Protein AF-A0A9J8AFV3-F1 (afdb_monomer_lite)

Secondary structure (DSSP, 8-state):
-GGGSTT--S-GGGGTTT--SEEEEEEEEE--EEEEEE----TTS-HHHHHHHHHHHHHHHTTPPTTS-------HHHHHHHHT-EEEEEESS--SS---BHHHHHHHHHHTTGGG-TT-TT-EEEEEEEEEGGGT-TTS-----PPPHHHHHHHHHHHHHHHHHHHHHHHHHTSHHHHH-HHHHHHHHHHHHHHHHHHHHHHHHHHHHHHHHHTTSS-THHHHHHHHHHHHSTT-HHHHHHHHHHHHHHHHHHHHHHHHHHHTT-EE-S-HHHHHT-TT-SEEEEEEE-STTSPPHHHHHHHHHH-TT-SS---S--------SS--HHHHHHHHHHHHHHHHHHH-TTSTTEEEEEEE---TTS-SEEEEEEETT-S--EE--PPPPPPPPEEEEEETTEEEEEPPPPPTT-SEEEEEEEETT-SSPEEEEE-TT-SEEEE--PPTTEEEEEEEEEEEGGGEEEEPPPEEEEEPPHHHHHHHHHHHHHHHHHHHHHHHHTTSHHHHH-HHHHHHHHHHHHHHHHHHHHHHHHHHHHHHHHHTTSS-THHHHHHHHHHHHSTTSHHHHHHHHHHHHHHHHHHHHHHHHHHHTTPEE-S-THHHHT-TT-SEEEEEEE-STTS--HHHHHHHHHH-TTTTTS----PPPPPP--S--HHHHHHHHHHHHHHHHHHHHHTT-TTEEEEEEE---TTSSSEEEEEEETT-SS-EE--PPPPPPPPEEEEEETTEEEEEPPPPPTT-SEEEEEEEETT-SSPEEEEE-TT-SEEEE-SPPTT-EEEEEEEEEEGGGEEEEPPPEEEEPPPHHHHHHHHHHHHHHHHHHHHHHHHHTSHHHHT-HHHHHHHHHHHHHHHHHHHHHHHHHHHHHHHHHTTSS-THHHHHHHHHHHTSTT-HHHHHHHHHHHHHHHHHHHHHHHHHHHTTPPP-S-THHHHT-TT-S-------GGGGSPPHHHHHHHHHH-TTTTTS----PPPPPPPPS--HHHHHHHHHHHHHH-

pLDDT: mean 81.46, std 10.83, range [32.44, 96.56]

Organism: NCBI:txid630221

Structure (mmCIF, N/CA/C/O backbone):
data_AF-A0A9J8AFV3-F1
#
_entry.id   AF-A0A9J8AFV3-F1
#
loop_
_atom_site.group_PDB
_atom_site.id
_atom_site.type_symbol
_atom_site.label_atom_id
_atom_site.label_alt_id
_atom_site.label_comp_id
_atom_site.label_asym_id
_atom_site.label_entity_id
_atom_site.label_seq_id
_atom_site.pdbx_PDB_ins_code
_atom_site.Cartn_x
_atom_site.Cartn_y
_atom_site.Cartn_z
_atom_site.occupancy
_atom_site.B_iso_or_equiv
_atom_site.auth_seq_id
_atom_site.auth_comp_id
_atom_site.auth_asym_id
_atom_site.auth_atom_id
_atom_site.pdbx_PDB_model_num
ATOM 1 N N . MET A 1 1 ? 79.800 -14.439 -64.424 1.00 54.62 1 MET A N 1
ATOM 2 C CA . MET A 1 1 ? 79.431 -13.032 -64.695 1.00 54.62 1 MET A CA 1
ATOM 3 C C . MET A 1 1 ? 80.547 -12.331 -65.475 1.00 54.62 1 MET A C 1
ATOM 5 O O . MET A 1 1 ? 81.175 -11.424 -64.953 1.00 54.62 1 MET A O 1
ATOM 9 N N . ASN A 1 2 ? 80.818 -12.724 -66.727 1.00 61.97 2 ASN A N 1
ATOM 10 C CA . ASN A 1 2 ? 81.869 -12.061 -67.524 1.00 61.97 2 ASN A CA 1
ATOM 11 C C . ASN A 1 2 ? 81.441 -10.663 -68.014 1.00 61.97 2 ASN A C 1
ATOM 13 O O . ASN A 1 2 ? 82.284 -9.826 -68.314 1.00 61.97 2 ASN A O 1
ATOM 17 N N . HIS A 1 3 ? 80.131 -10.391 -68.034 1.00 65.19 3 HIS A N 1
ATOM 18 C CA . HIS A 1 3 ? 79.547 -9.104 -68.424 1.00 65.19 3 HIS A CA 1
ATOM 19 C C . HIS A 1 3 ? 79.766 -7.972 -67.403 1.00 65.19 3 HIS A C 1
ATOM 21 O O . HIS A 1 3 ? 79.628 -6.815 -67.768 1.00 65.19 3 HIS A O 1
ATOM 27 N N . LEU A 1 4 ? 80.124 -8.285 -66.148 1.00 64.69 4 LEU A N 1
ATOM 28 C CA . LEU A 1 4 ? 80.425 -7.287 -65.105 1.00 64.69 4 LEU A CA 1
ATOM 29 C C . LEU A 1 4 ? 81.938 -7.060 -64.914 1.00 64.69 4 LEU A C 1
ATOM 31 O O . LEU A 1 4 ? 82.348 -6.398 -63.966 1.00 64.69 4 LEU A O 1
ATOM 35 N N . ALA A 1 5 ? 82.781 -7.645 -65.773 1.00 68.19 5 ALA A N 1
ATOM 36 C CA . ALA A 1 5 ? 84.227 -7.451 -65.717 1.00 68.19 5 ALA A CA 1
ATOM 37 C C . ALA A 1 5 ? 84.620 -6.033 -66.171 1.00 68.19 5 ALA A C 1
ATOM 39 O O . ALA A 1 5 ? 83.987 -5.462 -67.064 1.00 68.19 5 ALA A O 1
ATOM 40 N N . SER A 1 6 ? 85.695 -5.493 -65.584 1.00 61.59 6 SER A N 1
ATOM 41 C CA . SER A 1 6 ? 86.260 -4.193 -65.967 1.00 61.59 6 SER A CA 1
ATOM 42 C C . SER A 1 6 ? 86.587 -4.182 -67.468 1.00 61.59 6 SER A C 1
ATOM 44 O O . SER A 1 6 ? 87.357 -5.020 -67.936 1.00 61.59 6 SER A O 1
ATOM 46 N N . GLY A 1 7 ? 85.934 -3.287 -68.221 1.00 67.44 7 GLY A N 1
ATOM 47 C CA . GLY A 1 7 ? 86.008 -3.187 -69.688 1.00 67.44 7 GLY A CA 1
ATOM 48 C C . GLY A 1 7 ? 84.742 -3.600 -70.457 1.00 67.44 7 GLY A C 1
ATOM 49 O O . GLY A 1 7 ? 84.606 -3.217 -71.614 1.00 67.44 7 GLY A O 1
ATOM 50 N N . ASN A 1 8 ? 83.794 -4.312 -69.831 1.00 71.44 8 ASN A N 1
ATOM 51 C CA . ASN A 1 8 ? 82.527 -4.741 -70.461 1.00 71.44 8 ASN A CA 1
ATOM 52 C C . ASN A 1 8 ? 81.303 -3.899 -70.041 1.00 71.44 8 ASN A C 1
ATOM 54 O O . ASN A 1 8 ? 80.184 -4.175 -70.474 1.00 71.44 8 ASN A O 1
ATOM 58 N N . ILE A 1 9 ? 81.502 -2.886 -69.192 1.00 75.38 9 ILE A N 1
ATOM 59 C CA . ILE A 1 9 ? 80.448 -1.994 -68.693 1.00 75.38 9 ILE A CA 1
ATOM 60 C C . ILE A 1 9 ? 80.326 -0.799 -69.644 1.00 75.38 9 ILE A C 1
ATOM 62 O O . ILE A 1 9 ? 81.254 -0.003 -69.750 1.00 75.38 9 ILE A O 1
ATOM 66 N N . ALA A 1 10 ? 79.188 -0.681 -70.332 1.00 75.38 10 ALA A N 1
ATOM 67 C CA . ALA A 1 10 ? 78.962 0.350 -71.351 1.00 75.38 10 ALA A CA 1
ATOM 68 C C . ALA A 1 10 ? 78.670 1.755 -70.784 1.00 75.38 10 ALA A C 1
ATOM 70 O O . ALA A 1 10 ? 78.931 2.738 -71.467 1.00 75.38 10 ALA A O 1
ATOM 71 N N . HIS A 1 11 ? 78.151 1.841 -69.553 1.00 76.81 11 HIS A N 1
ATOM 72 C CA . HIS A 1 11 ? 77.714 3.086 -68.907 1.00 76.81 11 HIS A CA 1
ATOM 73 C C . HIS A 1 11 ? 78.492 3.329 -67.613 1.00 76.81 11 HIS A C 1
ATOM 75 O O . HIS A 1 11 ? 77.988 3.094 -66.513 1.00 76.81 11 HIS A O 1
ATOM 81 N N . TYR A 1 12 ? 79.753 3.734 -67.741 1.00 78.50 12 TYR A N 1
ATOM 82 C CA . TYR A 1 12 ? 80.623 3.958 -66.583 1.00 78.50 12 TYR A CA 1
ATOM 83 C C . TYR A 1 12 ? 80.216 5.211 -65.793 1.00 78.50 12 TYR A C 1
ATOM 85 O O . TYR A 1 12 ? 80.362 5.249 -64.576 1.00 78.50 12 TYR A O 1
ATOM 93 N N . GLU A 1 13 ? 79.612 6.192 -66.468 1.00 78.94 13 GLU A N 1
ATOM 94 C CA . GLU A 1 13 ? 79.105 7.445 -65.899 1.00 78.94 13 GLU A CA 1
ATOM 95 C C . GLU A 1 13 ? 78.087 7.255 -64.758 1.00 78.94 13 GLU A C 1
ATOM 97 O O . GLU A 1 13 ? 77.888 8.153 -63.940 1.00 78.94 13 GLU A O 1
ATOM 102 N N . VAL A 1 14 ? 77.454 6.081 -64.660 1.00 79.38 14 VAL A N 1
ATOM 103 C CA . VAL A 1 14 ? 76.523 5.743 -63.570 1.00 79.38 14 VAL A CA 1
ATOM 104 C C . VAL A 1 14 ? 77.238 5.677 -62.217 1.00 79.38 14 VAL A C 1
ATOM 106 O O . VAL A 1 14 ? 76.623 5.988 -61.198 1.00 79.38 14 VAL A O 1
ATOM 109 N N . PHE A 1 15 ? 78.528 5.320 -62.196 1.00 80.75 15 PHE A N 1
ATOM 110 C CA . PHE A 1 15 ? 79.319 5.242 -60.967 1.00 80.75 15 PHE A CA 1
ATOM 111 C C . PHE A 1 15 ? 79.665 6.610 -60.373 1.00 80.75 15 PHE A C 1
ATOM 113 O O . PHE A 1 15 ? 79.931 6.666 -59.178 1.00 80.75 15 PHE A O 1
ATOM 120 N N . ASP A 1 16 ? 79.643 7.676 -61.178 1.00 77.94 16 ASP A N 1
ATOM 121 C CA . ASP A 1 16 ? 80.083 9.015 -60.764 1.00 77.94 16 ASP A CA 1
ATOM 122 C C . ASP A 1 16 ? 78.912 9.987 -60.509 1.00 77.94 16 ASP A C 1
ATOM 124 O O . ASP A 1 16 ? 79.096 11.023 -59.876 1.00 77.94 16 ASP A O 1
ATOM 128 N N . ASN A 1 17 ? 77.700 9.665 -60.982 1.00 77.81 17 ASN A N 1
ATOM 129 C CA . ASN A 1 17 ? 76.539 10.568 -60.950 1.00 77.81 17 ASN A CA 1
ATOM 130 C C . ASN A 1 17 ? 75.508 10.255 -59.841 1.00 77.81 17 ASN A C 1
ATOM 132 O O . ASN A 1 17 ? 74.413 10.814 -59.865 1.00 77.81 17 ASN A O 1
ATOM 136 N N . ASP A 1 18 ? 75.800 9.325 -58.924 1.00 74.31 18 ASP A N 1
ATOM 137 C CA . ASP A 1 18 ? 74.911 8.874 -57.831 1.00 74.31 18 ASP A CA 1
ATOM 138 C C . ASP A 1 18 ? 73.480 8.473 -58.260 1.00 74.31 18 ASP A C 1
ATOM 140 O O . ASP A 1 18 ? 72.534 8.467 -57.472 1.00 74.31 18 ASP A O 1
ATOM 144 N N . THR A 1 19 ? 73.305 8.105 -59.531 1.00 79.69 19 THR A N 1
ATOM 145 C CA . THR A 1 19 ? 71.979 7.851 -60.128 1.00 79.69 19 THR A CA 1
ATOM 146 C C . THR A 1 19 ? 71.374 6.497 -59.750 1.00 79.69 19 THR A C 1
ATOM 148 O O . THR A 1 19 ? 70.162 6.316 -59.863 1.00 79.69 19 THR A O 1
ATOM 151 N N . ALA A 1 20 ? 72.189 5.540 -59.299 1.00 83.56 20 ALA A N 1
ATOM 152 C CA . ALA A 1 20 ? 71.750 4.209 -58.892 1.00 83.56 20 ALA A CA 1
ATOM 153 C C . ALA A 1 20 ? 72.698 3.603 -57.848 1.00 83.56 20 ALA A C 1
ATOM 155 O O . ALA A 1 20 ? 73.893 3.879 -57.852 1.00 83.56 20 ALA A O 1
ATOM 156 N N . THR A 1 21 ? 72.172 2.722 -56.989 1.00 86.62 21 THR A N 1
ATOM 157 C CA . THR A 1 21 ? 72.968 1.984 -55.986 1.00 86.62 21 THR A CA 1
ATOM 158 C C . THR A 1 21 ? 73.200 0.514 -56.346 1.00 86.62 21 THR A C 1
ATOM 160 O O . THR A 1 21 ? 74.115 -0.125 -55.828 1.00 86.62 21 THR A O 1
ATOM 163 N N . HIS A 1 22 ? 72.375 -0.049 -57.233 1.00 89.31 22 HIS A N 1
ATOM 164 C CA . HIS A 1 22 ? 72.410 -1.458 -57.624 1.00 89.31 22 HIS A CA 1
ATOM 165 C C . HIS A 1 22 ? 72.159 -1.626 -59.127 1.00 89.31 22 HIS A C 1
ATOM 167 O O . HIS A 1 22 ? 71.476 -0.809 -59.742 1.00 89.31 22 HIS A O 1
ATOM 173 N N . VAL A 1 23 ? 72.648 -2.730 -59.698 1.00 87.19 23 VAL A N 1
ATOM 174 C CA . VAL A 1 23 ? 72.337 -3.181 -61.065 1.00 87.19 23 VAL A CA 1
ATOM 175 C C . VAL A 1 23 ? 71.552 -4.489 -61.039 1.00 87.19 23 VAL A C 1
ATOM 177 O O . VAL A 1 23 ? 71.810 -5.372 -60.219 1.00 87.19 23 VAL A O 1
ATOM 180 N N . VAL A 1 24 ? 70.590 -4.637 -61.950 1.00 91.69 24 VAL A N 1
ATOM 181 C CA . VAL A 1 24 ? 69.841 -5.887 -62.122 1.00 91.69 24 VAL A CA 1
ATOM 182 C C . VAL A 1 24 ? 70.754 -6.944 -62.749 1.00 91.69 24 VAL A C 1
ATOM 184 O O . VAL A 1 24 ? 71.333 -6.724 -63.808 1.00 91.69 24 VAL A O 1
ATOM 187 N N . THR A 1 25 ? 70.870 -8.106 -62.108 1.00 89.44 25 THR A N 1
ATOM 188 C CA . THR A 1 25 ? 71.717 -9.223 -62.578 1.00 89.44 25 THR A CA 1
ATOM 189 C C . THR A 1 25 ? 70.928 -10.446 -63.018 1.00 89.44 25 THR A C 1
ATOM 191 O O . THR A 1 25 ? 71.411 -11.230 -63.832 1.00 89.44 25 THR A O 1
ATOM 194 N N . ALA A 1 26 ? 69.710 -10.602 -62.508 1.00 92.19 26 ALA A N 1
ATOM 195 C CA . ALA A 1 26 ? 68.771 -11.615 -62.953 1.00 92.19 26 ALA A CA 1
ATOM 196 C C . ALA A 1 26 ? 67.341 -11.107 -62.773 1.00 92.19 26 ALA A C 1
ATOM 198 O O . ALA A 1 26 ? 67.058 -10.317 -61.867 1.00 92.19 26 ALA A O 1
ATOM 199 N N . VAL A 1 27 ? 66.440 -11.597 -63.619 1.00 94.31 27 VAL A N 1
ATOM 200 C CA . VAL A 1 27 ? 65.006 -11.316 -63.558 1.00 94.31 27 VAL A CA 1
ATOM 201 C C . VAL A 1 27 ? 64.259 -12.633 -63.710 1.00 94.31 27 VAL A C 1
ATOM 203 O O . VAL A 1 27 ? 64.516 -13.394 -64.640 1.00 94.31 27 VAL A O 1
ATOM 206 N N . LEU A 1 28 ? 63.339 -12.906 -62.792 1.00 94.25 28 LEU A N 1
ATOM 207 C CA . LEU A 1 28 ? 62.366 -13.983 -62.906 1.00 94.25 28 LEU A CA 1
ATOM 208 C C . LEU A 1 28 ? 61.104 -13.397 -63.522 1.00 94.25 28 LEU A C 1
ATOM 210 O O . LEU A 1 28 ? 60.458 -12.545 -62.910 1.00 94.25 28 LEU A O 1
ATOM 214 N N . TYR A 1 29 ? 60.764 -13.881 -64.711 1.00 92.56 29 TYR A N 1
ATOM 215 C CA . TYR A 1 29 ? 59.526 -13.535 -65.392 1.00 92.56 29 TYR A CA 1
ATOM 216 C C . TYR A 1 29 ? 58.400 -14.492 -64.991 1.00 92.56 29 TYR A C 1
ATOM 218 O O . TYR A 1 29 ? 58.615 -15.696 -64.831 1.00 92.56 29 TYR A O 1
ATOM 226 N N . GLY A 1 30 ? 57.201 -13.949 -64.837 1.00 91.38 30 GLY A N 1
ATOM 227 C CA . GLY A 1 30 ? 55.967 -14.669 -64.546 1.00 91.38 30 GLY A CA 1
ATOM 228 C C . GLY A 1 30 ? 54.779 -13.710 -64.560 1.00 91.38 30 GLY A C 1
ATOM 229 O O . GLY A 1 30 ? 54.872 -12.624 -65.110 1.00 91.38 30 GLY A O 1
ATOM 230 N N . ALA A 1 31 ? 53.661 -14.093 -63.960 1.00 91.50 31 ALA A N 1
ATOM 231 C CA . ALA A 1 31 ? 52.535 -13.191 -63.751 1.00 91.50 31 ALA A CA 1
ATOM 232 C C . ALA A 1 31 ? 51.814 -13.583 -62.466 1.00 91.50 31 ALA A C 1
ATOM 234 O O . ALA A 1 31 ? 51.649 -14.776 -62.189 1.00 91.50 31 ALA A O 1
ATOM 235 N N . ASN A 1 32 ? 51.379 -12.589 -61.704 1.00 91.12 32 ASN A N 1
ATOM 236 C CA . ASN A 1 32 ? 50.550 -12.777 -60.530 1.00 91.12 32 ASN A CA 1
ATOM 237 C C . ASN A 1 32 ? 49.119 -12.318 -60.818 1.00 91.12 32 ASN A C 1
ATOM 239 O O . ASN A 1 32 ? 48.867 -11.392 -61.587 1.00 91.12 32 ASN A O 1
ATOM 243 N N . ALA A 1 33 ? 48.168 -12.981 -60.171 1.00 90.88 33 ALA A N 1
ATOM 244 C CA . ALA A 1 33 ? 46.771 -12.587 -60.143 1.00 90.88 33 ALA A CA 1
ATOM 245 C C . ALA A 1 33 ? 46.286 -12.628 -58.695 1.00 90.88 33 ALA A C 1
ATOM 247 O O . ALA A 1 33 ? 46.504 -13.609 -57.983 1.00 90.88 33 ALA A O 1
ATOM 248 N N . CYS A 1 34 ? 45.622 -11.564 -58.274 1.00 92.69 34 CYS A N 1
ATOM 249 C CA . CYS A 1 34 ? 44.989 -11.409 -56.981 1.00 92.69 34 CYS A CA 1
ATOM 250 C C . CYS A 1 34 ? 43.500 -11.148 -57.208 1.00 92.69 34 CYS A C 1
ATOM 252 O O . CYS A 1 34 ? 43.112 -10.191 -57.880 1.00 92.69 34 CYS A O 1
ATOM 254 N N . PHE A 1 35 ? 42.673 -12.023 -56.647 1.00 90.06 35 PHE A N 1
ATOM 255 C CA . PHE A 1 35 ? 41.223 -11.897 -56.654 1.00 90.06 35 PHE A CA 1
ATOM 256 C C . PHE A 1 35 ? 40.802 -11.494 -55.245 1.00 90.06 35 PHE A C 1
ATOM 258 O O . PHE A 1 35 ? 40.891 -12.298 -54.313 1.00 90.06 35 PHE A O 1
ATOM 265 N N . VAL A 1 36 ? 40.408 -10.236 -55.082 1.00 91.25 36 VAL A N 1
ATOM 266 C CA . VAL A 1 36 ? 39.916 -9.694 -53.815 1.00 91.25 36 VAL A CA 1
ATOM 267 C C . VAL A 1 36 ? 38.411 -9.863 -53.801 1.00 91.25 36 VAL A C 1
ATOM 269 O O . VAL A 1 36 ? 37.728 -9.347 -54.679 1.00 91.25 36 VAL A O 1
ATOM 272 N N . PHE A 1 37 ? 37.901 -10.614 -52.832 1.00 88.31 37 PHE A N 1
ATOM 273 C CA . PHE A 1 37 ? 36.470 -10.839 -52.702 1.00 88.31 37 PHE A CA 1
ATOM 274 C C . PHE A 1 37 ? 35.923 -10.073 -51.509 1.00 88.31 37 PHE A C 1
ATOM 276 O O . PHE A 1 37 ? 36.309 -10.340 -50.370 1.00 88.31 37 PHE A O 1
ATOM 283 N N . ASP A 1 38 ? 34.989 -9.170 -51.783 1.00 86.88 38 ASP A N 1
ATOM 284 C CA . ASP A 1 38 ? 34.364 -8.313 -50.785 1.00 86.88 38 ASP A CA 1
ATOM 285 C C . ASP A 1 38 ? 32.901 -8.706 -50.586 1.00 86.88 38 ASP A C 1
ATOM 287 O O . ASP A 1 38 ? 32.140 -8.887 -51.544 1.00 86.88 38 ASP A O 1
ATOM 291 N N . ARG A 1 39 ? 32.493 -8.812 -49.319 1.00 85.56 39 ARG A N 1
ATOM 292 C CA . ARG A 1 39 ? 31.117 -9.094 -48.900 1.00 85.56 39 ARG A CA 1
ATOM 293 C C . ARG A 1 39 ? 30.645 -7.984 -47.969 1.00 85.56 39 ARG A C 1
ATOM 295 O O . ARG A 1 39 ? 31.029 -7.948 -46.802 1.00 85.56 39 ARG A O 1
ATOM 302 N N . GLU A 1 40 ? 29.784 -7.105 -48.476 1.00 81.75 40 GLU A N 1
ATOM 303 C CA . GLU A 1 40 ? 29.090 -6.121 -47.636 1.00 81.75 40 GLU A CA 1
ATOM 304 C C . GLU A 1 40 ? 28.146 -6.852 -46.680 1.00 81.75 40 GLU A C 1
ATOM 306 O O . GLU A 1 40 ? 27.414 -7.719 -47.134 1.00 81.75 40 GLU A O 1
ATOM 311 N N . VAL A 1 41 ? 28.142 -6.532 -45.384 1.00 81.00 41 VAL A N 1
ATOM 312 C CA . VAL A 1 41 ? 27.269 -7.181 -44.387 1.00 81.00 41 VAL A CA 1
ATOM 313 C C . VAL A 1 41 ? 26.125 -6.239 -44.038 1.00 81.00 41 VAL A C 1
ATOM 315 O O . VAL A 1 41 ? 26.361 -5.120 -43.578 1.00 81.00 41 VAL A O 1
ATOM 318 N N . ALA A 1 42 ? 24.885 -6.679 -44.251 1.00 74.19 42 ALA A N 1
ATOM 319 C CA . ALA A 1 42 ? 23.717 -5.892 -43.876 1.00 74.19 42 ALA A CA 1
ATOM 320 C C . ALA A 1 42 ? 23.509 -5.901 -42.352 1.00 74.19 42 ALA A C 1
ATOM 322 O O . ALA A 1 42 ? 23.954 -6.803 -41.646 1.00 74.19 42 ALA A O 1
ATOM 323 N N . SER A 1 43 ? 22.820 -4.890 -41.816 1.00 68.38 43 SER A N 1
ATOM 324 C CA . SER A 1 43 ? 22.674 -4.726 -40.359 1.00 68.38 43 SER A CA 1
ATOM 325 C C . SER A 1 43 ? 21.839 -5.809 -39.659 1.00 68.38 43 SER A C 1
ATOM 327 O O . SER A 1 43 ? 21.861 -5.893 -38.434 1.00 68.38 43 SER A O 1
ATOM 329 N N . ASP A 1 44 ? 21.069 -6.586 -40.414 1.00 71.00 44 ASP A N 1
ATOM 330 C CA . ASP A 1 44 ? 20.257 -7.722 -39.967 1.00 71.00 44 ASP A CA 1
ATOM 331 C C . ASP A 1 44 ? 20.977 -9.075 -40.111 1.00 71.00 44 ASP A C 1
ATOM 333 O O . ASP A 1 44 ? 20.476 -10.093 -39.631 1.00 71.00 44 ASP A O 1
ATOM 337 N N . GLU A 1 45 ? 22.160 -9.092 -40.729 1.00 78.75 45 GLU A N 1
ATOM 338 C CA . GLU A 1 45 ? 22.995 -10.281 -40.879 1.00 78.75 45 GLU A CA 1
ATOM 339 C C . GLU A 1 45 ? 23.996 -10.391 -39.711 1.00 78.75 45 GLU A C 1
ATOM 341 O O . GLU A 1 45 ? 24.633 -9.417 -39.305 1.00 78.75 45 GLU A O 1
ATOM 346 N N . ASP A 1 46 ? 24.167 -11.596 -39.157 1.00 80.19 46 ASP A N 1
ATOM 347 C CA . ASP A 1 46 ? 25.182 -11.843 -38.129 1.00 80.19 46 ASP A CA 1
ATOM 348 C C . ASP A 1 46 ? 26.575 -11.954 -38.763 1.00 80.19 46 ASP A C 1
ATOM 350 O O . ASP A 1 46 ? 26.847 -12.856 -39.559 1.00 80.19 46 ASP A O 1
ATOM 354 N N . ARG A 1 47 ? 27.480 -11.051 -38.372 1.00 80.88 47 ARG A N 1
ATOM 355 C CA . ARG A 1 47 ? 28.837 -10.970 -38.931 1.00 80.88 47 ARG A CA 1
ATOM 356 C C . ARG A 1 47 ? 29.618 -12.276 -38.781 1.00 80.88 47 ARG A C 1
ATOM 358 O O . ARG A 1 47 ? 30.295 -12.664 -39.725 1.00 80.88 47 ARG A O 1
ATOM 365 N N . ASN A 1 48 ? 29.520 -12.955 -37.636 1.00 83.38 48 ASN A N 1
ATOM 366 C CA . ASN A 1 48 ? 30.262 -14.199 -37.395 1.00 83.38 48 ASN A CA 1
ATOM 367 C C . ASN A 1 48 ? 29.752 -15.332 -38.293 1.00 83.38 48 ASN A C 1
ATOM 369 O O . ASN A 1 48 ? 30.534 -16.140 -38.793 1.00 83.38 48 ASN A O 1
ATOM 373 N N . THR A 1 49 ? 28.439 -15.373 -38.517 1.00 84.31 49 THR A N 1
ATOM 374 C CA . THR A 1 49 ? 27.799 -16.312 -39.437 1.00 84.31 49 THR A CA 1
ATOM 375 C C . THR A 1 49 ? 28.254 -16.050 -40.868 1.00 84.31 49 THR A C 1
ATOM 377 O O . THR A 1 49 ? 28.721 -16.979 -41.525 1.00 84.31 49 THR A O 1
ATOM 380 N N . VAL A 1 50 ? 28.216 -14.794 -41.328 1.00 83.06 50 VAL A N 1
ATOM 381 C CA . VAL A 1 50 ? 28.690 -14.424 -42.672 1.00 83.06 50 VAL A CA 1
ATOM 382 C C . VAL A 1 50 ? 30.180 -14.734 -42.838 1.00 83.06 50 VAL A C 1
ATOM 384 O O . VAL A 1 50 ? 30.569 -15.323 -43.842 1.00 83.06 50 VAL A O 1
ATOM 387 N N . GLU A 1 51 ? 31.018 -14.415 -41.850 1.00 84.00 51 GLU A N 1
ATOM 388 C CA . GLU A 1 51 ? 32.449 -14.743 -41.863 1.00 84.00 51 GLU A CA 1
ATOM 389 C C . GLU A 1 51 ? 32.683 -16.259 -41.951 1.00 84.00 51 GLU A C 1
ATOM 391 O O . GLU A 1 51 ? 33.503 -16.717 -42.749 1.00 84.00 51 GLU A O 1
ATOM 396 N N . GLY A 1 52 ? 31.935 -17.051 -41.178 1.00 84.56 52 GLY A N 1
ATOM 397 C CA . GLY A 1 52 ? 31.990 -18.511 -41.225 1.00 84.56 52 GLY A CA 1
ATOM 398 C C . GLY A 1 52 ? 31.574 -19.079 -42.584 1.00 84.56 52 GLY A C 1
ATOM 399 O O . GLY A 1 52 ? 32.225 -19.995 -43.091 1.00 84.56 52 GLY A O 1
ATOM 400 N N . GLU A 1 53 ? 30.531 -18.522 -43.200 1.00 82.69 53 GLU A N 1
ATOM 401 C CA . GLU A 1 53 ? 30.057 -18.912 -44.533 1.00 82.69 53 GLU A CA 1
ATOM 402 C C . GLU A 1 53 ? 31.069 -18.564 -45.629 1.00 82.69 53 GLU A C 1
ATOM 404 O O . GLU A 1 53 ? 31.393 -19.420 -46.457 1.00 82.69 53 GLU A O 1
ATOM 409 N N . VAL A 1 54 ? 31.615 -17.344 -45.595 1.00 82.94 54 VAL A N 1
ATOM 410 C CA . VAL A 1 54 ? 32.683 -16.882 -46.491 1.00 82.94 54 VAL A CA 1
ATOM 411 C C . VAL A 1 54 ? 33.892 -17.808 -46.355 1.00 82.94 54 VAL A C 1
ATOM 413 O O . VAL A 1 54 ? 34.348 -18.383 -47.343 1.00 82.94 54 VAL A O 1
ATOM 416 N N . LYS A 1 55 ? 34.368 -18.048 -45.129 1.00 85.00 55 LYS A N 1
ATOM 417 C CA . LYS A 1 55 ? 35.510 -18.930 -44.855 1.00 85.00 55 LYS A CA 1
ATOM 418 C C . LYS A 1 55 ? 35.279 -20.351 -45.364 1.00 85.00 55 LYS A C 1
ATOM 420 O O . LYS A 1 55 ? 36.164 -20.909 -46.003 1.00 85.00 55 LYS A O 1
ATOM 425 N N . ALA A 1 56 ? 34.093 -20.915 -45.145 1.00 81.19 56 ALA A N 1
ATOM 426 C CA . ALA A 1 56 ? 33.750 -22.250 -45.629 1.00 81.19 56 ALA A CA 1
ATOM 427 C C . ALA A 1 56 ? 33.704 -22.334 -47.166 1.00 81.19 56 ALA A C 1
ATOM 429 O O . ALA A 1 56 ? 34.033 -23.381 -47.726 1.00 81.19 56 ALA A O 1
ATOM 430 N N . ALA A 1 57 ? 33.305 -21.258 -47.852 1.00 78.75 57 ALA A N 1
ATOM 431 C CA . ALA A 1 57 ? 33.373 -21.173 -49.309 1.00 78.75 57 ALA A CA 1
ATOM 432 C C . ALA A 1 57 ? 34.831 -21.085 -49.801 1.00 78.75 57 ALA A C 1
ATOM 434 O O . ALA A 1 57 ? 35.214 -21.828 -50.705 1.00 78.75 57 ALA A O 1
ATOM 435 N N . PHE A 1 58 ? 35.671 -20.264 -49.162 1.00 80.56 58 PHE A N 1
ATOM 436 C CA . PHE A 1 58 ? 37.095 -20.142 -49.502 1.00 80.56 58 PHE A CA 1
ATOM 437 C C . PHE A 1 58 ? 37.920 -21.385 -49.168 1.00 80.56 58 PHE A C 1
ATOM 439 O O . PHE A 1 58 ? 38.842 -21.720 -49.907 1.00 80.56 58 PHE A O 1
ATOM 446 N N . ASP A 1 59 ? 37.592 -22.116 -48.104 1.00 82.31 59 ASP A N 1
ATOM 447 C CA . ASP A 1 59 ? 38.269 -23.372 -47.773 1.00 82.31 59 ASP A CA 1
ATOM 448 C C . ASP A 1 59 ? 38.089 -24.428 -48.875 1.00 82.31 59 ASP A C 1
ATOM 450 O O . ASP A 1 59 ? 38.982 -25.244 -49.078 1.00 82.31 59 ASP A O 1
ATOM 454 N N . LYS A 1 60 ? 36.998 -24.371 -49.653 1.00 76.56 60 LYS A N 1
ATOM 455 C CA . LYS A 1 60 ? 36.807 -25.226 -50.838 1.00 76.56 60 LYS A CA 1
ATOM 456 C C . LYS A 1 60 ? 37.635 -24.792 -52.047 1.00 76.56 60 LYS A C 1
ATOM 458 O O . LYS A 1 60 ? 37.885 -25.610 -52.926 1.00 76.56 60 LYS A O 1
ATOM 463 N N . LEU A 1 61 ? 38.063 -23.530 -52.089 1.00 74.44 61 LEU A N 1
ATOM 464 C CA . LEU A 1 61 ? 38.993 -23.028 -53.102 1.00 74.44 61 LEU A CA 1
ATOM 465 C C . LEU A 1 61 ? 40.446 -23.403 -52.795 1.00 74.44 61 LEU A C 1
ATOM 467 O O . LEU A 1 61 ? 41.278 -23.457 -53.703 1.00 74.44 61 LEU A O 1
ATOM 471 N N . LYS A 1 62 ? 40.769 -23.686 -51.527 1.00 71.00 62 LYS A N 1
ATOM 472 C CA . LYS A 1 62 ? 42.113 -24.114 -51.132 1.00 71.00 62 LYS A CA 1
ATOM 473 C C . LYS A 1 62 ? 42.431 -25.473 -51.759 1.00 71.00 62 LYS A C 1
ATOM 475 O O . LYS A 1 62 ? 41.765 -26.465 -51.491 1.00 71.00 62 LYS A O 1
ATOM 480 N N . GLY A 1 63 ? 43.490 -25.514 -52.567 1.00 66.00 63 GLY A N 1
ATOM 481 C CA . GLY A 1 63 ? 43.968 -26.735 -53.225 1.00 66.00 63 GLY A CA 1
ATOM 482 C C . GLY A 1 63 ? 43.509 -26.914 -54.675 1.00 66.00 63 GLY A C 1
ATOM 483 O O . GLY A 1 63 ? 43.920 -27.883 -55.311 1.00 66.00 63 GLY A O 1
ATOM 484 N N . ILE A 1 64 ? 42.722 -25.984 -55.229 1.00 73.69 64 ILE A N 1
ATOM 485 C CA . ILE A 1 64 ? 42.401 -25.983 -56.662 1.00 73.69 64 ILE A CA 1
ATOM 486 C C . ILE A 1 64 ? 43.644 -25.581 -57.456 1.00 73.69 64 ILE A C 1
ATOM 488 O O . ILE A 1 64 ? 44.266 -24.551 -57.195 1.00 73.69 64 ILE A O 1
ATOM 492 N N . SER A 1 65 ? 44.011 -26.408 -58.435 1.00 68.19 65 SER A N 1
ATOM 493 C CA . SER A 1 65 ? 45.138 -26.128 -59.327 1.00 68.19 65 SER A CA 1
ATOM 494 C C . SER A 1 65 ? 44.730 -25.164 -60.440 1.00 68.19 65 SER A C 1
ATOM 496 O O . SER A 1 65 ? 43.663 -25.303 -61.038 1.00 68.19 65 SER A O 1
ATOM 498 N N . VAL A 1 66 ? 45.602 -24.199 -60.738 1.00 63.56 66 VAL A N 1
ATOM 499 C CA . VAL A 1 66 ? 45.419 -23.254 -61.848 1.00 63.56 66 VAL A CA 1
ATOM 500 C C . VAL A 1 66 ? 45.321 -24.038 -63.166 1.00 63.56 66 VAL A C 1
ATOM 502 O O . VAL A 1 66 ? 46.150 -24.909 -63.426 1.00 63.56 66 VAL A O 1
ATOM 505 N N . GLY A 1 67 ? 44.310 -23.751 -63.992 1.00 60.84 67 GLY A N 1
ATOM 506 C CA . GLY A 1 67 ? 44.070 -24.459 -65.258 1.00 60.84 67 GLY A CA 1
ATOM 507 C C . GLY A 1 67 ? 43.184 -25.708 -65.168 1.00 60.84 67 GLY A C 1
ATOM 508 O O . GLY A 1 67 ? 42.854 -26.284 -66.204 1.00 60.84 67 GLY A O 1
ATOM 509 N N . ALA A 1 68 ? 42.781 -26.133 -63.964 1.00 66.62 68 ALA A N 1
ATOM 510 C CA . ALA A 1 68 ? 41.825 -27.226 -63.793 1.00 66.62 68 ALA A CA 1
ATOM 511 C C . ALA A 1 68 ? 40.390 -26.766 -64.101 1.00 66.62 68 ALA A C 1
ATOM 513 O O . ALA A 1 68 ? 40.025 -25.621 -63.839 1.00 66.62 68 ALA A O 1
ATOM 514 N N . GLN A 1 69 ? 39.554 -27.673 -64.617 1.00 65.62 69 GLN A N 1
ATOM 515 C CA . GLN A 1 69 ? 38.114 -27.435 -64.699 1.00 65.62 69 GLN A CA 1
ATOM 516 C C . GLN A 1 69 ? 37.546 -27.397 -63.274 1.00 65.62 69 GLN A C 1
ATOM 518 O O . GLN A 1 69 ? 37.624 -28.384 -62.543 1.00 65.62 69 GLN A O 1
ATOM 523 N N . ILE A 1 70 ? 37.026 -26.238 -62.868 1.00 68.25 70 ILE A N 1
ATOM 524 C CA . ILE A 1 70 ? 36.585 -25.991 -61.494 1.00 68.25 70 ILE A CA 1
ATOM 525 C C . ILE A 1 70 ? 35.110 -26.368 -61.364 1.00 68.25 70 ILE A C 1
ATOM 527 O O . ILE A 1 70 ? 34.240 -25.602 -61.773 1.00 68.25 70 ILE A O 1
ATOM 531 N N . ASP A 1 71 ? 34.836 -27.537 -60.787 1.00 67.88 71 ASP A N 1
ATOM 532 C CA . ASP A 1 71 ? 33.496 -27.923 -60.337 1.00 67.88 71 ASP A CA 1
ATOM 533 C C . ASP A 1 71 ? 33.454 -27.921 -58.803 1.00 67.88 71 ASP A C 1
ATOM 535 O O . ASP A 1 71 ? 34.003 -28.799 -58.134 1.00 67.88 71 ASP A O 1
ATOM 539 N N . LEU A 1 72 ? 32.865 -26.869 -58.234 1.00 70.81 72 LEU A N 1
ATOM 540 C CA . LEU A 1 72 ? 32.741 -26.691 -56.791 1.00 70.81 72 LEU A CA 1
ATOM 541 C C . LEU A 1 72 ? 31.371 -27.172 -56.324 1.00 70.81 72 LEU A C 1
ATOM 543 O O . LEU A 1 72 ? 30.360 -26.502 -56.534 1.00 70.81 72 LEU A O 1
ATOM 547 N N . SER A 1 73 ? 31.334 -28.278 -55.583 1.00 71.12 73 SER A N 1
ATOM 548 C CA . SER A 1 73 ? 30.110 -28.737 -54.923 1.00 71.12 73 SER A CA 1
ATOM 549 C C . SER A 1 73 ? 29.779 -27.842 -53.714 1.00 71.12 73 SER A C 1
ATOM 551 O O . SER A 1 73 ? 30.153 -28.153 -52.575 1.00 71.12 73 SER A O 1
ATOM 553 N N . LEU A 1 74 ? 29.129 -26.697 -53.937 1.00 77.31 74 LEU A N 1
ATOM 554 C CA . LEU A 1 74 ? 28.640 -25.782 -52.894 1.00 77.31 74 LEU A CA 1
ATOM 555 C C . LEU A 1 74 ? 27.245 -26.208 -52.410 1.00 77.31 74 LEU A C 1
ATOM 557 O O . LEU A 1 74 ? 26.399 -26.584 -53.215 1.00 77.31 74 LEU A O 1
ATOM 561 N N . ASN A 1 75 ? 26.991 -26.141 -51.100 1.00 79.50 75 ASN A N 1
ATOM 562 C CA . ASN A 1 75 ? 25.627 -26.294 -50.574 1.00 79.50 75 ASN A CA 1
ATOM 563 C C . ASN A 1 75 ? 24.829 -24.981 -50.721 1.00 79.50 75 ASN A C 1
ATOM 565 O O . ASN A 1 75 ? 25.411 -23.935 -51.008 1.00 79.50 75 ASN A O 1
ATOM 569 N N . ASP A 1 76 ? 23.515 -25.010 -50.484 1.00 79.69 76 ASP A N 1
ATOM 570 C CA . ASP A 1 76 ? 22.636 -23.847 -50.712 1.00 79.69 76 ASP A CA 1
ATOM 571 C C . ASP A 1 76 ? 23.044 -22.594 -49.918 1.00 79.69 76 ASP A C 1
ATOM 573 O O . ASP A 1 76 ? 22.985 -21.476 -50.435 1.00 79.69 76 ASP A O 1
ATOM 577 N N . LYS A 1 77 ? 23.522 -22.769 -48.678 1.00 73.62 77 LYS A N 1
ATOM 578 C CA . LYS A 1 77 ? 24.006 -21.658 -47.842 1.00 73.62 77 LYS A CA 1
ATOM 579 C C . LYS A 1 77 ? 25.291 -21.050 -48.403 1.00 73.62 77 LYS A C 1
ATOM 581 O O . LYS A 1 77 ? 25.388 -19.838 -48.545 1.00 73.62 77 LYS A O 1
ATOM 586 N N . GLN A 1 78 ? 26.246 -21.889 -48.803 1.00 75.00 78 GLN A N 1
ATOM 587 C CA . GLN A 1 78 ? 27.501 -21.457 -49.426 1.00 75.00 78 GLN A CA 1
ATOM 588 C C . GLN A 1 78 ? 27.261 -20.780 -50.777 1.00 75.00 78 GLN A C 1
ATOM 590 O O . GLN A 1 78 ? 27.902 -19.780 -51.076 1.00 75.00 78 GLN A O 1
ATOM 595 N N . LYS A 1 79 ? 26.311 -21.288 -51.569 1.00 79.06 79 LYS A N 1
ATOM 596 C CA . LYS A 1 79 ? 25.916 -20.695 -52.850 1.00 79.06 79 LYS A CA 1
ATOM 597 C C . LYS A 1 79 ? 25.317 -19.301 -52.659 1.00 79.06 79 LYS A C 1
ATOM 599 O O . LYS A 1 79 ? 25.706 -18.365 -53.347 1.00 79.06 79 LYS A O 1
ATOM 604 N N . THR A 1 80 ? 24.434 -19.149 -51.675 1.00 79.25 80 THR A N 1
ATOM 605 C CA . THR A 1 80 ? 23.862 -17.843 -51.310 1.00 79.25 80 THR A CA 1
ATOM 606 C C . THR A 1 80 ? 24.940 -16.877 -50.806 1.00 79.25 80 THR A C 1
ATOM 608 O O . THR A 1 80 ? 24.894 -15.686 -51.109 1.00 79.25 80 THR A O 1
ATOM 611 N N . ALA A 1 81 ? 25.934 -17.380 -50.066 1.00 77.69 81 ALA A N 1
ATOM 612 C CA . ALA A 1 81 ? 27.039 -16.571 -49.565 1.00 77.69 81 ALA A CA 1
ATOM 613 C C . ALA A 1 81 ? 27.929 -16.026 -50.695 1.00 77.69 81 ALA A C 1
ATOM 615 O O . ALA A 1 81 ? 28.214 -14.830 -50.693 1.00 77.69 81 ALA A O 1
ATOM 616 N N . VAL A 1 82 ? 28.327 -16.860 -51.669 1.00 82.12 82 VAL A N 1
ATOM 617 C CA . VAL A 1 82 ? 29.189 -16.431 -52.792 1.00 82.12 82 VAL A CA 1
ATOM 618 C C . VAL A 1 82 ? 28.474 -15.525 -53.794 1.00 82.12 82 VAL A C 1
ATOM 620 O O . VAL A 1 82 ? 29.097 -14.619 -54.332 1.00 82.12 82 VAL A O 1
ATOM 623 N N . GLN A 1 83 ? 27.159 -15.683 -53.981 1.00 84.75 83 GLN A N 1
ATOM 624 C CA . GLN A 1 83 ? 26.358 -14.808 -54.853 1.00 84.75 83 GLN A CA 1
ATOM 625 C C . GLN A 1 83 ? 26.300 -13.351 -54.375 1.00 84.75 83 GLN A C 1
ATOM 627 O O . GLN A 1 83 ? 26.077 -12.446 -55.173 1.00 84.75 83 GLN A O 1
ATOM 632 N N . LYS A 1 84 ? 26.475 -13.122 -53.070 1.00 85.06 84 LYS A N 1
ATOM 633 C CA . LYS A 1 84 ? 26.526 -11.783 -52.467 1.00 85.06 84 LYS A CA 1
ATOM 634 C C . LYS A 1 84 ? 27.952 -11.220 -52.393 1.00 85.06 84 LYS A C 1
ATOM 636 O O . LYS A 1 84 ? 28.146 -10.153 -51.815 1.00 85.06 84 LYS A O 1
ATOM 641 N N . MET A 1 85 ? 28.948 -11.942 -52.910 1.00 87.75 85 MET A N 1
ATOM 642 C CA . MET A 1 85 ? 30.321 -11.455 -52.992 1.00 87.75 85 MET A CA 1
ATOM 643 C C . MET A 1 85 ? 30.525 -10.677 -54.285 1.00 87.75 85 MET A C 1
ATOM 645 O O . MET A 1 85 ? 30.070 -11.077 -55.355 1.00 87.75 85 MET A O 1
ATOM 649 N N . SER A 1 86 ? 31.281 -9.599 -54.176 1.00 89.56 86 SER A N 1
ATOM 650 C CA . SER A 1 86 ? 31.882 -8.922 -55.318 1.00 89.56 86 SER A CA 1
ATOM 651 C C . SER A 1 86 ? 33.340 -9.348 -55.455 1.00 89.56 86 SER A C 1
ATOM 653 O O . SER A 1 86 ? 33.963 -9.756 -54.475 1.00 89.56 86 SER A O 1
ATOM 655 N N . CYS A 1 87 ? 33.876 -9.292 -56.671 1.00 90.69 87 CYS A N 1
ATOM 656 C CA . CYS A 1 87 ? 35.280 -9.561 -56.957 1.00 90.69 87 CYS A CA 1
ATOM 657 C C . CYS A 1 87 ? 35.944 -8.305 -57.526 1.00 90.69 87 CYS A C 1
ATOM 659 O O . CYS A 1 87 ? 35.438 -7.707 -58.471 1.00 90.69 87 CYS A O 1
ATOM 661 N N . THR A 1 88 ? 37.115 -7.960 -56.997 1.00 93.94 88 THR A N 1
ATOM 662 C CA . THR A 1 88 ? 38.031 -6.973 -57.566 1.00 93.94 88 THR A CA 1
ATOM 663 C C . THR A 1 88 ? 39.316 -7.681 -57.981 1.00 93.94 88 THR A C 1
ATOM 665 O O . THR A 1 88 ? 39.973 -8.340 -57.175 1.00 93.94 88 THR A O 1
ATOM 668 N N . PHE A 1 89 ? 39.672 -7.570 -59.259 1.00 93.19 89 PHE A N 1
ATOM 669 C CA . PHE A 1 89 ? 40.857 -8.215 -59.820 1.00 93.19 89 PHE A CA 1
ATOM 670 C C . PHE A 1 89 ? 42.043 -7.259 -59.901 1.00 93.19 89 PHE A C 1
ATOM 672 O O . PHE A 1 89 ? 41.938 -6.179 -60.484 1.00 93.19 89 PHE A O 1
ATOM 679 N N . TYR A 1 90 ? 43.185 -7.715 -59.394 1.00 93.31 90 TYR A N 1
ATOM 680 C CA . TYR A 1 90 ? 44.490 -7.092 -59.580 1.00 93.31 90 TYR A CA 1
ATOM 681 C C . TYR A 1 90 ? 45.442 -8.139 -60.148 1.00 93.31 90 TYR A C 1
ATOM 683 O O . TYR A 1 90 ? 45.728 -9.129 -59.480 1.00 93.31 90 TYR A O 1
ATOM 691 N N . GLY A 1 91 ? 45.955 -7.958 -61.358 1.00 90.94 91 GLY A N 1
ATOM 692 C CA . GLY A 1 91 ? 46.889 -8.930 -61.913 1.00 90.94 91 GLY A CA 1
ATOM 693 C C . GLY A 1 91 ? 47.617 -8.438 -63.146 1.00 90.94 91 GLY A C 1
ATOM 694 O O . GLY A 1 91 ? 47.183 -7.496 -63.804 1.00 90.94 91 GLY A O 1
ATOM 695 N N . ASP A 1 92 ? 48.702 -9.132 -63.470 1.00 92.00 92 ASP A N 1
ATOM 696 C CA . ASP A 1 92 ? 49.605 -8.815 -64.583 1.00 92.00 92 ASP A CA 1
ATOM 697 C C . ASP A 1 92 ? 49.082 -9.326 -65.943 1.00 92.00 92 ASP A C 1
ATOM 699 O O . ASP A 1 92 ? 49.834 -9.461 -66.905 1.00 92.00 92 ASP A O 1
ATOM 703 N N . PHE A 1 93 ? 47.792 -9.661 -66.024 1.00 90.31 93 PHE A N 1
ATOM 704 C CA . PHE A 1 93 ? 47.164 -10.281 -67.188 1.00 90.31 93 PHE A CA 1
ATOM 705 C C . PHE A 1 93 ? 46.285 -9.279 -67.929 1.00 90.31 93 PHE A C 1
ATOM 707 O O . PHE A 1 93 ? 45.467 -8.582 -67.325 1.00 90.31 93 PHE A O 1
ATOM 714 N N . GLN A 1 94 ? 46.384 -9.263 -69.257 1.00 85.75 94 GLN A N 1
ATOM 715 C CA . GLN A 1 94 ? 45.489 -8.470 -70.090 1.00 85.75 94 GLN A CA 1
ATOM 716 C C . GLN A 1 94 ? 44.154 -9.203 -70.273 1.00 85.75 94 GLN A C 1
ATOM 718 O O . GLN A 1 94 ? 44.035 -10.124 -71.080 1.00 85.75 94 GLN A O 1
ATOM 723 N N . LEU A 1 95 ? 43.141 -8.789 -69.512 1.00 89.12 95 LEU A N 1
ATOM 724 C CA . LEU A 1 95 ? 41.788 -9.335 -69.603 1.00 89.12 95 LEU A CA 1
ATOM 725 C C . LEU A 1 95 ? 40.901 -8.476 -70.522 1.00 89.12 95 LEU A C 1
ATOM 727 O O . LEU A 1 95 ? 40.994 -7.249 -70.473 1.00 89.12 95 LEU A O 1
ATOM 731 N N . PRO A 1 96 ? 39.984 -9.076 -71.310 1.00 86.38 96 PRO A N 1
ATOM 732 C CA . PRO A 1 96 ? 38.961 -8.321 -72.043 1.00 86.38 96 PRO A CA 1
ATOM 733 C C . PRO A 1 96 ? 38.020 -7.536 -71.116 1.00 86.38 96 PRO A C 1
ATOM 735 O O . PRO A 1 96 ? 37.563 -6.449 -71.457 1.00 86.38 96 PRO A O 1
ATOM 738 N N . SER A 1 97 ? 37.733 -8.098 -69.940 1.00 88.88 97 SER A N 1
ATOM 739 C CA . SER A 1 97 ? 36.947 -7.483 -68.871 1.00 88.88 97 SER A CA 1
ATOM 740 C C . SER A 1 97 ? 37.353 -8.081 -67.527 1.00 88.88 97 SER A C 1
ATOM 742 O O . SER A 1 97 ? 37.538 -9.296 -67.429 1.00 88.88 97 SER A O 1
ATOM 744 N N . ASN A 1 98 ? 37.445 -7.251 -66.489 1.00 91.81 98 ASN A N 1
ATOM 745 C CA . ASN A 1 98 ? 37.765 -7.723 -65.143 1.00 91.81 98 ASN A CA 1
ATOM 746 C C . ASN A 1 98 ? 36.588 -8.514 -64.538 1.00 91.81 98 ASN A C 1
ATOM 748 O O . ASN A 1 98 ? 35.435 -8.129 -64.749 1.00 91.81 98 ASN A O 1
ATOM 752 N N . PRO A 1 99 ? 36.849 -9.598 -63.782 1.00 92.50 99 PRO A N 1
ATOM 753 C CA . PRO A 1 99 ? 35.802 -10.339 -63.087 1.00 92.50 99 PRO A CA 1
ATOM 754 C C . PRO A 1 99 ? 35.197 -9.483 -61.969 1.00 92.50 99 PRO A C 1
ATOM 756 O O . PRO A 1 99 ? 35.937 -8.824 -61.240 1.00 92.50 99 PRO A O 1
ATOM 759 N N . THR A 1 100 ? 33.868 -9.521 -61.827 1.00 91.62 100 THR A N 1
ATOM 760 C CA . THR A 1 100 ? 33.136 -8.746 -60.799 1.00 91.62 100 THR A CA 1
ATOM 761 C C . THR A 1 100 ? 32.350 -9.617 -59.819 1.00 91.62 100 THR A C 1
ATOM 763 O O . THR A 1 100 ? 31.917 -9.131 -58.776 1.00 91.62 100 THR A O 1
ATOM 766 N N . SER A 1 101 ? 32.222 -10.914 -60.110 1.00 90.00 101 SER A N 1
ATOM 767 C CA . SER A 1 101 ? 31.540 -11.915 -59.283 1.00 90.00 101 SER A CA 1
ATOM 768 C C . SER A 1 101 ? 32.444 -13.108 -58.957 1.00 90.00 101 SER A C 1
ATOM 770 O O . SER A 1 101 ? 33.519 -13.281 -59.543 1.00 90.00 101 SER A O 1
ATOM 772 N N . PHE A 1 102 ? 31.997 -13.956 -58.028 1.00 87.06 102 PHE A N 1
ATOM 773 C CA . PHE A 1 102 ? 32.691 -15.192 -57.665 1.00 87.06 102 PHE A CA 1
ATOM 774 C C . PHE A 1 102 ? 32.843 -16.143 -58.859 1.00 87.06 102 PHE A C 1
ATOM 776 O O . PHE A 1 102 ? 33.923 -16.677 -59.108 1.00 87.06 102 PHE A O 1
ATOM 783 N N . GLU A 1 103 ? 31.791 -16.309 -59.654 1.00 86.06 103 GLU A N 1
ATOM 784 C CA . GLU A 1 103 ? 31.790 -17.174 -60.830 1.00 86.06 103 GLU A CA 1
ATOM 785 C C . GLU A 1 103 ? 32.691 -16.635 -61.950 1.00 86.06 103 GLU A C 1
ATOM 787 O O . GLU A 1 103 ? 33.392 -17.412 -62.603 1.00 86.06 103 GLU A O 1
ATOM 792 N N . ASP A 1 104 ? 32.723 -15.315 -62.169 1.00 89.69 104 ASP A N 1
ATOM 793 C CA . ASP A 1 104 ? 33.656 -14.697 -63.121 1.00 89.69 104 ASP A CA 1
ATOM 794 C C . ASP A 1 104 ? 35.105 -14.973 -62.727 1.00 89.69 104 ASP A C 1
ATOM 796 O O . ASP A 1 104 ? 35.922 -15.337 -63.573 1.00 89.69 104 ASP A O 1
ATOM 800 N N . ALA A 1 105 ? 35.413 -14.828 -61.437 1.00 89.69 105 ALA A N 1
ATOM 801 C CA . ALA A 1 105 ? 36.754 -15.022 -60.915 1.00 89.69 105 ALA A CA 1
ATOM 802 C C . ALA A 1 105 ? 37.252 -16.453 -61.139 1.00 89.69 105 ALA A C 1
ATOM 804 O O . ALA A 1 105 ? 38.388 -16.636 -61.568 1.00 89.69 105 ALA A O 1
ATOM 805 N N . LEU A 1 106 ? 36.403 -17.466 -60.932 1.00 86.88 106 LEU A N 1
ATOM 806 C CA . LEU A 1 106 ? 36.763 -18.867 -61.185 1.00 86.88 106 LEU A CA 1
ATOM 807 C C . LEU A 1 106 ? 37.010 -19.160 -62.665 1.00 86.88 106 LEU A C 1
ATOM 809 O O . LEU A 1 106 ? 37.927 -19.914 -62.994 1.00 86.88 106 LEU A O 1
ATOM 813 N N . ARG A 1 107 ? 36.232 -18.545 -63.562 1.00 85.88 107 ARG A N 1
ATOM 814 C CA . ARG A 1 107 ? 36.455 -18.662 -65.011 1.00 85.88 107 ARG A CA 1
ATOM 815 C C . ARG A 1 107 ? 37.796 -18.058 -65.407 1.00 85.88 107 ARG A C 1
ATOM 817 O O . ARG A 1 107 ? 38.599 -18.729 -66.048 1.00 85.88 107 ARG A O 1
ATOM 824 N N . VAL A 1 108 ? 38.068 -16.832 -64.957 1.00 89.38 108 VAL A N 1
ATOM 825 C CA . VAL A 1 108 ? 39.352 -16.165 -65.207 1.00 89.38 108 VAL A CA 1
ATOM 826 C C . VAL A 1 108 ? 40.501 -16.978 -64.612 1.00 89.38 108 VAL A C 1
ATOM 828 O O . VAL A 1 108 ? 41.488 -17.208 -65.303 1.00 89.38 108 VAL A O 1
ATOM 831 N N . PHE A 1 109 ? 40.361 -17.483 -63.382 1.00 88.19 109 PHE A N 1
ATOM 832 C CA . PHE A 1 109 ? 41.365 -18.315 -62.711 1.00 88.19 109 PHE A CA 1
ATOM 833 C C . PHE A 1 109 ? 41.717 -19.580 -63.509 1.00 88.19 109 PHE A C 1
ATOM 835 O O . PHE A 1 109 ? 42.893 -19.935 -63.613 1.00 88.19 109 PHE A O 1
ATOM 842 N N . ALA A 1 110 ? 40.723 -20.247 -64.102 1.00 85.00 110 ALA A N 1
ATOM 843 C CA . ALA A 1 110 ? 40.943 -21.416 -64.952 1.00 85.00 110 ALA A CA 1
ATOM 844 C C . ALA A 1 110 ? 41.697 -21.072 -66.252 1.00 85.00 110 ALA A C 1
ATOM 846 O O . ALA A 1 110 ? 42.465 -21.893 -66.754 1.00 85.00 110 ALA A O 1
ATOM 847 N N . ASP A 1 111 ? 41.525 -19.861 -66.781 1.00 87.56 111 ASP A N 1
ATOM 848 C CA . ASP A 1 111 ? 42.148 -19.440 -68.037 1.00 87.56 111 ASP A CA 1
ATOM 849 C C . ASP A 1 111 ? 43.517 -18.759 -67.871 1.00 87.56 111 ASP A C 1
ATOM 851 O O . ASP A 1 111 ? 44.258 -18.685 -68.852 1.00 87.56 111 ASP A O 1
ATOM 855 N N . LEU A 1 112 ? 43.916 -18.353 -66.656 1.00 88.75 112 LEU A N 1
ATOM 856 C CA . LEU A 1 112 ? 45.201 -17.675 -66.391 1.00 88.75 112 LEU A CA 1
ATOM 857 C C . LEU A 1 112 ? 46.422 -18.301 -67.096 1.00 88.75 112 LEU A C 1
ATOM 859 O O . LEU A 1 112 ? 47.194 -17.546 -67.687 1.00 88.75 112 LEU A O 1
ATOM 863 N N . PRO A 1 113 ? 46.630 -19.638 -67.119 1.00 84.69 113 PRO A N 1
ATOM 864 C CA . PRO A 1 113 ? 47.803 -20.217 -67.775 1.00 84.69 113 PRO A CA 1
ATOM 865 C C . PRO A 1 113 ? 47.825 -19.978 -69.286 1.00 84.69 113 PRO A C 1
ATOM 867 O O . PRO A 1 113 ? 48.898 -19.841 -69.867 1.00 84.69 113 PRO A O 1
ATOM 870 N N . LYS A 1 114 ? 46.648 -19.921 -69.921 1.00 84.81 114 LYS A N 1
ATOM 871 C CA . LYS A 1 114 ? 46.503 -19.683 -71.364 1.00 84.81 114 LYS A CA 1
ATOM 872 C C . LYS A 1 114 ? 46.777 -18.221 -71.713 1.00 84.81 114 LYS A C 1
ATOM 874 O O . LYS A 1 114 ? 47.227 -17.926 -72.814 1.00 84.81 114 LYS A O 1
ATOM 879 N N . LEU A 1 115 ? 46.533 -17.314 -70.767 1.00 88.25 115 LEU A N 1
ATOM 880 C CA . LEU A 1 115 ? 46.691 -15.870 -70.943 1.00 88.25 115 LEU A CA 1
ATOM 881 C C . LEU A 1 115 ? 48.153 -15.397 -70.912 1.00 88.25 115 LEU A C 1
ATOM 883 O O . LEU A 1 115 ? 48.405 -14.219 -71.136 1.00 88.25 115 LEU A O 1
ATOM 887 N N . LEU A 1 116 ? 49.118 -16.291 -70.667 1.00 86.88 116 LEU A N 1
ATOM 888 C CA . LEU A 1 116 ? 50.550 -15.973 -70.740 1.00 86.88 116 LEU A CA 1
ATOM 889 C C . LEU A 1 116 ? 51.116 -15.997 -72.170 1.00 86.88 116 LEU A C 1
ATOM 891 O O . LEU A 1 116 ? 52.240 -15.540 -72.374 1.00 86.88 116 LEU A O 1
ATOM 895 N N . GLY A 1 117 ? 50.359 -16.512 -73.142 1.00 84.50 117 GLY A N 1
ATOM 896 C CA . GLY A 1 117 ? 50.854 -16.789 -74.492 1.00 84.50 117 GLY A CA 1
ATOM 897 C C . GLY A 1 117 ? 51.531 -18.161 -74.604 1.00 84.50 117 GLY A C 1
ATOM 898 O O . GLY A 1 117 ? 51.908 -18.771 -73.598 1.00 84.50 117 GLY A O 1
ATOM 899 N N . GLU A 1 118 ? 51.662 -18.678 -75.829 1.00 81.75 118 GLU A N 1
ATOM 900 C CA . GLU A 1 118 ? 52.136 -20.051 -76.091 1.00 81.75 118 GLU A CA 1
ATOM 901 C C . GLU A 1 118 ? 53.578 -20.278 -75.611 1.00 81.75 118 GLU A C 1
ATOM 903 O O . GLU A 1 118 ? 53.913 -21.364 -75.132 1.00 81.75 118 GLU A O 1
ATOM 908 N N . ASN A 1 119 ? 54.411 -19.236 -75.666 1.00 81.94 119 ASN A N 1
ATOM 909 C CA . ASN A 1 119 ? 55.799 -19.236 -75.206 1.00 81.94 119 ASN A CA 1
ATOM 910 C C . ASN A 1 119 ? 55.993 -18.420 -73.918 1.00 81.94 119 ASN A C 1
ATOM 912 O O . ASN A 1 119 ? 57.132 -18.145 -73.532 1.00 81.94 119 ASN A O 1
ATOM 916 N N . ARG A 1 120 ? 54.900 -18.063 -73.226 1.00 83.75 120 ARG A N 1
ATOM 917 C CA . ARG A 1 120 ? 54.889 -17.196 -72.032 1.00 83.75 120 ARG A CA 1
ATOM 918 C C . ARG A 1 120 ? 55.413 -15.782 -72.294 1.00 83.75 120 ARG A C 1
ATOM 920 O O . ARG A 1 120 ? 55.946 -15.134 -71.395 1.00 83.75 120 ARG A O 1
ATOM 927 N N . GLU A 1 121 ? 55.279 -15.308 -73.522 1.00 86.50 121 GLU A N 1
ATOM 928 C CA . GLU A 1 121 ? 55.770 -14.014 -73.989 1.00 86.50 121 GLU A CA 1
ATOM 929 C C . GLU A 1 121 ? 55.104 -12.810 -73.306 1.00 86.50 121 GLU A C 1
ATOM 931 O O . GLU A 1 121 ? 55.671 -11.721 -73.322 1.00 86.50 121 GLU A O 1
ATOM 936 N N . LEU A 1 122 ? 53.940 -13.000 -72.675 1.00 88.69 122 LEU A N 1
ATOM 937 C CA . LEU A 1 122 ? 53.227 -11.961 -71.922 1.00 88.69 122 LEU A CA 1
ATOM 938 C C . LEU A 1 122 ? 53.605 -11.928 -70.432 1.00 88.69 122 LEU A C 1
ATOM 940 O O . LEU A 1 122 ? 53.025 -11.163 -69.666 1.00 88.69 122 LEU A O 1
ATOM 944 N N . ALA A 1 123 ? 54.560 -12.755 -70.001 1.00 89.81 123 ALA A N 1
ATOM 945 C CA . ALA A 1 123 ? 55.057 -12.723 -68.633 1.00 89.81 123 ALA A CA 1
ATOM 946 C C . ALA A 1 123 ? 55.783 -11.400 -68.328 1.00 89.81 123 ALA A C 1
ATOM 948 O O . ALA A 1 123 ? 56.557 -10.885 -69.136 1.00 89.81 123 ALA A O 1
ATOM 949 N N . VAL A 1 124 ? 55.593 -10.889 -67.115 1.00 92.19 124 VAL A N 1
ATOM 950 C CA . VAL A 1 124 ? 56.218 -9.671 -66.591 1.00 92.19 124 VAL A CA 1
ATOM 951 C C . VAL A 1 124 ? 57.303 -10.000 -65.552 1.00 92.19 124 VAL A C 1
ATOM 953 O O . VAL A 1 124 ? 57.335 -11.105 -65.003 1.00 92.19 124 VAL A O 1
ATOM 956 N N . PRO A 1 125 ? 58.227 -9.075 -65.243 1.00 93.38 125 PRO A N 1
ATOM 957 C CA . PRO A 1 125 ? 59.176 -9.247 -64.142 1.00 93.38 125 PRO A CA 1
ATOM 958 C C . PRO A 1 125 ? 58.476 -9.390 -62.775 1.00 93.38 125 PRO A C 1
ATOM 960 O O . PRO A 1 125 ? 57.870 -8.439 -62.294 1.00 93.38 125 PRO A O 1
ATOM 963 N N . LEU A 1 126 ? 58.604 -10.547 -62.112 1.00 92.44 126 LEU A N 1
ATOM 964 C CA . LEU A 1 126 ? 58.066 -10.781 -60.759 1.00 92.44 126 LEU A CA 1
ATOM 965 C C . LEU A 1 126 ? 59.104 -10.579 -59.656 1.00 92.44 126 LEU A C 1
ATOM 967 O O . LEU A 1 126 ? 58.794 -10.106 -58.565 1.00 92.44 126 LEU A O 1
ATOM 971 N N . LYS A 1 127 ? 60.346 -10.994 -59.915 1.00 94.88 127 LYS A N 1
ATOM 972 C CA . LYS A 1 127 ? 61.441 -10.900 -58.949 1.00 94.88 127 LYS A CA 1
ATOM 973 C C . LYS A 1 127 ? 62.720 -10.495 -59.655 1.00 94.88 127 LYS A C 1
ATOM 975 O O . LYS A 1 127 ? 63.106 -11.112 -60.644 1.00 94.88 127 LYS A O 1
ATOM 980 N N . VAL A 1 128 ? 63.389 -9.483 -59.119 1.00 94.56 128 VAL A N 1
ATOM 981 C CA . VAL A 1 128 ? 64.672 -8.986 -59.622 1.00 94.56 128 VAL A CA 1
ATOM 982 C C . VAL A 1 128 ? 65.764 -9.244 -58.591 1.00 94.56 128 VAL A C 1
ATOM 984 O O . VAL A 1 128 ? 65.551 -9.069 -57.392 1.00 94.56 128 VAL A O 1
ATOM 987 N N . TRP A 1 129 ? 66.936 -9.677 -59.052 1.00 93.69 129 TRP A N 1
ATOM 988 C CA . TRP A 1 129 ? 68.131 -9.787 -58.219 1.00 93.69 129 TRP A CA 1
ATOM 989 C C . TRP A 1 129 ? 69.038 -8.606 -58.503 1.00 93.69 129 TRP A C 1
ATOM 991 O O . TRP A 1 129 ? 69.486 -8.397 -59.633 1.00 93.69 129 TRP A O 1
ATOM 1001 N N . LEU A 1 130 ? 69.298 -7.842 -57.453 1.00 91.94 130 LEU A N 1
ATOM 1002 C CA . LEU A 1 130 ? 70.090 -6.628 -57.492 1.00 91.94 130 LEU A CA 1
ATOM 1003 C C . LEU A 1 130 ? 71.497 -6.929 -56.977 1.00 91.94 130 LEU A C 1
ATOM 1005 O O . LEU A 1 130 ? 71.653 -7.524 -55.912 1.00 91.94 130 LEU A O 1
ATOM 1009 N N . TYR A 1 131 ? 72.515 -6.530 -57.735 1.00 87.81 131 TYR A N 1
ATOM 1010 C CA . TYR A 1 131 ? 73.908 -6.580 -57.305 1.00 87.81 131 TYR A CA 1
ATOM 1011 C C . TYR A 1 131 ? 74.387 -5.165 -56.958 1.00 87.81 131 TYR A C 1
ATOM 1013 O O . TYR A 1 131 ? 74.189 -4.261 -57.775 1.00 87.81 131 TYR A O 1
ATOM 1021 N N . PRO A 1 132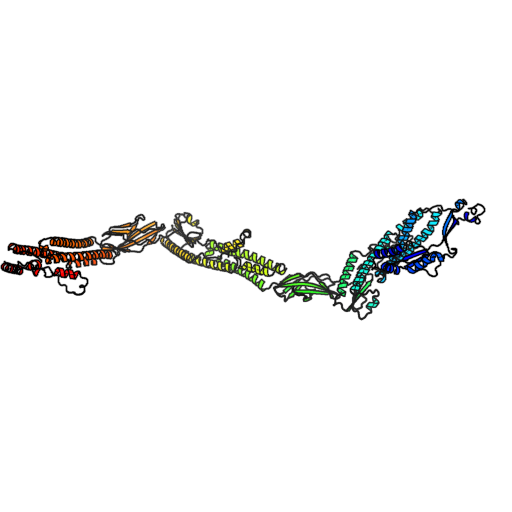 ? 74.985 -4.944 -55.774 1.00 88.81 132 PRO A N 1
ATOM 1022 C CA . PRO A 1 132 ? 75.422 -3.613 -55.365 1.00 88.81 132 PRO A CA 1
ATOM 1023 C C . PRO A 1 132 ? 76.541 -3.073 -56.263 1.00 88.81 132 PRO A C 1
ATOM 1025 O O . PRO A 1 132 ? 77.511 -3.780 -56.556 1.00 88.81 132 PRO A O 1
ATOM 1028 N N . LEU A 1 133 ? 76.422 -1.816 -56.695 1.00 87.69 133 LEU A N 1
ATOM 1029 C CA . LEU A 1 133 ? 77.410 -1.185 -57.576 1.00 87.69 133 LEU A CA 1
ATOM 1030 C C . LEU A 1 133 ? 78.730 -0.871 -56.852 1.00 87.69 133 LEU A C 1
ATOM 1032 O O . LEU A 1 133 ? 79.784 -0.921 -57.485 1.00 87.69 133 LEU A O 1
ATOM 1036 N N . ASP A 1 134 ? 78.706 -0.649 -55.531 1.00 86.56 134 ASP A N 1
ATOM 1037 C CA . ASP A 1 134 ? 79.903 -0.394 -54.704 1.00 86.56 134 ASP A CA 1
ATOM 1038 C C . ASP A 1 134 ? 80.895 -1.568 -54.704 1.00 86.56 134 ASP A C 1
ATOM 1040 O O . ASP A 1 134 ? 82.091 -1.391 -54.466 1.00 86.56 134 ASP A O 1
ATOM 1044 N N . LYS A 1 135 ? 80.408 -2.782 -54.995 1.00 85.94 135 LYS A N 1
ATOM 1045 C CA . LYS A 1 135 ? 81.235 -3.987 -55.157 1.00 85.94 135 LYS A CA 1
ATOM 1046 C C . LYS A 1 135 ? 81.932 -4.057 -56.512 1.00 85.94 135 LYS A C 1
ATOM 1048 O O . LYS A 1 135 ? 82.889 -4.817 -56.646 1.00 85.94 135 LYS A O 1
ATOM 1053 N N . LEU A 1 136 ? 81.457 -3.297 -57.500 1.00 82.81 136 LEU A N 1
ATOM 1054 C CA . LEU A 1 136 ? 82.061 -3.189 -58.830 1.00 82.81 136 LEU A CA 1
ATOM 1055 C C . LEU A 1 136 ? 83.023 -1.999 -58.909 1.00 82.81 136 LEU A C 1
ATOM 1057 O O . LEU A 1 136 ? 84.097 -2.127 -59.494 1.00 82.81 136 LEU A O 1
ATOM 1061 N N . HIS A 1 137 ? 82.662 -0.864 -58.304 1.00 82.12 137 HIS A N 1
ATOM 1062 C CA . HIS A 1 137 ? 83.490 0.338 -58.269 1.00 82.12 137 HIS A CA 1
ATOM 1063 C C . HIS A 1 137 ? 83.313 1.107 -56.954 1.00 82.12 137 HIS A C 1
ATOM 1065 O O . HIS A 1 137 ? 82.195 1.381 -56.532 1.00 82.12 137 HIS A O 1
ATOM 1071 N N . SER A 1 138 ? 84.417 1.513 -56.319 1.00 81.19 138 SER A N 1
ATOM 1072 C CA . SER A 1 138 ? 84.392 2.104 -54.970 1.00 81.19 138 SER A CA 1
ATOM 1073 C C . SER A 1 138 ? 83.746 3.491 -54.880 1.00 81.19 138 SER A C 1
ATOM 1075 O O . SER A 1 138 ? 83.406 3.911 -53.779 1.00 81.19 138 SER A O 1
ATOM 1077 N N . HIS A 1 139 ? 83.625 4.207 -56.004 1.00 80.50 139 HIS A N 1
ATOM 1078 C CA . HIS A 1 139 ? 83.011 5.542 -56.062 1.00 80.50 139 HIS A CA 1
ATOM 1079 C C . HIS A 1 139 ? 81.492 5.495 -56.271 1.00 80.50 139 HIS A C 1
ATOM 1081 O O . HIS A 1 139 ? 80.843 6.523 -56.150 1.00 80.50 139 HIS A O 1
ATOM 1087 N N . ALA A 1 140 ? 80.928 4.316 -56.555 1.00 83.94 140 ALA A N 1
ATOM 1088 C CA . ALA A 1 140 ? 79.501 4.170 -56.791 1.00 83.94 140 ALA A CA 1
ATOM 1089 C C . ALA A 1 140 ? 78.672 4.515 -55.544 1.00 83.94 140 ALA A C 1
ATOM 1091 O O . ALA A 1 140 ? 79.047 4.152 -54.421 1.00 83.94 140 ALA A O 1
ATOM 1092 N N . ALA A 1 141 ? 77.496 5.114 -55.751 1.00 81.81 141 ALA A N 1
ATOM 1093 C CA . ALA A 1 141 ? 76.515 5.290 -54.689 1.00 81.81 141 ALA A CA 1
ATOM 1094 C C . ALA A 1 141 ? 76.167 3.945 -54.035 1.00 81.81 141 ALA A C 1
ATOM 1096 O O . ALA A 1 141 ? 75.976 2.921 -54.696 1.00 81.81 141 ALA A O 1
ATOM 1097 N N . LYS A 1 142 ? 76.039 3.956 -52.708 1.00 81.38 142 LYS A N 1
ATOM 1098 C CA . LYS A 1 142 ? 75.717 2.773 -51.905 1.00 81.38 142 LYS A CA 1
ATOM 1099 C C . LYS A 1 142 ? 74.539 3.061 -50.984 1.00 81.38 142 LYS A C 1
ATOM 1101 O O . LYS A 1 142 ? 74.401 4.170 -50.472 1.00 81.38 142 LYS A O 1
ATOM 1106 N N . LEU A 1 143 ? 73.723 2.040 -50.734 1.00 80.94 143 LEU A N 1
ATOM 1107 C CA . LEU A 1 143 ? 72.728 2.079 -49.667 1.00 80.94 143 LEU A CA 1
ATOM 1108 C C . LEU A 1 143 ? 73.468 2.005 -48.327 1.00 80.94 143 LEU A C 1
ATOM 1110 O O . LEU A 1 143 ? 74.155 1.020 -48.063 1.00 80.94 143 LEU A O 1
ATOM 1114 N N . GLN A 1 144 ? 73.402 3.059 -47.517 1.00 78.12 144 GLN A N 1
ATOM 1115 C CA . GLN A 1 144 ? 74.250 3.177 -46.326 1.00 78.12 144 GLN A CA 1
ATOM 1116 C C . GLN A 1 144 ? 73.584 2.654 -45.061 1.00 78.12 144 GLN A C 1
ATOM 1118 O O . GLN A 1 144 ? 74.262 2.098 -44.196 1.00 78.12 144 GLN A O 1
ATOM 1123 N N . LYS A 1 145 ? 72.270 2.847 -44.943 1.00 82.50 145 LYS A N 1
ATOM 1124 C CA . LYS A 1 145 ? 71.509 2.489 -43.750 1.00 82.50 145 LYS A CA 1
ATOM 1125 C C . LYS A 1 145 ? 70.211 1.803 -44.122 1.00 82.50 145 LYS A C 1
ATOM 1127 O O . LYS A 1 145 ? 69.488 2.265 -45.003 1.00 82.50 145 LYS A O 1
ATOM 1132 N N . ASP A 1 146 ? 69.917 0.735 -43.397 1.00 84.19 146 ASP A N 1
ATOM 1133 C CA . ASP A 1 146 ? 68.589 0.145 -43.360 1.00 84.19 146 ASP A CA 1
ATOM 1134 C C . ASP A 1 146 ? 67.727 0.871 -42.330 1.00 84.19 146 ASP A C 1
ATOM 1136 O O . ASP A 1 146 ? 68.230 1.470 -41.378 1.00 84.19 146 ASP A O 1
ATOM 1140 N N . ILE A 1 147 ? 66.415 0.797 -42.522 1.00 89.38 147 ILE A N 1
ATOM 1141 C CA . ILE A 1 147 ? 65.444 1.284 -41.547 1.00 89.38 147 ILE A CA 1
ATOM 1142 C C . ILE A 1 147 ? 65.085 0.120 -40.643 1.00 89.38 147 ILE A C 1
ATOM 1144 O O . ILE A 1 147 ? 64.830 -0.996 -41.107 1.00 89.38 147 ILE A O 1
ATOM 1148 N N . SER A 1 148 ? 65.054 0.366 -39.340 1.00 91.81 148 SER A N 1
ATOM 1149 C CA . SER A 1 148 ? 64.689 -0.662 -38.386 1.00 91.81 148 SER A CA 1
ATOM 1150 C C . SER A 1 148 ? 63.262 -1.155 -38.631 1.00 91.81 148 SER A C 1
ATOM 1152 O O . SER A 1 148 ? 62.313 -0.394 -38.831 1.00 91.81 148 SER A O 1
ATOM 1154 N N . ILE A 1 149 ? 63.094 -2.474 -38.537 1.00 92.94 149 ILE A N 1
ATOM 1155 C CA . ILE A 1 149 ? 61.794 -3.145 -38.681 1.00 92.94 149 ILE A CA 1
ATOM 1156 C C . ILE A 1 149 ? 60.761 -2.573 -37.695 1.00 92.94 149 ILE A C 1
ATOM 1158 O O . ILE A 1 149 ? 59.573 -2.524 -38.002 1.00 92.94 149 ILE A O 1
ATOM 1162 N N . GLY A 1 150 ? 61.205 -2.125 -36.514 1.00 94.25 150 GLY A N 1
ATOM 1163 C CA . GLY A 1 150 ? 60.339 -1.481 -35.526 1.00 94.25 150 GLY A CA 1
ATOM 1164 C C . GLY A 1 150 ? 59.702 -0.191 -36.045 1.00 94.25 150 GLY A C 1
ATOM 1165 O O . GLY A 1 150 ? 58.498 -0.009 -35.886 1.00 94.25 150 GLY A O 1
ATOM 1166 N N . LEU A 1 151 ? 60.469 0.677 -36.711 1.00 93.19 151 LEU A N 1
ATOM 1167 C CA . LEU A 1 151 ? 59.927 1.914 -37.278 1.00 93.19 151 LEU A CA 1
ATOM 1168 C C . LEU A 1 151 ? 59.064 1.666 -38.510 1.00 93.19 151 LEU A C 1
ATOM 1170 O O . LEU A 1 151 ? 58.054 2.347 -38.663 1.00 93.19 151 LEU A O 1
ATOM 1174 N N . ILE A 1 152 ? 59.400 0.666 -39.332 1.00 93.94 152 ILE A N 1
ATOM 1175 C CA . ILE A 1 152 ? 58.545 0.238 -40.451 1.00 93.94 152 ILE A CA 1
ATOM 1176 C C . ILE A 1 152 ? 57.157 -0.141 -39.924 1.00 93.94 152 ILE A C 1
ATOM 1178 O O . ILE A 1 152 ? 56.163 0.424 -40.369 1.00 93.94 152 ILE A O 1
ATOM 1182 N N . LYS A 1 153 ? 57.093 -0.994 -38.894 1.00 94.62 153 LYS A N 1
ATOM 1183 C CA . LYS A 1 153 ? 55.826 -1.387 -38.255 1.00 94.62 153 LYS A CA 1
ATOM 1184 C C . LYS A 1 153 ? 55.062 -0.205 -37.657 1.00 94.62 153 LYS A C 1
ATOM 1186 O O . LYS A 1 153 ? 53.837 -0.169 -37.718 1.00 94.62 153 LYS A O 1
ATOM 1191 N N . ASN A 1 154 ? 55.764 0.765 -37.071 1.00 94.44 154 ASN A N 1
ATOM 1192 C CA . ASN A 1 154 ? 55.119 1.958 -36.520 1.00 94.44 154 ASN A CA 1
ATOM 1193 C C . ASN A 1 154 ? 54.503 2.827 -37.626 1.00 94.44 154 ASN A C 1
ATOM 1195 O O . ASN A 1 154 ? 53.382 3.300 -37.471 1.00 94.44 154 ASN A O 1
ATOM 1199 N N . VAL A 1 155 ? 55.200 3.005 -38.750 1.00 95.44 155 VAL A N 1
ATOM 1200 C CA . VAL A 1 155 ? 54.677 3.716 -39.926 1.00 95.44 155 VAL A CA 1
ATOM 1201 C C . VAL A 1 155 ? 53.476 2.983 -40.528 1.00 95.44 155 VAL A C 1
ATOM 1203 O O . VAL A 1 155 ? 52.464 3.622 -40.817 1.00 95.44 155 VAL A O 1
ATOM 1206 N N . GLU A 1 156 ? 53.555 1.658 -40.680 1.00 95.12 156 GLU A N 1
ATOM 1207 C CA . GLU A 1 156 ? 52.432 0.822 -41.129 1.00 95.12 156 GLU A CA 1
ATOM 1208 C C . GLU A 1 156 ? 51.209 1.024 -40.226 1.00 95.12 156 GLU A C 1
ATOM 1210 O O . GLU A 1 156 ? 50.131 1.345 -40.724 1.00 95.12 156 GLU A O 1
ATOM 1215 N N . SER A 1 157 ? 51.396 0.973 -38.904 1.00 94.81 157 SER A N 1
ATOM 1216 C CA . SER A 1 157 ? 50.338 1.212 -37.912 1.00 94.81 157 SER A CA 1
ATOM 1217 C C . SER A 1 157 ? 49.663 2.583 -38.072 1.00 94.81 157 SER A C 1
ATOM 1219 O O . SER A 1 157 ? 48.438 2.684 -37.988 1.00 94.81 157 SER A O 1
ATOM 1221 N N . VAL A 1 158 ? 50.416 3.651 -38.370 1.00 95.62 158 VAL A N 1
ATOM 1222 C CA . VAL A 1 158 ? 49.836 4.983 -38.649 1.00 95.62 158 VAL A CA 1
ATOM 1223 C C . VAL A 1 158 ? 48.893 4.930 -39.856 1.00 95.62 158 VAL A C 1
ATOM 1225 O O . VAL A 1 158 ? 47.755 5.406 -39.779 1.00 95.62 158 VAL A O 1
ATOM 1228 N N . PHE A 1 159 ? 49.332 4.329 -40.964 1.00 96.19 159 PHE A N 1
ATOM 1229 C CA . PHE A 1 159 ? 48.511 4.201 -42.169 1.00 96.19 159 PHE A CA 1
ATOM 1230 C C . PHE A 1 159 ? 47.304 3.285 -41.968 1.00 96.19 159 PHE A C 1
ATOM 1232 O O . PHE A 1 159 ? 46.216 3.607 -42.457 1.00 96.19 159 PHE A O 1
ATOM 1239 N N . GLU A 1 160 ? 47.467 2.176 -41.250 1.00 95.00 160 GLU A N 1
ATOM 1240 C CA . GLU A 1 160 ? 46.385 1.256 -40.896 1.00 95.00 160 GLU A CA 1
ATOM 1241 C C . GLU A 1 160 ? 45.320 1.954 -40.048 1.00 95.00 160 GLU A C 1
ATOM 1243 O O . GLU A 1 160 ? 44.132 1.865 -40.366 1.00 95.00 160 GLU A O 1
ATOM 1248 N N . ASN A 1 161 ? 45.725 2.718 -39.029 1.00 93.56 161 ASN A N 1
ATOM 1249 C CA . ASN A 1 161 ? 44.809 3.468 -38.168 1.00 93.56 161 ASN A CA 1
ATOM 1250 C C . ASN A 1 161 ? 43.994 4.490 -38.970 1.00 93.56 161 ASN A C 1
ATOM 1252 O O . ASN A 1 161 ? 42.765 4.498 -38.889 1.00 93.56 161 ASN A O 1
ATOM 1256 N N . LEU A 1 162 ? 44.649 5.318 -39.790 1.00 95.44 162 LEU A N 1
ATOM 1257 C CA . LEU A 1 162 ? 43.969 6.319 -40.622 1.00 95.44 162 LEU A CA 1
ATOM 1258 C C . LEU A 1 162 ? 43.005 5.665 -41.623 1.00 95.44 162 LEU A C 1
ATOM 1260 O O . LEU A 1 162 ? 41.852 6.080 -41.736 1.00 95.44 162 LEU A O 1
ATOM 1264 N N . SER A 1 163 ? 43.447 4.596 -42.290 1.00 94.50 163 SER A N 1
ATOM 1265 C CA . SER A 1 163 ? 42.630 3.868 -43.271 1.00 94.50 163 SER A CA 1
ATOM 1266 C C . SER A 1 163 ? 41.429 3.181 -42.617 1.00 94.50 163 SER A C 1
ATOM 1268 O O . SER A 1 163 ? 40.328 3.204 -43.164 1.00 94.50 163 SER A O 1
ATOM 1270 N N . THR A 1 164 ? 41.610 2.622 -41.418 1.00 94.25 164 THR A N 1
ATOM 1271 C CA . THR A 1 164 ? 40.528 2.004 -40.638 1.00 94.25 164 THR A CA 1
ATOM 1272 C C . THR A 1 164 ? 39.447 3.025 -40.297 1.00 94.25 164 THR A C 1
ATOM 1274 O O . THR A 1 164 ? 38.257 2.722 -40.377 1.00 94.25 164 THR A O 1
ATOM 1277 N N . ILE A 1 165 ? 39.836 4.250 -39.942 1.00 95.50 165 ILE A N 1
ATOM 1278 C CA . ILE A 1 165 ? 38.893 5.322 -39.611 1.00 95.50 165 ILE A CA 1
ATOM 1279 C C . ILE A 1 165 ? 38.159 5.816 -40.862 1.00 95.50 165 ILE A C 1
ATOM 1281 O O . ILE A 1 165 ? 36.940 5.972 -40.814 1.00 95.50 165 ILE A O 1
ATOM 1285 N N . GLU A 1 166 ? 38.847 5.991 -41.994 1.00 95.50 166 GLU A N 1
ATOM 1286 C CA . GLU A 1 166 ? 38.213 6.332 -43.280 1.00 95.50 166 GLU A CA 1
ATOM 1287 C C . GLU A 1 166 ? 37.177 5.282 -43.718 1.00 95.50 166 GLU A C 1
ATOM 1289 O O . GLU A 1 166 ? 36.079 5.633 -44.171 1.00 95.50 166 GLU A O 1
ATOM 1294 N N . MET A 1 167 ? 37.508 3.998 -43.554 1.00 92.31 167 MET A N 1
ATOM 1295 C CA . MET A 1 167 ? 36.612 2.875 -43.838 1.00 92.31 167 MET A CA 1
ATOM 1296 C C . MET A 1 167 ? 35.372 2.932 -42.941 1.00 92.31 167 MET A C 1
ATOM 1298 O O . MET A 1 167 ? 34.255 3.011 -43.445 1.00 92.31 167 MET A O 1
ATOM 1302 N N . LYS A 1 168 ? 35.555 3.018 -41.619 1.00 93.62 168 LYS A N 1
ATOM 1303 C CA . LYS A 1 168 ? 34.440 3.100 -40.663 1.00 93.62 168 LYS A CA 1
ATOM 1304 C C . LYS A 1 168 ? 33.561 4.337 -40.858 1.00 93.62 168 LYS A C 1
ATOM 1306 O O . LYS A 1 168 ? 32.346 4.266 -40.688 1.00 93.62 168 LYS A O 1
ATOM 1311 N N . CYS A 1 169 ? 34.145 5.474 -41.239 1.00 96.06 169 CYS A N 1
ATOM 1312 C CA . CYS A 1 169 ? 33.367 6.656 -41.607 1.00 96.06 169 CYS A CA 1
ATOM 1313 C C . CYS A 1 169 ? 32.515 6.390 -42.855 1.00 96.06 169 CYS A C 1
ATOM 1315 O O . CYS A 1 169 ? 31.369 6.824 -42.917 1.00 96.06 169 CYS A O 1
ATOM 1317 N N . SER A 1 170 ? 33.046 5.658 -43.836 1.00 93.31 170 SER A N 1
ATOM 1318 C CA . SER A 1 170 ? 32.293 5.273 -45.036 1.00 93.31 170 SER A CA 1
ATOM 1319 C C . SER A 1 170 ? 31.111 4.361 -44.701 1.00 93.31 170 SER A C 1
ATOM 1321 O O . SER A 1 170 ? 30.038 4.547 -45.272 1.00 93.31 170 SER A O 1
ATOM 1323 N N . ASP A 1 171 ? 31.273 3.453 -43.736 1.00 89.62 171 ASP A N 1
ATOM 1324 C CA . ASP A 1 171 ? 30.180 2.617 -43.229 1.00 89.62 171 ASP A CA 1
ATOM 1325 C C . ASP A 1 171 ? 29.113 3.459 -42.514 1.00 89.62 171 ASP A C 1
ATOM 1327 O O . ASP A 1 171 ? 27.923 3.331 -42.802 1.00 89.62 171 ASP A O 1
ATOM 1331 N N . LEU A 1 172 ? 29.519 4.381 -41.631 1.00 92.31 172 LEU A N 1
ATOM 1332 C CA . LEU A 1 172 ? 28.579 5.260 -40.925 1.00 92.31 172 LEU A CA 1
ATOM 1333 C C . LEU A 1 172 ? 27.818 6.212 -41.852 1.00 92.31 172 LEU A C 1
ATOM 1335 O O . LEU A 1 172 ? 26.664 6.531 -41.566 1.00 92.31 172 LEU A O 1
ATOM 1339 N N . LEU A 1 173 ? 28.420 6.666 -42.953 1.00 94.38 173 LEU A N 1
ATOM 1340 C CA . LEU A 1 173 ? 27.738 7.507 -43.946 1.00 94.38 173 LEU A CA 1
ATOM 1341 C C . LEU A 1 173 ? 26.584 6.772 -44.645 1.00 94.38 173 LEU A C 1
ATOM 1343 O O . LEU A 1 173 ? 25.641 7.419 -45.093 1.00 94.38 173 LEU A O 1
ATOM 1347 N N . LYS A 1 174 ? 26.631 5.435 -44.708 1.00 90.19 174 LYS A N 1
ATOM 1348 C CA . LYS A 1 174 ? 25.547 4.597 -45.241 1.00 90.19 174 LYS A CA 1
ATOM 1349 C C . LYS A 1 174 ? 24.457 4.285 -44.199 1.00 90.19 174 LYS A C 1
ATOM 1351 O O . LYS A 1 174 ? 23.419 3.736 -44.564 1.00 90.19 174 LYS A O 1
ATOM 1356 N N . ASP A 1 175 ? 24.666 4.592 -42.914 1.00 89.88 175 ASP A N 1
ATOM 1357 C CA . ASP A 1 175 ? 23.705 4.274 -41.848 1.00 89.88 175 ASP A CA 1
ATOM 1358 C C . ASP A 1 175 ? 22.524 5.260 -41.806 1.00 89.88 175 ASP A C 1
ATOM 1360 O O . ASP A 1 175 ? 22.622 6.423 -42.204 1.00 89.88 175 ASP A O 1
ATOM 1364 N N . THR A 1 176 ? 21.389 4.800 -41.274 1.00 90.31 176 THR A N 1
ATOM 1365 C CA . THR A 1 176 ? 20.118 5.541 -41.268 1.00 90.31 176 THR A CA 1
ATOM 1366 C C . THR A 1 176 ? 20.227 6.957 -40.683 1.00 90.31 176 THR A C 1
ATOM 1368 O O . THR A 1 176 ? 19.660 7.864 -41.287 1.00 90.31 176 THR A O 1
ATOM 1371 N N . PRO A 1 177 ? 20.935 7.208 -39.560 1.00 91.88 177 PRO A N 1
ATOM 1372 C CA . PRO A 1 177 ? 21.074 8.563 -39.021 1.00 91.88 177 PRO A CA 1
ATOM 1373 C C . PRO A 1 177 ? 21.779 9.542 -39.966 1.00 91.88 177 PRO A C 1
ATOM 1375 O O . PRO A 1 177 ? 21.361 10.691 -40.049 1.00 91.88 177 PRO A O 1
ATOM 1378 N N . SER A 1 178 ? 22.805 9.095 -40.697 1.00 92.69 178 SER A N 1
ATOM 1379 C CA . SER A 1 178 ? 23.519 9.930 -41.673 1.00 92.69 178 SER A CA 1
ATOM 1380 C C . SER A 1 178 ? 22.653 10.232 -42.894 1.00 92.69 178 SER A C 1
ATOM 1382 O O . SER A 1 178 ? 22.667 11.349 -43.393 1.00 92.69 178 SER A O 1
ATOM 1384 N N . LEU A 1 179 ? 21.848 9.263 -43.342 1.00 91.38 179 LEU A N 1
ATOM 1385 C CA . LEU A 1 179 ? 20.896 9.470 -44.438 1.00 91.38 179 LEU A CA 1
ATOM 1386 C C . LEU A 1 179 ? 19.730 10.392 -44.046 1.00 91.38 179 LEU A C 1
ATOM 1388 O O . LEU A 1 179 ? 19.150 11.043 -44.909 1.00 91.38 179 LEU A O 1
ATOM 1392 N N . ALA A 1 180 ? 19.365 10.409 -42.762 1.00 90.00 180 ALA A N 1
ATOM 1393 C CA . ALA A 1 180 ? 18.218 11.151 -42.248 1.00 90.00 180 ALA A CA 1
ATOM 1394 C C . ALA A 1 180 ? 18.544 12.588 -41.816 1.00 90.00 180 ALA A C 1
ATOM 1396 O O . ALA A 1 180 ? 17.635 13.413 -41.821 1.00 90.00 180 ALA A O 1
ATOM 1397 N N . PHE A 1 181 ? 19.785 12.870 -41.398 1.00 92.50 181 PHE A N 1
ATOM 1398 C CA . PHE A 1 181 ? 20.142 14.148 -40.776 1.00 92.50 181 PHE A CA 1
ATOM 1399 C C . PHE A 1 181 ? 21.468 14.710 -41.299 1.00 92.50 181 PHE A C 1
ATOM 1401 O O . PHE A 1 181 ? 22.543 14.162 -41.010 1.00 92.50 181 PHE A O 1
ATOM 1408 N N . ALA A 1 182 ? 21.410 15.854 -41.987 1.00 90.75 182 ALA A N 1
ATOM 1409 C CA . ALA A 1 182 ? 22.579 16.483 -42.610 1.00 90.75 182 ALA A CA 1
ATOM 1410 C C . ALA A 1 182 ? 23.705 16.784 -41.603 1.00 90.75 182 ALA A C 1
ATOM 1412 O O . ALA A 1 182 ? 24.851 16.390 -41.809 1.00 90.75 182 ALA A O 1
ATOM 1413 N N . GLY A 1 183 ? 23.376 17.366 -40.443 1.00 89.25 183 GLY A N 1
ATOM 1414 C CA . GLY A 1 183 ? 24.380 17.715 -39.429 1.00 89.25 183 GLY A CA 1
ATOM 1415 C C . GLY A 1 183 ? 25.144 16.511 -38.852 1.00 89.25 183 GLY A C 1
ATOM 1416 O O . GLY A 1 183 ? 26.301 16.643 -38.445 1.00 89.25 183 GLY A O 1
ATOM 1417 N N . PHE A 1 184 ? 24.532 15.319 -38.822 1.00 91.56 184 PHE A N 1
ATOM 1418 C CA . PHE A 1 184 ? 25.231 14.091 -38.424 1.00 91.56 184 PHE A CA 1
ATOM 1419 C C . PHE A 1 184 ? 26.134 13.586 -39.557 1.00 91.56 184 PHE A C 1
ATOM 1421 O O . PHE A 1 184 ? 27.304 13.285 -39.305 1.00 91.56 184 PHE A O 1
ATOM 1428 N N . CYS A 1 185 ? 25.624 13.569 -40.794 1.00 93.31 185 CYS A N 1
ATOM 1429 C CA . CYS A 1 185 ? 26.373 13.204 -41.999 1.00 93.31 185 CYS A CA 1
ATOM 1430 C C . CYS A 1 185 ? 27.648 14.046 -42.169 1.00 93.31 185 CYS A C 1
ATOM 1432 O O . CYS A 1 185 ? 28.745 13.496 -42.310 1.00 93.31 185 CYS A O 1
ATOM 1434 N N . ASP A 1 186 ? 27.532 15.370 -42.060 1.00 93.00 186 ASP A N 1
ATOM 1435 C CA . ASP A 1 186 ? 28.631 16.314 -42.280 1.00 93.00 186 ASP A CA 1
ATOM 1436 C C . ASP A 1 186 ? 29.809 16.072 -41.331 1.00 93.00 186 ASP A C 1
ATOM 1438 O O . ASP A 1 186 ? 30.973 16.143 -41.726 1.00 93.00 186 ASP A O 1
ATOM 1442 N N . LYS A 1 187 ? 29.538 15.725 -40.068 1.00 92.44 18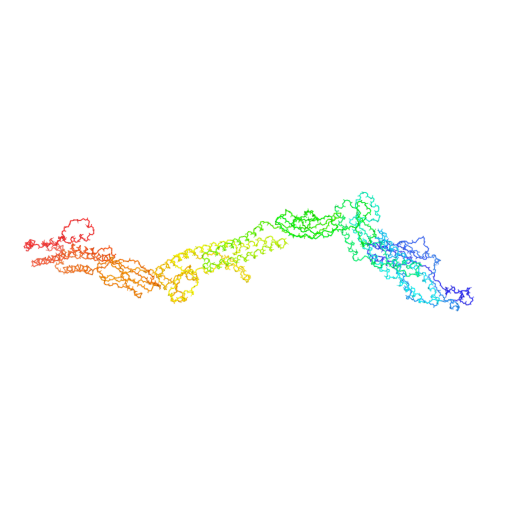7 LYS A N 1
ATOM 1443 C CA . LYS A 1 187 ? 30.591 15.408 -39.089 1.00 92.44 187 LYS A CA 1
ATOM 1444 C C . LYS A 1 187 ? 31.390 14.168 -39.482 1.00 92.44 187 LYS A C 1
ATOM 1446 O O . LYS A 1 187 ? 32.615 14.168 -39.352 1.00 92.44 187 LYS A O 1
ATOM 1451 N N . ILE A 1 188 ? 30.714 13.122 -39.954 1.00 95.69 188 ILE A N 1
ATOM 1452 C CA . ILE A 1 188 ? 31.373 11.890 -40.407 1.00 95.69 188 ILE A CA 1
ATOM 1453 C C . ILE A 1 188 ? 32.166 12.154 -41.693 1.00 95.69 188 ILE A C 1
ATOM 1455 O O . ILE A 1 188 ? 33.309 11.707 -41.820 1.00 95.69 188 ILE A O 1
ATOM 1459 N N . MET A 1 189 ? 31.603 12.939 -42.614 1.00 95.81 189 MET A N 1
ATOM 1460 C CA . MET A 1 189 ? 32.265 13.326 -43.859 1.00 95.81 189 MET A CA 1
ATOM 1461 C C . MET A 1 189 ? 33.539 14.141 -43.603 1.00 95.81 189 MET A C 1
ATOM 1463 O O . MET A 1 189 ? 34.584 13.828 -44.177 1.00 95.81 189 MET A O 1
ATOM 1467 N N . HIS A 1 190 ? 33.492 15.119 -42.694 1.00 94.44 190 HIS A N 1
ATOM 1468 C CA . HIS A 1 190 ? 34.665 15.905 -42.309 1.00 94.44 190 HIS A CA 1
ATOM 1469 C C . HIS A 1 190 ? 35.769 15.048 -41.677 1.00 94.44 190 HIS A C 1
ATOM 1471 O O . HIS A 1 190 ? 36.932 15.230 -42.027 1.00 94.44 190 HIS A O 1
ATOM 1477 N N . MET A 1 191 ? 35.441 14.092 -40.794 1.00 95.88 191 MET A N 1
ATOM 1478 C CA . MET A 1 191 ? 36.455 13.181 -40.237 1.00 95.88 191 MET A CA 1
ATOM 1479 C C . MET A 1 191 ? 37.153 12.388 -41.346 1.00 95.88 191 MET A C 1
ATOM 1481 O O . MET A 1 191 ? 38.382 12.366 -41.412 1.00 95.88 191 MET A O 1
ATOM 1485 N N . LYS A 1 192 ? 36.374 11.784 -42.254 1.00 96.56 192 LYS A N 1
ATOM 1486 C CA . LYS A 1 192 ? 36.901 11.014 -43.389 1.00 96.56 192 LYS A CA 1
ATOM 1487 C C . LYS A 1 192 ? 37.851 11.853 -44.249 1.00 96.56 192 LYS A C 1
ATOM 1489 O O . LYS A 1 192 ? 38.943 11.399 -44.575 1.00 96.56 192 LYS A O 1
ATOM 1494 N N . GLN A 1 193 ? 37.452 13.078 -44.594 1.00 95.62 193 GLN A N 1
ATOM 1495 C CA . GLN A 1 193 ? 38.273 13.995 -45.390 1.00 95.62 193 GLN A CA 1
ATOM 1496 C C . GLN A 1 193 ? 39.551 14.416 -44.657 1.00 95.62 193 GLN A C 1
ATOM 1498 O O . GLN A 1 193 ? 40.628 14.383 -45.248 1.00 95.62 193 GLN A O 1
ATOM 1503 N N . ASN A 1 194 ? 39.453 14.768 -43.373 1.00 94.94 194 ASN A N 1
ATOM 1504 C CA . ASN A 1 194 ? 40.606 15.165 -42.569 1.00 94.94 194 ASN A CA 1
ATOM 1505 C C . ASN A 1 194 ? 41.643 14.035 -42.483 1.00 94.94 194 ASN A C 1
ATOM 1507 O O . ASN A 1 194 ? 42.832 14.286 -42.678 1.00 94.94 194 ASN A O 1
ATOM 1511 N N . CYS A 1 195 ? 41.204 12.798 -42.218 1.00 95.38 195 CYS A N 1
ATOM 1512 C CA . CYS A 1 195 ? 42.081 11.625 -42.193 1.00 95.38 195 CYS A CA 1
ATOM 1513 C C . CYS A 1 195 ? 42.772 11.409 -43.544 1.00 95.38 195 CYS A C 1
ATOM 1515 O O . CYS A 1 195 ? 43.989 11.235 -43.569 1.00 95.38 195 CYS A O 1
ATOM 1517 N N . HIS A 1 196 ? 42.029 11.526 -44.647 1.00 94.62 196 HIS A N 1
ATOM 1518 C CA . HIS A 1 196 ? 42.570 11.364 -45.994 1.00 94.62 196 HIS A CA 1
ATOM 1519 C C . HIS A 1 196 ? 43.649 12.404 -46.323 1.00 94.62 196 HIS A C 1
ATOM 1521 O O . HIS A 1 196 ? 44.738 12.059 -46.783 1.00 94.62 196 HIS A O 1
ATOM 1527 N N . ILE A 1 197 ? 43.383 13.680 -46.027 1.00 94.62 197 ILE A N 1
ATOM 1528 C CA . ILE A 1 197 ? 44.338 14.774 -46.253 1.00 94.62 197 ILE A CA 1
ATOM 1529 C C . ILE A 1 197 ? 45.598 14.573 -45.403 1.00 94.62 197 ILE A C 1
ATOM 1531 O O . ILE A 1 197 ? 46.716 14.699 -45.907 1.00 94.62 197 ILE A O 1
ATOM 1535 N N . TYR A 1 198 ? 45.441 14.225 -44.123 1.00 95.69 198 TYR A N 1
ATOM 1536 C CA . TYR A 1 198 ? 46.583 13.969 -43.246 1.00 95.69 198 TYR A CA 1
ATOM 1537 C C . TYR A 1 198 ? 47.404 12.760 -43.711 1.00 95.69 198 TYR A C 1
ATOM 1539 O O . TYR A 1 198 ? 48.632 12.833 -43.731 1.00 95.69 198 TYR A O 1
ATOM 1547 N N . LYS A 1 199 ? 46.746 11.677 -44.143 1.00 95.25 199 LYS A N 1
ATOM 1548 C CA . LYS A 1 199 ? 47.389 10.474 -44.688 1.00 95.25 199 LYS A CA 1
ATOM 1549 C C . LYS A 1 199 ? 48.278 10.802 -45.889 1.00 95.25 199 LYS A C 1
ATOM 1551 O O . LYS A 1 199 ? 49.416 10.340 -45.937 1.00 95.25 199 LYS A O 1
ATOM 1556 N N . LEU A 1 200 ? 47.796 11.632 -46.818 1.00 94.31 200 LEU A N 1
ATOM 1557 C CA . LEU A 1 200 ? 48.588 12.106 -47.959 1.00 94.31 200 LEU A CA 1
ATOM 1558 C C . LEU A 1 200 ? 49.788 12.947 -47.505 1.00 94.31 200 LEU A C 1
ATOM 1560 O O . LEU A 1 200 ? 50.913 12.666 -47.910 1.00 94.31 200 LEU A O 1
ATOM 1564 N N . SER A 1 201 ? 49.582 13.907 -46.596 1.00 93.19 201 SER A N 1
ATOM 1565 C CA . SER A 1 201 ? 50.675 14.734 -46.059 1.00 93.19 201 SER A CA 1
ATOM 1566 C C . SER A 1 201 ? 51.742 13.904 -45.332 1.00 93.19 201 SER A C 1
ATOM 1568 O O . SER A 1 201 ? 52.940 14.159 -45.463 1.00 93.19 201 SER A O 1
ATOM 1570 N N . PHE A 1 202 ? 51.327 12.885 -44.577 1.00 94.75 202 PHE A N 1
ATOM 1571 C CA . PHE A 1 202 ? 52.236 11.963 -43.901 1.00 94.75 202 PHE A CA 1
ATOM 1572 C C . PHE A 1 202 ? 53.030 11.118 -44.911 1.00 94.75 202 PHE A C 1
ATOM 1574 O O . PHE A 1 202 ? 54.243 10.969 -44.766 1.00 94.75 202 PHE A O 1
ATOM 1581 N N . MET A 1 203 ? 52.375 10.638 -45.976 1.00 94.88 203 MET A N 1
ATOM 1582 C CA . MET A 1 203 ? 53.011 9.898 -47.071 1.00 94.88 203 MET A CA 1
ATOM 1583 C C . MET A 1 203 ? 54.042 10.739 -47.833 1.00 94.88 203 MET A C 1
ATOM 1585 O O . MET A 1 203 ? 55.125 10.239 -48.127 1.00 94.88 203 MET A O 1
ATOM 1589 N N . GLU A 1 204 ? 53.759 12.014 -48.105 1.00 94.00 204 GLU A N 1
ATOM 1590 C CA . GLU A 1 204 ? 54.709 12.937 -48.744 1.00 94.00 204 GLU A CA 1
ATOM 1591 C C . GLU A 1 204 ? 55.953 13.171 -47.878 1.00 94.00 204 GLU A C 1
ATOM 1593 O O . GLU A 1 204 ? 57.086 13.068 -48.362 1.00 94.00 204 GLU A O 1
ATOM 1598 N N . LYS A 1 205 ? 55.763 13.429 -46.574 1.00 93.94 205 LYS A N 1
ATOM 1599 C CA . LYS A 1 205 ? 56.874 13.584 -45.621 1.00 93.94 205 LYS A CA 1
ATOM 1600 C C . LYS A 1 205 ? 57.738 12.330 -45.588 1.00 93.94 205 LYS A C 1
ATOM 1602 O O . LYS A 1 205 ? 58.957 12.435 -45.723 1.00 93.94 205 LYS A O 1
ATOM 1607 N N . LEU A 1 206 ? 57.108 11.160 -45.486 1.00 94.81 206 LEU A N 1
ATOM 1608 C CA . LEU A 1 206 ? 57.789 9.871 -45.495 1.00 94.81 206 LEU A CA 1
ATOM 1609 C C . LEU A 1 206 ? 58.565 9.650 -46.803 1.00 94.81 206 LEU A C 1
ATOM 1611 O O . LEU A 1 206 ? 59.757 9.360 -46.759 1.00 94.81 206 LEU A O 1
ATOM 1615 N N . GLY A 1 207 ? 57.933 9.868 -47.960 1.00 93.38 207 GLY A N 1
ATOM 1616 C CA . GLY A 1 207 ? 58.561 9.719 -49.277 1.00 93.38 207 GLY A CA 1
ATOM 1617 C C . GLY A 1 207 ? 59.783 10.619 -49.478 1.00 93.38 207 GLY A C 1
ATOM 1618 O O . GLY A 1 207 ? 60.729 10.223 -50.153 1.00 93.38 207 GLY A O 1
ATOM 1619 N N . SER A 1 208 ? 59.812 11.795 -48.843 1.00 92.50 208 SER A N 1
ATOM 1620 C CA . SER A 1 208 ? 60.977 12.691 -48.856 1.00 92.50 208 SER A CA 1
ATOM 1621 C C . SER A 1 208 ? 62.081 12.303 -47.861 1.00 92.50 208 SER A C 1
ATOM 1623 O O . SER A 1 208 ? 63.249 12.645 -48.069 1.00 92.50 208 SER A O 1
ATOM 1625 N N . LEU A 1 209 ? 61.721 11.616 -46.773 1.00 93.31 209 LEU A N 1
ATOM 1626 C CA . LEU A 1 209 ? 62.610 11.296 -45.658 1.00 93.31 209 LEU A CA 1
ATOM 1627 C C . LEU A 1 209 ? 63.323 9.951 -45.849 1.00 93.31 209 LEU A C 1
ATOM 1629 O O . LEU A 1 209 ? 64.526 9.866 -45.605 1.00 93.31 209 LEU A O 1
ATOM 1633 N N . LEU A 1 210 ? 62.616 8.921 -46.331 1.00 91.88 210 LEU A N 1
ATOM 1634 C CA . LEU A 1 210 ? 63.175 7.574 -46.516 1.00 91.88 210 LEU A CA 1
ATOM 1635 C C . LEU A 1 210 ? 64.435 7.567 -47.405 1.00 91.88 210 LEU A C 1
ATOM 1637 O O . LEU A 1 210 ? 65.438 6.991 -46.977 1.00 91.88 210 LEU A O 1
ATOM 1641 N N . PRO A 1 211 ? 64.469 8.240 -48.579 1.00 88.38 211 PRO A N 1
ATOM 1642 C CA . PRO A 1 211 ? 65.672 8.263 -49.412 1.00 88.38 211 PRO A CA 1
ATOM 1643 C C . PRO A 1 211 ? 66.865 8.932 -48.715 1.00 88.38 211 PRO A C 1
ATOM 1645 O O . PRO A 1 211 ? 67.997 8.478 -48.864 1.00 88.38 211 PRO A O 1
ATOM 1648 N N . LYS A 1 212 ? 66.620 9.977 -47.911 1.00 89.69 212 LYS A N 1
ATOM 1649 C CA . LYS A 1 212 ? 67.669 10.692 -47.166 1.00 89.69 212 LYS A CA 1
ATOM 1650 C C . LYS A 1 212 ? 68.277 9.836 -46.058 1.00 89.69 212 LYS A C 1
ATOM 1652 O O . LYS A 1 212 ? 69.487 9.888 -45.863 1.00 89.69 212 LYS A O 1
ATOM 1657 N N . ILE A 1 213 ? 67.462 9.037 -45.365 1.00 89.25 213 ILE A N 1
ATOM 1658 C CA . ILE A 1 213 ? 67.945 8.094 -44.344 1.00 89.25 213 ILE A CA 1
ATOM 1659 C C . ILE A 1 213 ? 68.793 7.002 -44.998 1.00 89.25 213 ILE A C 1
ATOM 1661 O O . ILE A 1 213 ? 69.913 6.734 -44.566 1.00 89.25 213 ILE A O 1
ATOM 1665 N N . HIS A 1 214 ? 68.289 6.417 -46.084 1.00 86.38 214 HIS A N 1
ATOM 1666 C CA . HIS A 1 214 ? 68.993 5.385 -46.841 1.00 86.38 214 HIS A CA 1
ATOM 1667 C C . HIS A 1 214 ? 70.338 5.862 -47.420 1.00 86.38 214 HIS A C 1
ATOM 1669 O O . HIS A 1 214 ? 71.283 5.072 -47.505 1.00 86.38 214 HIS A O 1
ATOM 1675 N N . GLY A 1 215 ? 70.436 7.148 -47.777 1.00 84.81 215 GLY A N 1
ATOM 1676 C CA . GLY A 1 215 ? 71.658 7.810 -48.243 1.00 84.81 215 GLY A CA 1
ATOM 1677 C C . GLY A 1 215 ? 72.573 8.378 -47.147 1.00 84.81 215 GLY A C 1
ATOM 1678 O O . GLY A 1 215 ? 73.553 9.029 -47.489 1.00 84.81 215 GLY A O 1
ATOM 1679 N N . ASP A 1 216 ? 72.271 8.163 -45.859 1.00 83.69 216 ASP A N 1
ATOM 1680 C CA . ASP A 1 216 ? 72.988 8.730 -44.695 1.00 83.69 216 ASP A CA 1
ATOM 1681 C C . ASP A 1 216 ? 73.031 10.274 -44.631 1.00 83.69 216 ASP A C 1
ATOM 1683 O O . ASP A 1 216 ? 73.870 10.864 -43.953 1.00 83.69 216 ASP A O 1
ATOM 1687 N N . ILE A 1 217 ? 72.103 10.947 -45.319 1.00 87.31 217 ILE A N 1
ATOM 1688 C CA . ILE A 1 217 ? 71.916 12.405 -45.237 1.00 87.31 217 ILE A CA 1
ATOM 1689 C C . ILE A 1 217 ? 71.197 12.762 -43.931 1.00 87.31 217 ILE A C 1
ATOM 1691 O O . ILE A 1 217 ? 71.535 13.745 -43.278 1.00 87.31 217 ILE A O 1
ATOM 1695 N N . GLU A 1 218 ? 70.213 11.946 -43.548 1.00 89.00 218 GLU A N 1
ATOM 1696 C CA . GLU A 1 218 ? 69.439 12.088 -42.315 1.00 89.00 218 GLU A CA 1
ATOM 1697 C C . GLU A 1 218 ? 69.604 10.854 -41.430 1.00 89.00 218 GLU A C 1
ATOM 1699 O O . GLU A 1 218 ? 69.780 9.728 -41.904 1.00 89.00 218 GLU A O 1
ATOM 1704 N N . LYS A 1 219 ? 69.520 11.047 -40.114 1.00 89.94 219 LYS A N 1
ATOM 1705 C CA . LYS A 1 219 ? 69.509 9.925 -39.171 1.00 89.94 219 LYS A CA 1
ATOM 1706 C C . LYS A 1 219 ? 68.103 9.358 -39.045 1.00 89.94 219 LYS A C 1
ATOM 1708 O O . LYS A 1 219 ? 67.110 10.066 -39.155 1.00 89.94 219 LYS A O 1
ATOM 1713 N N . GLU A 1 220 ? 68.031 8.082 -38.685 1.00 89.75 220 GLU A N 1
ATOM 1714 C CA . GLU A 1 220 ? 66.772 7.397 -38.382 1.00 89.75 220 GLU A CA 1
ATOM 1715 C C . GLU A 1 220 ? 65.966 8.089 -37.256 1.00 89.75 220 GLU A C 1
ATOM 1717 O O . GLU A 1 220 ? 64.745 7.975 -37.200 1.00 89.75 220 GLU A O 1
ATOM 1722 N N . THR A 1 221 ? 66.619 8.905 -36.416 1.00 91.56 221 THR A N 1
ATOM 1723 C CA . THR A 1 221 ? 65.960 9.771 -35.424 1.00 91.56 221 THR A CA 1
ATOM 1724 C C . THR A 1 221 ? 64.955 10.745 -36.038 1.00 91.56 221 THR A C 1
ATOM 1726 O O . THR A 1 221 ? 63.940 11.006 -35.409 1.00 91.56 221 THR A O 1
ATOM 1729 N N . ALA A 1 222 ? 65.160 11.213 -37.272 1.00 92.94 222 ALA A N 1
ATOM 1730 C CA . ALA A 1 222 ? 64.195 12.074 -37.960 1.00 92.94 222 ALA A CA 1
ATOM 1731 C C . ALA A 1 222 ? 62.867 11.343 -38.254 1.00 92.94 222 ALA A C 1
ATOM 1733 O O . ALA A 1 222 ? 61.797 11.949 -38.236 1.00 92.94 222 ALA A O 1
ATOM 1734 N N . LEU A 1 223 ? 62.909 10.022 -38.482 1.00 94.56 223 LEU A N 1
ATOM 1735 C CA . LEU A 1 223 ? 61.698 9.206 -38.623 1.00 94.56 223 LEU A CA 1
ATOM 1736 C C . LEU A 1 223 ? 61.016 8.982 -37.265 1.00 94.56 223 LEU A C 1
ATOM 1738 O O . LEU A 1 223 ? 59.789 8.979 -37.191 1.00 94.56 223 LEU A O 1
ATOM 1742 N N . ILE A 1 224 ? 61.799 8.844 -36.189 1.00 94.94 224 ILE A N 1
ATOM 1743 C CA . ILE A 1 224 ? 61.279 8.790 -34.812 1.00 94.94 224 ILE A CA 1
ATOM 1744 C C . ILE A 1 224 ? 60.563 10.099 -34.461 1.00 94.94 224 ILE A C 1
ATOM 1746 O O . ILE A 1 224 ? 59.466 10.056 -33.915 1.00 94.94 224 ILE A O 1
ATOM 1750 N N . GLU A 1 225 ? 61.144 11.248 -34.80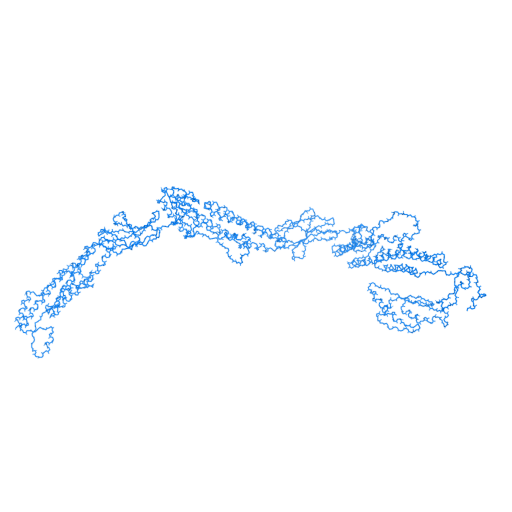7 1.00 95.31 225 GLU A N 1
ATOM 1751 C CA . GLU A 1 225 ? 60.537 12.569 -34.611 1.00 95.31 225 GLU A CA 1
ATOM 1752 C C . GLU A 1 225 ? 59.230 12.716 -35.400 1.00 95.31 225 GLU A C 1
ATOM 1754 O O . GLU A 1 225 ? 58.227 13.127 -34.827 1.00 95.31 225 GLU A O 1
ATOM 1759 N N . LEU A 1 226 ? 59.181 12.285 -36.667 1.00 94.81 226 LEU A N 1
ATOM 1760 C CA . LEU A 1 226 ? 57.943 12.298 -37.461 1.00 94.81 226 LEU A CA 1
ATOM 1761 C C . LEU A 1 226 ? 56.826 11.441 -36.833 1.00 94.81 226 LEU A C 1
ATOM 1763 O O . LEU A 1 226 ? 55.655 11.826 -36.857 1.00 94.81 226 LEU A O 1
ATOM 1767 N N . LEU A 1 227 ? 57.173 10.278 -36.276 1.00 95.31 227 LEU A N 1
ATOM 1768 C CA . LEU A 1 227 ? 56.230 9.413 -35.558 1.00 95.31 227 LEU A CA 1
ATOM 1769 C C . LEU A 1 227 ? 55.810 10.017 -34.210 1.00 95.31 227 LEU A C 1
ATOM 1771 O O . LEU A 1 227 ? 54.650 9.906 -33.823 1.00 95.31 227 LEU A O 1
ATOM 1775 N N . HIS A 1 228 ? 56.721 10.687 -33.509 1.00 94.56 228 HIS A N 1
ATOM 1776 C CA . HIS A 1 228 ? 56.404 11.424 -32.289 1.00 94.56 228 HIS A CA 1
ATOM 1777 C C . HIS A 1 228 ? 55.447 12.594 -32.575 1.00 94.56 228 HIS A C 1
ATOM 1779 O O . HIS A 1 228 ? 54.441 12.751 -31.887 1.00 94.56 228 HIS A O 1
ATOM 1785 N N . ASP A 1 229 ? 55.691 13.359 -33.640 1.00 92.69 229 ASP A N 1
ATOM 1786 C CA . ASP A 1 229 ? 54.797 14.425 -34.100 1.00 92.69 229 ASP A CA 1
ATOM 1787 C C . ASP A 1 229 ? 53.398 13.891 -34.433 1.00 92.69 229 ASP A C 1
ATOM 1789 O O . ASP A 1 229 ? 52.401 14.568 -34.181 1.00 92.69 229 ASP A O 1
ATOM 1793 N N . HIS A 1 230 ? 53.298 12.671 -34.975 1.00 94.44 230 HIS A N 1
ATOM 1794 C CA . HIS A 1 230 ? 52.012 12.003 -35.172 1.00 94.44 230 HIS A CA 1
ATOM 1795 C C . HIS A 1 230 ? 51.290 11.731 -33.844 1.00 94.44 230 HIS A C 1
ATOM 1797 O O . HIS A 1 230 ? 50.096 12.017 -33.733 1.00 94.44 230 HIS A O 1
ATOM 1803 N N . GLU A 1 231 ? 51.992 11.225 -32.831 1.00 93.00 231 GLU A N 1
ATOM 1804 C CA . GLU A 1 231 ? 51.404 10.929 -31.517 1.00 93.00 231 GLU A CA 1
ATOM 1805 C C . GLU A 1 231 ? 50.951 12.185 -30.751 1.00 93.00 231 GLU A C 1
ATOM 1807 O O . GLU A 1 231 ? 50.004 12.114 -29.960 1.00 93.00 231 GLU A O 1
ATOM 1812 N N . GLU A 1 232 ? 51.561 13.341 -31.018 1.00 90.25 232 GLU A N 1
ATOM 1813 C CA . GLU A 1 232 ? 51.194 14.626 -30.405 1.00 90.25 232 GLU A CA 1
ATOM 1814 C C . GLU A 1 232 ? 50.112 15.397 -31.186 1.00 90.25 232 GLU A C 1
ATOM 1816 O O . GLU A 1 232 ? 49.485 16.322 -30.659 1.00 90.25 232 GLU A O 1
ATOM 1821 N N . CYS A 1 233 ? 49.842 15.024 -32.439 1.00 91.38 233 CYS A N 1
ATOM 1822 C CA . CYS A 1 233 ? 48.870 15.718 -33.283 1.00 91.38 233 CYS A CA 1
ATOM 1823 C C . CYS A 1 233 ? 47.424 15.193 -33.094 1.00 91.38 233 CYS A C 1
ATOM 1825 O O . CYS A 1 233 ? 47.199 14.108 -32.548 1.00 91.38 233 CYS A O 1
ATOM 1827 N N . PRO A 1 234 ? 46.392 15.911 -33.591 1.00 93.00 234 PRO A N 1
ATOM 1828 C CA . PRO A 1 234 ? 44.989 15.503 -33.445 1.00 93.00 234 PRO A CA 1
ATOM 1829 C C . PRO A 1 234 ? 44.581 14.315 -34.346 1.00 93.00 234 PRO A C 1
ATOM 1831 O O . PRO A 1 234 ? 43.391 14.024 -34.482 1.00 93.00 234 PRO A O 1
ATOM 1834 N N . PHE A 1 235 ? 45.552 13.640 -34.970 1.00 95.50 235 PHE A N 1
ATOM 1835 C CA . PHE A 1 235 ? 45.368 12.440 -35.790 1.00 95.50 235 PHE A CA 1
ATOM 1836 C C . PHE A 1 235 ? 45.929 11.169 -35.142 1.00 95.50 235 PHE A C 1
ATOM 1838 O O . PHE A 1 235 ? 45.892 10.113 -35.771 1.00 95.50 235 PHE A O 1
ATOM 1845 N N . ARG A 1 236 ? 46.414 11.233 -33.896 1.00 93.44 236 ARG A N 1
ATOM 1846 C CA . ARG A 1 236 ? 46.894 10.046 -33.175 1.00 93.44 236 ARG A CA 1
ATOM 1847 C C . ARG A 1 236 ? 45.807 8.975 -33.052 1.00 93.44 236 ARG A C 1
ATOM 1849 O O . ARG A 1 236 ? 44.641 9.281 -32.766 1.00 93.44 236 ARG A O 1
ATOM 1856 N N . GLY A 1 237 ? 46.199 7.708 -33.186 1.00 90.44 237 GLY A N 1
ATOM 1857 C CA . GLY A 1 237 ? 45.263 6.580 -33.293 1.00 90.44 237 GLY A CA 1
ATOM 1858 C C . GLY A 1 237 ? 44.230 6.506 -32.161 1.00 90.44 237 GLY A C 1
ATOM 1859 O O . GLY A 1 237 ? 43.038 6.347 -32.422 1.00 90.44 237 GLY A O 1
ATOM 1860 N N . ARG A 1 238 ? 44.652 6.721 -30.903 1.00 91.25 238 ARG A N 1
ATOM 1861 C CA . ARG A 1 238 ? 43.758 6.644 -29.727 1.00 91.25 238 ARG A CA 1
ATOM 1862 C C . ARG A 1 238 ? 42.593 7.638 -29.770 1.00 91.25 238 ARG A C 1
ATOM 1864 O O . ARG A 1 238 ? 41.489 7.298 -29.344 1.00 91.25 238 ARG A O 1
ATOM 1871 N N . ASP A 1 239 ? 42.824 8.863 -30.241 1.00 91.50 239 ASP A N 1
ATOM 1872 C CA . ASP A 1 239 ? 41.775 9.891 -30.276 1.00 91.50 239 ASP A CA 1
ATOM 1873 C C . ASP A 1 239 ? 40.794 9.637 -31.420 1.00 91.50 239 ASP A C 1
ATOM 1875 O O . ASP A 1 239 ? 39.583 9.774 -31.222 1.00 91.50 239 ASP A O 1
ATOM 1879 N N . LEU A 1 240 ? 41.303 9.203 -32.578 1.00 94.19 240 LEU A N 1
ATOM 1880 C CA . LEU A 1 240 ? 40.474 8.801 -33.711 1.00 94.19 240 LEU A CA 1
ATOM 1881 C C . LEU A 1 240 ? 39.582 7.610 -33.348 1.00 94.19 240 LEU A C 1
ATOM 1883 O O . LEU A 1 240 ? 38.371 7.666 -33.556 1.00 94.19 240 LEU A O 1
ATOM 1887 N N . GLU A 1 241 ? 40.148 6.562 -32.744 1.00 92.88 241 GLU A N 1
ATOM 1888 C CA . GLU A 1 241 ? 39.393 5.380 -32.318 1.00 92.88 241 GLU A CA 1
ATOM 1889 C C . GLU A 1 241 ? 38.312 5.750 -31.295 1.00 92.88 241 GLU A C 1
ATOM 1891 O O . GLU A 1 241 ? 37.153 5.343 -31.420 1.00 92.88 241 GLU A O 1
ATOM 1896 N N . LYS A 1 242 ? 38.663 6.571 -30.298 1.00 92.25 242 LYS A N 1
ATOM 1897 C CA . LYS A 1 242 ? 37.719 7.035 -29.276 1.00 92.25 242 LYS A CA 1
ATOM 1898 C C . LYS A 1 242 ? 36.574 7.842 -29.884 1.00 92.25 242 LYS A C 1
ATOM 1900 O O . LYS A 1 242 ? 35.422 7.634 -29.497 1.00 92.25 242 LYS A O 1
ATOM 1905 N N . TRP A 1 243 ? 36.874 8.758 -30.804 1.00 93.56 243 TRP A N 1
ATOM 1906 C CA . TRP A 1 243 ? 35.860 9.552 -31.495 1.00 93.56 243 TRP A CA 1
ATOM 1907 C C . TRP A 1 243 ? 34.945 8.666 -32.339 1.00 93.56 243 TRP A C 1
ATOM 1909 O O . TRP A 1 243 ? 33.723 8.740 -32.203 1.00 93.56 243 TRP A O 1
ATOM 1919 N N . MET A 1 244 ? 35.534 7.762 -33.124 1.00 94.38 244 MET A N 1
ATOM 1920 C CA . MET A 1 244 ? 34.820 6.831 -33.994 1.00 94.38 244 MET A CA 1
ATOM 1921 C C . MET A 1 244 ? 33.861 5.945 -33.196 1.00 94.38 244 MET A C 1
ATOM 1923 O O . MET A 1 244 ? 32.672 5.887 -33.500 1.00 94.38 244 MET A O 1
ATOM 1927 N N . LYS A 1 245 ? 34.338 5.346 -32.099 1.00 92.31 245 LYS A N 1
ATOM 1928 C CA . LYS A 1 245 ? 33.513 4.547 -31.182 1.00 92.31 245 LYS A CA 1
ATOM 1929 C C . LYS A 1 245 ? 32.367 5.360 -30.579 1.00 92.31 245 LYS A C 1
ATOM 1931 O O . LYS A 1 245 ? 31.259 4.851 -30.423 1.00 92.31 245 LYS A O 1
ATOM 1936 N N . GLY A 1 246 ? 32.619 6.622 -30.230 1.00 90.81 246 GLY A N 1
ATOM 1937 C CA . GLY A 1 246 ? 31.581 7.538 -29.755 1.00 90.81 246 GLY A CA 1
ATOM 1938 C C . GLY A 1 246 ? 30.491 7.762 -30.804 1.00 90.81 246 GLY A C 1
ATOM 1939 O O . GLY A 1 246 ? 29.305 7.682 -30.482 1.00 90.81 246 GLY A O 1
ATOM 1940 N N . LYS A 1 247 ? 30.880 7.965 -32.065 1.00 91.81 247 LYS A N 1
ATOM 1941 C CA . LYS A 1 247 ? 29.950 8.176 -33.181 1.00 91.81 247 LYS A CA 1
ATOM 1942 C C . LYS A 1 247 ? 29.169 6.927 -33.568 1.00 91.81 247 LYS A C 1
ATOM 1944 O O . LYS A 1 247 ? 27.965 7.030 -33.783 1.00 91.81 247 LYS A O 1
ATOM 1949 N N . GLU A 1 248 ? 29.794 5.751 -33.559 1.00 91.94 248 GLU A N 1
ATOM 1950 C CA . GLU A 1 248 ? 29.098 4.466 -33.734 1.00 91.94 248 GLU A CA 1
ATOM 1951 C C . GLU A 1 248 ? 28.002 4.291 -32.666 1.00 91.94 248 GLU A C 1
ATOM 1953 O O . GLU A 1 248 ? 26.862 3.943 -32.977 1.00 91.94 248 GLU A O 1
ATOM 1958 N N . GLN A 1 249 ? 28.308 4.606 -31.403 1.00 90.62 249 GLN A N 1
ATOM 1959 C CA . GLN A 1 249 ? 27.335 4.537 -30.309 1.00 90.62 249 GLN A CA 1
ATOM 1960 C C . GLN A 1 249 ? 26.202 5.561 -30.445 1.00 90.62 249 GLN A C 1
ATOM 1962 O O . GLN A 1 249 ? 25.046 5.226 -30.173 1.00 90.62 249 GLN A O 1
ATOM 1967 N N . GLU A 1 250 ? 26.508 6.799 -30.840 1.00 91.50 250 GLU A N 1
ATOM 1968 C CA . GLU A 1 250 ? 25.490 7.810 -31.147 1.00 91.50 250 GLU A CA 1
ATOM 1969 C C . GLU A 1 250 ? 24.563 7.316 -32.264 1.00 91.50 250 GLU A C 1
ATOM 1971 O O . GLU A 1 250 ? 23.344 7.355 -32.084 1.00 91.50 250 GLU A O 1
ATOM 1976 N N . SER A 1 251 ? 25.121 6.769 -33.351 1.00 92.44 251 SER A N 1
ATOM 1977 C CA . SER A 1 251 ? 24.357 6.242 -34.489 1.00 92.44 251 SER A CA 1
ATOM 1978 C C . SER A 1 251 ? 23.356 5.172 -34.051 1.00 92.44 251 SER A C 1
ATOM 1980 O O . SER A 1 251 ? 22.162 5.277 -34.331 1.00 92.44 251 SER A O 1
ATOM 1982 N N . VAL A 1 252 ? 23.796 4.193 -33.251 1.00 91.06 252 VAL A N 1
ATOM 1983 C CA . VAL A 1 252 ? 22.924 3.129 -32.718 1.00 91.06 252 VAL A CA 1
ATOM 1984 C C . VAL A 1 252 ? 21.763 3.697 -31.892 1.00 91.06 252 VAL A C 1
ATOM 1986 O O . VAL A 1 252 ? 20.622 3.235 -32.014 1.00 91.06 252 VAL A O 1
ATOM 1989 N N . ILE A 1 253 ? 22.022 4.708 -31.055 1.00 91.50 253 ILE A N 1
ATOM 1990 C CA . ILE A 1 253 ? 20.988 5.348 -30.227 1.00 91.50 253 ILE A CA 1
ATOM 1991 C C . ILE A 1 253 ? 19.981 6.089 -31.108 1.00 91.50 253 ILE A C 1
ATOM 1993 O O . ILE A 1 253 ? 18.775 5.905 -30.929 1.00 91.50 253 ILE A O 1
ATOM 1997 N N . ILE A 1 254 ? 20.458 6.892 -32.061 1.00 92.38 254 ILE A N 1
ATOM 1998 C CA . ILE A 1 254 ? 19.606 7.671 -32.970 1.00 92.38 254 ILE A CA 1
ATOM 1999 C C . ILE A 1 254 ? 18.750 6.725 -33.803 1.00 92.38 254 ILE A C 1
ATOM 2001 O O . ILE A 1 254 ? 17.534 6.881 -33.831 1.00 92.38 254 ILE A O 1
ATOM 2005 N N . LYS A 1 255 ? 19.352 5.690 -34.394 1.00 91.25 255 LYS A N 1
ATOM 2006 C CA . LYS A 1 255 ? 18.658 4.654 -35.169 1.00 91.25 255 LYS A CA 1
ATOM 2007 C C . LYS A 1 255 ? 17.556 3.977 -34.357 1.00 91.25 255 LYS A C 1
ATOM 2009 O O . LYS A 1 255 ? 16.442 3.793 -34.844 1.00 91.25 255 LYS A O 1
ATOM 2014 N N . THR A 1 256 ? 17.834 3.659 -33.093 1.00 91.50 256 THR A N 1
ATOM 2015 C CA . THR A 1 256 ? 16.845 3.062 -32.184 1.00 91.50 256 THR A CA 1
ATOM 2016 C C . THR A 1 256 ? 15.678 4.010 -31.905 1.00 91.50 256 THR A C 1
ATOM 2018 O O . THR A 1 256 ? 14.524 3.582 -31.951 1.00 91.50 256 THR A O 1
ATOM 2021 N N . LEU A 1 257 ? 15.959 5.285 -31.620 1.00 92.62 257 LEU A N 1
ATOM 2022 C CA . LEU A 1 257 ? 14.930 6.296 -31.365 1.00 92.62 257 LEU A CA 1
ATOM 2023 C C . LEU A 1 257 ? 14.098 6.580 -32.616 1.00 92.62 257 LEU A C 1
ATOM 2025 O O . LEU A 1 257 ? 12.876 6.634 -32.527 1.00 92.62 257 LEU A O 1
ATOM 2029 N N . LEU A 1 258 ? 14.744 6.702 -33.775 1.00 92.44 258 LEU A N 1
ATOM 2030 C CA . LEU A 1 258 ? 14.096 6.958 -35.056 1.00 92.44 258 LEU A CA 1
ATOM 2031 C C . LEU A 1 258 ? 13.122 5.837 -35.418 1.00 92.44 258 LEU A C 1
ATOM 2033 O O . LEU A 1 258 ? 11.975 6.113 -35.765 1.00 92.44 258 LEU A O 1
ATOM 2037 N N . ARG A 1 259 ? 13.534 4.574 -35.238 1.00 91.81 259 ARG A N 1
ATOM 2038 C CA . ARG A 1 259 ? 12.644 3.416 -35.390 1.00 91.81 259 ARG A CA 1
ATOM 2039 C C . ARG A 1 259 ? 11.429 3.522 -34.467 1.00 91.81 259 ARG A C 1
ATOM 2041 O O . ARG A 1 259 ? 10.307 3.391 -34.918 1.00 91.81 259 ARG A O 1
ATOM 2048 N N . GLN A 1 260 ? 11.625 3.839 -33.186 1.00 92.75 260 GLN A N 1
ATOM 2049 C CA . GLN A 1 260 ? 10.500 3.962 -32.249 1.00 92.75 260 GLN A CA 1
ATOM 2050 C C . GLN A 1 260 ? 9.549 5.116 -32.589 1.00 92.75 260 GLN A C 1
ATOM 2052 O O . GLN A 1 260 ? 8.341 4.977 -32.429 1.00 92.75 260 GLN A O 1
ATOM 2057 N N . LEU A 1 261 ? 10.079 6.257 -33.031 1.00 92.31 261 LEU A N 1
ATOM 2058 C CA . LEU A 1 261 ? 9.278 7.417 -33.425 1.00 92.31 261 LEU A CA 1
ATOM 2059 C C . LEU A 1 261 ? 8.450 7.120 -34.682 1.00 92.31 261 LEU A C 1
ATOM 2061 O O . LEU A 1 261 ? 7.261 7.433 -34.719 1.00 92.31 261 LEU A O 1
ATOM 2065 N N . THR A 1 262 ? 9.059 6.462 -35.668 1.00 90.00 262 THR A N 1
ATOM 2066 C CA . THR A 1 262 ? 8.382 6.034 -36.901 1.00 90.00 262 THR A CA 1
ATOM 2067 C C . THR A 1 262 ? 7.350 4.935 -36.638 1.00 90.00 262 THR A C 1
ATOM 2069 O O . THR A 1 262 ? 6.229 5.046 -37.127 1.00 90.00 262 THR A O 1
ATOM 2072 N N . ASP A 1 263 ? 7.640 3.967 -35.760 1.00 89.44 263 ASP A N 1
ATOM 2073 C CA . ASP A 1 263 ? 6.678 2.947 -35.299 1.00 89.44 263 ASP A CA 1
ATOM 2074 C C . ASP A 1 263 ? 5.436 3.567 -34.628 1.00 89.44 263 ASP A C 1
ATOM 2076 O O . ASP A 1 263 ? 4.352 2.980 -34.640 1.00 89.44 263 ASP A O 1
ATOM 2080 N N . PHE A 1 264 ? 5.567 4.751 -34.013 1.00 85.56 264 PHE A N 1
ATOM 2081 C CA . PHE A 1 264 ? 4.428 5.480 -33.444 1.00 85.56 264 PHE A CA 1
ATOM 2082 C C . PHE A 1 264 ? 3.632 6.286 -34.478 1.00 85.56 264 PHE A C 1
ATOM 2084 O O . PHE A 1 264 ? 2.548 6.758 -34.139 1.00 85.56 264 PHE A O 1
ATOM 2091 N N . GLY A 1 265 ? 4.128 6.412 -35.712 1.00 86.12 265 GLY A N 1
ATOM 2092 C CA . GLY A 1 265 ? 3.480 7.127 -36.812 1.00 86.12 265 GLY A CA 1
ATOM 2093 C C . GLY A 1 265 ? 4.068 8.504 -37.127 1.00 86.12 265 GLY A C 1
ATOM 2094 O O . GLY A 1 265 ? 3.440 9.255 -37.868 1.00 86.12 265 GLY A O 1
ATOM 2095 N N . ALA A 1 266 ? 5.235 8.864 -36.577 1.00 90.00 266 ALA A N 1
ATOM 2096 C CA . ALA A 1 266 ? 5.911 10.108 -36.946 1.00 90.00 266 ALA A CA 1
ATOM 2097 C C . ALA A 1 266 ? 6.697 9.961 -38.256 1.00 90.00 266 ALA A C 1
ATOM 2099 O O . ALA A 1 266 ? 7.288 8.914 -38.523 1.00 90.00 266 ALA A O 1
ATOM 2100 N N . THR A 1 267 ? 6.760 11.028 -39.049 1.00 89.88 267 THR A N 1
ATOM 2101 C CA . THR A 1 267 ? 7.521 11.062 -40.309 1.00 89.88 267 THR A CA 1
ATOM 2102 C C . THR A 1 267 ? 8.818 11.850 -40.154 1.00 89.88 267 THR A C 1
ATOM 2104 O O . THR A 1 267 ? 8.823 12.909 -39.532 1.00 89.88 267 THR A O 1
ATOM 2107 N N . VAL A 1 268 ? 9.914 11.367 -40.737 1.00 89.75 268 VAL A N 1
ATOM 2108 C CA . VAL A 1 268 ? 11.191 12.101 -40.761 1.00 89.75 268 VAL A CA 1
ATOM 2109 C C . VAL A 1 268 ? 11.133 13.165 -41.856 1.00 89.75 268 VAL A C 1
ATOM 2111 O O . VAL A 1 268 ? 10.875 12.825 -43.007 1.00 89.75 268 VAL A O 1
ATOM 2114 N N . GLU A 1 269 ? 11.338 14.434 -41.508 1.00 85.81 269 GLU A N 1
ATOM 2115 C CA . GLU A 1 269 ? 11.352 15.551 -42.462 1.00 85.81 269 GLU A CA 1
ATOM 2116 C C . GLU A 1 269 ? 12.230 16.682 -41.909 1.00 85.81 269 GLU A C 1
ATOM 2118 O O . GLU A 1 269 ? 11.926 17.252 -40.860 1.00 85.81 269 GLU A O 1
ATOM 2123 N N . GLU A 1 270 ? 13.327 16.995 -42.604 1.00 79.94 270 GLU A N 1
ATOM 2124 C CA . GLU A 1 270 ? 14.206 18.121 -42.248 1.00 79.94 270 GLU A CA 1
ATOM 2125 C C . GLU A 1 270 ? 13.725 19.443 -42.867 1.00 79.94 270 GLU A C 1
ATOM 2127 O O . GLU A 1 270 ? 14.043 20.515 -42.350 1.00 79.94 270 GLU A O 1
ATOM 2132 N N . ASN A 1 271 ? 12.913 19.402 -43.931 1.00 80.44 271 ASN A N 1
ATOM 2133 C CA . ASN A 1 271 ? 12.364 20.601 -44.554 1.00 80.44 271 ASN A CA 1
ATOM 2134 C C . ASN A 1 271 ? 11.041 21.016 -43.888 1.00 80.44 271 ASN A C 1
ATOM 2136 O O . ASN A 1 271 ? 9.948 20.656 -44.331 1.00 80.44 271 ASN A O 1
ATOM 2140 N N . LEU A 1 272 ? 11.154 21.799 -42.813 1.00 75.69 272 LEU A N 1
ATOM 2141 C CA . LEU A 1 272 ? 10.008 22.317 -42.058 1.00 75.69 272 LEU A CA 1
ATOM 2142 C C . LEU A 1 272 ? 9.083 23.212 -42.899 1.00 75.69 272 LEU A C 1
ATOM 2144 O O . LEU A 1 272 ? 7.866 23.139 -42.724 1.00 75.69 272 LEU A O 1
ATOM 2148 N N . ASP A 1 273 ? 9.620 23.995 -43.840 1.00 75.62 273 ASP A N 1
ATOM 2149 C CA . ASP A 1 273 ? 8.827 24.911 -44.678 1.00 75.62 273 ASP A CA 1
ATOM 2150 C C . ASP A 1 273 ? 7.815 24.149 -45.543 1.00 75.62 273 ASP A C 1
ATOM 2152 O O . ASP A 1 273 ? 6.668 24.566 -45.697 1.00 75.62 273 ASP A O 1
ATOM 2156 N N . LYS A 1 274 ? 8.198 22.966 -46.036 1.00 76.25 274 LYS A N 1
ATOM 2157 C CA . LYS A 1 274 ? 7.310 22.069 -46.789 1.00 76.25 274 LYS A CA 1
ATOM 2158 C C . LYS A 1 274 ? 6.106 21.592 -45.967 1.00 76.25 274 LYS A C 1
ATOM 2160 O O . LYS A 1 274 ? 5.066 21.297 -46.548 1.00 76.25 274 LYS A O 1
ATOM 2165 N N . ILE A 1 275 ? 6.238 21.485 -44.642 1.00 74.88 275 ILE A N 1
ATOM 2166 C CA . ILE A 1 275 ? 5.153 21.041 -43.754 1.00 74.88 275 ILE A CA 1
ATOM 2167 C C . ILE A 1 275 ? 4.299 22.217 -43.285 1.00 74.88 275 ILE A C 1
ATOM 2169 O O . ILE A 1 275 ? 3.084 22.078 -43.225 1.00 74.88 275 ILE A O 1
ATOM 2173 N N . LEU A 1 276 ? 4.911 23.352 -42.946 1.00 72.62 276 LEU A N 1
ATOM 2174 C CA . LEU A 1 276 ? 4.198 24.504 -42.381 1.00 72.62 276 LEU A CA 1
ATOM 2175 C C . LEU A 1 276 ? 3.282 25.213 -43.398 1.00 72.62 276 LEU A C 1
ATOM 2177 O O . LEU A 1 276 ? 2.362 25.913 -42.992 1.00 72.62 276 LEU A O 1
ATOM 2181 N N . ILE A 1 277 ? 3.498 25.016 -44.705 1.00 72.50 277 ILE A N 1
ATOM 2182 C CA . ILE A 1 277 ? 2.642 25.549 -45.787 1.00 72.50 277 ILE A CA 1
ATOM 2183 C C . ILE A 1 277 ? 1.357 24.710 -45.991 1.00 72.50 277 ILE A C 1
ATOM 2185 O O . ILE A 1 277 ? 0.427 25.146 -46.670 1.00 72.50 277 ILE A O 1
ATOM 2189 N N . ASP A 1 278 ? 1.282 23.509 -45.413 1.00 72.81 278 ASP A N 1
ATOM 2190 C CA . ASP A 1 278 ? 0.141 22.597 -45.542 1.00 72.81 278 ASP A CA 1
ATOM 2191 C C . ASP A 1 278 ? -1.076 23.107 -44.744 1.00 72.81 278 ASP A C 1
ATOM 2193 O O . ASP A 1 278 ? -1.123 23.007 -43.519 1.00 72.81 278 ASP A O 1
ATOM 2197 N N . LEU A 1 279 ? -2.076 23.655 -45.447 1.00 62.94 279 LEU A N 1
ATOM 2198 C CA . LEU A 1 279 ? -3.274 24.267 -44.851 1.00 62.94 279 LEU A CA 1
ATOM 2199 C C . LEU A 1 279 ? -4.172 23.271 -44.091 1.00 62.94 279 LEU A C 1
ATOM 2201 O O . LEU A 1 279 ? -5.051 23.702 -43.347 1.00 62.94 279 LEU A O 1
ATOM 2205 N N . GLU A 1 280 ? -3.975 21.960 -44.263 1.00 68.94 280 GLU A N 1
ATOM 2206 C CA . GLU A 1 280 ? -4.715 20.920 -43.532 1.00 68.94 280 GLU A CA 1
ATOM 2207 C C . GLU A 1 280 ? -4.105 20.607 -42.149 1.00 68.94 280 GLU A C 1
ATOM 2209 O O . GLU A 1 280 ? -4.656 19.804 -41.389 1.00 68.94 280 GLU A O 1
ATOM 2214 N N . VAL A 1 281 ? -2.976 21.236 -41.796 1.00 71.56 281 VAL A N 1
ATOM 2215 C CA . VAL A 1 281 ? -2.224 20.983 -40.560 1.00 71.56 281 VAL A CA 1
ATOM 2216 C C . VAL A 1 281 ? -2.298 22.190 -39.624 1.00 71.56 281 VAL A C 1
ATOM 2218 O O . VAL A 1 281 ? -1.620 23.193 -39.820 1.00 71.56 281 VAL A O 1
ATOM 2221 N N . GLU A 1 282 ? -3.087 22.079 -38.553 1.00 75.56 282 GLU A N 1
ATOM 2222 C CA . GLU A 1 282 ? -3.231 23.154 -37.557 1.00 75.56 282 GLU A CA 1
ATOM 2223 C C . GLU A 1 282 ? -2.033 23.213 -36.600 1.00 75.56 282 GLU A C 1
ATOM 2225 O O . GLU A 1 282 ? -1.524 24.290 -36.296 1.00 75.56 282 GLU A O 1
ATOM 2230 N N . ASN A 1 283 ? -1.544 22.052 -36.150 1.00 82.56 283 ASN A N 1
ATOM 2231 C CA . ASN A 1 283 ? -0.419 21.957 -35.220 1.00 82.56 283 ASN A CA 1
ATOM 2232 C C . ASN A 1 283 ? 0.656 20.994 -35.739 1.00 82.56 283 ASN A C 1
ATOM 2234 O O . ASN A 1 283 ? 0.350 19.872 -36.148 1.00 82.56 283 ASN A O 1
ATOM 2238 N N . VAL A 1 284 ? 1.933 21.374 -35.662 1.00 86.94 284 VAL A N 1
ATOM 2239 C CA . VAL A 1 284 ? 3.060 20.464 -35.937 1.00 86.94 284 VAL A CA 1
ATOM 2240 C C . VAL A 1 284 ? 3.808 20.188 -34.644 1.00 86.94 284 VAL A C 1
ATOM 2242 O O . VAL A 1 284 ? 4.254 21.107 -33.957 1.00 86.94 284 VAL A O 1
ATOM 2245 N N . ILE A 1 285 ? 3.966 18.908 -34.316 1.00 89.31 285 ILE A N 1
ATOM 2246 C CA . ILE A 1 285 ? 4.690 18.447 -33.131 1.00 89.31 285 ILE A CA 1
ATOM 2247 C C . ILE A 1 285 ? 5.928 17.695 -33.611 1.00 89.31 285 ILE A C 1
ATOM 2249 O O . ILE A 1 285 ? 5.837 16.583 -34.135 1.00 89.31 285 ILE A O 1
ATOM 2253 N N . SER A 1 286 ? 7.096 18.299 -33.425 1.00 90.81 286 SER A N 1
ATOM 2254 C CA . SER A 1 286 ? 8.377 17.743 -33.856 1.00 90.81 286 SER A CA 1
ATOM 2255 C C . SER A 1 286 ? 9.153 17.163 -32.683 1.00 90.81 286 SER A C 1
ATOM 2257 O O . SER A 1 286 ? 9.420 17.862 -31.706 1.00 90.81 286 SER A O 1
ATOM 2259 N N . TYR A 1 287 ? 9.572 15.902 -32.785 1.00 93.44 287 TYR A N 1
ATOM 2260 C CA . TYR A 1 287 ? 10.683 15.396 -31.986 1.00 93.44 287 TYR A CA 1
ATOM 2261 C C . TYR A 1 287 ? 11.981 15.836 -32.662 1.00 93.44 287 TYR A C 1
ATOM 2263 O O . TYR A 1 287 ? 12.411 15.244 -33.652 1.00 93.44 287 TYR A O 1
ATOM 2271 N N . THR A 1 288 ? 12.603 16.885 -32.138 1.00 92.06 288 THR A N 1
ATOM 2272 C CA . THR A 1 288 ? 13.770 17.502 -32.767 1.00 92.06 288 THR A CA 1
ATOM 2273 C C . THR A 1 288 ? 15.049 17.088 -32.056 1.00 92.06 288 THR A C 1
ATOM 2275 O O . THR A 1 288 ? 15.182 17.300 -30.849 1.00 92.06 288 THR A O 1
ATOM 2278 N N . PHE A 1 289 ? 16.011 16.530 -32.791 1.00 92.25 289 PHE A N 1
ATOM 2279 C CA . PHE A 1 289 ? 17.376 16.322 -32.307 1.00 92.25 289 PHE A CA 1
ATOM 2280 C C . PHE A 1 289 ? 18.139 17.646 -32.316 1.00 92.25 289 PHE A C 1
ATOM 2282 O O . PHE A 1 289 ? 18.232 18.316 -33.341 1.00 92.25 289 PHE A O 1
ATOM 2289 N N . THR A 1 290 ? 18.700 18.028 -31.172 1.00 90.00 290 THR A N 1
ATOM 2290 C CA . THR A 1 290 ? 19.179 19.406 -30.951 1.00 90.00 290 THR A CA 1
ATOM 2291 C C . THR A 1 290 ? 20.692 19.576 -30.974 1.00 90.00 290 THR A C 1
ATOM 2293 O O . THR A 1 290 ? 21.190 20.696 -30.872 1.00 90.00 290 THR A O 1
ATOM 2296 N N . SER A 1 291 ? 21.429 18.468 -31.084 1.00 85.81 291 SER A N 1
ATOM 2297 C CA . SER A 1 291 ? 22.884 18.430 -30.881 1.00 85.81 291 SER A CA 1
ATOM 2298 C C . SER A 1 291 ? 23.687 18.015 -32.118 1.00 85.81 291 SER A C 1
ATOM 2300 O O . SER A 1 291 ? 24.916 17.958 -32.056 1.00 85.81 291 SER A O 1
ATOM 2302 N N . PHE A 1 292 ? 23.039 17.717 -33.248 1.00 85.69 292 PHE A N 1
ATOM 2303 C CA . PHE A 1 292 ? 23.753 17.289 -34.458 1.00 85.69 292 PHE A CA 1
ATOM 2304 C C . PHE A 1 292 ? 24.619 18.392 -35.057 1.00 85.69 292 PHE A C 1
ATOM 2306 O O . PHE A 1 292 ? 25.716 18.090 -35.503 1.00 85.69 292 PHE A O 1
ATOM 2313 N N . GLU A 1 293 ? 24.218 19.654 -34.946 1.00 81.44 293 GLU A N 1
ATOM 2314 C CA . GLU A 1 293 ? 24.947 20.804 -35.503 1.00 81.44 293 GLU A CA 1
ATOM 2315 C C . GLU A 1 293 ? 26.002 21.383 -34.542 1.00 81.44 293 GLU A C 1
ATOM 2317 O O . GLU A 1 293 ? 26.765 22.270 -34.907 1.00 81.44 293 GLU A O 1
ATOM 2322 N N . TRP A 1 294 ? 26.100 20.865 -33.309 1.00 82.75 294 TRP A N 1
ATOM 2323 C CA . TRP A 1 294 ? 27.057 21.387 -32.327 1.00 82.75 294 TRP A CA 1
ATOM 2324 C C . TRP A 1 294 ? 28.509 21.221 -32.798 1.00 82.75 294 TRP A C 1
ATOM 2326 O O . TRP A 1 294 ? 28.833 20.155 -33.332 1.00 82.75 294 TRP A O 1
ATOM 2336 N N . PRO A 1 295 ? 29.403 22.197 -32.557 1.00 79.88 295 PRO A N 1
ATOM 2337 C CA . PRO A 1 295 ? 30.813 22.070 -32.909 1.00 79.88 295 PRO A CA 1
ATOM 2338 C C . PRO A 1 295 ? 31.445 20.800 -32.324 1.00 79.88 295 PRO A C 1
ATOM 2340 O O . PRO A 1 295 ? 31.234 20.463 -31.161 1.00 79.88 295 PRO A O 1
ATOM 2343 N N . ASP A 1 296 ? 32.236 20.084 -33.125 1.00 87.56 296 ASP A N 1
ATOM 2344 C CA . ASP A 1 296 ? 32.992 18.926 -32.645 1.00 87.56 296 ASP A CA 1
ATOM 2345 C C . ASP A 1 296 ? 34.426 19.340 -32.294 1.00 87.56 296 ASP A C 1
ATOM 2347 O O . ASP A 1 296 ? 35.151 19.925 -33.106 1.00 87.56 296 ASP A O 1
ATOM 2351 N N . VAL A 1 297 ? 34.827 19.035 -31.059 1.00 85.94 297 VAL A N 1
ATOM 2352 C CA . VAL A 1 297 ? 36.123 19.414 -30.488 1.00 85.94 297 VAL A CA 1
ATOM 2353 C C . VAL A 1 297 ? 37.291 18.823 -31.278 1.00 85.94 297 VAL A C 1
ATOM 2355 O O . VAL A 1 297 ? 38.276 19.524 -31.519 1.00 85.94 297 VAL A O 1
ATOM 2358 N N . LEU A 1 298 ? 37.211 17.550 -31.679 1.00 90.56 298 LEU A N 1
ATOM 2359 C CA . LEU A 1 298 ? 38.310 16.890 -32.385 1.00 90.56 298 LEU A CA 1
ATOM 2360 C C . LEU A 1 298 ? 38.392 17.383 -33.830 1.00 90.56 298 LEU A C 1
ATOM 2362 O O . LEU A 1 298 ? 39.479 17.743 -34.280 1.00 90.56 298 LEU A O 1
ATOM 2366 N N . LEU A 1 299 ? 37.251 17.491 -34.519 1.00 91.56 299 LEU A N 1
ATOM 2367 C CA . LEU A 1 299 ? 37.211 18.010 -35.892 1.00 91.56 299 LEU A CA 1
ATOM 2368 C C . LEU A 1 299 ? 37.746 19.444 -35.974 1.00 91.56 299 LEU A C 1
ATOM 2370 O O . LEU A 1 299 ? 38.477 19.778 -36.905 1.00 91.56 299 LEU A O 1
ATOM 2374 N N . SER A 1 300 ? 37.437 20.278 -34.978 1.00 89.31 300 SER A N 1
ATOM 2375 C CA . SER A 1 300 ? 37.942 21.655 -34.907 1.00 89.31 300 SER A CA 1
ATOM 2376 C C . SER A 1 300 ? 39.468 21.694 -34.761 1.00 89.31 300 SER A C 1
ATOM 2378 O O . SER A 1 300 ? 40.134 22.446 -35.473 1.00 89.31 300 SER A O 1
ATOM 2380 N N . LYS A 1 301 ? 40.044 20.838 -33.900 1.00 90.62 301 LYS A N 1
ATOM 2381 C CA . LYS A 1 301 ? 41.506 20.711 -33.744 1.00 90.62 301 LYS A CA 1
ATOM 2382 C C . LYS A 1 301 ? 42.184 20.203 -35.017 1.00 90.62 301 LYS A C 1
ATOM 2384 O O . LYS A 1 301 ? 43.225 20.727 -35.398 1.00 90.62 301 LYS A O 1
ATOM 2389 N N . GLN A 1 302 ? 41.594 19.213 -35.685 1.00 93.25 302 GLN A N 1
ATOM 2390 C CA . GLN A 1 302 ? 42.104 18.676 -36.950 1.00 93.25 302 GLN A CA 1
ATOM 2391 C C . GLN A 1 302 ? 42.086 19.724 -38.060 1.00 93.25 302 GLN A C 1
ATOM 2393 O O . GLN A 1 302 ? 43.088 19.903 -38.748 1.00 93.25 302 GLN A O 1
ATOM 2398 N N . LYS A 1 303 ? 40.984 20.469 -38.197 1.00 89.69 303 LYS A N 1
ATOM 2399 C CA . LYS A 1 303 ? 40.869 21.553 -39.176 1.00 89.69 303 LYS A CA 1
ATOM 2400 C C . LYS A 1 303 ? 41.924 22.636 -38.944 1.00 89.69 303 LYS A C 1
ATOM 2402 O O . LYS A 1 303 ? 42.556 23.079 -39.901 1.00 89.69 303 LYS A O 1
ATOM 2407 N N . ALA A 1 304 ? 42.146 23.032 -37.689 1.00 89.06 304 ALA A N 1
ATOM 2408 C CA . ALA A 1 304 ? 43.195 23.987 -37.336 1.00 89.06 304 ALA A CA 1
ATOM 2409 C C . ALA A 1 304 ? 44.597 23.448 -37.675 1.00 89.06 304 ALA A C 1
ATOM 2411 O O . ALA A 1 304 ? 45.404 24.172 -38.246 1.00 89.06 304 ALA A O 1
ATOM 2412 N N . PHE A 1 305 ? 44.865 22.167 -37.401 1.00 90.06 305 PHE A N 1
ATOM 2413 C CA . PHE A 1 305 ? 46.150 21.526 -37.700 1.00 90.06 305 PHE A CA 1
ATOM 2414 C C . PHE A 1 305 ? 46.438 21.399 -39.205 1.00 90.06 305 PHE A C 1
ATOM 2416 O O . PHE A 1 305 ? 47.575 21.576 -39.630 1.00 90.06 305 PHE A O 1
ATOM 2423 N N . LEU A 1 306 ? 45.420 21.103 -40.017 1.00 87.56 306 LEU A N 1
ATOM 2424 C CA . LEU A 1 306 ? 45.553 20.984 -41.474 1.00 87.56 306 LEU A CA 1
ATOM 2425 C C . LEU A 1 306 ? 45.636 22.343 -42.195 1.00 87.56 306 LEU A C 1
ATOM 2427 O O . LEU A 1 306 ? 45.949 22.386 -43.383 1.00 87.56 306 LEU A O 1
ATOM 2431 N N . SER A 1 307 ? 45.352 23.452 -41.506 1.00 82.38 307 SER A N 1
ATOM 2432 C CA . SER A 1 307 ? 45.343 24.789 -42.104 1.00 82.38 307 SER A CA 1
ATOM 2433 C C . SER A 1 307 ? 46.771 25.361 -42.225 1.00 82.38 307 SER A C 1
ATOM 2435 O O . SER A 1 307 ? 47.475 25.450 -41.220 1.00 82.38 307 SER A O 1
ATOM 2437 N N . PRO A 1 308 ? 47.218 25.829 -43.409 1.00 61.25 308 PRO A N 1
ATOM 2438 C CA . PRO A 1 308 ? 48.602 26.279 -43.628 1.00 61.25 308 PRO A CA 1
ATOM 2439 C C . PRO A 1 308 ? 49.061 27.538 -42.859 1.00 61.25 308 PRO A C 1
ATOM 2441 O O . PRO A 1 308 ? 50.239 27.882 -42.940 1.00 61.25 308 PRO A O 1
ATOM 2444 N N . SER A 1 309 ? 48.179 28.262 -42.150 1.00 53.56 309 SER A N 1
ATOM 2445 C CA . SER A 1 309 ? 48.444 29.645 -41.696 1.00 53.56 309 SER A CA 1
ATOM 2446 C C . SER A 1 309 ? 48.661 29.858 -40.189 1.00 53.56 309 SER A C 1
ATOM 2448 O O . SER A 1 309 ? 48.610 31.002 -39.741 1.00 53.56 309 SER A O 1
ATOM 2450 N N . THR A 1 310 ? 48.917 28.826 -39.381 1.00 47.84 310 THR A N 1
ATOM 2451 C CA . THR A 1 310 ? 49.067 29.001 -37.917 1.00 47.84 310 THR A CA 1
ATOM 2452 C C . THR A 1 310 ? 50.417 28.517 -37.393 1.00 47.84 310 THR A C 1
ATOM 2454 O O . THR A 1 310 ? 50.508 27.803 -36.401 1.00 47.84 310 THR A O 1
ATOM 2457 N N . LYS A 1 311 ? 51.511 28.943 -38.033 1.00 45.69 311 LYS A N 1
ATOM 2458 C CA . LYS A 1 311 ? 52.806 29.035 -37.344 1.00 45.69 311 LYS A CA 1
ATOM 2459 C C . LYS A 1 311 ? 52.946 30.450 -36.790 1.00 45.69 311 LYS A C 1
ATOM 2461 O O . LYS A 1 311 ? 53.354 31.354 -37.506 1.00 45.69 311 LYS A O 1
ATOM 2466 N N . GLY A 1 312 ? 52.585 30.614 -35.519 1.00 41.81 312 GLY A N 1
ATOM 2467 C CA . GLY A 1 312 ? 52.794 31.850 -34.767 1.00 41.81 312 GLY A CA 1
ATOM 2468 C C . GLY A 1 312 ? 51.551 32.728 -34.655 1.00 41.81 312 GLY A C 1
ATOM 2469 O O . GLY A 1 312 ? 51.448 33.739 -35.329 1.00 41.81 312 GLY A O 1
ATOM 2470 N N . ASN A 1 313 ? 50.621 32.340 -33.787 1.00 32.44 313 ASN A N 1
ATOM 2471 C CA . ASN A 1 313 ? 49.916 33.265 -32.901 1.00 32.44 313 ASN A CA 1
ATOM 2472 C C . ASN A 1 313 ? 49.227 32.433 -31.819 1.00 32.44 313 ASN A C 1
ATOM 2474 O O . ASN A 1 313 ? 48.363 31.610 -32.113 1.00 32.44 313 ASN A O 1
ATOM 2478 N N . ASN A 1 314 ? 49.630 32.649 -30.566 1.00 47.00 314 ASN A N 1
ATOM 2479 C CA . ASN A 1 314 ? 48.830 32.275 -29.409 1.00 47.00 314 ASN A CA 1
ATOM 2480 C C . ASN A 1 314 ? 47.561 33.134 -29.460 1.00 47.00 314 ASN A C 1
ATOM 2482 O O . ASN A 1 314 ? 47.557 34.253 -28.958 1.00 47.00 314 ASN A O 1
ATOM 2486 N N . SER A 1 315 ? 46.515 32.666 -30.137 1.00 35.41 315 SER A N 1
ATOM 2487 C CA . SER A 1 315 ? 45.199 33.286 -30.043 1.00 35.41 315 SER A CA 1
ATOM 2488 C C . SER A 1 315 ? 44.467 32.667 -28.860 1.00 35.41 315 SER A C 1
ATOM 2490 O O . SER A 1 315 ? 44.108 31.490 -28.888 1.00 35.41 315 SER A O 1
ATOM 2492 N N . GLU A 1 316 ? 44.245 33.489 -27.842 1.00 38.69 316 GLU A N 1
ATOM 2493 C CA . GLU A 1 316 ? 43.446 33.241 -26.638 1.00 38.69 316 GLU A CA 1
ATOM 2494 C C . GLU A 1 316 ? 41.945 32.976 -26.908 1.00 38.69 316 GLU A C 1
ATOM 2496 O O . GLU A 1 316 ? 41.169 32.877 -25.966 1.00 38.69 316 GLU A O 1
ATOM 2501 N N . ASP A 1 317 ? 41.525 32.754 -28.158 1.00 37.22 317 ASP A N 1
ATOM 2502 C CA . ASP A 1 317 ? 40.161 32.343 -28.525 1.00 37.22 317 ASP A CA 1
ATOM 2503 C C . ASP A 1 317 ? 40.028 30.813 -28.613 1.00 37.22 317 ASP A C 1
ATOM 2505 O O . ASP A 1 317 ? 39.528 30.244 -29.586 1.00 37.22 317 ASP A O 1
ATOM 2509 N N . ALA A 1 318 ? 40.494 30.108 -27.583 1.00 36.69 318 ALA A N 1
ATOM 2510 C CA . ALA A 1 318 ? 40.121 28.714 -27.381 1.00 36.69 318 ALA A CA 1
ATOM 2511 C C . ALA A 1 318 ? 38.620 28.670 -27.023 1.00 36.69 318 ALA A C 1
ATOM 2513 O O . ALA A 1 318 ? 38.260 29.148 -25.944 1.00 36.69 318 ALA A O 1
ATOM 2514 N N . PRO A 1 319 ? 37.724 28.116 -27.868 1.00 39.72 319 PRO A N 1
ATOM 2515 C CA . PRO A 1 319 ? 36.321 27.983 -27.495 1.00 39.72 319 PRO A CA 1
ATOM 2516 C C . PRO A 1 319 ? 36.238 27.152 -26.212 1.00 39.72 319 PRO A C 1
ATOM 2518 O O . PRO A 1 319 ? 36.866 26.098 -26.132 1.00 39.72 319 PRO A O 1
ATOM 2521 N N . ASP A 1 320 ? 35.503 27.646 -25.209 1.00 37.19 320 ASP A N 1
ATOM 2522 C CA . ASP A 1 320 ? 35.342 27.027 -23.887 1.00 37.19 320 ASP A CA 1
ATOM 2523 C C . ASP A 1 320 ? 35.070 25.513 -24.034 1.00 37.19 320 ASP A C 1
ATOM 2525 O O . ASP A 1 320 ? 33.974 25.077 -24.391 1.00 37.19 320 ASP A O 1
ATOM 2529 N N . PHE A 1 321 ? 36.109 24.693 -23.820 1.00 44.44 321 PHE A N 1
ATOM 2530 C CA . PHE A 1 321 ? 36.180 23.262 -24.167 1.00 44.44 321 PHE A CA 1
ATOM 2531 C C . PHE A 1 321 ? 35.321 22.362 -23.251 1.00 44.44 321 PHE A C 1
ATOM 2533 O O . PHE A 1 321 ? 35.598 21.174 -23.073 1.00 44.44 321 PHE A O 1
ATOM 2540 N N . LYS A 1 322 ? 34.254 22.895 -22.649 1.00 43.66 322 LYS A N 1
ATOM 2541 C CA . LYS A 1 322 ? 33.355 22.163 -21.743 1.00 43.66 322 LYS A CA 1
ATOM 2542 C C . LYS A 1 322 ? 32.267 21.346 -22.451 1.00 43.66 322 LYS A C 1
ATOM 2544 O O . LYS A 1 322 ? 31.444 20.732 -21.769 1.00 43.66 322 LYS A O 1
ATOM 2549 N N . GLN A 1 323 ? 32.248 21.273 -23.784 1.00 49.72 323 GLN A N 1
ATOM 2550 C CA . GLN A 1 323 ? 31.356 20.351 -24.496 1.00 49.72 323 GLN A CA 1
ATOM 2551 C C . GLN A 1 323 ? 31.888 18.914 -24.418 1.00 49.72 323 GLN A C 1
ATOM 2553 O O . GLN A 1 323 ? 32.840 18.523 -25.090 1.00 49.72 323 GLN A O 1
ATOM 2558 N N . LYS A 1 324 ? 31.252 18.117 -23.552 1.00 52.88 324 LYS A N 1
ATOM 2559 C CA . LYS A 1 324 ? 31.470 16.670 -23.449 1.00 52.88 324 LYS A CA 1
ATOM 2560 C C . LYS A 1 324 ? 31.104 16.017 -24.785 1.00 52.88 324 LYS A C 1
ATOM 2562 O O . LYS A 1 324 ? 29.983 16.172 -25.258 1.00 52.88 324 LYS A O 1
ATOM 2567 N N . THR A 1 325 ? 32.044 15.283 -25.371 1.00 56.97 325 THR A N 1
ATOM 2568 C CA . THR A 1 325 ? 31.809 14.469 -26.566 1.00 56.97 325 THR A CA 1
ATOM 2569 C C . THR A 1 325 ? 30.848 13.321 -26.229 1.00 56.97 325 THR A C 1
ATOM 2571 O O . THR A 1 325 ? 31.016 12.655 -25.204 1.00 56.97 325 THR A O 1
ATOM 2574 N N . GLY A 1 326 ? 29.835 13.079 -27.066 1.00 68.19 326 GLY A N 1
ATOM 2575 C CA . GLY A 1 326 ? 28.878 11.988 -26.856 1.00 68.19 326 GLY A CA 1
ATOM 2576 C C . GLY A 1 326 ? 27.552 12.376 -26.196 1.00 68.19 326 GLY A C 1
ATOM 2577 O O . GLY A 1 326 ? 27.442 13.351 -25.450 1.00 68.19 326 GLY A O 1
ATOM 2578 N N . PHE A 1 327 ? 26.536 11.527 -26.374 1.00 81.81 327 PHE A N 1
ATOM 2579 C CA . PHE A 1 327 ? 25.337 11.563 -25.534 1.00 81.81 327 PHE A CA 1
ATOM 2580 C C . PHE A 1 327 ? 25.658 11.068 -24.120 1.00 81.81 327 PHE A C 1
ATOM 2582 O O . PHE A 1 327 ? 25.811 9.868 -23.880 1.00 81.81 327 PHE A O 1
ATOM 2589 N N . THR A 1 328 ? 25.734 11.989 -23.160 1.00 83.75 328 THR A N 1
ATOM 2590 C CA . THR A 1 328 ? 25.887 11.662 -21.734 1.00 83.75 328 THR A CA 1
ATOM 2591 C C . THR A 1 328 ? 24.644 10.952 -21.180 1.00 83.75 328 THR A C 1
ATOM 2593 O O . THR A 1 328 ? 23.588 10.921 -21.814 1.00 83.75 328 THR A O 1
ATOM 2596 N N . SER A 1 329 ? 24.743 10.382 -19.973 1.00 83.81 329 SER A N 1
ATOM 2597 C CA . SER A 1 329 ? 23.600 9.734 -19.305 1.00 83.81 329 SER A CA 1
ATOM 2598 C C . SER A 1 329 ? 22.393 10.674 -19.167 1.00 83.81 329 SER A C 1
ATOM 2600 O O . SER A 1 329 ? 21.268 10.284 -19.480 1.00 83.81 329 SER A O 1
ATOM 2602 N N . ASP A 1 330 ? 22.633 11.934 -18.789 1.00 84.88 330 ASP A N 1
ATOM 2603 C CA . ASP A 1 330 ? 21.580 12.944 -18.635 1.00 84.88 330 ASP A CA 1
ATOM 2604 C C . ASP A 1 330 ? 20.913 13.277 -19.970 1.00 84.88 330 ASP A C 1
ATOM 2606 O O . ASP A 1 330 ? 19.686 13.343 -20.050 1.00 84.88 330 ASP A O 1
ATOM 2610 N N . ILE A 1 331 ? 21.703 13.383 -21.044 1.00 87.62 331 ILE A N 1
ATOM 2611 C CA . ILE A 1 331 ? 21.194 13.593 -22.404 1.00 87.62 331 ILE A CA 1
ATOM 2612 C C . ILE A 1 331 ? 20.323 12.407 -22.833 1.00 87.62 331 ILE A C 1
ATOM 2614 O O . ILE A 1 331 ? 19.191 12.601 -23.272 1.00 87.62 331 ILE A O 1
ATOM 2618 N N . LYS A 1 332 ? 20.784 11.166 -22.628 1.00 88.94 332 LYS A N 1
ATOM 2619 C CA . LYS A 1 332 ? 19.989 9.960 -22.924 1.00 88.94 332 LYS A CA 1
ATOM 2620 C C . LYS A 1 332 ? 18.694 9.917 -22.103 1.00 88.94 332 LYS A C 1
ATOM 2622 O O . LYS A 1 332 ? 17.650 9.521 -22.624 1.00 88.94 332 LYS A O 1
ATOM 2627 N N . LYS A 1 333 ? 18.733 10.329 -20.829 1.00 88.06 333 LYS A N 1
ATOM 2628 C CA . LYS A 1 333 ? 17.553 10.414 -19.952 1.00 88.06 333 LYS A CA 1
ATOM 2629 C C . LYS A 1 333 ? 16.558 11.457 -20.465 1.00 88.06 333 LYS A C 1
ATOM 2631 O O . LYS A 1 333 ? 15.367 11.150 -20.515 1.00 88.06 333 LYS A O 1
ATOM 2636 N N . ASN A 1 334 ? 17.037 12.624 -20.896 1.00 89.19 334 ASN A N 1
ATOM 2637 C CA . ASN A 1 334 ? 16.220 13.661 -21.526 1.00 89.19 334 ASN A CA 1
ATOM 2638 C C . ASN A 1 334 ? 15.561 13.144 -22.816 1.00 89.19 334 ASN A C 1
ATOM 2640 O O . ASN A 1 334 ? 14.339 13.168 -22.936 1.00 89.19 334 ASN A O 1
ATOM 2644 N N . MET A 1 335 ? 16.341 12.551 -23.725 1.00 91.88 335 MET A N 1
ATOM 2645 C CA . MET A 1 335 ? 15.833 11.957 -24.971 1.00 91.88 335 MET A CA 1
ATOM 2646 C C . MET A 1 335 ? 14.754 10.904 -24.721 1.00 91.88 335 MET A C 1
ATOM 2648 O O . MET A 1 335 ? 13.706 10.916 -25.370 1.00 91.88 335 MET A O 1
ATOM 2652 N N . LYS A 1 336 ? 14.961 10.036 -23.726 1.00 91.94 336 LYS A N 1
ATOM 2653 C CA . LYS A 1 336 ? 13.976 9.033 -23.304 1.00 91.94 336 LYS A CA 1
ATOM 2654 C C . LYS A 1 336 ? 12.729 9.662 -22.675 1.00 91.94 336 LYS A C 1
ATOM 2656 O O . LYS A 1 336 ? 11.634 9.140 -22.874 1.00 91.94 336 LYS A O 1
ATOM 2661 N N . SER A 1 337 ? 12.878 10.742 -21.907 1.00 90.31 337 SER A N 1
ATOM 2662 C CA . SER A 1 337 ? 11.758 11.491 -21.322 1.00 90.31 337 SER A CA 1
ATOM 2663 C C . SER A 1 337 ? 10.891 12.108 -22.416 1.00 90.31 337 SER A C 1
ATOM 2665 O O . SER A 1 337 ? 9.695 11.822 -22.485 1.00 90.31 337 SER A O 1
ATOM 2667 N N . ASN A 1 338 ? 11.511 12.835 -23.346 1.00 91.69 338 ASN A N 1
ATOM 2668 C CA . ASN A 1 338 ? 10.831 13.422 -24.496 1.00 91.69 338 ASN A CA 1
ATOM 2669 C C . ASN A 1 338 ? 10.183 12.349 -25.370 1.00 91.69 338 ASN A C 1
ATOM 2671 O O . ASN A 1 338 ? 9.052 12.518 -25.801 1.00 91.69 338 ASN A O 1
ATOM 2675 N N . LEU A 1 339 ? 10.819 11.190 -25.561 1.00 92.12 339 LEU A N 1
ATOM 2676 C CA . LEU A 1 339 ? 10.217 10.105 -26.336 1.00 92.12 339 LEU A CA 1
ATOM 2677 C C . LEU A 1 339 ? 8.933 9.578 -25.678 1.00 92.12 339 LEU A C 1
ATOM 2679 O O . LEU A 1 339 ? 7.955 9.290 -26.366 1.00 92.12 339 LEU A O 1
ATOM 2683 N N . LYS A 1 340 ? 8.905 9.466 -24.342 1.00 91.38 340 LYS A N 1
ATOM 2684 C CA . LYS A 1 340 ? 7.696 9.069 -23.599 1.00 91.38 340 LYS A CA 1
ATOM 2685 C C . LYS A 1 340 ? 6.585 10.110 -23.730 1.00 91.38 340 LYS A C 1
ATOM 2687 O O . LYS A 1 340 ? 5.438 9.726 -23.948 1.00 91.38 340 LYS A O 1
ATOM 2692 N N . ILE A 1 341 ? 6.927 11.392 -23.603 1.00 89.94 341 ILE A N 1
ATOM 2693 C CA . ILE A 1 341 ? 5.980 12.506 -23.750 1.00 89.94 341 ILE A CA 1
ATOM 2694 C C . ILE A 1 341 ? 5.412 12.509 -25.174 1.00 89.94 341 ILE A C 1
ATOM 2696 O O . ILE A 1 341 ? 4.198 12.457 -25.350 1.00 89.94 341 ILE A O 1
ATOM 2700 N N . PHE A 1 342 ? 6.278 12.449 -26.184 1.00 90.75 342 PHE A N 1
ATOM 2701 C CA . PHE A 1 342 ? 5.908 12.408 -27.597 1.00 90.75 342 PHE A CA 1
ATOM 2702 C C . PHE A 1 342 ? 5.015 11.204 -27.925 1.00 90.75 342 PHE A C 1
ATOM 2704 O O . PHE A 1 342 ? 3.970 11.355 -28.552 1.00 90.75 342 PHE A O 1
ATOM 2711 N N . LYS A 1 343 ? 5.345 10.013 -27.404 1.00 90.00 343 LYS A N 1
ATOM 2712 C CA . LYS A 1 343 ? 4.505 8.808 -27.521 1.00 90.00 343 LYS A CA 1
ATOM 2713 C C . LYS A 1 343 ? 3.112 8.994 -26.908 1.00 90.00 343 LYS A C 1
ATOM 2715 O O . LYS A 1 343 ? 2.146 8.412 -27.398 1.00 90.00 343 LYS A O 1
ATOM 2720 N N . LYS A 1 344 ? 2.992 9.737 -25.806 1.00 87.19 344 LYS A N 1
ATOM 2721 C CA . LYS A 1 344 ? 1.689 10.027 -25.194 1.00 87.19 344 LYS A CA 1
ATOM 2722 C C . LYS A 1 344 ? 0.901 11.034 -26.037 1.00 87.19 344 LYS A C 1
ATOM 2724 O O . LYS A 1 344 ? -0.289 10.817 -26.237 1.00 87.19 344 LYS A O 1
ATOM 2729 N N . LEU A 1 345 ? 1.566 12.054 -26.583 1.00 87.62 345 LEU A N 1
ATOM 2730 C CA . LEU A 1 345 ? 0.956 13.044 -27.477 1.00 87.62 345 LEU A CA 1
ATOM 2731 C C . LEU A 1 345 ? 0.401 12.395 -28.754 1.00 87.62 345 LEU A C 1
ATOM 2733 O O . LEU A 1 345 ? -0.774 12.576 -29.054 1.00 87.62 345 LEU A O 1
ATOM 2737 N N . ILE A 1 346 ? 1.189 11.568 -29.447 1.00 87.25 346 ILE A N 1
ATOM 2738 C CA . ILE A 1 346 ? 0.775 10.926 -30.711 1.00 87.25 346 ILE A CA 1
ATOM 2739 C C . ILE A 1 346 ? -0.366 9.915 -30.538 1.00 87.25 346 ILE A C 1
ATOM 2741 O O . ILE A 1 346 ? -1.185 9.725 -31.432 1.00 87.25 346 ILE A O 1
ATOM 2745 N N . LYS A 1 347 ? -0.468 9.281 -29.363 1.00 84.31 347 LYS A N 1
ATOM 2746 C CA . LYS A 1 347 ? -1.571 8.364 -29.032 1.00 84.31 347 LYS A CA 1
ATOM 2747 C C . LYS A 1 347 ? -2.840 9.078 -28.572 1.00 84.31 347 LYS A C 1
ATOM 2749 O O . LYS A 1 347 ? -3.891 8.437 -28.491 1.00 84.31 347 LYS A O 1
ATOM 2754 N N . SER A 1 348 ? -2.750 10.357 -28.214 1.00 78.44 348 SER A N 1
ATOM 2755 C CA . SER A 1 348 ? -3.884 11.102 -27.689 1.00 78.44 348 SER A CA 1
ATOM 2756 C C . SER A 1 348 ? -4.925 11.334 -28.782 1.00 78.44 348 SER A C 1
ATOM 2758 O O . SER A 1 348 ? -4.637 11.916 -29.825 1.00 78.44 348 SER A O 1
ATOM 2760 N N . LYS A 1 349 ? -6.170 10.903 -28.544 1.00 66.69 349 LYS A N 1
ATOM 2761 C CA . LYS A 1 349 ? -7.280 11.124 -29.488 1.00 66.69 349 LYS A CA 1
ATOM 2762 C C . LYS A 1 349 ? -7.754 12.583 -29.519 1.00 66.69 349 LYS A C 1
ATOM 2764 O O . LYS A 1 349 ? -8.469 12.944 -30.447 1.00 66.69 349 LYS A O 1
ATOM 2769 N N . THR A 1 350 ? -7.364 13.392 -28.532 1.00 63.84 350 THR A N 1
ATOM 2770 C CA . THR A 1 350 ? -7.773 14.797 -28.373 1.00 63.84 350 THR A CA 1
ATOM 2771 C C . THR A 1 350 ? -6.859 15.795 -29.092 1.00 63.84 350 THR A C 1
ATOM 2773 O O . THR A 1 350 ? -7.231 16.954 -29.204 1.00 63.84 350 THR A O 1
ATOM 2776 N N . CYS A 1 351 ? -5.699 15.369 -29.612 1.00 62.12 351 CYS A N 1
ATOM 2777 C CA . CYS A 1 351 ? -4.725 16.230 -30.308 1.00 62.12 351 CYS A CA 1
ATOM 2778 C C . CYS A 1 351 ? -4.996 16.403 -31.820 1.00 62.12 351 CYS A C 1
ATOM 2780 O O . CYS A 1 351 ? -4.053 16.575 -32.588 1.00 62.12 351 CYS A O 1
ATOM 2782 N N . LYS A 1 352 ? -6.239 16.275 -32.301 1.00 63.03 352 LYS A N 1
ATOM 2783 C CA . LYS A 1 352 ? -6.527 16.320 -33.748 1.00 63.03 352 LYS A CA 1
ATOM 2784 C C . LYS A 1 352 ? -6.999 17.719 -34.162 1.00 63.03 352 LYS A C 1
ATOM 2786 O O . LYS A 1 352 ? -7.960 18.170 -33.542 1.00 63.03 352 LYS A O 1
ATOM 2791 N N . PRO A 1 353 ? -6.378 18.361 -35.177 1.00 58.44 353 PRO A N 1
ATOM 2792 C CA . PRO A 1 353 ? -5.460 17.825 -36.195 1.00 58.44 353 PRO A CA 1
ATOM 2793 C C . PRO A 1 353 ? -3.990 18.274 -36.007 1.00 58.44 353 PRO A C 1
ATOM 2795 O O . PRO A 1 353 ? -3.600 19.365 -36.418 1.00 58.44 353 PRO A O 1
ATOM 2798 N N . ALA A 1 354 ? -3.147 17.410 -35.423 1.00 74.81 354 ALA A N 1
ATOM 2799 C CA . ALA A 1 354 ? -1.702 17.634 -35.334 1.00 74.81 354 ALA A CA 1
ATOM 2800 C C . ALA A 1 354 ? -0.893 16.637 -36.184 1.00 74.81 354 ALA A C 1
ATOM 2802 O O . ALA A 1 354 ? -1.163 15.432 -36.166 1.00 74.81 354 ALA A O 1
ATOM 2803 N N . LYS A 1 355 ? 0.135 17.126 -36.887 1.00 86.12 355 LYS A N 1
ATOM 2804 C CA . LYS A 1 355 ? 1.108 16.315 -37.637 1.00 86.12 355 LYS A CA 1
ATOM 2805 C C . LYS A 1 355 ? 2.352 16.077 -36.784 1.00 86.12 355 LYS A C 1
ATOM 2807 O O . LYS A 1 355 ? 2.906 17.010 -36.207 1.00 86.12 355 LYS A O 1
ATOM 2812 N N . PHE A 1 356 ? 2.791 14.823 -36.705 1.00 89.38 356 PHE A N 1
ATOM 2813 C CA . PHE A 1 356 ? 3.926 14.410 -35.878 1.00 89.38 356 PHE A CA 1
ATOM 2814 C C . PHE A 1 356 ? 5.144 14.118 -36.744 1.00 89.38 356 PHE A C 1
ATOM 2816 O O . PHE A 1 356 ? 5.078 13.274 -37.639 1.00 89.38 356 PHE A O 1
ATOM 2823 N N . ILE A 1 357 ? 6.259 14.786 -36.459 1.00 91.56 357 ILE A N 1
ATOM 2824 C CA . ILE A 1 357 ? 7.477 14.671 -37.267 1.00 91.56 357 ILE A CA 1
ATOM 2825 C C . ILE A 1 357 ? 8.721 14.424 -36.416 1.00 91.56 357 ILE A C 1
ATOM 2827 O O . ILE A 1 357 ? 8.709 14.592 -35.194 1.00 91.56 357 ILE A O 1
ATOM 2831 N N . VAL A 1 358 ? 9.802 14.030 -37.082 1.00 93.19 358 VAL A N 1
ATOM 2832 C CA . VAL A 1 358 ? 11.149 13.941 -36.518 1.00 93.19 358 VAL A CA 1
ATOM 2833 C C . VAL A 1 358 ? 12.081 14.791 -37.372 1.00 93.19 358 VAL A C 1
ATOM 2835 O O . VAL A 1 358 ? 12.137 14.596 -38.584 1.00 93.19 358 VAL A O 1
ATOM 2838 N N . ALA A 1 359 ? 12.811 15.706 -36.743 1.00 91.69 359 ALA A N 1
ATOM 2839 C CA . ALA A 1 359 ? 13.699 16.650 -37.423 1.00 91.69 359 ALA A CA 1
ATOM 2840 C C . ALA A 1 359 ? 14.999 16.861 -36.632 1.00 91.69 359 ALA A C 1
ATOM 2842 O O . ALA A 1 359 ? 15.159 16.345 -35.519 1.00 91.69 359 ALA A O 1
ATOM 2843 N N . SER A 1 360 ? 15.923 17.652 -37.177 1.00 90.38 360 SER A N 1
ATOM 2844 C CA . SER A 1 360 ? 17.085 18.159 -36.450 1.00 90.38 360 SER A CA 1
ATOM 2845 C C . SER A 1 360 ? 17.164 19.688 -36.542 1.00 90.38 360 SER A C 1
ATOM 2847 O O . SER A 1 360 ? 16.744 20.271 -37.537 1.00 90.38 360 SER A O 1
ATOM 2849 N N . LYS A 1 361 ? 17.575 20.346 -35.450 1.00 86.44 361 LYS A N 1
ATOM 2850 C CA . LYS A 1 361 ? 17.775 21.807 -35.374 1.00 86.44 361 LYS A CA 1
ATOM 2851 C C . LYS A 1 361 ? 18.560 22.169 -34.122 1.00 86.44 361 LYS A C 1
ATOM 2853 O O . LYS A 1 361 ? 18.172 21.747 -33.031 1.00 86.44 361 LYS A O 1
ATOM 2858 N N . GLU A 1 362 ? 19.593 22.994 -34.231 1.00 83.62 362 GLU A N 1
ATOM 2859 C CA . GLU A 1 362 ? 20.357 23.455 -33.071 1.00 83.62 362 GLU A CA 1
ATOM 2860 C C . GLU A 1 362 ? 19.475 24.172 -32.030 1.00 83.62 362 GLU A C 1
ATOM 2862 O O . GLU A 1 362 ? 18.844 25.196 -32.298 1.00 83.62 362 GLU A O 1
ATOM 2867 N N . ILE A 1 363 ? 19.484 23.657 -30.793 1.00 82.62 363 ILE A N 1
ATOM 2868 C CA . ILE A 1 363 ? 18.921 24.335 -29.615 1.00 82.62 363 ILE A CA 1
ATOM 2869 C C . ILE A 1 363 ? 19.912 24.213 -28.457 1.00 82.62 363 ILE A C 1
ATOM 2871 O O . ILE A 1 363 ? 20.099 23.136 -27.888 1.00 82.62 363 ILE A O 1
ATOM 2875 N N . LYS A 1 364 ? 20.522 25.338 -28.066 1.00 75.12 364 LYS A N 1
ATOM 2876 C CA . LYS A 1 364 ? 21.590 25.373 -27.049 1.00 75.12 364 LYS A CA 1
ATOM 2877 C C . LYS A 1 364 ? 21.124 24.950 -25.650 1.00 75.12 364 LYS A C 1
ATOM 2879 O O . LYS A 1 364 ? 21.854 24.257 -24.949 1.00 75.12 364 LYS A O 1
ATOM 2884 N N . ASN A 1 365 ? 19.900 25.313 -25.262 1.00 76.75 365 ASN A N 1
ATOM 2885 C CA . ASN A 1 365 ? 19.403 25.128 -23.891 1.00 76.75 365 ASN A CA 1
ATOM 2886 C C . ASN A 1 365 ? 18.769 23.750 -23.619 1.00 76.75 365 ASN A C 1
ATOM 2888 O O . ASN A 1 365 ? 18.420 23.465 -22.479 1.00 76.75 365 ASN A O 1
ATOM 2892 N N . ASN A 1 366 ? 18.625 22.888 -24.634 1.00 76.44 366 ASN A N 1
ATOM 2893 C CA . ASN A 1 366 ? 17.974 21.577 -24.513 1.00 76.44 366 ASN A CA 1
ATOM 2894 C C . ASN A 1 366 ? 18.796 20.488 -25.227 1.00 76.44 366 ASN A C 1
ATOM 2896 O O . ASN A 1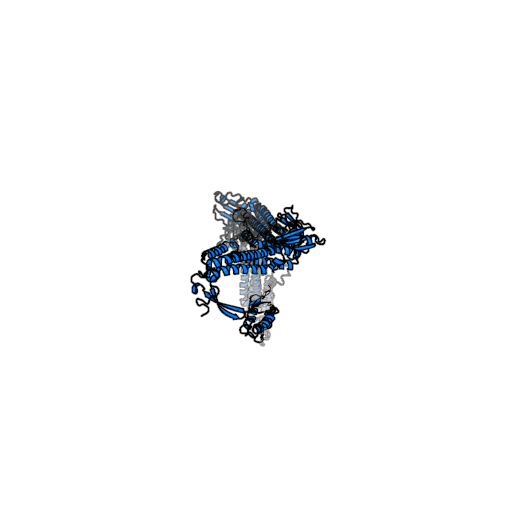 366 ? 18.425 20.091 -26.329 1.00 76.44 366 ASN A O 1
ATOM 2900 N N . PRO A 1 367 ? 19.912 19.999 -24.653 1.00 81.38 367 PRO A N 1
ATOM 2901 C CA . PRO A 1 367 ? 20.779 19.018 -25.311 1.00 81.38 367 PRO A CA 1
ATOM 2902 C C . PRO A 1 367 ? 20.101 17.666 -25.587 1.00 81.38 367 PRO A C 1
ATOM 2904 O O . PRO A 1 367 ? 19.326 17.145 -24.776 1.00 81.38 367 PRO A O 1
ATOM 2907 N N . GLY A 1 368 ? 20.461 17.052 -26.715 1.00 86.00 368 GLY A N 1
ATOM 2908 C CA . GLY A 1 368 ? 19.983 15.748 -27.177 1.00 86.00 368 GLY A CA 1
ATOM 2909 C C . GLY A 1 368 ? 18.705 15.822 -27.992 1.00 86.00 368 GLY A C 1
ATOM 2910 O O . GLY A 1 368 ? 18.710 15.497 -29.177 1.00 86.00 368 GLY A O 1
ATOM 2911 N N . SER A 1 369 ? 17.604 16.211 -27.349 1.00 91.56 369 SER A N 1
ATOM 2912 C CA . SER A 1 369 ? 16.311 16.351 -28.021 1.00 91.56 369 SER A CA 1
ATOM 2913 C C . SER A 1 369 ? 15.419 17.378 -27.338 1.00 91.56 369 SER A C 1
ATOM 2915 O O . SER A 1 369 ? 15.540 17.607 -26.131 1.00 91.56 369 SER A O 1
ATOM 2917 N N . CYS A 1 370 ? 14.459 17.898 -28.089 1.00 91.81 370 CYS A N 1
ATOM 2918 C CA . CYS A 1 370 ? 13.358 18.700 -27.587 1.00 91.81 370 CYS A CA 1
ATOM 2919 C C . CYS A 1 370 ? 12.083 18.370 -28.373 1.00 91.81 370 CYS A C 1
ATOM 2921 O O . CYS A 1 370 ? 12.159 18.016 -29.548 1.00 91.81 370 CYS A O 1
ATOM 2923 N N . ILE A 1 371 ? 10.920 18.481 -27.733 1.00 91.69 371 ILE A N 1
ATOM 2924 C CA . ILE A 1 371 ? 9.645 18.458 -28.451 1.00 91.69 371 ILE A CA 1
ATOM 2925 C C . ILE A 1 371 ? 9.321 19.901 -28.809 1.00 91.69 371 ILE A C 1
ATOM 2927 O O . ILE A 1 371 ? 9.131 20.726 -27.917 1.00 91.69 371 ILE A O 1
ATOM 2931 N N . ILE A 1 372 ? 9.280 20.203 -30.099 1.00 89.12 372 ILE A N 1
ATOM 2932 C CA . ILE A 1 372 ? 8.945 21.531 -30.600 1.00 89.12 372 ILE A CA 1
ATOM 2933 C C . ILE A 1 372 ? 7.496 21.524 -31.063 1.00 89.12 372 ILE A C 1
ATOM 2935 O O . ILE A 1 372 ? 7.085 20.631 -31.806 1.00 89.12 372 ILE A O 1
ATOM 2939 N N . LEU A 1 373 ? 6.745 22.522 -30.618 1.00 87.62 373 LEU A N 1
ATOM 2940 C CA . LEU A 1 373 ? 5.376 22.771 -31.028 1.00 87.62 373 LEU A CA 1
ATOM 2941 C C . LEU A 1 373 ? 5.323 24.018 -31.914 1.00 87.62 373 LEU A C 1
ATOM 2943 O O . LEU A 1 373 ? 5.811 25.082 -31.520 1.00 87.62 373 LEU A O 1
ATOM 2947 N N . TYR A 1 374 ? 4.706 23.858 -33.080 1.00 84.81 374 TYR A N 1
ATOM 2948 C CA . TYR A 1 374 ? 4.306 24.929 -33.985 1.00 84.81 374 TYR A CA 1
ATOM 2949 C C . TYR A 1 374 ? 2.778 25.003 -33.965 1.00 84.81 374 TYR A C 1
ATOM 2951 O O . TYR A 1 374 ? 2.117 24.071 -34.430 1.00 84.81 374 TYR A O 1
ATOM 2959 N N . GLU A 1 375 ? 2.232 26.067 -33.376 1.00 79.56 375 GLU A N 1
ATOM 2960 C CA . GLU A 1 375 ? 0.782 26.275 -33.252 1.00 79.56 375 GLU A CA 1
ATOM 2961 C C . GLU A 1 375 ? 0.268 27.122 -34.426 1.00 79.56 375 GLU A C 1
ATOM 2963 O O . GLU A 1 375 ? 0.916 28.092 -34.831 1.00 79.56 375 GLU A O 1
ATOM 2968 N N . ASN A 1 376 ? -0.904 26.770 -34.959 1.00 70.62 376 ASN A N 1
ATOM 2969 C CA . ASN A 1 376 ? -1.651 27.513 -35.984 1.00 70.62 376 ASN A CA 1
ATOM 2970 C C . ASN A 1 376 ? -0.852 27.850 -37.256 1.00 70.62 376 ASN A C 1
ATOM 2972 O O . ASN A 1 376 ? -0.965 28.954 -37.789 1.00 70.62 376 ASN A O 1
ATOM 2976 N N . GLY A 1 377 ? 0.005 26.934 -37.716 1.00 62.97 377 GLY A N 1
ATOM 2977 C CA . GLY A 1 377 ? 0.857 27.158 -38.894 1.00 62.97 377 GLY A CA 1
ATOM 2978 C C . GLY A 1 377 ? 1.889 28.286 -38.735 1.00 62.97 377 GLY A C 1
ATOM 2979 O O . GLY A 1 377 ? 2.491 28.715 -39.719 1.00 62.97 377 GLY A O 1
ATOM 2980 N N . SER A 1 378 ? 2.109 28.794 -37.515 1.00 65.56 378 SER A N 1
ATOM 2981 C CA . SER A 1 378 ? 3.114 29.828 -37.263 1.00 65.56 378 SER A CA 1
ATOM 2982 C C . SER A 1 378 ? 4.536 29.258 -37.320 1.00 65.56 378 SER A C 1
ATOM 2984 O O . SER A 1 378 ? 4.802 28.126 -36.913 1.00 65.56 378 SER A O 1
ATOM 2986 N N . GLY A 1 379 ? 5.486 30.069 -37.796 1.00 63.94 379 GLY A N 1
ATOM 2987 C CA . GLY A 1 379 ? 6.917 29.742 -37.749 1.00 63.94 379 GLY A CA 1
ATOM 2988 C C . GLY A 1 379 ? 7.539 29.875 -36.350 1.00 63.94 379 GLY A C 1
ATOM 2989 O O . GLY A 1 379 ? 8.714 29.542 -36.165 1.00 63.94 379 GLY A O 1
ATOM 2990 N N . GLU A 1 380 ? 6.782 30.364 -35.361 1.00 69.19 380 GLU A N 1
ATOM 2991 C CA . GLU A 1 380 ? 7.252 30.554 -33.989 1.00 69.19 380 GLU A CA 1
ATOM 2992 C C . GLU A 1 380 ? 7.260 29.223 -33.228 1.00 69.19 380 GLU A C 1
ATOM 2994 O O . GLU A 1 380 ? 6.266 28.746 -32.688 1.00 69.19 380 GLU A O 1
ATOM 2999 N N . ALA A 1 381 ? 8.440 28.610 -33.195 1.00 76.75 381 ALA A N 1
ATOM 3000 C CA . ALA A 1 381 ? 8.698 27.365 -32.491 1.00 76.75 381 ALA A CA 1
ATOM 3001 C C . ALA A 1 381 ? 8.753 27.576 -30.971 1.00 76.75 381 ALA A C 1
ATOM 3003 O O . ALA A 1 381 ? 9.602 28.323 -30.475 1.00 76.75 381 ALA A O 1
ATOM 3004 N N . THR A 1 382 ? 7.947 26.831 -30.213 1.00 84.56 382 THR A N 1
ATOM 3005 C CA . THR A 1 382 ? 8.059 26.773 -28.747 1.00 84.56 382 THR A CA 1
ATOM 3006 C C . THR A 1 382 ? 8.462 25.380 -28.274 1.00 84.56 382 THR A C 1
ATOM 3008 O O . THR A 1 382 ? 8.072 24.362 -28.844 1.00 84.56 382 THR A O 1
ATOM 3011 N N . CYS A 1 383 ? 9.281 25.316 -27.222 1.00 86.62 383 CYS A N 1
ATOM 3012 C CA . CYS A 1 383 ? 9.615 24.045 -26.581 1.00 86.62 383 CYS A CA 1
ATOM 3013 C C . CYS A 1 383 ? 8.415 23.583 -25.746 1.00 86.62 383 CYS A C 1
ATOM 3015 O O . CYS A 1 383 ? 8.038 24.247 -24.777 1.00 86.62 383 CYS A O 1
ATOM 3017 N N . PHE A 1 384 ? 7.828 22.441 -26.097 1.00 87.38 384 PHE A N 1
ATOM 3018 C CA . PHE A 1 384 ? 6.722 21.866 -25.344 1.00 87.38 384 PHE A CA 1
ATOM 3019 C C . PHE A 1 384 ? 7.187 21.497 -23.931 1.00 87.38 384 PHE A C 1
ATOM 3021 O O . PHE A 1 384 ? 8.087 20.674 -23.749 1.00 87.38 384 PHE A O 1
ATOM 3028 N N . THR A 1 385 ? 6.541 22.093 -22.931 1.00 85.81 385 THR A N 1
ATOM 3029 C CA . THR A 1 385 ? 6.790 21.810 -21.516 1.00 85.81 385 THR A CA 1
ATOM 3030 C C . THR A 1 385 ? 5.546 21.142 -20.934 1.00 85.81 385 THR A C 1
ATOM 3032 O O . THR A 1 385 ? 4.502 21.791 -20.871 1.00 85.81 385 THR A O 1
ATOM 3035 N N . PRO A 1 386 ? 5.604 19.861 -20.525 1.00 85.50 386 PRO A N 1
ATOM 3036 C CA . PRO A 1 386 ? 4.458 19.218 -19.894 1.00 85.50 386 PRO A CA 1
ATOM 3037 C C . PRO A 1 386 ? 4.181 19.830 -18.506 1.00 85.50 386 PRO A C 1
ATOM 3039 O O . PRO A 1 386 ? 5.122 20.274 -17.838 1.00 85.50 386 PRO A O 1
ATOM 3042 N N . PRO A 1 387 ? 2.927 19.787 -18.020 1.00 86.44 387 PRO A N 1
ATOM 3043 C CA . PRO A 1 387 ? 2.612 20.082 -16.627 1.00 86.44 387 PRO A CA 1
ATOM 3044 C C . PRO A 1 387 ? 3.457 19.242 -15.666 1.00 86.44 387 PRO A C 1
ATOM 3046 O O . PRO A 1 387 ? 3.785 18.083 -15.945 1.00 86.44 387 PRO A O 1
ATOM 3049 N N . LEU A 1 388 ? 3.780 19.810 -14.505 1.00 86.12 388 LEU A N 1
ATOM 3050 C CA . LEU A 1 388 ? 4.368 19.043 -13.413 1.00 86.12 388 LEU A CA 1
ATOM 3051 C C . LEU A 1 388 ? 3.292 18.177 -12.763 1.00 86.12 388 LEU A C 1
ATOM 3053 O O . LEU A 1 388 ? 2.111 18.523 -12.768 1.00 86.12 388 LEU A O 1
ATOM 3057 N N . LYS A 1 389 ? 3.717 17.050 -12.185 1.00 85.81 389 LYS A N 1
ATOM 3058 C CA . LYS A 1 389 ? 2.822 16.188 -11.413 1.00 85.81 389 LYS A CA 1
ATOM 3059 C C . LYS A 1 389 ? 2.206 17.010 -10.269 1.00 85.81 389 LYS A C 1
ATOM 3061 O O . LYS A 1 389 ? 2.976 17.508 -9.444 1.00 85.81 389 LYS A O 1
ATOM 3066 N N . PRO A 1 390 ? 0.870 17.167 -10.211 1.00 85.56 390 PRO A N 1
ATOM 3067 C CA . PRO A 1 390 ? 0.236 17.891 -9.119 1.00 85.56 390 PRO A CA 1
ATOM 3068 C C . PRO A 1 390 ? 0.415 17.128 -7.799 1.00 85.56 390 PRO A C 1
ATOM 3070 O O . PRO A 1 390 ? 0.529 15.898 -7.790 1.00 85.56 390 PRO A O 1
ATOM 3073 N N . ALA A 1 391 ? 0.445 17.861 -6.682 1.00 85.31 391 ALA A N 1
ATOM 3074 C CA . ALA A 1 391 ? 0.417 17.258 -5.351 1.00 85.31 391 ALA A CA 1
ATOM 3075 C C . ALA A 1 391 ? -0.880 16.458 -5.164 1.00 85.31 391 ALA A C 1
ATOM 3077 O O . ALA A 1 391 ? -1.895 16.770 -5.783 1.00 85.31 391 ALA A O 1
ATOM 3078 N N . CYS A 1 392 ? -0.852 15.421 -4.330 1.00 83.56 392 CYS A N 1
ATOM 3079 C CA . CYS A 1 392 ? -2.048 14.631 -4.053 1.00 83.56 392 CYS A CA 1
ATOM 3080 C C . CYS A 1 392 ? -3.105 15.476 -3.327 1.00 83.56 392 CYS A C 1
ATOM 3082 O O . CYS A 1 392 ? -2.736 16.386 -2.576 1.00 83.56 392 CYS A O 1
ATOM 3084 N N . PRO A 1 393 ? -4.404 15.179 -3.507 1.00 83.75 393 PRO A N 1
ATOM 3085 C CA . PRO A 1 393 ? -5.437 15.811 -2.707 1.00 83.75 393 PRO A CA 1
ATOM 3086 C C . PRO A 1 393 ? -5.195 15.551 -1.220 1.00 83.75 393 PRO A C 1
ATOM 3088 O O . PRO A 1 393 ? -4.888 14.431 -0.820 1.00 83.75 393 PRO A O 1
ATOM 3091 N N . VAL A 1 394 ? -5.301 16.600 -0.406 1.00 82.56 394 VAL A N 1
ATOM 3092 C CA . VAL A 1 394 ? -5.184 16.501 1.052 1.00 82.56 394 VAL A CA 1
ATOM 3093 C C . VAL A 1 394 ? -6.538 16.833 1.643 1.00 82.56 394 VAL A C 1
ATOM 3095 O O . VAL A 1 394 ? -7.061 17.920 1.405 1.00 82.56 394 VAL A O 1
ATOM 3098 N N . THR A 1 395 ? -7.100 15.902 2.401 1.00 80.62 395 THR A N 1
ATOM 3099 C CA . THR A 1 395 ? -8.394 16.093 3.048 1.00 80.62 395 THR A CA 1
ATOM 3100 C C . THR A 1 395 ? -8.281 17.090 4.189 1.00 80.62 395 THR A C 1
ATOM 3102 O O . THR A 1 395 ? -7.496 16.897 5.115 1.00 80.62 395 THR A O 1
ATOM 3105 N N . GLU A 1 396 ? -9.080 18.148 4.128 1.00 79.94 396 GLU A N 1
ATOM 3106 C CA . GLU A 1 396 ? -9.175 19.152 5.186 1.00 79.94 396 GLU A CA 1
ATOM 3107 C C . GLU A 1 396 ? -10.369 18.873 6.097 1.00 79.94 396 GLU A C 1
ATOM 3109 O O . GLU A 1 396 ? -10.246 18.905 7.321 1.00 79.94 396 GLU A O 1
ATOM 3114 N N . GLN A 1 397 ? -11.514 18.528 5.504 1.00 74.56 397 GLN A N 1
ATOM 3115 C CA . GLN A 1 397 ? -12.729 18.217 6.244 1.00 74.56 397 GLN A CA 1
ATOM 3116 C C . GLN A 1 397 ? -13.567 17.164 5.516 1.00 74.56 397 GLN A C 1
ATOM 3118 O O . GLN A 1 397 ? -13.699 17.194 4.295 1.00 74.56 397 GLN A O 1
ATOM 3123 N N . ILE A 1 398 ? -14.175 16.259 6.284 1.00 73.62 398 ILE A N 1
ATOM 3124 C CA . ILE A 1 398 ? -15.186 15.314 5.803 1.00 73.62 398 ILE A CA 1
ATOM 3125 C C . ILE A 1 398 ? -16.467 15.606 6.581 1.00 73.62 398 ILE A C 1
ATOM 3127 O O . ILE A 1 398 ? -16.477 15.547 7.810 1.00 73.62 398 ILE A O 1
ATOM 3131 N N . SER A 1 399 ? -17.531 15.948 5.866 1.00 65.56 399 SER A N 1
ATOM 3132 C CA . SER A 1 399 ? -18.898 16.012 6.379 1.00 65.56 399 SER A CA 1
ATOM 3133 C C . SER A 1 399 ? -19.701 14.872 5.743 1.00 65.56 399 SER A C 1
ATOM 3135 O O . SER A 1 399 ? -19.332 14.404 4.670 1.00 65.56 399 SER A O 1
ATOM 3137 N N . GLY A 1 400 ? -20.778 14.401 6.380 1.00 63.91 400 GLY A N 1
ATOM 3138 C CA . GLY A 1 400 ? -21.463 13.148 6.006 1.00 63.91 400 GLY A CA 1
ATOM 3139 C C . GLY A 1 400 ? -21.861 12.982 4.526 1.00 63.91 400 GLY A C 1
ATOM 3140 O O . GLY A 1 400 ? -22.068 11.856 4.092 1.00 63.91 400 GLY A O 1
ATOM 3141 N N . HIS A 1 401 ? -21.923 14.065 3.741 1.00 75.12 401 HIS A N 1
ATOM 3142 C CA . HIS A 1 401 ? -22.141 14.017 2.286 1.00 75.12 401 HIS A CA 1
ATOM 3143 C C . HIS A 1 401 ? -21.150 14.864 1.472 1.00 75.12 401 HIS A C 1
ATOM 3145 O O . HIS A 1 401 ? -21.343 15.040 0.268 1.00 75.12 401 HIS A O 1
ATOM 3151 N N . SER A 1 402 ? -20.110 15.429 2.093 1.00 79.81 402 SER A N 1
ATOM 3152 C CA . SER A 1 402 ? -19.160 16.295 1.393 1.00 79.81 402 SER A CA 1
ATOM 3153 C C . SER A 1 402 ? -17.726 16.138 1.879 1.00 79.81 402 SER A C 1
ATOM 3155 O O . SER A 1 402 ? -17.464 15.953 3.065 1.00 79.81 402 SER A O 1
ATOM 3157 N N . VAL A 1 403 ? -16.770 16.286 0.971 1.00 84.31 403 VAL A N 1
ATOM 3158 C CA . VAL A 1 403 ? -15.338 16.259 1.284 1.00 84.31 403 VAL A CA 1
ATOM 3159 C C . VAL A 1 403 ? -14.715 17.557 0.797 1.00 84.31 403 VAL A C 1
ATOM 3161 O O . VAL A 1 403 ? -14.879 17.936 -0.362 1.00 84.31 403 VAL A O 1
ATOM 3164 N N . VAL A 1 404 ? -14.006 18.241 1.689 1.00 84.94 404 VAL A N 1
ATOM 3165 C CA . VAL A 1 404 ? -13.229 19.444 1.386 1.00 84.94 404 VAL A CA 1
ATOM 3166 C C . VAL A 1 404 ? -11.769 19.035 1.253 1.00 84.94 404 VAL A C 1
ATOM 3168 O O . VAL A 1 404 ? -11.175 18.492 2.189 1.00 84.94 404 VAL A O 1
ATOM 3171 N N . LEU A 1 405 ? -11.198 19.275 0.078 1.00 86.25 405 LEU A N 1
ATOM 3172 C CA . LEU A 1 405 ? -9.817 18.952 -0.259 1.00 86.25 405 LEU A CA 1
ATOM 3173 C C . LEU A 1 405 ? -9.026 20.239 -0.463 1.00 86.25 405 LEU A C 1
ATOM 3175 O O . LEU A 1 405 ? -9.497 21.172 -1.111 1.00 86.25 405 LEU A O 1
ATOM 3179 N N . LYS A 1 406 ? -7.791 20.263 0.022 1.00 85.44 406 LYS A N 1
ATOM 3180 C CA . LYS A 1 406 ? -6.865 21.367 -0.210 1.00 85.44 406 LYS A CA 1
ATOM 3181 C C . LYS A 1 406 ? -6.339 21.340 -1.644 1.00 85.44 406 LYS A C 1
ATOM 3183 O O . LYS A 1 406 ? -5.982 20.279 -2.170 1.00 85.44 406 LYS A O 1
ATOM 3188 N N . VAL A 1 407 ? -6.253 22.511 -2.261 1.00 82.75 407 VAL A N 1
ATOM 3189 C CA . VAL A 1 407 ? -5.703 22.724 -3.602 1.00 82.75 407 VAL A CA 1
ATOM 3190 C C . VAL A 1 407 ? -4.311 23.333 -3.453 1.00 82.75 407 VAL A C 1
ATOM 3192 O O . VAL A 1 407 ? -4.104 24.280 -2.701 1.00 82.75 407 VAL A O 1
ATOM 3195 N N . SER A 1 408 ? -3.322 22.747 -4.129 1.00 77.94 408 SER A N 1
ATOM 3196 C CA . SER A 1 408 ? -1.947 23.262 -4.128 1.00 77.94 408 SER A CA 1
ATOM 3197 C C . SER A 1 408 ? -1.683 24.121 -5.370 1.00 77.94 408 SER A C 1
ATOM 3199 O O . SER A 1 408 ? -2.277 23.844 -6.415 1.00 77.94 408 SER A O 1
ATOM 3201 N N . PRO A 1 409 ? -0.762 25.104 -5.304 1.00 77.12 409 PRO A N 1
ATOM 3202 C CA . PRO A 1 409 ? -0.394 25.916 -6.461 1.00 77.12 409 PRO A CA 1
ATOM 3203 C C . PRO A 1 409 ? 0.118 25.049 -7.616 1.00 77.12 409 PRO A C 1
ATOM 3205 O O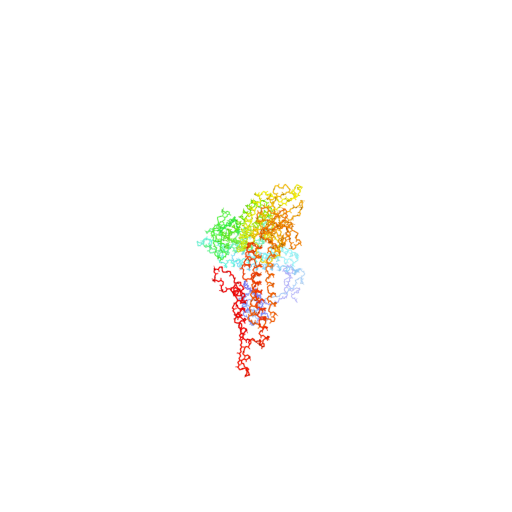 . PRO A 1 409 ? 0.952 24.160 -7.419 1.00 77.12 409 PRO A O 1
ATOM 3208 N N . THR A 1 410 ? -0.371 25.307 -8.826 1.00 80.56 410 THR A N 1
ATOM 3209 C CA . THR A 1 410 ? 0.045 24.607 -10.045 1.00 80.56 410 THR A CA 1
ATOM 3210 C C . THR A 1 410 ? 1.277 25.259 -10.673 1.00 80.56 410 THR A C 1
ATOM 3212 O O . THR A 1 410 ? 1.635 26.399 -10.375 1.00 80.56 410 THR A O 1
ATOM 3215 N N . CYS A 1 411 ? 1.972 24.525 -11.546 1.00 78.44 411 CYS A N 1
ATOM 3216 C CA . CYS A 1 411 ? 3.072 25.103 -12.314 1.00 78.44 411 CYS A CA 1
ATOM 3217 C C . CYS A 1 411 ? 2.546 25.918 -13.514 1.00 78.44 411 CYS A C 1
ATOM 3219 O O . CYS A 1 411 ? 1.459 25.615 -14.009 1.00 78.44 411 CYS A O 1
ATOM 3221 N N . PRO A 1 412 ? 3.339 26.860 -14.066 1.00 82.19 412 PRO A N 1
ATOM 3222 C CA . PRO A 1 412 ? 2.919 27.704 -15.193 1.00 82.19 412 PRO A CA 1
ATOM 3223 C C . PRO A 1 412 ? 2.491 26.948 -16.462 1.00 82.19 412 PRO A C 1
ATOM 3225 O O . PRO A 1 412 ? 1.788 27.502 -17.294 1.00 82.19 412 PRO A O 1
ATOM 3228 N N . ALA A 1 413 ? 2.914 25.689 -16.624 1.00 83.81 413 ALA A N 1
ATOM 3229 C CA . ALA A 1 413 ? 2.530 24.840 -17.755 1.00 83.81 413 ALA A CA 1
ATOM 3230 C C . ALA A 1 413 ? 1.135 24.191 -17.602 1.00 83.81 413 ALA A C 1
ATOM 3232 O O . ALA A 1 413 ? 0.694 23.478 -18.503 1.00 83.81 413 ALA A O 1
ATOM 3233 N N . THR A 1 414 ? 0.462 24.385 -16.462 1.00 85.38 414 THR A N 1
ATOM 3234 C CA . THR A 1 414 ? -0.881 23.853 -16.190 1.00 85.38 414 THR A CA 1
ATOM 3235 C C . THR A 1 414 ? -1.937 24.880 -16.587 1.00 85.38 414 THR A C 1
ATOM 3237 O O . THR A 1 414 ? -2.081 25.902 -15.923 1.00 85.38 414 THR A O 1
ATOM 3240 N N . GLU A 1 415 ? -2.702 24.589 -17.633 1.00 84.88 415 GLU A N 1
ATOM 3241 C CA . GLU A 1 415 ? -3.802 25.438 -18.106 1.00 84.88 415 GLU A CA 1
ATOM 3242 C C . GLU A 1 415 ? -5.070 25.233 -17.268 1.00 84.88 415 GLU A C 1
ATOM 3244 O O . GLU A 1 415 ? -5.771 26.188 -16.949 1.00 84.88 415 GLU A O 1
ATOM 3249 N N . GLU A 1 416 ? -5.340 23.995 -16.846 1.00 86.81 416 GLU A N 1
ATOM 3250 C CA . GLU A 1 416 ? -6.504 23.651 -16.028 1.00 86.81 416 GLU A CA 1
ATOM 3251 C C . GLU A 1 416 ? -6.135 22.580 -14.994 1.00 86.81 416 GLU A C 1
ATOM 3253 O O . GLU A 1 416 ? -5.391 21.643 -15.288 1.00 86.81 416 GLU A O 1
ATOM 3258 N N . LEU A 1 417 ? -6.670 22.692 -13.776 1.00 87.69 417 LEU A N 1
ATOM 3259 C CA . LEU A 1 417 ? -6.597 21.630 -12.775 1.00 87.69 417 LEU A CA 1
ATOM 3260 C C . LEU A 1 417 ? -7.980 20.992 -12.617 1.00 87.69 417 LEU A C 1
ATOM 3262 O O . LEU A 1 417 ? -8.966 21.692 -12.404 1.00 87.69 417 LEU A O 1
ATOM 3266 N N . ARG A 1 418 ? -8.062 19.664 -12.709 1.00 89.88 418 ARG A N 1
ATOM 3267 C CA . ARG A 1 418 ? -9.302 18.897 -12.524 1.00 89.88 418 ARG A CA 1
ATOM 3268 C C . ARG A 1 418 ? -9.163 17.950 -11.343 1.00 89.88 418 ARG A C 1
ATOM 3270 O O . ARG A 1 418 ? -8.144 17.282 -11.205 1.00 89.88 418 ARG A O 1
ATOM 3277 N N . LEU A 1 419 ? -10.191 17.857 -10.514 1.00 89.50 419 LEU A N 1
ATOM 3278 C CA . LEU A 1 419 ? -10.342 16.806 -9.519 1.00 89.50 419 LEU A CA 1
ATOM 3279 C C . LEU A 1 419 ? -11.107 15.653 -10.162 1.00 89.50 419 LEU A C 1
ATOM 3281 O O . LEU A 1 419 ? -12.239 15.828 -10.616 1.00 89.50 419 LEU A O 1
ATOM 3285 N N . LEU A 1 420 ? -10.478 14.486 -10.219 1.00 90.62 420 LEU A N 1
ATOM 3286 C CA . LEU A 1 420 ? -11.107 13.250 -10.652 1.00 90.62 420 LEU A CA 1
ATOM 3287 C C . LEU A 1 420 ? -11.462 12.414 -9.429 1.00 90.62 420 LEU A C 1
ATOM 3289 O O . LEU A 1 420 ? -10.618 12.201 -8.559 1.00 90.62 420 LEU A O 1
ATOM 3293 N N . TYR A 1 421 ? -12.691 11.914 -9.384 1.00 89.69 421 TYR A N 1
ATOM 3294 C CA . TYR A 1 421 ? -13.157 11.032 -8.321 1.00 89.69 421 TYR A CA 1
ATOM 3295 C C . TYR A 1 421 ? -14.057 9.930 -8.874 1.00 89.69 421 TYR A C 1
ATOM 3297 O O . TYR A 1 421 ? -14.708 10.100 -9.908 1.00 89.69 421 TYR A O 1
ATOM 3305 N N . LYS A 1 422 ? -14.085 8.788 -8.197 1.00 90.19 422 LYS A N 1
ATOM 3306 C CA . LYS A 1 422 ? -14.999 7.679 -8.491 1.00 90.19 422 LYS A CA 1
ATOM 3307 C C . LYS A 1 422 ? -15.182 6.800 -7.263 1.00 90.19 422 LYS A C 1
ATOM 3309 O O . LYS A 1 422 ? -14.351 6.829 -6.354 1.00 90.19 422 LYS A O 1
ATOM 3314 N N . ILE A 1 423 ? -16.235 5.993 -7.261 1.00 87.31 423 ILE A N 1
ATOM 3315 C CA . ILE A 1 423 ? -16.351 4.895 -6.298 1.00 87.31 423 ILE A CA 1
ATOM 3316 C C . ILE A 1 423 ? -15.314 3.832 -6.684 1.00 87.31 423 ILE A C 1
ATOM 3318 O O . ILE A 1 423 ? -15.081 3.597 -7.871 1.00 87.31 423 ILE A O 1
ATOM 3322 N N . LYS A 1 424 ? -14.658 3.196 -5.711 1.00 80.88 424 LYS A N 1
ATOM 3323 C CA . LYS A 1 424 ? -13.570 2.226 -5.960 1.00 80.88 424 LYS A CA 1
ATOM 3324 C C . LYS A 1 424 ? -13.933 1.120 -6.961 1.00 80.88 424 LYS A C 1
ATOM 3326 O O . LYS A 1 424 ? -13.103 0.706 -7.768 1.00 80.88 424 LYS A O 1
ATOM 3331 N N . GLU A 1 425 ? -15.185 0.679 -6.939 1.00 79.62 425 GLU A N 1
ATOM 3332 C CA . GLU A 1 425 ? -15.731 -0.376 -7.801 1.00 79.62 425 GLU A CA 1
ATOM 3333 C C . GLU A 1 425 ? -16.063 0.110 -9.226 1.00 79.62 425 GLU A C 1
ATOM 3335 O O . GLU A 1 425 ? -16.199 -0.697 -10.150 1.00 79.62 425 GLU A O 1
ATOM 3340 N N . GLU A 1 426 ? -16.159 1.427 -9.438 1.00 85.44 426 GLU A N 1
ATOM 3341 C CA . GLU A 1 426 ? -16.433 2.028 -10.742 1.00 85.44 426 GLU A CA 1
ATOM 3342 C C . GLU A 1 426 ? -15.171 2.071 -11.623 1.00 85.44 426 GLU A C 1
ATOM 3344 O O . GLU A 1 426 ? -14.029 2.200 -11.162 1.00 85.44 426 GLU A O 1
ATOM 3349 N N . LYS A 1 427 ? -15.372 1.981 -12.944 1.00 79.81 427 LYS A N 1
ATOM 3350 C CA . LYS A 1 427 ? -14.285 2.094 -13.934 1.00 79.81 427 LYS A CA 1
ATOM 3351 C C . LYS A 1 427 ? -14.056 3.527 -14.405 1.00 79.81 427 LYS A C 1
ATOM 3353 O O . LYS A 1 427 ? -12.906 3.904 -14.631 1.00 79.81 427 LYS A O 1
ATOM 3358 N N . ASP A 1 428 ? -15.127 4.299 -14.544 1.00 86.12 428 ASP A N 1
ATOM 3359 C CA . ASP A 1 428 ? -15.088 5.635 -15.129 1.00 86.12 428 ASP A CA 1
ATOM 3360 C C . ASP A 1 428 ? -14.893 6.707 -14.051 1.00 86.12 428 ASP A C 1
ATOM 3362 O O . ASP A 1 428 ? -15.486 6.652 -12.978 1.00 86.12 428 ASP A O 1
ATOM 3366 N N . TRP A 1 429 ? -14.039 7.690 -14.340 1.00 89.06 429 TRP A N 1
ATOM 3367 C CA . TRP A 1 429 ? -13.772 8.814 -13.443 1.00 89.06 429 TRP A CA 1
ATOM 3368 C C . TRP A 1 429 ? -14.758 9.951 -13.707 1.00 89.06 429 TRP A C 1
ATOM 3370 O O . TRP A 1 429 ? -14.903 10.392 -14.849 1.00 89.06 429 TRP A O 1
ATOM 3380 N N . LYS A 1 430 ? -15.373 10.486 -12.651 1.00 88.38 430 LYS A N 1
ATOM 3381 C CA . LYS A 1 430 ? -16.094 11.764 -12.697 1.00 88.38 430 LYS A CA 1
ATOM 3382 C C . LYS A 1 430 ? -15.085 12.901 -12.557 1.00 88.38 430 LYS A C 1
ATOM 3384 O O . LYS A 1 430 ? -14.088 12.752 -11.855 1.00 88.38 430 LYS A O 1
ATOM 3389 N N . SER A 1 431 ? -15.323 14.026 -13.231 1.00 87.88 431 SER A N 1
ATOM 3390 C CA . SER A 1 431 ? -14.406 15.172 -13.237 1.00 87.88 431 SER A CA 1
ATOM 3391 C C . SER A 1 431 ? -15.077 16.457 -12.778 1.00 87.88 431 SER A C 1
ATOM 3393 O O . SER A 1 431 ? -16.142 16.800 -13.287 1.00 87.88 431 SER A O 1
ATOM 3395 N N . GLN A 1 432 ? -14.407 17.206 -11.908 1.00 86.19 432 GLN A N 1
ATOM 3396 C CA . GLN A 1 432 ? -14.786 18.555 -11.493 1.00 86.19 432 GLN A CA 1
ATOM 3397 C C . GLN A 1 432 ? -13.617 19.511 -11.746 1.00 86.19 432 GLN A C 1
ATOM 3399 O O . GLN A 1 432 ? -12.495 19.251 -11.310 1.00 86.19 432 GLN A O 1
ATOM 3404 N N . SER A 1 433 ? -13.858 20.612 -12.458 1.00 84.19 433 SER A N 1
ATOM 3405 C CA . SER A 1 433 ? -12.838 21.646 -12.658 1.00 84.19 433 SER A CA 1
ATOM 3406 C C . SER A 1 433 ? -12.557 22.371 -11.341 1.00 84.19 433 SER A C 1
ATOM 3408 O O . SER A 1 433 ? -13.475 22.711 -10.593 1.00 84.19 433 SER A O 1
ATOM 3410 N N . VAL A 1 434 ? -11.277 22.598 -11.058 1.00 83.62 434 VAL A N 1
ATOM 3411 C CA . VAL A 1 434 ? -10.794 23.270 -9.852 1.00 83.62 434 VAL A CA 1
ATOM 3412 C C . VAL A 1 434 ? -10.327 24.665 -10.241 1.00 83.62 434 VAL A C 1
ATOM 3414 O O . VAL A 1 434 ? -9.404 24.830 -11.040 1.00 83.62 434 VAL A O 1
ATOM 3417 N N . LEU A 1 435 ? -10.967 25.682 -9.671 1.00 77.12 435 LEU A N 1
ATOM 3418 C CA . LEU A 1 435 ? -10.548 27.068 -9.842 1.00 77.12 435 LEU A CA 1
ATOM 3419 C C . LEU A 1 435 ? -9.231 27.287 -9.088 1.00 77.12 435 LEU A C 1
ATOM 3421 O O . LEU A 1 435 ? -9.201 27.231 -7.862 1.00 77.12 435 LEU A O 1
ATOM 3425 N N . GLN A 1 436 ? -8.150 27.569 -9.822 1.00 66.25 436 GLN A N 1
ATOM 3426 C CA . GLN A 1 436 ? -6.796 27.733 -9.266 1.00 66.25 436 GLN A CA 1
ATOM 3427 C C . GLN A 1 436 ? -6.661 28.909 -8.274 1.00 66.25 436 GLN A C 1
ATOM 3429 O O . GLN A 1 436 ? -5.647 29.014 -7.593 1.00 66.25 436 GLN A O 1
ATOM 3434 N N . SER A 1 437 ? -7.662 29.792 -8.185 1.00 66.19 437 SER A N 1
ATOM 3435 C CA . SER A 1 437 ? -7.717 30.905 -7.228 1.00 66.19 437 SER A CA 1
ATOM 3436 C C . SER A 1 437 ? -8.196 30.510 -5.827 1.00 66.19 437 SER A C 1
ATOM 3438 O O . SER A 1 437 ? -8.119 31.337 -4.922 1.00 66.19 437 SER A O 1
ATOM 3440 N N . HIS A 1 438 ? -8.743 29.305 -5.646 1.00 74.31 438 HIS A N 1
ATOM 3441 C CA . HIS A 1 438 ? -9.230 28.826 -4.353 1.00 74.31 438 HIS A CA 1
ATOM 3442 C C . HIS A 1 438 ? -8.213 27.899 -3.685 1.00 74.31 438 HIS A C 1
ATOM 3444 O O . HIS A 1 438 ? -7.632 27.033 -4.335 1.00 74.31 438 HIS A O 1
ATOM 3450 N N . ASP A 1 439 ? -8.070 28.032 -2.364 1.00 79.44 439 ASP A N 1
ATOM 3451 C CA . ASP A 1 439 ? -7.210 27.161 -1.552 1.00 79.44 439 ASP A CA 1
ATOM 3452 C C . ASP A 1 439 ? -7.826 25.769 -1.314 1.00 79.44 439 ASP A C 1
ATOM 3454 O O . ASP A 1 439 ? -7.129 24.838 -0.901 1.00 79.44 439 ASP A O 1
ATOM 3458 N N . THR A 1 440 ? -9.129 25.607 -1.574 1.00 83.50 440 THR A N 1
ATOM 3459 C CA . THR A 1 440 ? -9.885 24.373 -1.330 1.00 83.50 440 THR A CA 1
ATOM 3460 C C . THR A 1 440 ? -10.900 24.081 -2.436 1.00 83.50 440 THR A C 1
ATOM 3462 O O . THR A 1 440 ? -11.394 24.979 -3.120 1.00 83.50 440 THR A O 1
ATOM 3465 N N . VAL A 1 441 ? -11.234 22.802 -2.606 1.00 85.94 441 VAL A N 1
ATOM 3466 C CA . VAL A 1 441 ? -12.317 22.312 -3.464 1.00 85.94 441 VAL A CA 1
ATOM 3467 C C . VAL A 1 441 ? -13.249 21.438 -2.637 1.00 85.94 441 VAL A C 1
ATOM 3469 O O . VAL A 1 441 ? -12.804 20.583 -1.875 1.00 85.94 441 VAL A O 1
ATOM 3472 N N . THR A 1 442 ? -14.554 21.662 -2.778 1.00 85.62 442 THR A N 1
ATOM 3473 C CA . THR A 1 442 ? -15.579 20.870 -2.091 1.00 85.62 442 THR A CA 1
ATOM 3474 C C . THR A 1 442 ? -16.256 19.939 -3.087 1.00 85.62 442 THR A C 1
ATOM 3476 O O . THR A 1 442 ? -16.789 20.393 -4.102 1.00 85.62 442 THR A O 1
ATOM 3479 N N . LEU A 1 443 ? -16.233 18.645 -2.781 1.00 84.81 443 LEU A N 1
ATOM 3480 C CA . LEU A 1 443 ? -17.072 17.625 -3.400 1.00 84.81 443 LEU A CA 1
ATOM 3481 C C . LEU A 1 443 ? -18.332 17.459 -2.555 1.00 84.81 443 LEU A C 1
ATOM 3483 O O . LEU A 1 443 ? -18.216 17.208 -1.358 1.00 84.81 443 LEU A O 1
ATOM 3487 N N . THR A 1 444 ? -19.508 17.591 -3.160 1.00 82.69 444 THR A N 1
ATOM 3488 C CA . THR A 1 444 ? -20.812 17.343 -2.523 1.00 82.69 444 THR A CA 1
ATOM 3489 C C . THR A 1 444 ? -21.452 16.074 -3.077 1.00 82.69 444 THR A C 1
ATOM 3491 O O . THR A 1 444 ? -20.953 15.490 -4.039 1.00 82.69 444 THR A O 1
ATOM 3494 N N . ASP A 1 445 ? -22.559 15.652 -2.464 1.00 81.19 445 ASP A N 1
ATOM 3495 C CA . ASP A 1 445 ? -23.408 14.552 -2.941 1.00 81.19 445 ASP A CA 1
ATOM 3496 C C . ASP A 1 445 ? -22.698 13.188 -2.979 1.00 81.19 445 ASP A C 1
ATOM 3498 O O . ASP A 1 445 ? -22.988 12.332 -3.817 1.00 81.19 445 ASP A O 1
ATOM 3502 N N . LEU A 1 446 ? -21.763 12.972 -2.050 1.00 84.06 446 LEU A N 1
ATOM 3503 C CA . LEU A 1 446 ? -21.110 11.679 -1.870 1.00 84.06 446 LEU A CA 1
ATOM 3504 C C . LEU A 1 446 ? -22.036 10.726 -1.099 1.00 84.06 446 LEU A C 1
ATOM 3506 O O . LEU A 1 446 ? -22.570 11.071 -0.039 1.00 84.06 446 LEU A O 1
ATOM 3510 N N . SER A 1 447 ? -22.201 9.511 -1.624 1.00 80.38 447 SER A N 1
ATOM 3511 C CA . SER A 1 447 ? -22.884 8.418 -0.932 1.00 80.38 447 SER A CA 1
ATOM 3512 C C . SER A 1 447 ? -22.149 8.070 0.368 1.00 80.38 447 SER A C 1
ATOM 3514 O O . SER A 1 447 ? -20.931 7.857 0.318 1.00 80.38 447 SER A O 1
ATOM 3516 N N . PRO A 1 448 ? -22.859 7.997 1.507 1.00 74.00 448 PRO A N 1
ATOM 3517 C CA . PRO A 1 448 ? -22.283 7.530 2.760 1.00 74.00 448 PRO A CA 1
ATOM 3518 C C . PRO A 1 448 ? -21.892 6.047 2.673 1.00 74.00 448 PRO A C 1
ATOM 3520 O O . PRO A 1 448 ? -22.330 5.322 1.778 1.00 74.00 448 PRO A O 1
ATOM 3523 N N . ASP A 1 449 ? -21.026 5.622 3.586 1.00 73.12 449 ASP A N 1
ATOM 3524 C CA . ASP A 1 449 ? -20.476 4.269 3.730 1.00 73.12 449 ASP A CA 1
ATOM 3525 C C . ASP A 1 449 ? -19.807 3.708 2.465 1.00 73.12 449 ASP A C 1
ATOM 3527 O O . ASP A 1 449 ? -19.753 2.501 2.239 1.00 73.12 449 ASP A O 1
ATOM 3531 N N . THR A 1 450 ? -19.290 4.602 1.621 1.00 81.12 450 THR A N 1
ATOM 3532 C CA . THR A 1 450 ? -18.696 4.263 0.326 1.00 81.12 450 THR A CA 1
ATOM 3533 C C . THR A 1 450 ? -17.234 4.708 0.273 1.00 81.12 450 THR A C 1
ATOM 3535 O O . THR A 1 450 ? -16.901 5.825 0.683 1.00 81.12 450 THR A O 1
ATOM 3538 N N . GLU A 1 451 ? -16.358 3.844 -0.251 1.00 85.00 451 GLU A N 1
ATOM 3539 C CA . GLU A 1 451 ? -14.942 4.152 -0.487 1.00 85.00 451 GLU A CA 1
ATOM 3540 C C . GLU A 1 451 ? -14.756 4.830 -1.854 1.00 85.00 451 GLU A C 1
ATOM 3542 O O . GLU A 1 451 ? -15.136 4.296 -2.905 1.00 85.00 451 GLU A O 1
ATOM 3547 N N . TYR A 1 452 ? -14.130 6.005 -1.842 1.00 86.25 452 TYR A N 1
ATOM 3548 C CA . TYR A 1 452 ? -13.835 6.798 -3.029 1.00 86.25 452 TYR A CA 1
ATOM 3549 C C . TYR A 1 452 ? -12.344 6.800 -3.344 1.00 86.25 452 TYR A C 1
ATOM 3551 O O . TYR A 1 452 ? -11.502 6.959 -2.460 1.00 86.25 452 TYR A O 1
ATOM 3559 N N . GLU A 1 453 ? -12.034 6.711 -4.634 1.00 89.62 453 GLU A N 1
ATOM 3560 C CA . GLU A 1 453 ? -10.719 7.024 -5.182 1.00 89.62 453 GLU A CA 1
ATOM 3561 C C . GLU A 1 453 ? -10.737 8.455 -5.715 1.00 89.62 453 GLU A C 1
ATOM 3563 O O . GLU A 1 453 ? -11.612 8.812 -6.508 1.00 89.62 453 GLU A O 1
ATOM 3568 N N . MET A 1 454 ? -9.770 9.278 -5.306 1.00 89.69 454 MET A N 1
ATOM 3569 C CA . MET A 1 454 ? -9.662 10.673 -5.746 1.00 89.69 454 MET A CA 1
ATOM 3570 C C . MET A 1 454 ? -8.239 11.009 -6.189 1.00 89.69 454 MET A C 1
ATOM 3572 O O . MET A 1 454 ? -7.265 10.535 -5.606 1.00 89.69 454 MET A O 1
ATOM 3576 N N . LYS A 1 455 ? -8.099 11.848 -7.217 1.00 91.50 455 LYS A N 1
ATOM 3577 C CA . LYS A 1 455 ? -6.806 12.362 -7.694 1.00 91.50 455 LYS A CA 1
ATOM 3578 C C . LYS A 1 455 ? -6.963 13.709 -8.387 1.00 91.50 455 LYS A C 1
ATOM 3580 O O . LYS A 1 455 ? -8.007 14.000 -8.966 1.00 91.50 455 LYS A O 1
ATOM 3585 N N . TYR A 1 456 ? -5.904 14.507 -8.394 1.00 89.69 456 TYR A N 1
ATOM 3586 C CA . TYR A 1 456 ? -5.835 15.698 -9.231 1.00 89.69 456 TYR A CA 1
ATOM 3587 C C . TYR A 1 456 ? -5.225 15.376 -10.593 1.00 89.69 456 TYR A C 1
ATOM 3589 O O . TYR A 1 456 ? -4.279 14.599 -10.700 1.00 89.69 456 TYR A O 1
ATOM 3597 N N . THR A 1 457 ? -5.724 16.028 -11.633 1.00 89.31 457 THR A N 1
ATOM 3598 C CA . THR A 1 457 ? -5.196 15.971 -12.993 1.00 89.31 457 THR A CA 1
ATOM 3599 C C . THR A 1 457 ? -4.867 17.384 -13.450 1.00 89.31 457 THR A C 1
ATOM 3601 O O . THR A 1 457 ? -5.754 18.224 -13.599 1.00 89.31 457 THR A O 1
ATOM 3604 N N . ALA A 1 458 ? -3.584 17.643 -13.687 1.00 88.62 458 ALA A N 1
ATOM 3605 C CA . ALA A 1 458 ? -3.106 18.858 -14.329 1.00 88.62 458 ALA A CA 1
ATOM 3606 C C . ALA A 1 458 ? -3.209 18.689 -15.847 1.00 88.62 458 ALA A C 1
ATOM 3608 O O . ALA A 1 458 ? -2.633 17.757 -16.413 1.00 88.62 458 ALA A O 1
ATOM 3609 N N . VAL A 1 459 ? -3.953 19.571 -16.501 1.00 87.38 459 VAL A N 1
ATOM 3610 C CA . VAL A 1 459 ? -4.117 19.625 -17.954 1.00 87.38 459 VAL A CA 1
ATOM 3611 C C . VAL A 1 459 ? -3.260 20.774 -18.473 1.00 87.38 459 VAL A C 1
ATOM 3613 O O . VAL A 1 459 ? -3.403 21.905 -18.016 1.00 87.38 459 VAL A O 1
ATOM 3616 N N . GLY A 1 460 ? -2.336 20.484 -19.383 1.00 84.38 460 GLY A N 1
ATOM 3617 C CA . GLY A 1 460 ? -1.550 21.494 -20.095 1.00 84.38 460 GLY A CA 1
ATOM 3618 C C . GLY A 1 460 ? -1.895 21.550 -21.576 1.00 84.38 460 GLY A C 1
ATOM 3619 O O . GLY A 1 460 ? -2.808 20.853 -22.034 1.00 84.38 460 GLY A O 1
ATOM 3620 N N . LYS A 1 461 ? -1.080 22.308 -22.322 1.00 82.56 461 LYS A N 1
ATOM 3621 C CA . LYS A 1 461 ? -1.180 22.461 -23.779 1.00 82.56 461 LYS A CA 1
ATOM 3622 C C . LYS A 1 461 ? -1.423 21.132 -24.496 1.00 82.56 461 LYS A C 1
ATOM 3624 O O . LYS A 1 461 ? -0.893 20.086 -24.102 1.00 82.56 461 LYS A O 1
ATOM 3629 N N . LEU A 1 462 ? -2.192 21.184 -25.586 1.00 77.81 462 LEU A N 1
ATOM 3630 C CA . LEU A 1 462 ? -2.603 20.017 -26.382 1.00 77.81 462 LEU A CA 1
ATOM 3631 C C . LEU A 1 462 ? -3.376 18.960 -25.568 1.00 77.81 462 LEU A C 1
ATOM 3633 O O . LEU A 1 462 ? -3.318 17.769 -25.874 1.00 77.81 462 LEU A O 1
ATOM 3637 N N . ASN A 1 463 ? -4.085 19.367 -24.508 1.00 78.50 463 ASN A N 1
ATOM 3638 C CA . ASN A 1 463 ? -4.786 18.462 -23.590 1.00 78.50 463 ASN A CA 1
ATOM 3639 C C . ASN A 1 463 ? -3.867 17.388 -22.970 1.00 78.50 463 ASN A C 1
ATOM 3641 O O . ASN A 1 463 ? -4.312 16.276 -22.660 1.00 78.50 463 ASN A O 1
ATOM 3645 N N . TYR A 1 464 ? -2.573 17.684 -22.799 1.00 84.75 464 TYR A N 1
ATOM 3646 C CA . TYR A 1 464 ? -1.652 16.752 -22.161 1.00 84.75 464 TYR A CA 1
ATOM 3647 C C . TYR A 1 464 ? -1.918 16.716 -20.658 1.00 84.75 464 TYR A C 1
ATOM 3649 O O . TYR A 1 464 ? -1.720 17.702 -19.952 1.00 84.75 464 TYR A O 1
ATOM 3657 N N . THR A 1 465 ? -2.341 15.558 -20.158 1.00 87.25 465 THR A N 1
ATOM 3658 C CA . THR A 1 465 ? -2.694 15.391 -18.746 1.00 87.25 465 THR A CA 1
ATOM 3659 C C . THR A 1 465 ? -1.562 14.786 -17.922 1.00 87.25 465 THR A C 1
ATOM 3661 O O . THR A 1 465 ? -0.836 13.903 -18.391 1.00 87.25 465 THR A O 1
ATOM 3664 N N . VAL A 1 466 ? -1.422 15.203 -16.668 1.00 87.12 466 VAL A N 1
ATOM 3665 C CA . VAL A 1 466 ? -0.583 14.544 -15.660 1.00 87.12 466 VAL A CA 1
ATOM 3666 C C . VAL A 1 466 ? -1.392 14.369 -14.385 1.00 87.12 466 VAL A C 1
ATOM 3668 O O . VAL A 1 466 ? -1.911 15.336 -13.837 1.00 87.12 466 VAL A O 1
ATOM 3671 N N . ASP A 1 467 ? -1.475 13.129 -13.917 1.00 88.75 467 ASP A N 1
ATOM 3672 C CA . ASP A 1 467 ? -2.252 12.765 -12.735 1.00 88.75 467 ASP A CA 1
ATOM 3673 C C . ASP A 1 467 ? -1.369 12.752 -11.476 1.00 88.75 467 ASP A C 1
ATOM 3675 O O . ASP A 1 467 ? -0.203 12.337 -11.528 1.00 88.75 467 ASP A O 1
ATOM 3679 N N . SER A 1 468 ? -1.929 13.169 -10.338 1.00 89.81 468 SER A N 1
ATOM 3680 C CA . SER A 1 468 ? -1.376 12.905 -9.006 1.00 89.81 468 SER A CA 1
ATOM 3681 C C . SER A 1 468 ? -1.494 11.419 -8.658 1.00 89.81 468 SER A C 1
ATOM 3683 O O . SER A 1 468 ? -2.140 10.645 -9.371 1.00 89.81 468 SER A O 1
ATOM 3685 N N . ASP A 1 469 ? -0.906 11.014 -7.529 1.00 87.75 469 ASP A N 1
ATOM 3686 C CA . ASP A 1 469 ? -1.251 9.707 -6.966 1.00 87.75 469 ASP A CA 1
ATOM 3687 C C . ASP A 1 469 ? -2.713 9.708 -6.495 1.00 87.75 469 ASP A C 1
ATOM 3689 O O . ASP A 1 469 ? -3.294 10.766 -6.222 1.00 87.75 469 ASP A O 1
ATOM 3693 N N . VAL A 1 470 ? -3.304 8.513 -6.467 1.00 86.44 470 VAL A N 1
ATOM 3694 C CA . VAL A 1 470 ? -4.675 8.284 -6.006 1.00 86.44 470 VAL A CA 1
ATOM 3695 C C . VAL A 1 470 ? -4.680 8.246 -4.482 1.00 86.44 470 VAL A C 1
ATOM 3697 O O . VAL A 1 470 ? -3.831 7.589 -3.880 1.00 86.44 470 VAL A O 1
ATOM 3700 N N . ILE A 1 471 ? -5.637 8.937 -3.872 1.00 86.31 471 ILE A N 1
ATOM 3701 C CA . ILE A 1 471 ? -5.959 8.804 -2.451 1.00 86.31 471 ILE A CA 1
ATOM 3702 C C . ILE A 1 471 ? -7.259 8.018 -2.284 1.00 86.31 471 ILE A C 1
ATOM 3704 O O . ILE A 1 471 ? -8.133 8.065 -3.153 1.00 86.31 471 ILE A O 1
ATOM 3708 N N . HIS A 1 472 ? -7.374 7.327 -1.153 1.00 84.38 472 HIS A N 1
ATOM 3709 C CA . HIS A 1 472 ? -8.557 6.570 -0.757 1.00 84.38 472 HIS A CA 1
ATOM 3710 C C . HIS A 1 472 ? -9.202 7.244 0.446 1.00 84.38 472 HIS A C 1
ATOM 3712 O O . HIS A 1 472 ? -8.502 7.662 1.371 1.00 84.38 472 HIS A O 1
ATOM 3718 N N . LEU A 1 473 ? -10.524 7.368 0.422 1.00 81.62 473 LEU A N 1
ATOM 3719 C CA . LEU A 1 473 ? -11.271 7.991 1.503 1.00 81.62 473 LEU A CA 1
ATOM 3720 C C . LEU A 1 473 ? -12.649 7.355 1.640 1.00 81.62 473 LEU A C 1
ATOM 3722 O O . LEU A 1 473 ? -13.349 7.163 0.647 1.00 81.62 473 LEU A O 1
ATOM 3726 N N . THR A 1 474 ? -13.048 7.086 2.881 1.00 82.06 474 THR A N 1
ATOM 3727 C CA . THR A 1 474 ? -14.379 6.564 3.211 1.00 82.06 474 THR A CA 1
ATOM 3728 C C . THR A 1 474 ? -15.222 7.660 3.853 1.00 82.06 474 THR A C 1
ATOM 3730 O O . THR A 1 474 ? -14.799 8.295 4.824 1.00 82.06 474 THR A O 1
ATOM 3733 N N . VAL A 1 475 ? -16.420 7.889 3.314 1.00 78.94 475 VAL A N 1
ATOM 3734 C CA . VAL A 1 475 ? -17.423 8.782 3.915 1.00 78.94 475 VAL A CA 1
ATOM 3735 C C . VAL A 1 475 ? -18.250 7.962 4.904 1.00 78.94 475 VAL A C 1
ATOM 3737 O O . VAL A 1 475 ? -18.792 6.936 4.520 1.00 78.94 475 VAL A O 1
ATOM 3740 N N . ILE A 1 476 ? -18.338 8.384 6.166 1.00 76.94 476 ILE A N 1
ATOM 3741 C CA . ILE A 1 476 ? -19.092 7.669 7.213 1.00 76.94 476 ILE A CA 1
ATOM 3742 C C . ILE A 1 476 ? -20.527 8.209 7.258 1.00 76.94 476 ILE A C 1
ATOM 3744 O O . ILE A 1 476 ? -20.703 9.432 7.264 1.00 76.94 476 ILE A O 1
ATOM 3748 N N . ASP A 1 477 ? -21.537 7.333 7.315 1.00 76.75 477 ASP A N 1
ATOM 3749 C CA . ASP A 1 477 ? -22.941 7.737 7.478 1.00 76.75 477 ASP A CA 1
ATOM 3750 C C . ASP A 1 477 ? -23.126 8.618 8.722 1.00 76.75 477 ASP A C 1
ATOM 3752 O O . ASP A 1 477 ? -22.707 8.295 9.840 1.00 76.75 477 ASP A O 1
ATOM 3756 N N . LYS A 1 478 ? -23.823 9.738 8.523 1.00 75.12 478 LYS A N 1
ATOM 3757 C CA . LYS A 1 478 ? -24.235 10.645 9.588 1.00 75.12 478 LYS A CA 1
ATOM 3758 C C . LYS A 1 478 ? -25.012 9.916 10.687 1.00 75.12 478 LYS A C 1
ATOM 3760 O O . LYS A 1 478 ? -24.783 10.199 11.854 1.00 75.12 478 LYS A O 1
ATOM 3765 N N . LYS A 1 479 ? -25.850 8.930 10.352 1.00 77.12 479 LYS A N 1
ATOM 3766 C CA . LYS A 1 479 ? -26.590 8.131 11.345 1.00 77.12 479 LYS A CA 1
ATOM 3767 C C . LYS A 1 479 ? -25.671 7.400 12.319 1.00 77.12 479 LYS A C 1
ATOM 3769 O O . LYS A 1 479 ? -26.017 7.251 13.487 1.00 77.12 479 LYS A O 1
ATOM 3774 N N . LEU A 1 480 ? -24.517 6.929 11.846 1.00 76.88 480 LEU A N 1
ATOM 3775 C CA . LEU A 1 480 ? -23.554 6.212 12.676 1.00 76.88 480 LEU A CA 1
ATOM 3776 C C . LEU A 1 480 ? -22.793 7.179 13.593 1.00 76.88 480 LEU A C 1
ATOM 3778 O O . LEU A 1 480 ? -22.537 6.854 14.750 1.00 76.88 480 LEU A O 1
ATOM 3782 N N . ILE A 1 481 ? -22.500 8.390 13.108 1.00 79.19 481 ILE A N 1
ATOM 3783 C CA . ILE A 1 481 ? -21.946 9.476 13.929 1.00 79.19 481 ILE A CA 1
ATOM 3784 C C . ILE A 1 481 ? -22.962 9.899 15.000 1.00 79.19 481 ILE A C 1
ATOM 3786 O O . ILE A 1 481 ? -22.624 9.901 16.183 1.00 79.19 481 ILE A O 1
ATOM 3790 N N . ASP A 1 482 ? -24.219 10.134 14.621 1.00 77.38 482 ASP A N 1
ATOM 3791 C CA . ASP A 1 482 ? -25.304 10.484 15.545 1.00 77.38 482 ASP A CA 1
ATOM 3792 C C . ASP A 1 482 ? -25.496 9.385 16.619 1.00 77.38 482 ASP A C 1
ATOM 3794 O O . ASP A 1 482 ? -25.708 9.681 17.794 1.00 77.38 482 ASP A O 1
ATOM 3798 N N . ALA A 1 483 ? -25.347 8.102 16.258 1.00 80.06 483 ALA A N 1
ATOM 3799 C CA . ALA A 1 483 ? -25.384 6.992 17.214 1.00 80.06 483 ALA A CA 1
ATOM 3800 C C . ALA A 1 483 ? -24.220 7.036 18.225 1.00 80.06 483 ALA A C 1
ATOM 3802 O O . ALA A 1 483 ? -24.424 6.760 19.409 1.00 80.06 483 ALA A O 1
ATOM 3803 N N . THR A 1 484 ? -23.009 7.411 17.793 1.00 82.75 484 THR A N 1
ATOM 3804 C CA . THR A 1 484 ? -21.868 7.586 18.711 1.00 82.75 484 THR A CA 1
ATOM 3805 C C . THR A 1 484 ? -22.055 8.766 19.663 1.00 82.75 484 THR A C 1
ATOM 3807 O O . THR A 1 484 ? -21.698 8.662 20.838 1.00 82.75 484 THR A O 1
ATOM 3810 N N . GLU A 1 485 ? -22.647 9.866 19.192 1.00 83.69 485 GLU A N 1
ATOM 3811 C CA . GLU A 1 485 ? -22.976 11.024 20.027 1.00 83.69 485 GLU A CA 1
ATOM 3812 C C . GLU A 1 485 ? -24.070 10.674 21.040 1.00 83.69 485 GLU A C 1
ATOM 3814 O O . GLU A 1 485 ? -23.913 10.957 22.228 1.00 83.69 485 GLU A O 1
ATOM 3819 N N . SER A 1 486 ? -25.108 9.949 20.611 1.00 84.62 486 SER A N 1
ATOM 3820 C CA . SER A 1 486 ? -26.191 9.484 21.482 1.00 84.62 486 SER A CA 1
ATOM 3821 C C . SER A 1 486 ? -25.682 8.647 22.663 1.00 84.62 486 SER A C 1
ATOM 3823 O O . SER A 1 486 ? -26.094 8.884 23.798 1.00 84.62 486 SER A O 1
ATOM 3825 N N . VAL A 1 487 ? -24.729 7.731 22.449 1.00 85.56 487 VAL A N 1
ATOM 3826 C CA . VAL A 1 487 ? -24.113 6.944 23.539 1.00 85.56 487 VAL A CA 1
ATOM 3827 C C . VAL A 1 487 ? -23.365 7.834 24.543 1.00 85.56 487 VAL A C 1
ATOM 3829 O O . VAL A 1 487 ? -23.433 7.614 25.756 1.00 85.56 487 VAL A O 1
ATOM 3832 N N . LEU A 1 488 ? -22.658 8.865 24.071 1.00 87.19 488 LEU A N 1
ATOM 3833 C CA . LEU A 1 488 ? -21.949 9.802 24.950 1.00 87.19 488 LEU A CA 1
ATOM 3834 C C . LEU A 1 488 ? -22.916 10.700 25.737 1.00 87.19 488 LEU A C 1
ATOM 3836 O O . LEU A 1 488 ? -22.655 10.998 26.909 1.00 87.19 488 LEU A O 1
ATOM 3840 N N . GLU A 1 489 ? -24.030 11.107 25.127 1.00 86.38 489 GLU A N 1
ATOM 3841 C CA . GLU A 1 489 ? -25.109 11.842 25.796 1.00 86.38 489 GLU A CA 1
ATOM 3842 C C . GLU A 1 489 ? -25.791 11.000 26.879 1.00 86.38 489 GLU A C 1
ATOM 3844 O O . GLU A 1 489 ? -26.071 11.510 27.966 1.00 86.38 489 GLU A O 1
ATOM 3849 N N . GLU A 1 490 ? -26.004 9.705 26.637 1.00 86.25 490 GLU A N 1
ATOM 3850 C CA . GLU A 1 490 ? -26.563 8.787 27.633 1.00 86.25 490 GLU A CA 1
ATOM 3851 C C . GLU A 1 490 ? -25.682 8.702 28.883 1.00 86.25 490 GLU A C 1
ATOM 3853 O O . GLU A 1 490 ? -26.186 8.856 29.997 1.00 86.25 490 GLU A O 1
ATOM 3858 N N . LEU A 1 491 ? -24.364 8.554 28.725 1.00 87.38 491 LEU A N 1
ATOM 3859 C CA . LEU A 1 491 ? -23.422 8.568 29.852 1.00 87.38 491 LEU A CA 1
ATOM 3860 C C . LEU A 1 491 ? -23.430 9.917 30.597 1.00 87.38 491 LEU A C 1
ATOM 3862 O O . LEU A 1 491 ? -23.310 9.954 31.821 1.00 87.38 491 LEU A O 1
ATOM 3866 N N . ASN A 1 492 ? -23.627 11.030 29.883 1.00 87.12 492 ASN A N 1
ATOM 3867 C CA . ASN A 1 492 ? -23.751 12.365 30.479 1.00 87.12 492 ASN A CA 1
ATOM 3868 C C . ASN A 1 492 ? -25.045 12.534 31.300 1.00 87.12 492 ASN A C 1
ATOM 3870 O O . ASN A 1 492 ? -25.063 13.187 32.349 1.00 87.12 492 ASN A O 1
ATOM 3874 N N . LEU A 1 493 ? -26.141 11.922 30.848 1.00 88.19 493 LEU A N 1
ATOM 3875 C CA . LEU A 1 493 ? -27.402 11.897 31.585 1.00 88.19 493 LEU A CA 1
ATOM 3876 C C . LEU A 1 493 ? -27.261 11.133 32.910 1.00 88.19 493 LEU A C 1
ATOM 3878 O O . LEU A 1 493 ? -27.805 11.574 33.923 1.00 88.19 493 LEU A O 1
ATOM 3882 N N . ILE A 1 494 ? -26.525 10.017 32.917 1.00 87.56 494 ILE A N 1
ATOM 3883 C CA . ILE A 1 494 ? -26.237 9.228 34.128 1.00 87.56 494 ILE A CA 1
ATOM 3884 C C . ILE A 1 494 ? -25.440 10.055 35.141 1.00 87.56 494 ILE A C 1
ATOM 3886 O O . ILE A 1 494 ? -25.847 10.151 36.295 1.00 87.56 494 ILE A O 1
ATOM 3890 N N . GLU A 1 495 ? -24.385 10.740 34.699 1.00 86.94 495 GLU A N 1
ATOM 3891 C CA . GLU A 1 495 ? -23.578 11.649 35.528 1.00 86.94 495 GLU A CA 1
ATOM 3892 C C . GLU A 1 495 ? -24.439 12.741 36.196 1.00 86.94 495 GLU A C 1
ATOM 3894 O O . GLU A 1 495 ? -24.339 12.994 37.401 1.00 86.94 495 GLU A O 1
ATOM 3899 N N . THR A 1 496 ? -25.369 13.324 35.435 1.00 86.62 496 THR A N 1
ATOM 3900 C CA . THR A 1 496 ? -26.314 14.331 35.944 1.00 86.62 496 THR A CA 1
ATOM 3901 C C . THR A 1 496 ? -27.276 13.744 36.982 1.00 86.62 496 THR A C 1
ATOM 3903 O O . THR A 1 496 ? -27.632 14.417 37.950 1.00 86.62 496 THR A O 1
ATOM 3906 N N . LYS A 1 497 ? -27.721 12.494 36.804 1.00 88.00 497 LYS A N 1
ATOM 3907 C CA . LYS A 1 497 ? -28.600 11.804 37.761 1.00 88.00 497 LYS A CA 1
ATOM 3908 C C . LYS A 1 497 ? -27.869 11.426 39.046 1.00 88.00 497 LYS A C 1
ATOM 3910 O O . LYS A 1 497 ? -28.412 11.673 40.117 1.00 88.00 497 LYS A O 1
ATOM 3915 N N . CYS A 1 498 ? -26.639 10.920 38.958 1.00 87.69 498 CYS A N 1
ATOM 3916 C CA . CYS A 1 498 ? -25.790 10.675 40.125 1.00 87.69 498 CYS A CA 1
ATOM 3917 C C . CYS A 1 498 ? -25.550 11.971 40.912 1.00 87.69 498 CYS A C 1
ATOM 3919 O O . CYS A 1 498 ? -25.733 11.986 42.122 1.00 87.69 498 CYS A O 1
ATOM 3921 N N . SER A 1 499 ? -25.261 13.081 40.223 1.00 86.69 499 SER A N 1
ATOM 3922 C CA . SER A 1 499 ? -25.075 14.394 40.862 1.00 86.69 499 SER A CA 1
ATOM 3923 C C . SER A 1 499 ? -26.305 14.863 41.650 1.00 86.69 499 SER A C 1
ATOM 3925 O O . SER A 1 499 ? -26.155 15.527 42.672 1.00 86.69 499 SER A O 1
ATOM 3927 N N . LYS A 1 500 ? -27.518 14.530 41.183 1.00 87.62 500 LYS A N 1
ATOM 3928 C CA . LYS A 1 500 ? -28.768 14.816 41.903 1.00 87.62 500 LYS A CA 1
ATOM 3929 C C . LYS A 1 500 ? -28.943 13.903 43.114 1.00 87.62 500 LYS A C 1
ATOM 3931 O O . LYS A 1 500 ? -29.193 14.418 44.191 1.00 87.62 500 LYS A O 1
ATOM 3936 N N . LEU A 1 501 ? -28.739 12.593 42.953 1.00 86.31 501 LEU A N 1
ATOM 3937 C CA . LEU A 1 501 ? -28.851 11.618 44.048 1.00 86.31 501 LEU A CA 1
ATOM 3938 C C . LEU A 1 501 ? -27.867 11.886 45.196 1.00 86.31 501 LEU A C 1
ATOM 3940 O O . LEU A 1 501 ? -28.175 11.621 46.349 1.00 86.31 501 LEU A O 1
ATOM 3944 N N . MET A 1 502 ? -26.688 12.449 44.913 1.00 84.38 502 MET A N 1
ATOM 3945 C CA . MET A 1 502 ? -25.740 12.851 45.964 1.00 84.38 502 MET A CA 1
ATOM 3946 C C . MET A 1 502 ? -26.264 13.976 46.869 1.00 84.38 502 MET A C 1
ATOM 3948 O O . MET A 1 502 ? -25.698 14.197 47.936 1.00 84.38 502 MET A O 1
ATOM 3952 N N . GLN A 1 503 ? -27.300 14.705 46.446 1.00 83.88 503 GLN A N 1
ATOM 3953 C CA . GLN A 1 503 ? -27.922 15.775 47.229 1.00 83.88 503 GLN A CA 1
ATOM 3954 C C . GLN A 1 503 ? -29.066 15.266 48.117 1.00 83.88 503 GLN A C 1
ATOM 3956 O O . GLN A 1 503 ? -29.602 16.050 48.901 1.00 83.88 503 GLN A O 1
ATOM 3961 N N . ASP A 1 504 ? -29.436 13.985 48.013 1.00 82.38 504 ASP A N 1
ATOM 3962 C CA . ASP A 1 504 ? -30.465 13.382 48.857 1.00 82.38 504 ASP A CA 1
ATOM 3963 C C . ASP A 1 504 ? -30.025 13.359 50.322 1.00 82.38 504 ASP A C 1
ATOM 3965 O O . ASP A 1 504 ? -28.847 13.188 50.648 1.00 82.38 504 ASP A O 1
ATOM 3969 N N . ASN A 1 505 ? -30.991 13.493 51.228 1.00 78.94 505 ASN A N 1
ATOM 3970 C CA . ASN A 1 505 ? -30.727 13.610 52.656 1.00 78.94 505 ASN A CA 1
ATOM 3971 C C . ASN A 1 505 ? -30.004 12.367 53.212 1.00 78.94 505 ASN A C 1
ATOM 3973 O O . ASN A 1 505 ? -29.051 12.512 53.982 1.00 78.94 505 ASN A O 1
ATOM 3977 N N . SER A 1 506 ? -30.354 11.161 52.759 1.00 80.00 506 SER A N 1
ATOM 3978 C CA . SER A 1 506 ? -29.682 9.927 53.183 1.00 80.00 506 SER A CA 1
ATOM 3979 C C . SER A 1 506 ? -28.253 9.820 52.641 1.00 80.00 506 SER A C 1
ATOM 3981 O O . SER A 1 506 ? -27.364 9.358 53.358 1.00 80.00 506 SER A O 1
ATOM 3983 N N . ALA A 1 507 ? -28.004 10.300 51.418 1.00 77.75 507 ALA A N 1
ATOM 3984 C CA . ALA A 1 507 ? -26.677 10.338 50.810 1.00 77.75 507 ALA A CA 1
ATOM 3985 C C . ALA A 1 507 ? -25.770 11.368 51.496 1.00 77.75 507 ALA A C 1
ATOM 3987 O O . ALA A 1 507 ? -24.600 11.091 51.729 1.00 77.75 507 ALA A O 1
ATOM 3988 N N . VAL A 1 508 ? -26.302 12.529 51.885 1.00 81.81 508 VAL A N 1
ATOM 3989 C CA . VAL A 1 508 ? -25.559 13.531 52.670 1.00 81.81 508 VAL A CA 1
ATOM 3990 C C . VAL A 1 508 ? -25.264 13.020 54.083 1.00 81.81 508 VAL A C 1
ATOM 3992 O O . VAL A 1 508 ? -24.189 13.271 54.626 1.00 81.81 508 VAL A O 1
ATOM 3995 N N . THR A 1 509 ? -26.207 12.288 54.677 1.00 80.81 509 THR A N 1
ATOM 3996 C CA . THR A 1 509 ? -26.108 11.802 56.057 1.00 80.81 509 THR A CA 1
ATOM 3997 C C . THR A 1 509 ? -25.162 10.610 56.197 1.00 80.81 509 THR A C 1
ATOM 3999 O O . THR A 1 509 ? -24.410 10.541 57.168 1.00 80.81 509 THR A O 1
ATOM 4002 N N . PHE A 1 510 ? -25.175 9.665 55.253 1.00 85.44 510 PHE A N 1
ATOM 4003 C CA . PHE A 1 510 ? -24.410 8.420 55.343 1.00 85.44 510 PHE A CA 1
ATOM 4004 C C . PHE A 1 510 ? -23.331 8.342 54.257 1.00 85.44 510 PHE A C 1
ATOM 4006 O O . PHE A 1 510 ? -23.618 8.195 53.067 1.00 85.44 510 PHE A O 1
ATOM 4013 N N . SER A 1 511 ? -22.063 8.346 54.682 1.00 84.19 511 SER A N 1
ATOM 4014 C CA . SER A 1 511 ? -20.893 8.280 53.790 1.00 84.19 511 SER A CA 1
ATOM 4015 C C . SER A 1 511 ? -20.877 7.036 52.896 1.00 84.19 511 SER A C 1
ATOM 4017 O O . SER A 1 511 ? -20.350 7.091 51.789 1.00 84.19 511 SER A O 1
ATOM 4019 N N . ALA A 1 512 ? -21.491 5.940 53.341 1.00 84.25 512 ALA A N 1
ATOM 4020 C CA . ALA A 1 512 ? -21.629 4.696 52.593 1.00 84.25 512 ALA A CA 1
ATOM 4021 C C . ALA A 1 512 ? -22.402 4.867 51.273 1.00 84.25 512 ALA A C 1
ATOM 4023 O O . ALA A 1 512 ? -21.958 4.429 50.209 1.00 84.25 512 ALA A O 1
ATOM 4024 N N . ILE A 1 513 ? -23.561 5.536 51.332 1.00 85.06 513 ILE A N 1
ATOM 4025 C CA . ILE A 1 513 ? -24.405 5.813 50.161 1.00 85.06 513 ILE A CA 1
ATOM 4026 C C . ILE A 1 513 ? -23.702 6.840 49.270 1.00 85.06 513 ILE A C 1
ATOM 4028 O O . ILE A 1 513 ? -23.601 6.639 48.058 1.00 85.06 513 ILE A O 1
ATOM 4032 N N . HIS A 1 514 ? -23.151 7.896 49.878 1.00 86.75 514 HIS A N 1
ATOM 4033 C CA . HIS A 1 514 ? -22.384 8.917 49.169 1.00 86.75 514 HIS A CA 1
ATOM 4034 C C . HIS A 1 514 ? -21.227 8.318 48.362 1.00 86.75 514 HIS A C 1
ATOM 4036 O O . HIS A 1 514 ? -21.082 8.617 47.177 1.00 86.75 514 HIS A O 1
ATOM 4042 N N . GLY A 1 515 ? -20.423 7.450 48.986 1.00 87.31 515 GLY A N 1
ATOM 4043 C CA . GLY A 1 515 ? -19.272 6.796 48.365 1.00 87.31 515 GLY A CA 1
ATOM 4044 C C . GLY A 1 515 ? -19.668 5.993 47.130 1.00 87.31 515 GLY A C 1
ATOM 4045 O O . GLY A 1 515 ? -19.097 6.190 46.064 1.00 87.31 515 GLY A O 1
ATOM 4046 N N . LYS A 1 516 ? -20.735 5.191 47.216 1.00 89.50 516 LYS A N 1
ATOM 4047 C CA . LYS A 1 516 ? -21.233 4.397 46.078 1.00 89.50 516 LYS A CA 1
ATOM 4048 C C . LYS A 1 516 ? -21.705 5.254 44.902 1.00 89.50 516 LYS A C 1
ATOM 4050 O O . LYS A 1 516 ? -21.437 4.919 43.748 1.00 89.50 516 LYS A O 1
ATOM 4055 N N . ILE A 1 517 ? -22.415 6.354 45.165 1.00 89.81 517 ILE A N 1
ATOM 4056 C CA . ILE A 1 517 ? -22.867 7.272 44.104 1.00 89.81 517 ILE A CA 1
ATOM 4057 C C . ILE A 1 517 ? -21.677 8.006 43.484 1.00 89.81 517 ILE A C 1
ATOM 4059 O O . ILE A 1 517 ? -21.616 8.163 42.260 1.00 89.81 517 ILE A O 1
ATOM 4063 N N . GLN A 1 518 ? -20.706 8.397 44.305 1.00 90.25 518 GLN A N 1
ATOM 4064 C CA . GLN A 1 518 ? -19.468 9.014 43.849 1.00 90.25 518 GLN A CA 1
ATOM 4065 C C . GLN A 1 518 ? -18.635 8.058 42.982 1.00 90.25 518 GLN A C 1
ATOM 4067 O O . GLN A 1 518 ? -18.133 8.478 41.938 1.00 90.25 518 GLN A O 1
ATOM 4072 N N . ASP A 1 519 ? -18.532 6.784 43.359 1.00 90.12 519 ASP A N 1
ATOM 4073 C CA . ASP A 1 519 ? -17.820 5.760 42.591 1.00 90.12 519 ASP A CA 1
ATOM 4074 C C . ASP A 1 519 ? -18.506 5.486 41.248 1.00 90.12 519 ASP A C 1
ATOM 4076 O O . ASP A 1 519 ? -17.834 5.503 40.216 1.00 90.12 519 ASP A O 1
ATOM 4080 N N . MET A 1 520 ? -19.842 5.360 41.213 1.00 91.62 520 MET A N 1
ATOM 4081 C CA . MET A 1 520 ? -20.599 5.246 39.954 1.00 91.62 520 MET A CA 1
ATOM 4082 C C . MET A 1 520 ? -20.306 6.424 39.015 1.00 91.62 520 MET A C 1
ATOM 4084 O O . MET A 1 520 ? -20.022 6.241 37.827 1.00 91.62 520 MET A O 1
ATOM 4088 N N . MET A 1 521 ? -20.350 7.646 39.553 1.00 90.00 521 MET A N 1
ATOM 4089 C CA . MET A 1 521 ? -20.088 8.865 38.790 1.00 90.00 521 MET A CA 1
ATOM 4090 C C . MET A 1 521 ? -18.653 8.884 38.250 1.00 90.00 521 MET A C 1
ATOM 4092 O O . MET A 1 521 ? -18.442 9.119 37.058 1.00 90.00 521 MET A O 1
ATOM 4096 N N . ARG A 1 522 ? -17.669 8.565 39.096 1.00 90.44 522 ARG A N 1
ATOM 4097 C CA . ARG A 1 522 ? -16.252 8.498 38.726 1.00 90.44 522 ARG A CA 1
ATOM 4098 C C . ARG A 1 522 ? -15.991 7.438 37.656 1.00 90.44 522 ARG A C 1
ATOM 4100 O O . ARG A 1 522 ? -15.303 7.725 36.676 1.00 90.44 522 ARG A O 1
ATOM 4107 N N . HIS A 1 523 ? -16.536 6.232 37.808 1.00 90.69 523 HIS A N 1
ATOM 4108 C CA . HIS A 1 523 ? -16.387 5.153 36.830 1.00 90.69 523 HIS A CA 1
ATOM 4109 C C . HIS A 1 523 ? -16.983 5.544 35.474 1.00 90.69 523 HIS A C 1
ATOM 4111 O O . HIS A 1 523 ? -16.329 5.370 34.443 1.00 90.69 523 HIS A O 1
ATOM 4117 N N . CYS A 1 524 ? -18.179 6.144 35.462 1.00 88.75 524 CYS A N 1
ATOM 4118 C CA . CYS A 1 524 ? -18.811 6.630 34.234 1.00 88.75 524 CYS A CA 1
ATOM 4119 C C . CYS A 1 524 ? -17.983 7.725 33.545 1.00 88.75 524 CYS A C 1
ATOM 4121 O O . CYS A 1 524 ? -17.832 7.688 32.325 1.00 88.75 524 CYS A O 1
ATOM 4123 N N . GLN A 1 525 ? -17.404 8.668 34.297 1.00 88.50 525 GLN A N 1
ATOM 4124 C CA . GLN A 1 525 ? -16.542 9.724 33.747 1.00 88.50 525 GLN A CA 1
ATOM 4125 C C . GLN A 1 525 ? -15.284 9.152 33.079 1.00 88.50 525 GLN A C 1
ATOM 4127 O O . GLN A 1 525 ? -14.963 9.524 31.947 1.00 88.50 525 GLN A O 1
ATOM 4132 N N . ILE A 1 526 ? -14.600 8.219 33.751 1.00 87.88 526 ILE A N 1
ATOM 4133 C CA . ILE A 1 526 ? -13.398 7.560 33.218 1.00 87.88 526 ILE A CA 1
ATOM 4134 C C . ILE A 1 526 ? -13.743 6.789 31.938 1.00 87.88 526 ILE A C 1
ATOM 4136 O O . ILE A 1 526 ? -13.084 6.969 30.911 1.00 87.88 526 ILE A O 1
ATOM 4140 N N . TYR A 1 527 ? -14.799 5.971 31.974 1.00 90.31 527 TYR A N 1
ATOM 4141 C CA . TYR A 1 527 ? -15.226 5.181 30.820 1.00 90.31 527 TYR A CA 1
ATOM 4142 C C . TYR A 1 527 ? -15.655 6.059 29.637 1.00 90.31 527 TYR A C 1
ATOM 4144 O O . TYR A 1 527 ? -15.238 5.816 28.507 1.00 90.31 527 TYR A O 1
ATOM 4152 N N . LYS A 1 528 ? -16.438 7.117 29.880 1.00 89.31 528 LYS A N 1
ATOM 4153 C CA . LYS A 1 528 ? -16.874 8.082 28.857 1.00 89.31 528 LYS A CA 1
ATOM 4154 C C . LYS A 1 528 ? -15.686 8.724 28.146 1.00 89.31 528 LYS A C 1
ATOM 4156 O O . LYS A 1 528 ? -15.700 8.841 26.921 1.00 89.31 528 LYS A O 1
ATOM 4161 N N . GLN A 1 529 ? -14.652 9.122 28.888 1.00 87.62 529 GLN A N 1
ATOM 4162 C CA . GLN A 1 529 ? -13.455 9.726 28.307 1.00 87.62 529 GLN A CA 1
ATOM 4163 C C . GLN A 1 529 ? -12.662 8.724 27.452 1.00 87.62 529 GLN A C 1
ATOM 4165 O O . GLN A 1 529 ? -12.232 9.066 26.348 1.00 87.62 529 GLN A O 1
ATOM 4170 N N . ASP A 1 530 ? -12.498 7.487 27.924 1.00 86.25 530 ASP A N 1
ATOM 4171 C CA . ASP A 1 530 ? -11.861 6.406 27.162 1.00 86.25 530 ASP A CA 1
ATOM 4172 C C . ASP A 1 530 ? -12.653 6.066 25.887 1.00 86.25 530 ASP A C 1
ATOM 4174 O O . ASP A 1 530 ? -12.090 6.061 24.790 1.00 86.25 530 ASP A O 1
ATOM 4178 N N . LEU A 1 531 ? -13.972 5.885 25.995 1.00 86.75 531 LEU A N 1
ATOM 4179 C CA . LEU A 1 531 ? -14.854 5.604 24.863 1.00 86.75 531 LEU A CA 1
ATOM 4180 C C . LEU A 1 531 ? -14.831 6.739 23.830 1.00 86.75 531 LEU A C 1
ATOM 4182 O O . LEU A 1 531 ? -14.682 6.471 22.639 1.00 86.75 531 LEU A O 1
ATOM 4186 N N . HIS A 1 532 ? -14.894 8.002 24.264 1.00 86.81 532 HIS A N 1
ATOM 4187 C CA . HIS A 1 532 ? -14.795 9.162 23.374 1.00 86.81 532 HIS A CA 1
ATOM 4188 C C . HIS A 1 532 ? -13.473 9.174 22.590 1.00 86.81 532 HIS A C 1
ATOM 4190 O O . HIS A 1 532 ? -13.462 9.381 21.373 1.00 86.81 532 HIS A O 1
ATOM 4196 N N . ASN A 1 533 ? -12.352 8.899 23.262 1.00 85.31 533 ASN A N 1
ATOM 4197 C CA . ASN A 1 533 ? -11.044 8.821 22.613 1.00 85.31 533 ASN A CA 1
ATOM 4198 C C . ASN A 1 533 ? -10.969 7.661 21.610 1.00 85.31 533 ASN A C 1
ATOM 4200 O O . ASN A 1 533 ? -10.445 7.840 20.506 1.00 85.31 533 ASN A O 1
ATOM 4204 N N . ARG A 1 534 ? -11.527 6.493 21.954 1.00 84.81 534 ARG A N 1
ATOM 4205 C CA . ARG A 1 534 ? -11.604 5.331 21.055 1.00 84.81 534 ARG A CA 1
ATOM 4206 C C . ARG A 1 534 ? -12.465 5.618 19.829 1.00 84.81 534 ARG A C 1
ATOM 4208 O O . ARG A 1 534 ? -12.008 5.340 18.725 1.00 84.81 534 ARG A O 1
ATOM 4215 N N . ILE A 1 535 ? -13.640 6.230 19.995 1.00 85.38 535 ILE A N 1
ATOM 4216 C CA . ILE A 1 535 ? -14.525 6.650 18.893 1.00 85.38 535 ILE A CA 1
ATOM 4217 C C . ILE A 1 535 ? -13.784 7.621 17.967 1.00 85.38 535 ILE A C 1
ATOM 4219 O O . ILE A 1 535 ? -13.687 7.379 16.765 1.00 85.38 535 ILE A O 1
ATOM 4223 N N . LYS A 1 536 ? -13.170 8.672 18.523 1.00 84.94 536 LYS A N 1
ATOM 4224 C CA . LYS A 1 536 ? -12.411 9.670 17.753 1.00 84.94 536 LYS A CA 1
ATOM 4225 C C . LYS A 1 536 ? -11.244 9.050 16.983 1.00 84.94 536 LYS A C 1
ATOM 4227 O O . LYS A 1 536 ? -10.987 9.431 15.842 1.00 84.94 536 LYS A O 1
ATOM 4232 N N . SER A 1 537 ? -10.526 8.111 17.596 1.00 83.88 537 SER A N 1
ATOM 4233 C CA . SER A 1 537 ? -9.442 7.380 16.937 1.00 83.88 537 SER A CA 1
ATOM 4234 C C . SER A 1 537 ? -9.963 6.456 15.836 1.00 83.88 537 SER A C 1
ATOM 4236 O O . SER A 1 537 ? -9.359 6.393 14.770 1.00 83.88 537 SER A O 1
ATOM 4238 N N . MET A 1 538 ? -11.071 5.750 16.073 1.00 83.44 538 MET A N 1
ATOM 4239 C CA . MET A 1 538 ? -11.647 4.805 15.115 1.00 83.44 538 MET A CA 1
ATOM 4240 C C . MET A 1 538 ? -12.167 5.524 13.870 1.00 83.44 538 MET A C 1
ATOM 4242 O O . MET A 1 538 ? -11.854 5.105 12.761 1.00 83.44 538 MET A O 1
ATOM 4246 N N . ILE A 1 539 ? -12.880 6.642 14.051 1.00 82.25 539 ILE A N 1
ATOM 4247 C CA . ILE A 1 539 ? -13.363 7.497 12.957 1.00 82.25 539 ILE A CA 1
ATOM 4248 C C . ILE A 1 539 ? -12.199 7.919 12.053 1.00 82.25 539 ILE A C 1
ATOM 4250 O O . ILE A 1 539 ? -12.296 7.787 10.836 1.00 82.25 539 ILE A O 1
ATOM 4254 N N . LYS A 1 540 ? -11.070 8.349 12.635 1.00 80.75 540 LYS A N 1
ATOM 4255 C CA . LYS A 1 540 ? -9.871 8.714 11.863 1.00 80.75 540 LYS A CA 1
ATOM 4256 C C . LYS A 1 540 ? -9.303 7.542 11.061 1.00 80.75 540 LYS A C 1
ATOM 4258 O O . LYS A 1 540 ? -8.990 7.722 9.890 1.00 80.75 540 LYS A O 1
ATOM 4263 N N . SER A 1 541 ? -9.182 6.358 11.666 1.00 80.44 541 SER A N 1
ATOM 4264 C CA . SER A 1 541 ? -8.677 5.168 10.965 1.00 80.44 541 SER A CA 1
ATOM 4265 C C . SER A 1 541 ? -9.617 4.693 9.852 1.00 80.44 541 SER A C 1
ATOM 4267 O O . SER A 1 541 ? -9.139 4.269 8.805 1.00 80.44 541 SER A O 1
ATOM 4269 N N . ILE A 1 542 ? -10.938 4.803 10.029 1.00 80.75 542 ILE A N 1
ATOM 4270 C CA . ILE A 1 542 ? -11.921 4.470 8.983 1.00 80.75 542 ILE A CA 1
ATOM 4271 C C . ILE A 1 542 ? -11.832 5.468 7.824 1.00 80.75 542 ILE A C 1
ATOM 4273 O O . ILE A 1 542 ? -11.760 5.072 6.664 1.00 80.75 542 ILE A O 1
ATOM 4277 N N . GLN A 1 543 ? -11.754 6.767 8.123 1.00 78.44 543 GLN A N 1
ATOM 4278 C CA . GLN A 1 543 ? -11.581 7.809 7.105 1.00 78.44 543 GLN A CA 1
ATOM 4279 C C . GLN A 1 543 ? -10.277 7.637 6.310 1.00 78.44 543 GLN A C 1
ATOM 4281 O O . GLN A 1 543 ? -10.254 7.907 5.110 1.00 78.44 543 GLN A O 1
ATOM 4286 N N . ALA A 1 544 ? -9.218 7.143 6.960 1.00 73.88 544 ALA A N 1
ATOM 4287 C CA . ALA A 1 544 ? -7.938 6.794 6.344 1.00 73.88 544 ALA A CA 1
ATOM 4288 C C . ALA A 1 544 ? -7.926 5.419 5.640 1.00 73.88 544 ALA A C 1
ATOM 4290 O O . ALA A 1 544 ? -6.886 5.016 5.124 1.00 73.88 544 ALA A O 1
ATOM 4291 N N . CYS A 1 545 ? -9.058 4.704 5.607 1.00 74.75 545 CYS A N 1
ATOM 4292 C CA . CYS A 1 545 ? -9.201 3.357 5.039 1.00 74.75 545 CYS A CA 1
ATOM 4293 C C . CYS A 1 545 ? -8.273 2.298 5.680 1.00 74.75 545 CYS A C 1
ATOM 4295 O O . CYS A 1 545 ? -7.930 1.300 5.051 1.00 74.75 545 CYS A O 1
ATOM 4297 N N . GLU A 1 546 ? -7.859 2.496 6.936 1.00 77.88 546 GLU A N 1
ATOM 4298 C CA . GLU A 1 546 ? -7.072 1.522 7.711 1.00 77.88 546 GLU A CA 1
ATOM 4299 C C . GLU A 1 546 ? -7.953 0.451 8.368 1.00 77.88 546 GLU A C 1
ATOM 4301 O O . GLU A 1 546 ? -7.475 -0.628 8.724 1.00 77.88 546 GLU A O 1
ATOM 4306 N N . LYS A 1 547 ? -9.232 0.771 8.589 1.00 77.12 547 LYS A N 1
ATOM 4307 C CA . LYS A 1 547 ? -10.227 -0.094 9.227 1.00 77.12 547 LYS A CA 1
ATOM 4308 C C . LYS A 1 547 ? -11.572 0.041 8.531 1.00 77.12 547 LYS A C 1
ATOM 4310 O O . LYS A 1 547 ? -11.929 1.129 8.088 1.00 77.12 547 LYS A O 1
ATOM 4315 N N . ASP A 1 548 ? -12.330 -1.047 8.523 1.00 79.06 548 ASP A N 1
ATOM 4316 C CA . ASP A 1 548 ? -13.692 -1.060 8.000 1.00 79.06 548 ASP A CA 1
ATOM 4317 C C . ASP A 1 548 ? -14.680 -0.366 8.945 1.00 79.06 548 ASP A C 1
ATOM 4319 O O . ASP A 1 548 ? -14.480 -0.295 10.162 1.00 79.06 548 ASP A O 1
ATOM 4323 N N . ILE A 1 549 ? -15.800 0.087 8.378 1.00 80.12 549 ILE A N 1
ATOM 4324 C CA . ILE A 1 549 ? -16.918 0.711 9.106 1.00 80.12 549 ILE A CA 1
ATOM 4325 C C . ILE A 1 549 ? -17.470 -0.225 10.196 1.00 80.12 549 ILE A C 1
ATOM 4327 O O . ILE A 1 549 ? -17.911 0.235 11.255 1.00 80.12 549 ILE A O 1
ATOM 4331 N N . SER A 1 550 ? -17.372 -1.545 9.992 1.00 80.06 550 SER A N 1
ATOM 4332 C CA . SER A 1 550 ? -17.743 -2.547 10.997 1.00 80.06 550 SER A CA 1
ATOM 4333 C C . SER A 1 550 ? -17.002 -2.349 12.319 1.00 80.06 550 SER A C 1
ATOM 4335 O O . SER A 1 550 ? -17.604 -2.552 13.362 1.00 80.06 550 SER A O 1
ATOM 4337 N N . ALA A 1 551 ? -15.768 -1.833 12.321 1.00 81.25 551 ALA A N 1
ATOM 4338 C CA . ALA A 1 551 ? -15.006 -1.604 13.549 1.00 81.25 551 ALA A CA 1
ATOM 4339 C C . ALA A 1 551 ? -15.650 -0.559 14.480 1.00 81.25 551 ALA A C 1
ATOM 4341 O O . ALA A 1 551 ? -15.502 -0.644 15.702 1.00 81.25 551 ALA A O 1
ATOM 4342 N N . LEU A 1 552 ? -16.362 0.433 13.928 1.00 83.31 552 LEU A N 1
ATOM 4343 C CA . LEU A 1 552 ? -17.126 1.394 14.730 1.00 83.31 552 LEU A CA 1
ATOM 4344 C C . LEU A 1 552 ? -18.430 0.769 15.247 1.00 83.31 552 LEU A C 1
ATOM 4346 O O . LEU A 1 552 ? -18.826 1.034 16.380 1.00 83.31 552 LEU A O 1
ATOM 4350 N N . THR A 1 553 ? -19.047 -0.111 14.455 1.00 83.56 553 THR A N 1
ATOM 4351 C CA . THR A 1 553 ? -20.231 -0.886 14.864 1.00 83.56 553 THR A CA 1
ATOM 4352 C C . THR A 1 553 ? -19.889 -1.858 15.995 1.00 83.56 553 THR A C 1
ATOM 4354 O O . THR A 1 553 ? -20.583 -1.885 17.009 1.00 83.56 553 THR A O 1
ATOM 4357 N N . ASP A 1 554 ? -18.769 -2.570 15.884 1.00 82.12 554 ASP A N 1
ATOM 4358 C CA . ASP A 1 554 ? -18.246 -3.479 16.905 1.00 82.12 554 ASP A CA 1
ATOM 4359 C C . ASP A 1 554 ? -17.931 -2.733 18.208 1.00 82.12 554 ASP A C 1
ATOM 4361 O O . ASP A 1 554 ? -18.180 -3.246 19.297 1.00 82.12 554 ASP A O 1
ATOM 4365 N N . LEU A 1 555 ? -17.416 -1.498 18.122 1.00 84.75 555 LEU A N 1
ATOM 4366 C CA . LEU A 1 555 ? -17.152 -0.659 19.295 1.00 84.75 555 LEU A CA 1
ATOM 4367 C C . LEU A 1 555 ? -18.451 -0.269 20.021 1.00 84.75 555 LEU A C 1
ATOM 4369 O O . LEU A 1 555 ? -18.501 -0.317 21.251 1.00 84.75 555 LEU A O 1
ATOM 4373 N N . LEU A 1 556 ? -19.499 0.092 19.274 1.00 85.56 556 LEU A N 1
ATOM 4374 C CA . LEU A 1 556 ? -20.823 0.384 19.832 1.00 85.56 556 LEU A CA 1
ATOM 4375 C C . LEU A 1 556 ? -21.484 -0.875 20.411 1.00 85.56 556 LEU A C 1
ATOM 4377 O O . LEU A 1 556 ? -22.085 -0.817 21.484 1.00 85.56 556 LEU A O 1
ATOM 4381 N N . GLN A 1 557 ? -21.320 -2.027 19.760 1.00 84.31 557 GLN A N 1
ATOM 4382 C CA . GLN A 1 557 ? -21.791 -3.306 20.287 1.00 84.31 557 GLN A CA 1
ATOM 4383 C C . GLN A 1 557 ? -21.062 -3.680 21.585 1.00 84.31 557 GLN A C 1
ATOM 4385 O O . GLN A 1 557 ? -21.706 -4.034 22.571 1.00 84.31 557 GLN A O 1
ATOM 4390 N N . ALA A 1 558 ? -19.737 -3.528 21.630 1.00 82.31 558 ALA A N 1
ATOM 4391 C CA . ALA A 1 558 ? -18.942 -3.771 22.831 1.00 82.31 558 ALA A CA 1
ATOM 4392 C C . ALA A 1 558 ? -19.352 -2.850 23.992 1.00 82.31 558 ALA A C 1
ATOM 4394 O O . ALA A 1 558 ? -19.338 -3.276 25.146 1.00 82.31 558 ALA A O 1
ATOM 4395 N N . HIS A 1 559 ? -19.760 -1.606 23.709 1.00 87.81 559 HIS A N 1
ATOM 4396 C CA . HIS A 1 559 ? -20.382 -0.740 24.712 1.00 87.81 559 HIS A CA 1
ATOM 4397 C C . HIS A 1 559 ? -21.707 -1.324 25.228 1.00 87.81 559 HIS A C 1
ATOM 4399 O O . HIS A 1 559 ? -21.902 -1.400 26.444 1.00 87.81 559 HIS A O 1
ATOM 4405 N N . GLY A 1 560 ? -22.583 -1.787 24.332 1.00 81.38 560 GLY A N 1
ATOM 4406 C CA . GLY A 1 560 ? -23.852 -2.428 24.697 1.00 81.38 560 GLY A CA 1
ATOM 4407 C C . GLY A 1 560 ? -23.686 -3.684 25.560 1.00 81.38 560 GLY A C 1
ATOM 4408 O O . GLY A 1 560 ? -24.521 -3.949 26.421 1.00 81.38 560 GLY A O 1
ATOM 4409 N N . GLU A 1 561 ? -22.588 -4.418 25.381 1.00 81.00 561 GLU A N 1
ATOM 4410 C CA . GLU A 1 561 ? -22.250 -5.609 26.171 1.00 81.00 561 GLU A CA 1
ATOM 4411 C C . GLU A 1 561 ? -21.517 -5.288 27.489 1.00 81.00 561 GLU A C 1
ATOM 4413 O O . GLU A 1 561 ? -21.392 -6.161 28.341 1.00 81.00 561 GLU A O 1
ATOM 4418 N N . SER A 1 562 ? -21.050 -4.053 27.691 1.00 86.19 562 SER A N 1
ATOM 4419 C CA . SER A 1 562 ? -20.243 -3.643 28.853 1.00 86.19 562 SER A CA 1
ATOM 4420 C C . SER A 1 562 ? -21.073 -3.423 30.134 1.00 86.19 562 SER A C 1
ATOM 4422 O O . SER A 1 562 ? -22.287 -3.209 30.050 1.00 86.19 562 SER A O 1
ATOM 4424 N N . PRO A 1 563 ? -20.453 -3.352 31.335 1.00 85.00 563 PRO A N 1
ATOM 4425 C CA . PRO A 1 563 ? -21.156 -2.963 32.566 1.00 85.00 563 PRO A CA 1
ATOM 4426 C C . PRO A 1 563 ? -21.586 -1.479 32.581 1.00 85.00 563 PRO A C 1
ATOM 4428 O O . PRO A 1 563 ? -22.293 -1.051 33.493 1.00 85.00 563 PRO A O 1
ATOM 4431 N N . PHE A 1 564 ? -21.199 -0.699 31.564 1.00 89.31 564 PHE A N 1
ATOM 4432 C CA . PHE A 1 564 ? -21.585 0.701 31.360 1.00 89.31 564 PHE A CA 1
ATOM 4433 C C . PHE A 1 564 ? -22.758 0.870 30.386 1.00 89.31 564 PHE A C 1
ATOM 4435 O O . PHE A 1 564 ? -23.060 1.990 29.979 1.00 89.31 564 PHE A O 1
ATOM 4442 N N . ASN A 1 565 ? -23.423 -0.215 29.982 1.00 87.94 565 ASN A N 1
ATOM 4443 C CA . ASN A 1 565 ? -24.595 -0.104 29.122 1.00 87.94 565 ASN A CA 1
ATOM 4444 C C . ASN A 1 565 ? -25.745 0.644 29.824 1.00 87.94 565 ASN A C 1
ATOM 4446 O O . ASN A 1 565 ? -25.925 0.571 31.046 1.00 87.94 565 ASN A O 1
ATOM 4450 N N . LYS A 1 566 ? -26.577 1.317 29.024 1.00 86.50 566 LYS A N 1
ATOM 4451 C CA . LYS A 1 566 ? -27.716 2.118 29.493 1.00 86.50 566 LYS A CA 1
ATOM 4452 C C . LYS A 1 566 ? -28.633 1.377 30.465 1.00 86.50 566 LYS A C 1
ATOM 4454 O O . LYS A 1 566 ? -29.067 1.960 31.456 1.00 86.50 566 LYS A O 1
ATOM 4459 N N . SER A 1 567 ? -28.949 0.112 30.180 1.00 84.88 567 SER A N 1
ATOM 4460 C CA . SER A 1 567 ? -29.886 -0.684 30.979 1.00 84.88 567 SER A CA 1
ATOM 4461 C C . SER A 1 567 ? -29.361 -0.897 32.399 1.00 84.88 567 SER A C 1
ATOM 4463 O O . SER A 1 567 ? -30.080 -0.643 33.366 1.00 84.88 567 SER A O 1
ATOM 4465 N N . ASN A 1 568 ? -28.096 -1.298 32.537 1.00 85.81 568 ASN A N 1
ATOM 4466 C CA . ASN A 1 568 ? -27.466 -1.537 33.833 1.00 85.81 568 ASN A CA 1
ATOM 4467 C C . ASN A 1 568 ? -27.317 -0.242 34.639 1.00 85.81 568 ASN A C 1
ATOM 4469 O O . ASN A 1 568 ? -27.697 -0.214 35.809 1.00 85.81 568 ASN A O 1
ATOM 4473 N N . LEU A 1 569 ? -26.849 0.842 34.008 1.00 89.56 569 LEU A N 1
ATOM 4474 C CA . LEU A 1 569 ? -26.667 2.139 34.671 1.00 89.56 569 LEU A CA 1
ATOM 4475 C C . LEU A 1 569 ? -27.995 2.738 35.157 1.00 89.56 569 LEU A C 1
ATOM 4477 O O . LEU A 1 569 ? -28.110 3.175 36.301 1.00 89.56 569 LEU A O 1
ATOM 4481 N N . MET A 1 570 ? -29.027 2.726 34.309 1.00 87.25 570 MET A N 1
ATOM 4482 C CA . MET A 1 570 ? -30.351 3.240 34.674 1.00 87.25 570 MET A CA 1
ATOM 4483 C C . MET A 1 570 ? -31.004 2.408 35.775 1.00 87.25 570 MET A C 1
ATOM 4485 O O . MET A 1 570 ? -31.639 2.966 36.673 1.00 87.25 570 MET A O 1
ATOM 4489 N N . LYS A 1 571 ? -30.840 1.084 35.728 1.00 87.44 571 LYS A N 1
ATOM 4490 C CA . LYS A 1 571 ? -31.349 0.195 36.770 1.00 87.44 571 LYS A CA 1
ATOM 4491 C C . LYS A 1 571 ? -30.645 0.435 38.104 1.00 87.44 571 LYS A C 1
ATOM 4493 O O . LYS A 1 571 ? -31.329 0.522 39.116 1.00 87.44 571 LYS A O 1
ATOM 4498 N N . TRP A 1 572 ? -29.323 0.612 38.102 1.00 91.19 572 TRP A N 1
ATOM 4499 C CA . TRP A 1 572 ? -28.560 0.949 39.307 1.00 91.19 572 TRP A CA 1
ATOM 4500 C C . TRP A 1 572 ? -29.031 2.263 39.934 1.00 91.19 572 TRP A C 1
ATOM 4502 O O . TRP A 1 572 ? -29.324 2.295 41.126 1.00 91.19 572 TRP A O 1
ATOM 4512 N N . ILE A 1 573 ? -29.202 3.318 39.125 1.00 88.56 573 ILE A N 1
ATOM 4513 C CA . ILE A 1 573 ? -29.734 4.608 39.598 1.00 88.56 573 ILE A CA 1
ATOM 4514 C C . ILE A 1 573 ? -31.111 4.429 40.232 1.00 88.56 573 ILE A C 1
ATOM 4516 O O . ILE A 1 573 ? -31.346 4.949 41.314 1.00 88.56 573 ILE A O 1
ATOM 4520 N N . THR A 1 574 ? -32.005 3.686 39.575 1.00 87.31 574 THR A N 1
ATOM 4521 C CA . THR A 1 574 ? -33.373 3.466 40.072 1.00 87.31 574 THR A CA 1
ATOM 4522 C C . THR A 1 574 ? -33.362 2.739 41.417 1.00 87.31 574 THR A C 1
ATOM 4524 O O . THR A 1 574 ? -34.023 3.167 42.354 1.00 87.31 574 THR A O 1
ATOM 4527 N N . VAL A 1 575 ? -32.557 1.678 41.541 1.00 88.12 575 VAL A N 1
ATOM 4528 C CA . VAL A 1 575 ? -32.403 0.926 42.795 1.00 88.12 575 VAL A CA 1
ATOM 4529 C C . VAL A 1 575 ? -31.864 1.819 43.913 1.00 88.12 575 VAL A C 1
ATOM 4531 O O . VAL A 1 575 ? -32.368 1.777 45.031 1.00 88.12 575 VAL A O 1
ATOM 4534 N N . LYS A 1 576 ? -30.852 2.641 43.626 1.00 88.75 576 LYS A N 1
ATOM 4535 C CA . LYS A 1 576 ? -30.218 3.501 44.634 1.00 88.75 576 LYS A CA 1
ATOM 4536 C C . LYS A 1 576 ? -31.107 4.667 45.057 1.00 88.75 576 LYS A C 1
ATOM 4538 O O . LYS A 1 576 ? -31.118 4.998 46.236 1.00 88.75 576 LYS A O 1
ATOM 4543 N N . ASP A 1 577 ? -31.888 5.219 44.135 1.00 87.00 577 ASP A N 1
ATOM 4544 C CA . ASP A 1 577 ? -32.937 6.201 44.426 1.00 87.00 577 ASP A CA 1
ATOM 4545 C C . ASP A 1 577 ? -34.017 5.599 45.346 1.00 87.00 577 ASP A C 1
ATOM 4547 O O . ASP A 1 577 ? -34.376 6.176 46.370 1.00 87.00 577 ASP A O 1
ATOM 4551 N N . GLU A 1 578 ? -34.501 4.388 45.055 1.00 85.81 578 GLU A N 1
ATOM 4552 C CA . GLU A 1 578 ? -35.485 3.695 45.901 1.00 85.81 578 GLU A CA 1
ATOM 4553 C C . GLU A 1 578 ? -34.948 3.367 47.306 1.00 85.81 578 GLU A C 1
ATOM 4555 O O . GLU A 1 578 ? -35.674 3.516 48.298 1.00 85.81 578 GLU A O 1
ATOM 4560 N N . GLU A 1 579 ? -33.687 2.936 47.407 1.00 87.50 579 GLU A N 1
ATOM 4561 C CA . GLU A 1 579 ? -32.994 2.697 48.679 1.00 87.50 579 GLU A CA 1
ATOM 4562 C C . GLU A 1 579 ? -32.840 3.993 49.480 1.00 87.50 579 GLU A C 1
ATOM 4564 O O . GLU A 1 579 ? -33.255 4.032 50.639 1.00 87.50 579 GLU A O 1
ATOM 4569 N N . SER A 1 580 ? -32.322 5.053 48.849 1.00 86.12 580 SER A N 1
ATOM 4570 C CA . SER A 1 580 ? -32.150 6.398 49.420 1.00 86.12 580 SER A CA 1
ATOM 4571 C C . SER A 1 580 ? -33.468 6.923 49.999 1.00 86.12 580 SER A C 1
ATOM 4573 O O . SER A 1 580 ? -33.581 7.161 51.204 1.00 86.12 580 SER A O 1
ATOM 4575 N N . ASN A 1 581 ? -34.524 6.944 49.180 1.00 85.69 581 ASN A N 1
ATOM 4576 C CA . ASN A 1 581 ? -35.861 7.385 49.581 1.00 85.69 581 ASN A CA 1
ATOM 4577 C C . ASN A 1 581 ? -36.459 6.552 50.726 1.00 85.69 581 ASN A C 1
ATOM 4579 O O . ASN A 1 581 ? -37.264 7.047 51.520 1.00 85.69 581 ASN A O 1
ATOM 4583 N N . SER A 1 582 ? -36.134 5.261 50.794 1.00 85.88 582 SER A N 1
ATOM 4584 C CA . SER A 1 582 ? -36.616 4.383 51.861 1.00 85.88 582 SER A CA 1
ATOM 4585 C C . SER A 1 582 ? -35.885 4.648 53.173 1.00 85.88 582 SER A C 1
ATOM 4587 O O . SER A 1 582 ? -36.534 4.749 54.215 1.00 85.88 582 SER A O 1
ATOM 4589 N N . VAL A 1 583 ? -34.562 4.806 53.122 1.00 87.69 583 VAL A N 1
ATOM 4590 C CA . VAL A 1 583 ? -33.729 5.166 54.277 1.00 87.69 583 VAL A CA 1
ATOM 4591 C C . VAL A 1 583 ? -34.148 6.523 54.826 1.00 87.69 583 VAL A C 1
ATOM 4593 O O . VAL A 1 583 ? -34.353 6.634 56.032 1.00 87.69 583 VAL A O 1
ATOM 4596 N N . ASP A 1 584 ? -34.388 7.510 53.963 1.00 86.31 584 ASP A N 1
ATOM 4597 C CA . ASP A 1 584 ? -34.844 8.842 54.371 1.00 86.31 584 ASP A CA 1
ATOM 4598 C C . ASP A 1 584 ? -36.172 8.813 55.132 1.00 86.31 584 ASP A C 1
ATOM 4600 O O . ASP A 1 584 ? -36.326 9.503 56.137 1.00 86.31 584 ASP A O 1
ATOM 4604 N N . LYS A 1 585 ? -37.120 7.954 54.736 1.00 88.25 585 LYS A N 1
ATOM 4605 C CA . LYS A 1 585 ? -38.382 7.781 55.479 1.00 88.25 585 LYS A CA 1
ATOM 4606 C C . LYS A 1 585 ? -38.169 7.215 56.883 1.00 88.25 585 LYS A C 1
ATOM 4608 O O . LYS A 1 585 ? -38.846 7.650 57.810 1.00 88.25 585 LYS A O 1
ATOM 4613 N N . PHE A 1 586 ? -37.269 6.243 57.043 1.00 88.50 586 PHE A N 1
ATOM 4614 C CA . PHE A 1 586 ? -36.935 5.686 58.360 1.00 88.50 586 PHE A CA 1
ATOM 4615 C C . PHE A 1 586 ? -36.158 6.688 59.215 1.00 88.50 586 PHE A C 1
ATOM 4617 O O . PHE A 1 586 ? -36.458 6.845 60.395 1.00 88.50 586 PHE A O 1
ATOM 4624 N N . LEU A 1 587 ? -35.197 7.386 58.610 1.00 88.12 587 LEU A N 1
ATOM 4625 C CA . LEU A 1 587 ? -34.409 8.425 59.258 1.00 88.12 587 LEU A CA 1
ATOM 4626 C C . LEU A 1 587 ? -35.312 9.544 59.782 1.00 88.12 587 LEU A C 1
ATOM 4628 O O . LEU A 1 587 ? -35.203 9.911 60.947 1.00 88.12 587 LEU A O 1
ATOM 4632 N N . GLN A 1 588 ? -36.265 10.009 58.968 1.00 87.69 588 GLN A N 1
ATOM 4633 C CA . GLN A 1 588 ? -37.249 11.006 59.383 1.00 87.69 588 GLN A CA 1
ATOM 4634 C C . GLN A 1 588 ? -38.050 10.537 60.606 1.00 87.69 588 GLN A C 1
ATOM 4636 O O . GLN A 1 588 ? -38.156 11.276 61.576 1.00 87.69 588 GLN A O 1
ATOM 4641 N N . GLN A 1 589 ? -38.551 9.296 60.612 1.00 87.88 589 GLN A N 1
ATOM 4642 C CA . GLN A 1 589 ? -39.324 8.757 61.743 1.00 87.88 589 GLN A CA 1
ATOM 4643 C C . GLN A 1 589 ? -38.501 8.632 63.034 1.00 87.88 589 GLN A C 1
ATOM 4645 O O . GLN A 1 589 ? -39.027 8.857 64.126 1.00 87.88 589 GLN A O 1
ATOM 4650 N N . LEU A 1 590 ? -37.217 8.282 62.927 1.00 88.50 590 LEU A N 1
ATOM 4651 C CA . LEU A 1 590 ? -36.302 8.228 64.070 1.00 88.50 590 LEU A CA 1
ATOM 4652 C C . LEU A 1 590 ? -36.029 9.629 64.633 1.00 88.50 590 LEU A C 1
ATOM 4654 O O . LEU A 1 590 ? -36.121 9.829 65.845 1.00 88.50 590 LEU A O 1
ATOM 4658 N N . CYS A 1 591 ? -35.764 10.603 63.761 1.00 85.94 591 CYS A N 1
ATOM 4659 C CA . CYS A 1 591 ? -35.554 11.999 64.146 1.00 85.94 591 CYS A CA 1
ATOM 4660 C C . CYS A 1 591 ? -36.812 12.618 64.771 1.00 85.94 591 CYS A C 1
ATOM 4662 O O . CYS A 1 591 ? -36.717 13.260 65.814 1.00 85.94 591 CYS A O 1
ATOM 4664 N N . ASP A 1 592 ? -37.993 12.374 64.194 1.00 85.94 592 ASP A N 1
ATOM 4665 C CA . ASP A 1 592 ? -39.284 12.831 64.732 1.00 85.94 592 ASP A CA 1
ATOM 4666 C C . ASP A 1 592 ? -39.557 12.255 66.133 1.00 85.94 592 ASP A C 1
ATOM 4668 O O . ASP A 1 592 ? -40.239 12.881 66.944 1.00 85.94 592 ASP A O 1
ATOM 4672 N N . SER A 1 593 ? -38.999 11.076 66.436 1.00 82.19 593 SER A N 1
ATOM 4673 C CA . SER A 1 593 ? -39.078 10.441 67.759 1.00 82.19 593 SER A CA 1
ATOM 4674 C C . SER A 1 593 ? -38.072 11.017 68.769 1.00 82.19 593 SER A C 1
ATOM 4676 O O . SER A 1 593 ? -38.141 10.670 69.946 1.00 82.19 593 SER A O 1
ATOM 4678 N N . GLY A 1 594 ? -37.154 11.893 68.338 1.00 81.62 594 GLY A N 1
ATOM 4679 C CA . GLY A 1 594 ? -36.153 12.563 69.176 1.00 81.62 594 GLY A CA 1
ATOM 4680 C C . GLY A 1 594 ? -34.744 11.957 69.138 1.00 81.62 594 GLY A C 1
ATOM 4681 O O . GLY A 1 594 ? -33.927 12.304 69.987 1.00 81.62 594 GLY A O 1
ATOM 4682 N N . ALA A 1 595 ? -34.448 11.041 68.208 1.00 85.62 595 ALA A N 1
ATOM 4683 C CA . ALA A 1 595 ? -33.115 10.449 68.083 1.00 85.62 595 ALA A CA 1
ATOM 4684 C C . ALA A 1 595 ? -32.150 11.397 67.351 1.00 85.62 595 ALA A C 1
ATOM 4686 O O . ALA A 1 595 ? -32.520 12.023 66.357 1.00 85.62 595 ALA A O 1
ATOM 4687 N N . GLU A 1 596 ? -30.901 11.482 67.811 1.00 85.38 596 GLU A N 1
ATOM 4688 C CA . GLU A 1 596 ? -29.873 12.309 67.167 1.00 85.38 596 GLU A CA 1
ATOM 4689 C C . GLU A 1 596 ? -29.088 11.487 66.130 1.00 85.38 596 GLU A C 1
ATOM 4691 O O . GLU A 1 596 ? -28.660 10.363 66.393 1.00 85.38 596 GLU A O 1
ATOM 4696 N N . VAL A 1 597 ? -28.870 12.037 64.935 1.00 84.00 597 VAL A N 1
ATOM 4697 C CA . VAL A 1 597 ? -28.091 11.364 63.885 1.00 84.00 597 VAL A CA 1
ATOM 4698 C C . VAL A 1 597 ? -26.623 11.740 64.028 1.00 84.00 597 VAL A C 1
ATOM 4700 O O . VAL A 1 597 ? -26.266 12.908 63.870 1.00 84.00 597 VAL A O 1
ATOM 4703 N N . ASN A 1 598 ? -25.758 10.768 64.315 1.00 79.12 598 ASN A N 1
ATOM 4704 C CA . ASN A 1 598 ? -24.322 11.016 64.382 1.00 79.12 598 ASN A CA 1
ATOM 4705 C C . ASN A 1 598 ? -23.517 9.751 64.077 1.00 79.12 598 ASN A C 1
ATOM 4707 O O . ASN A 1 598 ? -23.580 8.768 64.808 1.00 79.12 598 ASN A O 1
ATOM 4711 N N . ASN A 1 599 ? -22.705 9.799 63.022 1.00 70.31 599 ASN A N 1
ATOM 4712 C CA . ASN A 1 599 ? -21.875 8.667 62.611 1.00 70.31 599 ASN A CA 1
ATOM 4713 C C . ASN A 1 599 ? -20.549 8.563 63.388 1.00 70.31 599 ASN A C 1
ATOM 4715 O O . ASN A 1 599 ? -19.828 7.584 63.216 1.00 70.31 599 ASN A O 1
ATOM 4719 N N . ASN A 1 600 ? -20.214 9.543 64.235 1.00 76.56 600 ASN A N 1
ATOM 4720 C CA . ASN A 1 600 ? -19.023 9.521 65.081 1.00 76.56 600 ASN A CA 1
ATOM 4721 C C . ASN A 1 600 ? -19.394 9.218 66.542 1.00 76.56 600 ASN A C 1
ATOM 4723 O O . ASN A 1 600 ? -19.760 10.111 67.311 1.00 76.56 600 ASN A O 1
ATOM 4727 N N . LEU A 1 601 ? -19.280 7.942 66.916 1.00 77.12 601 LEU A N 1
ATOM 4728 C CA . LEU A 1 601 ? -19.643 7.448 68.245 1.00 77.12 601 LEU A CA 1
ATOM 4729 C C . LEU A 1 601 ? -18.664 7.851 69.355 1.00 77.12 601 LEU A C 1
ATOM 4731 O O . LEU A 1 601 ? -19.079 7.952 70.511 1.00 77.12 601 LEU A O 1
ATOM 4735 N N . ASP A 1 602 ? -17.403 8.133 69.016 1.00 77.44 602 ASP A N 1
ATOM 4736 C CA . ASP A 1 602 ? -16.316 8.353 69.983 1.00 77.44 602 ASP A CA 1
ATOM 4737 C C . ASP A 1 602 ? -16.608 9.526 70.930 1.00 77.44 602 ASP A C 1
ATOM 4739 O O . ASP A 1 602 ? -16.212 9.531 72.098 1.00 77.44 602 ASP A O 1
ATOM 4743 N N . THR A 1 603 ? -17.359 10.517 70.437 1.00 78.50 603 THR A N 1
ATOM 4744 C CA . THR A 1 603 ? -17.733 11.711 71.209 1.00 78.50 603 THR A CA 1
ATOM 4745 C C . THR A 1 603 ? -18.738 11.386 72.323 1.00 78.50 603 THR A C 1
ATOM 4747 O O . THR A 1 603 ? -18.683 12.008 73.380 1.00 78.50 603 THR A O 1
ATOM 4750 N N . PHE A 1 604 ? -19.623 10.401 72.123 1.00 78.62 604 PHE A N 1
ATOM 4751 C CA . PHE A 1 604 ? -20.647 10.009 73.104 1.00 78.62 604 PHE A CA 1
ATOM 4752 C C . PHE A 1 604 ? -20.170 8.909 74.047 1.00 78.62 604 PHE A C 1
ATOM 4754 O O . PHE A 1 604 ? -20.512 8.933 75.225 1.00 78.62 604 PHE A O 1
ATOM 4761 N N . LEU A 1 605 ? -19.356 7.971 73.554 1.00 77.81 605 LEU A N 1
ATOM 4762 C CA . LEU A 1 605 ? -18.760 6.925 74.391 1.00 77.81 605 LEU A CA 1
ATOM 4763 C C . LEU A 1 605 ? -17.792 7.506 75.439 1.00 77.81 605 LEU A C 1
ATOM 4765 O O . LEU A 1 605 ? -17.644 6.941 76.519 1.00 77.81 605 LEU A O 1
ATOM 4769 N N . SER A 1 606 ? -17.193 8.669 75.158 1.00 78.38 606 SER A N 1
ATOM 4770 C CA . SER A 1 606 ? -16.296 9.379 76.082 1.00 78.38 606 SER A CA 1
ATOM 4771 C C . SER A 1 606 ? -17.016 10.229 77.149 1.00 78.38 606 SER A C 1
ATOM 4773 O O . SER A 1 606 ? -16.355 10.752 78.052 1.00 78.38 606 SER A O 1
ATOM 4775 N N . ASP A 1 607 ? -18.342 10.412 77.071 1.00 79.94 607 ASP A N 1
ATOM 4776 C CA . ASP A 1 607 ? -19.100 11.213 78.043 1.00 79.94 607 ASP A CA 1
ATOM 4777 C C . ASP A 1 607 ? -19.516 10.372 79.259 1.00 79.94 607 ASP A C 1
ATOM 4779 O O . ASP A 1 607 ? -20.432 9.555 79.206 1.00 79.94 607 ASP A O 1
ATOM 4783 N N . ILE A 1 608 ? -18.881 10.641 80.403 1.00 75.56 608 ILE A N 1
ATOM 4784 C CA . ILE A 1 608 ? -19.092 9.937 81.681 1.00 75.56 608 ILE A CA 1
ATOM 4785 C C . ILE A 1 608 ? -20.549 10.045 82.182 1.00 75.56 608 ILE A C 1
ATOM 4787 O O . ILE A 1 608 ? -20.983 9.241 83.013 1.00 75.56 608 ILE A O 1
ATOM 4791 N N . LYS A 1 609 ? -21.328 11.029 81.711 1.00 78.12 609 LYS A N 1
ATOM 4792 C CA . LYS A 1 609 ? -22.746 11.166 82.080 1.00 78.12 609 LYS A CA 1
ATOM 4793 C C . LYS A 1 609 ? -23.636 10.130 81.393 1.00 78.12 609 LYS A C 1
ATOM 4795 O O . LYS A 1 609 ? -24.684 9.788 81.944 1.00 78.12 609 LYS A O 1
ATOM 4800 N N . ILE A 1 610 ? -23.224 9.612 80.237 1.00 82.12 610 ILE A N 1
ATOM 4801 C CA . ILE A 1 610 ? -23.971 8.618 79.467 1.00 82.12 610 ILE A CA 1
ATOM 4802 C C . ILE A 1 610 ? -23.564 7.227 79.956 1.00 82.12 610 ILE A C 1
ATOM 4804 O O . ILE A 1 610 ? -22.430 6.793 79.790 1.00 82.12 610 ILE A O 1
ATOM 4808 N N . LYS A 1 611 ? -24.505 6.502 80.564 1.00 81.00 611 LYS A N 1
ATOM 4809 C CA . LYS A 1 611 ? -24.290 5.108 80.974 1.00 81.00 611 LYS A CA 1
ATOM 4810 C C . LYS A 1 611 ? -24.701 4.127 79.894 1.00 81.00 611 LYS A C 1
ATOM 4812 O O . LYS A 1 611 ? -24.018 3.135 79.719 1.00 81.00 611 LYS A O 1
ATOM 4817 N N . ASN A 1 612 ? -25.800 4.378 79.189 1.00 84.75 612 ASN A N 1
ATOM 4818 C CA . ASN A 1 612 ? -26.265 3.496 78.124 1.00 84.75 612 ASN A CA 1
ATOM 4819 C C . ASN A 1 612 ? -26.470 4.300 76.843 1.00 84.75 612 ASN A C 1
ATOM 4821 O O . ASN A 1 612 ? -27.257 5.245 76.819 1.00 84.75 612 ASN A O 1
ATOM 4825 N N . LEU A 1 613 ? -25.787 3.912 75.774 1.00 87.25 613 LEU A N 1
ATOM 4826 C CA . LEU A 1 613 ? -25.990 4.480 74.446 1.00 87.25 613 LEU A CA 1
ATOM 4827 C C . LEU A 1 613 ? -26.733 3.457 73.587 1.00 87.25 613 LEU A C 1
ATOM 4829 O O . LEU A 1 613 ? -26.249 2.342 73.397 1.00 87.25 613 LEU A O 1
ATOM 4833 N N . VAL A 1 614 ? -27.912 3.824 73.093 1.00 89.19 614 VAL A N 1
ATOM 4834 C CA . VAL A 1 614 ? -28.761 2.967 72.261 1.00 89.19 614 VAL A CA 1
ATOM 4835 C C . VAL A 1 614 ? -28.761 3.523 70.842 1.00 89.19 614 VAL A C 1
ATOM 4837 O O . VAL A 1 614 ? -29.316 4.587 70.580 1.00 89.19 614 VAL A O 1
ATOM 4840 N N . CYS A 1 615 ? -28.145 2.808 69.912 1.00 90.00 615 CYS A N 1
ATOM 4841 C CA . CYS A 1 615 ? -28.018 3.221 68.522 1.00 90.00 615 CYS A CA 1
ATOM 4842 C C . CYS A 1 615 ? -28.954 2.399 67.637 1.00 90.00 615 CYS A C 1
ATOM 4844 O O . CYS A 1 615 ? -28.853 1.174 67.596 1.00 90.00 615 CYS A O 1
ATOM 4846 N N . TYR A 1 616 ? -29.829 3.062 66.888 1.00 91.88 616 TYR A N 1
ATOM 4847 C CA . TYR A 1 616 ? -30.466 2.454 65.730 1.00 91.88 616 TYR A CA 1
ATOM 4848 C C . TYR A 1 616 ? -29.467 2.492 64.573 1.00 91.88 616 TYR A C 1
ATOM 4850 O O . TYR A 1 616 ? -29.168 3.556 64.026 1.00 91.88 616 TYR A O 1
ATOM 4858 N N . THR A 1 617 ? -28.924 1.337 64.211 1.00 90.00 617 THR A N 1
ATOM 4859 C CA . THR A 1 617 ? -27.861 1.228 63.216 1.00 90.00 617 THR A CA 1
ATOM 4860 C C . THR A 1 617 ? -28.405 0.653 61.919 1.00 90.00 617 THR A C 1
ATOM 4862 O O . THR A 1 617 ? -28.919 -0.465 61.895 1.00 90.00 617 THR A O 1
ATOM 4865 N N . PHE A 1 618 ? -28.265 1.393 60.819 1.00 90.75 618 PHE A N 1
ATOM 4866 C CA . PHE A 1 618 ? -28.475 0.864 59.475 1.00 90.75 618 PHE A CA 1
ATOM 4867 C C . PHE A 1 618 ? -27.282 -0.016 59.085 1.00 90.75 618 PHE A C 1
ATOM 4869 O O . PHE A 1 618 ? -26.171 0.474 58.886 1.00 90.75 618 PHE A O 1
ATOM 4876 N N . SER A 1 619 ? -27.509 -1.322 58.980 1.00 87.69 619 SER A N 1
ATOM 4877 C CA . SER A 1 619 ? -26.451 -2.336 58.883 1.00 87.69 619 SER A CA 1
ATOM 4878 C C . SER A 1 619 ? -26.122 -2.784 57.462 1.00 87.69 619 SER A C 1
ATOM 4880 O O . SER A 1 619 ? -25.114 -3.455 57.247 1.00 87.69 619 SER A O 1
ATOM 4882 N N . SER A 1 620 ? -26.963 -2.430 56.487 1.00 87.62 620 SER A N 1
ATOM 4883 C CA . SER A 1 620 ? -26.809 -2.842 55.084 1.00 87.62 620 SER A CA 1
ATOM 4884 C C . SER A 1 620 ? -26.350 -1.729 54.141 1.00 87.62 620 SER A C 1
ATOM 4886 O O . SER A 1 620 ? -26.109 -1.996 52.966 1.00 87.62 620 SER A O 1
ATOM 4888 N N . LEU A 1 621 ? -26.185 -0.496 54.633 1.00 84.94 621 LEU A N 1
ATOM 4889 C CA . LEU A 1 621 ? -25.750 0.631 53.798 1.00 84.94 621 LEU A CA 1
ATOM 4890 C C . LEU A 1 621 ? -24.316 0.477 53.286 1.00 84.94 621 LEU A C 1
ATOM 4892 O O . LEU A 1 621 ? -24.034 0.911 52.171 1.00 84.94 621 LEU A O 1
ATOM 4896 N N . ASP A 1 622 ? -23.452 -0.189 54.051 1.00 80.88 622 ASP A N 1
ATOM 4897 C CA . ASP A 1 622 ? -22.030 -0.392 53.745 1.00 80.88 622 ASP A CA 1
ATOM 4898 C C . ASP A 1 622 ? -21.738 -1.609 52.849 1.00 80.88 622 ASP A C 1
ATOM 4900 O O . ASP A 1 622 ? -20.610 -1.771 52.394 1.00 80.88 622 ASP A O 1
ATOM 4904 N N . LEU A 1 623 ? -22.734 -2.453 52.541 1.00 82.12 623 LEU A N 1
ATOM 4905 C CA . LEU A 1 623 ? -22.514 -3.665 51.735 1.00 82.12 623 LEU A CA 1
ATOM 4906 C C . LEU A 1 623 ? -21.929 -3.326 50.350 1.00 82.12 623 LEU A C 1
ATOM 4908 O O . LEU A 1 623 ? -22.406 -2.377 49.728 1.00 82.12 623 LEU A O 1
ATOM 4912 N N . PRO A 1 624 ? -20.958 -4.082 49.816 1.00 79.94 624 PRO A N 1
ATOM 4913 C CA . PRO A 1 624 ? -20.407 -3.814 48.487 1.00 79.94 624 PRO A CA 1
ATOM 4914 C C . PRO A 1 624 ? -21.487 -3.908 47.395 1.00 79.94 624 PRO A C 1
ATOM 4916 O O . PRO A 1 624 ? -22.459 -4.650 47.530 1.00 79.94 624 PRO A O 1
ATOM 4919 N N . ASP A 1 625 ? -21.335 -3.135 46.315 1.00 86.75 625 ASP A N 1
ATOM 4920 C CA . ASP A 1 625 ? -22.245 -3.164 45.162 1.00 86.75 625 ASP A CA 1
ATOM 4921 C C . ASP A 1 625 ? -21.574 -3.889 43.991 1.00 86.75 625 ASP A C 1
ATOM 4923 O O . ASP A 1 625 ? -20.567 -3.420 43.455 1.00 86.75 625 ASP A O 1
ATOM 4927 N N . ASP A 1 626 ? -22.143 -5.026 43.591 1.00 84.88 626 ASP A N 1
ATOM 4928 C CA . ASP A 1 626 ? -21.543 -5.906 42.586 1.00 84.88 626 ASP A CA 1
ATOM 4929 C C . ASP A 1 626 ? -21.320 -5.208 41.230 1.00 84.88 626 ASP A C 1
ATOM 4931 O O . ASP A 1 626 ? -20.328 -5.480 40.552 1.00 84.88 626 ASP A O 1
ATOM 4935 N N . LEU A 1 627 ? -22.196 -4.269 40.833 1.00 88.19 627 LEU A N 1
ATOM 4936 C CA . LEU A 1 627 ? -22.031 -3.540 39.569 1.00 88.19 627 LEU A CA 1
ATOM 4937 C C . LEU A 1 627 ? -20.849 -2.567 39.638 1.00 88.19 627 LEU A C 1
ATOM 4939 O O . LEU A 1 627 ? -20.122 -2.421 38.655 1.00 88.19 627 LEU A O 1
ATOM 4943 N N . LEU A 1 628 ? -20.638 -1.909 40.783 1.00 88.44 628 LEU A N 1
ATOM 4944 C CA . LEU A 1 628 ? -19.480 -1.031 40.976 1.00 88.44 628 LEU A CA 1
ATOM 4945 C C . LEU A 1 628 ? -18.172 -1.823 40.929 1.00 88.44 628 LEU A C 1
ATOM 4947 O O . LEU A 1 628 ? -17.217 -1.372 40.296 1.00 88.44 628 LEU A O 1
ATOM 4951 N N . SER A 1 629 ? -18.145 -3.019 41.525 1.00 86.50 629 SER A N 1
ATOM 4952 C CA . SER A 1 629 ? -16.992 -3.924 41.451 1.00 86.50 629 SER A CA 1
ATOM 4953 C C . SER A 1 629 ? -16.709 -4.395 40.019 1.00 86.50 629 SER A C 1
ATOM 4955 O O . SER A 1 629 ? -15.556 -4.380 39.581 1.00 86.50 629 SER A O 1
ATOM 4957 N N . ASP A 1 630 ? -17.744 -4.749 39.253 1.00 84.81 630 ASP A N 1
ATOM 4958 C CA . ASP A 1 630 ? -17.607 -5.127 37.841 1.00 84.81 630 ASP A CA 1
ATOM 4959 C C . ASP A 1 630 ? -17.079 -3.970 36.975 1.00 84.81 630 ASP A C 1
ATOM 4961 O O . ASP A 1 630 ? -16.243 -4.177 36.089 1.00 84.81 630 ASP A O 1
ATOM 4965 N N . GLN A 1 631 ? -17.531 -2.740 37.234 1.00 88.62 631 GLN A N 1
ATOM 4966 C CA . GLN A 1 631 ? -17.052 -1.535 36.551 1.00 88.62 631 GLN A CA 1
ATOM 4967 C C . GLN A 1 631 ? -15.592 -1.220 36.884 1.00 88.62 631 GLN A C 1
ATOM 4969 O O . GLN A 1 631 ? -14.811 -0.926 35.977 1.00 88.62 631 GLN A O 1
ATOM 4974 N N . GLU A 1 632 ? -15.200 -1.316 38.154 1.00 86.38 632 GLU A N 1
ATOM 4975 C CA . GLU A 1 632 ? -13.815 -1.110 38.582 1.00 86.38 632 GLU A CA 1
ATOM 4976 C C . GLU A 1 632 ? -12.878 -2.139 37.929 1.00 86.38 632 GLU A C 1
ATOM 4978 O O . GLU A 1 632 ? -11.831 -1.786 37.376 1.00 86.38 632 GLU A O 1
ATOM 4983 N N . HIS A 1 633 ? -13.290 -3.411 37.898 1.00 83.38 633 HIS A N 1
ATOM 4984 C CA . HIS A 1 633 ? -12.555 -4.472 37.213 1.00 83.38 633 HIS A CA 1
ATOM 4985 C C . HIS A 1 633 ? -12.448 -4.214 35.703 1.00 83.38 633 HIS A C 1
ATOM 4987 O O . HIS A 1 633 ? -11.389 -4.434 35.111 1.00 83.38 633 HIS A O 1
ATOM 4993 N N . PHE A 1 634 ? -13.521 -3.742 35.062 1.00 83.44 634 PHE A N 1
ATOM 4994 C CA . PHE A 1 634 ? -13.527 -3.410 33.634 1.00 83.44 634 PHE A CA 1
ATOM 4995 C C . PHE A 1 634 ? -12.569 -2.256 33.295 1.00 83.44 634 PHE A C 1
ATOM 4997 O O . PHE A 1 634 ? -11.936 -2.266 32.238 1.00 83.44 634 PHE A O 1
ATOM 5004 N N . LEU A 1 635 ? -12.435 -1.275 34.190 1.00 83.50 635 LEU A N 1
ATOM 5005 C CA . LEU A 1 635 ? -11.563 -0.112 34.013 1.00 83.50 635 LEU A CA 1
ATOM 5006 C C . LEU A 1 635 ? -10.081 -0.391 34.322 1.00 83.50 635 LEU A C 1
ATOM 5008 O O . LEU A 1 635 ? -9.228 0.397 33.910 1.00 83.50 635 LEU A O 1
ATOM 5012 N N . ASN A 1 636 ? -9.744 -1.484 35.019 1.00 76.50 636 ASN A N 1
ATOM 5013 C CA . ASN A 1 636 ? -8.374 -1.779 35.445 1.00 76.50 636 ASN A CA 1
ATOM 5014 C C . ASN A 1 636 ? -7.575 -2.609 34.403 1.00 76.50 636 ASN A C 1
ATOM 5016 O O . ASN A 1 636 ? -7.819 -3.810 34.241 1.00 76.50 636 ASN A O 1
ATOM 5020 N N . PRO A 1 637 ? -6.529 -2.048 33.755 1.00 57.22 637 PRO A N 1
ATOM 5021 C CA . PRO A 1 637 ? -5.769 -2.750 32.712 1.00 57.22 637 PRO A CA 1
ATOM 5022 C C . PRO A 1 637 ? -4.959 -3.954 33.219 1.00 57.22 637 PRO A C 1
ATOM 5024 O O . PRO A 1 637 ? -4.599 -4.837 32.441 1.00 57.22 637 PRO A O 1
ATOM 5027 N N . SER A 1 638 ? -4.636 -3.996 34.517 1.00 51.12 638 SER A N 1
ATOM 5028 C CA . SER A 1 638 ? -3.753 -5.016 35.102 1.00 51.12 638 SER A CA 1
ATOM 5029 C C . SER A 1 638 ? -4.441 -6.368 35.340 1.00 51.12 638 SER A C 1
ATOM 5031 O O . SER A 1 638 ? -3.762 -7.395 35.437 1.00 51.12 638 SER A O 1
ATOM 5033 N N . ILE A 1 639 ? -5.778 -6.396 35.346 1.00 52.00 639 ILE A N 1
ATOM 5034 C CA . ILE A 1 639 ? -6.579 -7.605 35.588 1.00 52.00 639 ILE A CA 1
ATOM 5035 C C . ILE A 1 639 ? -7.014 -8.281 34.269 1.00 52.00 639 ILE A C 1
ATOM 5037 O O . ILE A 1 639 ? -7.259 -9.485 34.235 1.00 52.00 639 ILE A O 1
ATOM 5041 N N . MET A 1 640 ? -6.941 -7.577 33.129 1.00 42.53 640 MET A N 1
ATOM 5042 C CA . MET A 1 640 ? -7.321 -8.099 31.802 1.00 42.53 640 MET A CA 1
ATOM 5043 C C . MET A 1 640 ? -6.526 -9.324 31.300 1.00 42.53 640 MET A C 1
ATOM 5045 O O . MET A 1 640 ? -6.919 -9.943 30.314 1.00 42.53 640 MET A O 1
ATOM 5049 N N . ARG A 1 641 ? -5.424 -9.724 31.952 1.00 41.12 641 ARG A N 1
ATOM 5050 C CA . ARG A 1 641 ? -4.651 -10.927 31.572 1.00 41.12 641 ARG A CA 1
ATOM 5051 C C . ARG A 1 641 ? -5.159 -12.241 32.176 1.00 41.12 641 ARG A C 1
ATOM 5053 O O . ARG A 1 641 ? -4.656 -13.297 31.797 1.00 41.12 641 ARG A O 1
ATOM 5060 N N . ARG A 1 642 ? -6.131 -12.213 33.088 1.00 40.56 642 ARG A N 1
ATOM 5061 C CA . ARG A 1 642 ? -6.738 -13.412 33.686 1.00 40.56 642 ARG A CA 1
ATOM 5062 C C . ARG A 1 642 ? -8.247 -13.227 33.724 1.00 40.56 642 ARG A C 1
ATOM 5064 O O . ARG A 1 642 ? -8.732 -12.587 34.640 1.00 40.56 642 ARG A O 1
ATOM 5071 N N . ASN A 1 643 ? -8.948 -13.731 32.711 1.00 38.19 643 ASN A N 1
ATOM 5072 C CA . ASN A 1 643 ? -10.262 -14.388 32.801 1.00 38.19 643 ASN A CA 1
ATOM 5073 C C . ASN A 1 643 ? -10.941 -14.364 31.429 1.00 38.19 643 ASN A C 1
ATOM 5075 O O . ASN A 1 643 ? -11.477 -13.358 30.978 1.00 38.19 643 ASN A O 1
ATOM 5079 N N . SER A 1 644 ? -10.901 -15.517 30.770 1.00 36.59 644 SER A N 1
ATOM 5080 C CA . SER A 1 644 ? -11.604 -15.838 29.533 1.00 36.59 644 SER A CA 1
ATOM 5081 C C . SER A 1 644 ? -12.866 -16.654 29.839 1.00 36.59 644 SER A C 1
ATOM 5083 O O . SER A 1 644 ? -13.012 -17.772 29.349 1.00 36.59 644 SER A O 1
ATOM 5085 N N . GLU A 1 645 ? -13.767 -16.133 30.669 1.00 43.84 645 GLU A N 1
ATOM 5086 C CA . GLU A 1 645 ? -15.076 -16.754 30.892 1.00 43.84 645 GLU A CA 1
ATOM 5087 C C . GLU A 1 645 ? -16.160 -15.679 30.808 1.00 43.84 645 GLU A C 1
ATOM 5089 O O . GLU A 1 645 ? -16.178 -14.726 31.583 1.00 43.84 645 GLU A O 1
ATOM 5094 N N . LYS A 1 646 ? -17.056 -15.824 29.823 1.00 47.78 646 LYS A N 1
ATOM 5095 C CA . LYS A 1 646 ? -18.231 -14.970 29.618 1.00 47.78 646 LYS A CA 1
ATOM 5096 C C . LYS A 1 646 ? -19.236 -15.193 30.758 1.00 47.78 646 LYS A C 1
ATOM 5098 O O . LYS A 1 646 ? -20.176 -15.969 30.599 1.00 47.78 646 LYS A O 1
ATOM 5103 N N . LYS A 1 647 ? -19.044 -14.547 31.910 1.00 53.59 647 LYS A N 1
ATOM 5104 C CA . LYS A 1 647 ? -20.111 -14.391 32.911 1.00 53.59 647 LYS A CA 1
ATOM 5105 C C . LYS A 1 647 ? -20.931 -13.132 32.595 1.00 53.59 647 LYS A C 1
ATOM 5107 O O . LYS A 1 647 ? -20.336 -12.126 32.216 1.00 53.59 647 LYS A O 1
ATOM 5112 N N . PRO A 1 648 ? -22.270 -13.166 32.725 1.00 61.34 648 PRO A N 1
ATOM 5113 C CA . PRO A 1 648 ? -23.081 -11.952 32.689 1.00 61.34 648 PRO A CA 1
ATOM 5114 C C . PRO A 1 648 ? -22.646 -11.015 33.819 1.00 61.34 648 PRO A C 1
ATOM 5116 O O . PRO A 1 648 ? -22.467 -11.483 34.945 1.00 61.34 648 PRO A O 1
ATOM 5119 N N . TYR A 1 649 ? -22.492 -9.724 33.520 1.00 69.38 649 TYR A N 1
ATOM 5120 C CA . TYR A 1 649 ? -22.215 -8.710 34.539 1.00 69.38 649 TYR A CA 1
ATOM 5121 C C . TYR A 1 649 ? -23.332 -8.677 35.584 1.00 69.38 649 TYR A C 1
ATOM 5123 O O . TYR A 1 649 ? -24.513 -8.862 35.259 1.00 69.38 649 TYR A O 1
ATOM 5131 N N . ALA A 1 650 ? -22.952 -8.452 36.836 1.00 68.19 650 ALA A N 1
ATOM 5132 C CA . ALA A 1 650 ? -23.869 -8.368 37.948 1.00 68.19 650 ALA A CA 1
ATOM 5133 C C . ALA A 1 650 ? -24.833 -7.195 37.748 1.00 68.19 650 ALA A C 1
ATOM 5135 O O . ALA A 1 650 ? -24.468 -6.087 37.356 1.00 68.19 650 ALA A O 1
ATOM 5136 N N . VAL A 1 651 ? -26.110 -7.456 38.001 1.00 69.00 651 VAL A N 1
ATOM 5137 C CA . VAL A 1 651 ? -27.154 -6.440 37.936 1.00 69.00 651 VAL A CA 1
ATOM 5138 C C . VAL A 1 651 ? -27.426 -5.989 39.358 1.00 69.00 651 VAL A C 1
ATOM 5140 O O . VAL A 1 651 ? -27.751 -6.836 40.185 1.00 69.00 651 VAL A O 1
ATOM 5143 N N . SER A 1 652 ? -27.332 -4.681 39.621 1.00 73.56 652 SER A N 1
ATOM 5144 C CA . SER A 1 652 ? -27.592 -4.117 40.952 1.00 73.56 652 SER A CA 1
ATOM 5145 C C . SER A 1 652 ? -28.911 -4.647 41.516 1.00 73.56 652 SER A C 1
ATOM 5147 O O . SER A 1 652 ? -29.963 -4.559 40.865 1.00 73.56 652 SER A O 1
ATOM 5149 N N . GLN A 1 653 ? -28.830 -5.246 42.701 1.00 76.06 653 GLN A N 1
ATOM 5150 C CA . GLN A 1 653 ? -29.971 -5.748 43.452 1.00 76.06 653 GLN A CA 1
ATOM 5151 C C . GLN A 1 653 ? -30.159 -4.886 44.685 1.00 76.06 653 GLN A C 1
ATOM 5153 O O . GLN A 1 653 ? -29.184 -4.477 45.316 1.00 76.06 653 GLN A O 1
ATOM 5158 N N . THR A 1 654 ? -31.418 -4.621 45.029 1.00 81.38 654 THR A N 1
ATOM 5159 C CA . THR A 1 654 ? -31.690 -3.894 46.259 1.00 81.38 654 THR A CA 1
ATOM 5160 C C . THR A 1 654 ? -31.518 -4.798 47.471 1.00 81.38 654 THR A C 1
ATOM 5162 O O . THR A 1 654 ? -32.042 -5.915 47.500 1.00 81.38 654 THR A O 1
ATOM 5165 N N . TRP A 1 655 ? -30.833 -4.304 48.500 1.00 83.50 655 TRP A N 1
ATOM 5166 C CA . TRP A 1 655 ? -30.819 -4.976 49.801 1.00 83.50 655 TRP A CA 1
ATOM 5167 C C . TRP A 1 655 ? -32.153 -4.776 50.542 1.00 83.50 655 TRP A C 1
ATOM 5169 O O . TRP A 1 655 ? -32.493 -5.548 51.435 1.00 83.50 655 TRP A O 1
ATOM 5179 N N . PHE A 1 656 ? -32.960 -3.784 50.159 1.00 84.19 656 PHE A N 1
ATOM 5180 C CA . PHE A 1 656 ? -34.192 -3.397 50.843 1.00 84.19 656 PHE A CA 1
ATOM 5181 C C . PHE A 1 656 ? -35.407 -4.253 50.431 1.00 84.19 656 PHE A C 1
ATOM 5183 O O . PHE A 1 656 ? -36.415 -3.783 49.895 1.00 84.19 656 PHE A O 1
ATOM 5190 N N . THR A 1 657 ? -35.314 -5.556 50.691 1.00 84.19 657 THR A N 1
ATOM 5191 C CA . THR A 1 657 ? -36.393 -6.526 50.436 1.00 84.19 657 THR A CA 1
ATOM 5192 C C . THR A 1 657 ? -37.585 -6.339 51.385 1.00 84.19 657 THR A C 1
ATOM 5194 O O . THR A 1 657 ? -37.462 -5.726 52.446 1.00 84.19 657 THR A O 1
ATOM 5197 N N . GLY A 1 658 ? -38.749 -6.912 51.045 1.00 78.81 658 GLY A N 1
ATOM 5198 C CA . GLY A 1 658 ? -39.943 -6.869 51.905 1.00 78.81 658 GLY A CA 1
ATOM 5199 C C . GLY A 1 658 ? -39.686 -7.397 53.323 1.00 78.81 658 GLY A C 1
ATOM 5200 O O . GLY A 1 658 ? -40.017 -6.723 54.292 1.00 78.81 658 GLY A O 1
ATOM 5201 N N . SER A 1 659 ? -38.980 -8.526 53.445 1.00 81.50 659 SER A N 1
ATOM 5202 C CA . SER A 1 659 ? -38.598 -9.102 54.741 1.00 81.50 659 SER A CA 1
ATOM 5203 C C . SER A 1 659 ? -37.626 -8.226 55.534 1.00 81.50 659 SER A C 1
ATOM 5205 O O . SER A 1 659 ? -37.672 -8.201 56.759 1.00 81.50 659 SER A O 1
ATOM 5207 N N . ILE A 1 660 ? -36.726 -7.507 54.853 1.00 86.06 660 ILE A N 1
ATOM 5208 C CA . ILE A 1 660 ? -35.796 -6.587 55.519 1.00 86.06 660 ILE A CA 1
ATOM 5209 C C . ILE A 1 660 ? -36.540 -5.335 55.987 1.00 86.06 660 ILE A C 1
ATOM 5211 O O . ILE A 1 660 ? -36.348 -4.893 57.115 1.00 86.06 660 ILE A O 1
ATOM 5215 N N . ARG A 1 661 ? -37.457 -4.810 55.171 1.00 86.00 661 ARG A N 1
ATOM 5216 C CA . ARG A 1 661 ? -38.332 -3.691 55.537 1.00 86.00 661 ARG A CA 1
ATOM 5217 C C . ARG A 1 661 ? -39.188 -3.998 56.767 1.00 86.00 661 ARG A C 1
ATOM 5219 O O . ARG A 1 661 ? -39.360 -3.115 57.603 1.00 86.00 661 ARG A O 1
ATOM 5226 N N . GLU A 1 662 ? -39.729 -5.211 56.868 1.00 84.81 662 GLU A N 1
ATOM 5227 C CA . GLU A 1 662 ? -40.481 -5.669 58.045 1.00 84.81 662 GLU A CA 1
ATOM 5228 C C . GLU A 1 662 ? -39.596 -5.680 59.293 1.00 84.81 662 GLU A C 1
ATOM 5230 O O . GLU A 1 662 ? -39.931 -5.013 60.267 1.00 84.81 662 GLU A O 1
ATOM 5235 N N . LYS A 1 663 ? -38.409 -6.296 59.226 1.00 85.81 663 LYS A N 1
ATOM 5236 C CA . LYS A 1 663 ? -37.443 -6.287 60.338 1.00 85.81 663 LYS A CA 1
ATOM 5237 C C . LYS A 1 663 ? -37.022 -4.881 60.759 1.00 85.81 663 LYS A C 1
ATOM 5239 O O . LYS A 1 663 ? -36.944 -4.585 61.945 1.00 85.81 663 LYS A O 1
ATOM 5244 N N . MET A 1 664 ? -36.771 -3.991 59.799 1.00 89.38 664 MET A N 1
ATOM 5245 C CA . MET A 1 664 ? -36.427 -2.598 60.096 1.00 89.38 664 MET A CA 1
ATOM 5246 C C . MET A 1 664 ? -37.568 -1.870 60.810 1.00 89.38 664 MET A C 1
ATOM 5248 O O . MET A 1 664 ? -37.316 -1.076 61.711 1.00 89.38 664 MET A O 1
ATOM 5252 N N . ARG A 1 665 ? -38.825 -2.161 60.455 1.00 88.25 665 ARG A N 1
ATOM 5253 C CA . ARG A 1 665 ? -39.995 -1.632 61.166 1.00 88.25 665 ARG A CA 1
ATOM 5254 C C . ARG A 1 665 ? -40.101 -2.194 62.581 1.00 88.25 665 ARG A C 1
ATOM 5256 O O . ARG A 1 665 ? -40.315 -1.418 63.502 1.00 88.25 665 ARG A O 1
ATOM 5263 N N . GLU A 1 666 ? -39.899 -3.496 62.765 1.00 86.75 666 GLU A N 1
ATOM 5264 C CA . GLU A 1 666 ? -39.883 -4.120 64.095 1.00 86.75 666 GLU A CA 1
ATOM 5265 C C . GLU A 1 666 ? -38.811 -3.486 64.992 1.00 86.75 666 GLU A C 1
ATOM 5267 O O . GLU A 1 666 ? -39.094 -3.087 66.121 1.00 86.75 666 GLU A O 1
ATOM 5272 N N . HIS A 1 667 ? -37.588 -3.316 64.481 1.00 89.69 667 HIS A N 1
ATOM 5273 C CA . HIS A 1 667 ? -36.528 -2.621 65.208 1.00 89.69 667 HIS A CA 1
ATOM 5274 C C . HIS A 1 667 ? -36.891 -1.162 65.496 1.00 89.69 667 HIS A C 1
ATOM 5276 O O . HIS A 1 667 ? -36.593 -0.676 66.582 1.00 89.69 667 HIS A O 1
ATOM 5282 N N . LEU A 1 668 ? -37.545 -0.458 64.569 1.00 89.31 668 LEU A N 1
ATOM 5283 C CA . LEU A 1 668 ? -37.982 0.920 64.795 1.00 89.31 668 LEU A CA 1
ATOM 5284 C C . LEU A 1 668 ? -39.001 0.995 65.940 1.00 89.31 668 LEU A C 1
ATOM 5286 O O . LEU A 1 668 ? -38.848 1.823 66.833 1.00 89.31 668 LEU A O 1
ATOM 5290 N N . GLU A 1 669 ? -39.994 0.106 65.959 1.00 88.56 669 GLU A N 1
ATOM 5291 C CA . GLU A 1 669 ? -41.008 0.036 67.019 1.00 88.56 669 GLU A CA 1
ATOM 5292 C C . GLU A 1 669 ? -40.384 -0.303 68.381 1.00 88.56 669 GLU A C 1
ATOM 5294 O O . GLU A 1 669 ? -40.717 0.310 69.400 1.00 88.56 669 GLU A O 1
ATOM 5299 N N . ILE A 1 670 ? -39.434 -1.245 68.415 1.00 87.69 670 ILE A N 1
ATOM 5300 C CA . ILE A 1 670 ? -38.676 -1.577 69.630 1.00 87.69 670 ILE A CA 1
ATOM 5301 C C . ILE A 1 670 ? -37.869 -0.363 70.098 1.00 87.69 670 ILE A C 1
ATOM 5303 O O . ILE A 1 670 ? -37.908 -0.030 71.283 1.00 87.69 670 ILE A O 1
ATOM 5307 N N . PHE A 1 671 ? -37.168 0.309 69.185 1.00 89.75 671 PHE A N 1
ATOM 5308 C CA . PHE A 1 671 ? -36.348 1.477 69.487 1.00 89.75 671 PHE A CA 1
ATOM 5309 C C . PHE A 1 671 ? -37.196 2.632 70.030 1.00 89.75 671 PHE A C 1
ATOM 5311 O O . PHE A 1 671 ? -36.876 3.177 71.083 1.00 89.75 671 PHE A O 1
ATOM 5318 N N . GLN A 1 672 ? -38.337 2.931 69.405 1.00 87.19 672 GLN A N 1
ATOM 5319 C CA . GLN A 1 672 ? -39.299 3.924 69.893 1.00 87.19 672 GLN A CA 1
ATOM 5320 C C . GLN A 1 672 ? -39.863 3.560 71.271 1.00 87.19 672 GLN A C 1
ATOM 5322 O O . GLN A 1 672 ? -40.008 4.428 72.130 1.00 87.19 672 GLN A O 1
ATOM 5327 N N . LYS A 1 673 ? -40.145 2.278 71.532 1.00 85.44 673 LYS A N 1
ATOM 5328 C CA . LYS A 1 673 ? -40.595 1.822 72.856 1.00 85.44 673 LYS A CA 1
ATOM 5329 C C . LYS A 1 673 ? -39.503 1.978 73.918 1.00 85.44 673 LYS A C 1
ATOM 5331 O O . LYS A 1 673 ? -39.812 2.369 75.041 1.00 85.44 673 LYS A O 1
ATOM 5336 N N . LEU A 1 674 ? -38.238 1.719 73.580 1.00 85.69 674 LEU A N 1
ATOM 5337 C CA . LEU A 1 674 ? -37.102 1.991 74.470 1.00 85.69 674 LEU A CA 1
ATOM 5338 C C . LEU A 1 674 ? -36.945 3.494 74.735 1.00 85.69 674 LEU A C 1
ATOM 5340 O O . LEU A 1 674 ? -36.745 3.878 75.886 1.00 85.69 674 LEU A O 1
ATOM 5344 N N . MET A 1 675 ? -37.105 4.332 73.706 1.00 84.56 675 MET A N 1
ATOM 5345 C CA . MET A 1 675 ? -37.126 5.792 73.843 1.00 84.56 675 MET A CA 1
ATOM 5346 C C . MET A 1 675 ? -38.266 6.268 74.740 1.00 84.56 675 MET A C 1
ATOM 5348 O O . MET A 1 675 ? -38.054 7.130 75.577 1.00 84.56 675 MET A O 1
ATOM 5352 N N . PHE A 1 676 ? -39.459 5.687 74.638 1.00 84.12 676 PHE A N 1
ATOM 5353 C CA . PHE A 1 676 ? -40.566 6.030 75.532 1.00 84.12 676 PHE A CA 1
ATOM 5354 C C . PHE A 1 676 ? -40.279 5.651 76.994 1.00 84.12 676 PHE A C 1
ATOM 5356 O O . PHE A 1 676 ? -40.625 6.396 77.905 1.00 84.12 676 PHE A O 1
ATOM 5363 N N . LEU A 1 677 ? -39.639 4.501 77.232 1.00 81.38 677 LEU A N 1
ATOM 5364 C CA . LEU A 1 677 ? -39.320 4.029 78.584 1.00 81.38 677 LEU A CA 1
ATOM 5365 C C . LEU A 1 677 ? -38.187 4.820 79.256 1.00 81.38 677 LEU A C 1
ATOM 5367 O O . LEU A 1 677 ? -38.192 4.943 80.479 1.00 81.38 677 LEU A O 1
ATOM 5371 N N . HIS A 1 678 ? -37.220 5.324 78.480 1.00 81.81 678 HIS A N 1
ATOM 5372 C CA . HIS A 1 678 ? -35.973 5.906 79.007 1.00 81.81 678 HIS A CA 1
ATOM 5373 C C . HIS A 1 678 ? -35.620 7.289 78.439 1.00 81.81 678 HIS A C 1
ATOM 5375 O O . HIS A 1 678 ? -34.529 7.784 78.699 1.00 81.81 678 HIS A O 1
ATOM 5381 N N . GLY A 1 679 ? -36.503 7.927 77.671 1.00 67.44 679 GLY A N 1
ATOM 5382 C CA . GLY A 1 679 ? -36.218 9.172 76.942 1.00 67.44 679 GLY A CA 1
ATOM 5383 C C . GLY A 1 679 ? -35.931 10.382 77.830 1.00 67.44 679 GLY A C 1
ATOM 5384 O O . GLY A 1 679 ? -35.139 11.238 77.450 1.00 67.44 679 GLY A O 1
ATOM 5385 N N . ASP A 1 680 ? -36.497 10.410 79.039 1.00 71.25 680 ASP A N 1
ATOM 5386 C CA . ASP A 1 680 ? -36.265 11.470 80.032 1.00 71.25 680 ASP A CA 1
ATOM 5387 C C . ASP A 1 680 ? -35.091 11.158 80.984 1.00 71.25 680 ASP A C 1
ATOM 5389 O O . ASP A 1 680 ? -34.798 11.918 81.910 1.00 71.25 680 ASP A O 1
ATOM 5393 N N . VAL A 1 681 ? -34.412 10.020 80.798 1.00 77.69 681 VAL A N 1
ATOM 5394 C CA . VAL A 1 681 ? -33.315 9.576 81.665 1.00 77.69 681 VAL A CA 1
ATOM 5395 C C . VAL A 1 681 ? -31.989 10.110 81.122 1.00 77.69 681 VAL A C 1
ATOM 5397 O O . VAL A 1 681 ? -31.459 9.577 80.154 1.00 77.69 681 VAL A O 1
ATOM 5400 N N . GLU A 1 682 ? -31.389 11.104 81.789 1.00 75.44 682 GLU A N 1
ATOM 5401 C CA . GLU A 1 682 ? -30.126 11.736 81.345 1.00 75.44 682 GLU A CA 1
ATOM 5402 C C . GLU A 1 682 ? -28.966 10.749 81.107 1.00 75.44 682 GLU A C 1
ATOM 5404 O O . GLU A 1 682 ? -28.079 11.022 80.301 1.00 75.44 682 GLU A O 1
ATOM 5409 N N . SER A 1 683 ? -28.966 9.595 81.782 1.00 81.00 683 SER A N 1
ATOM 5410 C CA . SER A 1 683 ? -27.936 8.565 81.616 1.00 81.00 683 SER A CA 1
ATOM 5411 C C . SER A 1 683 ? -28.131 7.643 80.405 1.00 81.00 683 SER A C 1
ATOM 5413 O O . SER A 1 683 ? -27.303 6.751 80.209 1.00 81.00 683 SER A O 1
ATOM 5415 N N . VAL A 1 684 ? -29.210 7.798 79.627 1.00 84.75 684 VAL A N 1
ATOM 5416 C CA . VAL A 1 684 ? -29.479 7.023 78.405 1.00 84.75 684 VAL A CA 1
ATOM 5417 C C . VAL A 1 684 ? -29.582 7.966 77.206 1.00 84.75 684 VAL A C 1
ATOM 5419 O O . VAL A 1 684 ? -30.330 8.938 77.237 1.00 84.75 684 VAL A O 1
ATOM 5422 N N . LYS A 1 685 ? -28.838 7.690 76.131 1.00 87.50 685 LYS A N 1
ATOM 5423 C CA . LYS A 1 685 ? -28.882 8.479 74.888 1.00 87.50 685 LYS A CA 1
ATOM 5424 C C . LYS A 1 685 ? -29.242 7.610 73.691 1.00 87.50 685 LYS A C 1
ATOM 5426 O O . LYS A 1 685 ? -28.829 6.456 73.619 1.00 87.50 685 LYS A O 1
ATOM 5431 N N . PHE A 1 686 ? -29.999 8.185 72.758 1.00 89.38 686 PHE A N 1
ATOM 5432 C CA . PHE A 1 686 ? -30.508 7.505 71.570 1.00 89.38 686 PHE A CA 1
ATOM 5433 C C . PHE A 1 686 ? -29.924 8.129 70.304 1.00 89.38 686 PHE A C 1
ATOM 5435 O O . PHE A 1 686 ? -30.106 9.324 70.067 1.00 89.38 686 PHE A O 1
ATOM 5442 N N . LEU A 1 687 ? -29.235 7.318 69.500 1.00 90.12 687 LEU A N 1
ATOM 5443 C CA . LEU A 1 687 ? -28.582 7.753 68.266 1.00 90.12 687 LEU A CA 1
ATOM 5444 C C . LEU A 1 687 ? -29.062 6.971 67.046 1.00 90.12 687 LEU A C 1
ATOM 5446 O O . LEU A 1 687 ? -29.526 5.837 67.157 1.00 90.12 687 LEU A O 1
ATOM 5450 N N . VAL A 1 688 ? -28.868 7.558 65.869 1.00 89.62 688 VAL A N 1
ATOM 5451 C CA . VAL A 1 688 ? -28.987 6.883 64.574 1.00 89.62 688 VAL A CA 1
ATOM 5452 C C . VAL A 1 688 ? -27.626 6.866 63.888 1.00 89.62 688 VAL A C 1
ATOM 5454 O O . VAL A 1 688 ? -26.970 7.904 63.783 1.00 89.62 688 VAL A O 1
ATOM 5457 N N . THR A 1 689 ? -27.202 5.691 63.425 1.00 88.06 689 THR A N 1
ATOM 5458 C CA . THR A 1 689 ? -25.868 5.467 62.845 1.00 88.06 689 THR A CA 1
ATOM 5459 C C . THR A 1 689 ? -25.933 4.536 61.633 1.00 88.06 689 THR A C 1
ATOM 5461 O O . THR A 1 689 ? -26.937 3.856 61.409 1.00 88.06 689 THR A O 1
ATOM 5464 N N . SER A 1 690 ? -24.851 4.453 60.859 1.00 86.81 690 SER A N 1
ATOM 5465 C CA . SER A 1 690 ? -24.637 3.385 59.875 1.00 86.81 690 SER A CA 1
ATOM 5466 C C . SER A 1 690 ? -23.345 2.638 60.178 1.00 86.81 690 SER A C 1
ATOM 5468 O O . SER A 1 690 ? -22.298 3.265 60.344 1.00 86.81 690 SER A O 1
ATOM 5470 N N . LYS A 1 691 ? -23.417 1.310 60.264 1.00 81.50 691 LYS A N 1
ATOM 5471 C CA . LYS A 1 691 ? -22.249 0.441 60.419 1.00 81.50 691 LYS A CA 1
ATOM 5472 C C . LYS A 1 691 ? -22.600 -0.960 59.957 1.00 81.50 691 LYS A C 1
ATOM 5474 O O . LYS A 1 691 ? -23.596 -1.517 60.416 1.00 81.50 691 LYS A O 1
ATOM 5479 N N . GLU A 1 692 ? -21.764 -1.536 59.105 1.00 78.31 692 GLU A N 1
ATOM 5480 C CA . GLU A 1 692 ? -21.950 -2.901 58.620 1.00 78.31 692 GLU A CA 1
ATOM 5481 C C . GLU A 1 692 ? -22.137 -3.910 59.767 1.00 78.31 692 GLU A C 1
ATOM 5483 O O . GLU A 1 692 ? -21.344 -3.974 60.711 1.00 78.31 692 GLU A O 1
ATOM 5488 N N . HIS A 1 693 ? -23.186 -4.731 59.665 1.00 77.94 693 HIS A N 1
ATOM 5489 C CA . HIS A 1 693 ? -23.417 -5.842 60.584 1.00 77.94 693 HIS A CA 1
ATOM 5490 C C . HIS A 1 693 ? -23.964 -7.061 59.836 1.00 77.94 693 HIS A C 1
ATOM 5492 O O . HIS A 1 693 ? -25.128 -7.106 59.438 1.00 77.94 693 HIS A O 1
ATOM 5498 N N . THR A 1 694 ? -23.133 -8.090 59.680 1.00 70.38 694 THR A N 1
ATOM 5499 C CA . THR A 1 694 ? -23.419 -9.253 58.818 1.00 70.38 694 THR A CA 1
ATOM 5500 C C . THR A 1 694 ? -24.556 -10.146 59.324 1.00 70.38 694 THR A C 1
ATOM 5502 O O . THR A 1 694 ? -25.210 -10.824 58.536 1.00 70.38 694 THR A O 1
ATOM 5505 N N . ILE A 1 695 ? -24.827 -10.141 60.632 1.00 74.50 695 ILE A N 1
ATOM 5506 C CA . ILE A 1 695 ? -25.828 -11.020 61.266 1.00 74.50 695 ILE A CA 1
ATOM 5507 C C . ILE A 1 695 ? -27.256 -10.456 61.145 1.00 74.50 695 ILE A C 1
ATOM 5509 O O . ILE A 1 695 ? -28.228 -11.211 61.110 1.00 74.50 695 ILE A O 1
ATOM 5513 N N . HIS A 1 696 ? -27.399 -9.130 61.060 1.00 79.19 696 HIS A N 1
ATOM 5514 C CA . HIS A 1 696 ? -28.694 -8.446 61.114 1.00 79.19 696 HIS A CA 1
ATOM 5515 C C . HIS A 1 696 ? -28.852 -7.552 59.886 1.00 79.19 696 HIS A C 1
ATOM 5517 O O . HIS A 1 696 ? -28.528 -6.373 59.968 1.00 79.19 696 HIS A O 1
ATOM 5523 N N . PRO A 1 697 ? -29.306 -8.083 58.739 1.00 81.25 697 PRO A N 1
ATOM 5524 C CA . PRO A 1 697 ? -29.462 -7.289 57.526 1.00 81.25 697 PRO A CA 1
ATOM 5525 C C . PRO A 1 697 ? -30.587 -6.252 57.669 1.00 81.25 697 PRO A C 1
ATOM 5527 O O . PRO A 1 697 ? -31.666 -6.549 58.186 1.00 81.25 697 PRO A O 1
ATOM 5530 N N . GLY A 1 698 ? -30.332 -5.049 57.164 1.00 86.94 698 GLY A N 1
ATOM 5531 C CA . GLY A 1 698 ? -31.214 -3.888 57.183 1.00 86.94 698 GLY A CA 1
ATOM 5532 C C . GLY A 1 698 ? -30.908 -2.918 58.309 1.00 86.94 698 GLY A C 1
ATOM 5533 O O . GLY A 1 698 ? -30.310 -1.864 58.081 1.00 86.94 698 GLY A O 1
ATOM 5534 N N . SER A 1 699 ? -31.331 -3.274 59.518 1.00 90.25 699 SER A N 1
ATOM 5535 C CA . SER A 1 699 ? -31.004 -2.525 60.728 1.00 90.25 699 SER A CA 1
ATOM 5536 C C . SER A 1 699 ? -30.772 -3.443 61.918 1.00 90.25 699 SER A C 1
ATOM 5538 O O . SER A 1 699 ? -31.183 -4.606 61.915 1.00 90.25 699 SER A O 1
ATOM 5540 N N . CYS A 1 700 ? -30.148 -2.904 62.955 1.00 90.25 700 CYS A N 1
ATOM 5541 C CA . CYS A 1 700 ? -30.087 -3.488 64.286 1.00 90.25 700 CYS A CA 1
ATOM 5542 C C . CYS A 1 700 ? -30.096 -2.384 65.346 1.00 90.25 700 CYS A C 1
ATOM 5544 O O . CYS A 1 700 ? -29.820 -1.220 65.055 1.00 90.25 700 CYS A O 1
ATOM 5546 N N . ILE A 1 701 ? -30.426 -2.752 66.582 1.00 90.75 701 ILE A N 1
ATOM 5547 C CA . ILE A 1 701 ? -30.313 -1.855 67.730 1.00 90.75 701 ILE A CA 1
ATOM 5548 C C . ILE A 1 701 ? -29.058 -2.260 68.492 1.00 90.75 701 ILE A C 1
ATOM 5550 O O . ILE A 1 701 ? -28.983 -3.368 69.023 1.00 90.75 701 ILE A O 1
ATOM 5554 N N . LEU A 1 702 ? -28.072 -1.377 68.535 1.00 88.75 702 LEU A N 1
ATOM 5555 C CA . LEU A 1 702 ? -26.820 -1.590 69.244 1.00 88.75 702 LEU A CA 1
ATOM 5556 C C . LEU A 1 702 ? -26.863 -0.870 70.590 1.00 88.75 702 LEU A C 1
ATOM 5558 O O . LEU A 1 702 ? -27.148 0.322 70.652 1.00 88.75 702 LEU A O 1
ATOM 5562 N N . LEU A 1 703 ? -26.585 -1.598 71.666 1.00 87.31 703 LEU A N 1
ATOM 5563 C CA . LEU A 1 703 ? -26.506 -1.078 73.024 1.00 87.31 703 LEU A CA 1
ATOM 5564 C C . LEU A 1 703 ? -25.047 -1.068 73.484 1.00 87.31 703 LEU A C 1
ATOM 5566 O O . LEU A 1 703 ? -24.405 -2.118 73.524 1.00 87.31 703 LEU A O 1
ATOM 5570 N N . TYR A 1 704 ? -24.556 0.101 73.879 1.00 86.31 704 TYR A N 1
ATOM 5571 C CA . TYR A 1 704 ? -23.259 0.270 74.525 1.00 86.31 704 TYR A CA 1
ATOM 5572 C C . TYR A 1 704 ? -23.487 0.575 76.004 1.00 86.31 704 TYR A C 1
ATOM 5574 O O . TYR A 1 704 ? -24.104 1.584 76.351 1.00 86.31 704 TYR A O 1
ATOM 5582 N N . GLU A 1 705 ? -23.016 -0.317 76.873 1.00 82.31 705 GLU A N 1
ATOM 5583 C CA . GLU A 1 705 ? -23.173 -0.214 78.326 1.00 82.31 705 GLU A CA 1
ATOM 5584 C C . GLU A 1 705 ? -21.883 0.346 78.950 1.00 82.31 705 GLU A C 1
ATOM 5586 O O . GLU A 1 705 ? -20.780 -0.116 78.667 1.00 82.31 705 GLU A O 1
ATOM 5591 N N . ASN A 1 706 ? -22.028 1.341 79.821 1.00 77.31 706 ASN A N 1
ATOM 5592 C CA . ASN A 1 706 ? -20.989 1.999 80.617 1.00 77.31 706 ASN A CA 1
ATOM 5593 C C . ASN A 1 706 ? -19.745 2.467 79.832 1.00 77.31 706 ASN A C 1
ATOM 5595 O O . ASN A 1 706 ? -18.628 2.340 80.330 1.00 77.31 706 ASN A O 1
ATOM 5599 N N . GLY A 1 707 ? -19.931 3.001 78.621 1.00 68.31 707 GLY A N 1
ATOM 5600 C CA . GLY A 1 707 ? -18.828 3.512 77.792 1.00 68.31 707 GLY A CA 1
ATOM 5601 C C . GLY A 1 707 ? -17.934 2.428 77.174 1.00 68.31 707 GLY A C 1
ATOM 5602 O O . GLY A 1 707 ? -16.803 2.719 76.802 1.00 68.31 707 GLY A O 1
ATOM 5603 N N . SER A 1 708 ? -18.406 1.178 77.087 1.00 75.75 708 SER A N 1
ATOM 5604 C CA . SER A 1 708 ? -17.730 0.103 76.345 1.00 75.75 708 SER A CA 1
ATOM 5605 C C . SER A 1 708 ? -17.670 0.408 74.844 1.00 75.75 708 SER A C 1
ATOM 5607 O O . SER A 1 708 ? -18.659 0.873 74.287 1.00 75.75 708 SER A O 1
ATOM 5609 N N . ASP A 1 709 ? -16.564 0.058 74.178 1.00 71.44 709 ASP A N 1
ATOM 5610 C CA . ASP A 1 709 ? -16.443 0.089 72.708 1.00 71.44 709 ASP A CA 1
ATOM 5611 C C . ASP A 1 709 ? -17.119 -1.123 72.032 1.00 71.44 709 ASP A C 1
ATOM 5613 O O . ASP A 1 709 ? -17.431 -1.104 70.836 1.00 71.44 709 ASP A O 1
ATOM 5617 N N . GLU A 1 710 ? -17.366 -2.194 72.794 1.00 78.38 710 GLU A N 1
ATOM 5618 C CA . GLU A 1 710 ? -18.062 -3.388 72.318 1.00 78.38 710 GLU A CA 1
ATOM 5619 C C . GLU A 1 710 ? -19.576 -3.221 72.463 1.00 78.38 710 GLU A C 1
ATOM 5621 O O . GLU A 1 710 ? -20.118 -3.161 73.570 1.00 78.38 710 GLU A O 1
ATOM 5626 N N . ALA A 1 711 ? -20.251 -3.161 71.315 1.00 82.31 711 ALA A N 1
ATOM 5627 C CA . ALA A 1 711 ? -21.698 -3.050 71.216 1.00 82.31 711 ALA A CA 1
ATOM 5628 C C . ALA A 1 711 ? -22.379 -4.412 71.376 1.00 82.31 711 ALA A C 1
ATOM 5630 O O . ALA A 1 711 ? -21.974 -5.396 70.755 1.00 82.31 711 ALA A O 1
ATOM 5631 N N . ILE A 1 712 ? -23.483 -4.455 72.116 1.00 84.62 712 ILE A N 1
ATOM 5632 C CA . ILE A 1 712 ? -24.344 -5.635 72.223 1.00 84.62 712 ILE A CA 1
ATOM 5633 C C . ILE A 1 712 ? -25.574 -5.413 71.343 1.00 84.62 712 ILE A C 1
ATOM 5635 O O . ILE A 1 712 ? -26.262 -4.404 71.485 1.00 84.62 712 ILE A O 1
ATOM 5639 N N . CYS A 1 713 ? -25.895 -6.356 70.453 1.00 85.25 713 CYS A N 1
ATOM 5640 C CA . CYS A 1 713 ? -27.141 -6.273 69.693 1.00 85.25 713 CYS A CA 1
ATOM 5641 C C . CYS A 1 713 ? -28.335 -6.539 70.618 1.00 85.25 713 CYS A C 1
ATOM 5643 O O . CYS A 1 713 ? -28.501 -7.640 71.148 1.00 85.25 713 CYS A O 1
ATOM 5645 N N . PHE A 1 714 ? -29.177 -5.529 70.812 1.00 86.00 714 PHE A N 1
ATOM 5646 C CA . PHE A 1 714 ? -30.372 -5.638 71.630 1.00 86.00 714 PHE A CA 1
ATOM 5647 C C . PHE A 1 714 ? -31.384 -6.574 70.958 1.00 86.00 714 PHE A C 1
ATOM 5649 O O . PHE A 1 714 ? -31.742 -6.390 69.797 1.00 86.00 714 PHE A O 1
ATOM 5656 N N . SER A 1 715 ? -31.857 -7.575 71.701 1.00 81.75 715 SER A N 1
ATOM 5657 C CA . SER A 1 715 ? -32.934 -8.477 71.286 1.00 81.75 715 SER A CA 1
ATOM 5658 C C . SER A 1 715 ? -34.013 -8.487 72.370 1.00 81.75 715 SER A C 1
ATOM 5660 O O . SER A 1 715 ? -33.670 -8.706 73.534 1.00 81.75 715 SER A O 1
ATOM 5662 N N . PRO A 1 716 ? -35.297 -8.255 72.041 1.00 83.12 716 PRO A N 1
ATOM 5663 C CA . PRO A 1 716 ? -36.365 -8.346 73.028 1.00 83.12 716 PRO A CA 1
ATOM 5664 C C . PRO A 1 716 ? -36.574 -9.806 73.485 1.00 83.12 716 PRO A C 1
ATOM 5666 O O . PRO A 1 716 ? -36.317 -10.738 72.716 1.00 83.12 716 PRO A O 1
ATOM 5669 N N . PRO A 1 717 ? -37.074 -10.038 74.714 1.00 83.88 717 PRO A N 1
ATOM 5670 C CA . PRO A 1 717 ? -37.498 -11.364 75.156 1.00 83.88 717 PRO A CA 1
ATOM 5671 C C . PRO A 1 717 ? -38.596 -11.949 74.253 1.00 83.88 717 PRO A C 1
ATOM 5673 O O . PRO A 1 717 ? -39.470 -11.224 73.778 1.00 83.88 717 PRO A O 1
ATOM 5676 N N . LEU A 1 718 ? -38.596 -13.269 74.049 1.00 82.62 718 LEU A N 1
ATOM 5677 C CA . LEU A 1 718 ? -39.694 -13.964 73.375 1.00 82.62 718 LEU A CA 1
ATOM 5678 C C . LEU A 1 718 ? -40.934 -14.012 74.273 1.00 82.62 718 LEU A C 1
ATOM 5680 O O . LEU A 1 718 ? -40.824 -14.132 75.495 1.00 82.62 718 LEU A O 1
ATOM 5684 N N . LYS A 1 719 ? -42.121 -13.977 73.653 1.00 82.50 719 LYS A N 1
ATOM 5685 C CA . LYS A 1 719 ? -43.402 -14.124 74.355 1.00 82.50 719 LYS A CA 1
ATOM 5686 C C . LYS A 1 719 ? -43.433 -15.460 75.122 1.00 82.50 719 LYS A C 1
ATOM 5688 O O . LYS A 1 719 ? -43.337 -16.507 74.477 1.00 82.50 719 LYS A O 1
ATOM 5693 N N . PRO A 1 720 ? -43.584 -15.457 76.461 1.00 84.19 720 PRO A N 1
ATOM 5694 C CA . PRO A 1 720 ? -43.667 -16.693 77.236 1.00 84.19 720 PRO A CA 1
ATOM 5695 C C . PRO A 1 720 ? -44.916 -17.506 76.879 1.00 84.19 720 PRO A C 1
ATOM 5697 O O . PRO A 1 720 ? -45.959 -16.939 76.540 1.00 84.19 720 PRO A O 1
ATOM 5700 N N . ALA A 1 721 ? -44.839 -18.835 77.000 1.00 83.69 721 ALA A N 1
ATOM 5701 C CA . ALA A 1 721 ? -46.022 -19.684 76.867 1.00 83.69 721 ALA A CA 1
ATOM 5702 C C . ALA A 1 721 ? -47.018 -19.430 78.015 1.00 83.69 721 ALA A C 1
ATOM 5704 O O . ALA A 1 721 ? -46.631 -19.019 79.110 1.00 83.69 721 ALA A O 1
ATOM 5705 N N . CYS A 1 722 ? -48.306 -19.671 77.754 1.00 81.88 722 CYS A N 1
ATOM 5706 C CA . CYS A 1 722 ? -49.365 -19.471 78.744 1.00 81.88 722 CYS A CA 1
ATOM 5707 C C . CYS A 1 722 ? -49.193 -20.417 79.943 1.00 81.88 722 CYS A C 1
ATOM 5709 O O . CYS A 1 722 ? -48.700 -21.533 79.756 1.00 81.88 722 CYS A O 1
ATOM 5711 N N . PRO A 1 723 ? -49.634 -20.029 81.153 1.00 84.06 723 PRO A N 1
ATOM 5712 C CA . PRO A 1 723 ? -49.592 -20.930 82.297 1.00 84.06 723 PRO A CA 1
ATOM 5713 C C . PRO A 1 723 ? -50.403 -22.210 82.050 1.00 84.06 723 PRO A C 1
ATOM 5715 O O . PRO A 1 723 ? -51.543 -22.154 81.594 1.00 84.06 723 PRO A O 1
ATOM 5718 N N . VAL A 1 724 ? -49.810 -23.371 82.345 1.00 81.31 724 VAL A N 1
ATOM 5719 C CA . VAL A 1 724 ? -50.456 -24.690 82.214 1.00 81.31 724 VAL A CA 1
ATOM 5720 C C . VAL A 1 724 ? -50.575 -25.321 83.591 1.00 81.31 724 VAL A C 1
ATOM 5722 O O . VAL A 1 724 ? -49.592 -25.370 84.326 1.00 81.31 724 VAL A O 1
ATOM 5725 N N . THR A 1 725 ? -51.766 -25.803 83.939 1.00 79.81 725 THR A N 1
ATOM 5726 C CA . THR A 1 725 ? -52.085 -26.307 85.279 1.00 79.81 725 THR A CA 1
ATOM 5727 C C . THR A 1 725 ? -51.823 -27.806 85.377 1.00 79.81 725 THR A C 1
ATOM 5729 O O . THR A 1 725 ? -52.341 -28.591 84.586 1.00 79.81 725 THR A O 1
ATOM 5732 N N . GLU A 1 726 ? -51.010 -28.217 86.351 1.00 80.56 726 GLU A N 1
ATOM 5733 C CA . GLU A 1 726 ? -50.732 -29.638 86.604 1.00 80.56 726 GLU A CA 1
ATOM 5734 C C . GLU A 1 726 ? -51.625 -30.205 87.705 1.00 80.56 726 GLU A C 1
ATOM 5736 O O . GLU A 1 726 ? -52.155 -31.311 87.587 1.00 80.56 726 GLU A O 1
ATOM 5741 N N . GLN A 1 727 ? -51.825 -29.433 88.772 1.00 76.31 727 GLN A N 1
ATOM 5742 C CA . GLN A 1 727 ? -52.626 -29.852 89.912 1.00 76.31 727 GLN A CA 1
ATOM 5743 C C . GLN A 1 727 ? -53.341 -28.659 90.541 1.00 76.31 727 GLN A C 1
ATOM 5745 O O . GLN A 1 727 ? -52.758 -27.589 90.722 1.00 76.31 727 GLN A O 1
ATOM 5750 N N . ILE A 1 728 ? -54.605 -28.875 90.908 1.00 74.81 728 ILE A N 1
ATOM 5751 C CA . ILE A 1 728 ? -55.425 -27.922 91.656 1.00 74.81 728 ILE A CA 1
ATOM 5752 C C . ILE A 1 728 ? -55.810 -28.600 92.966 1.00 74.81 728 ILE A C 1
ATOM 5754 O O . ILE A 1 728 ? -56.451 -29.653 92.965 1.00 74.81 728 ILE A O 1
ATOM 5758 N N . SER A 1 729 ? -55.406 -28.002 94.077 1.00 67.62 729 SER A N 1
ATOM 5759 C CA . SER A 1 729 ? -55.842 -28.370 95.419 1.00 67.62 729 SER A CA 1
ATOM 5760 C C . SER A 1 729 ? -56.655 -27.219 96.010 1.00 67.62 729 SER A C 1
ATOM 5762 O O . SER A 1 729 ? -56.522 -26.085 95.558 1.00 67.62 729 SER A O 1
ATOM 5764 N N . GLY A 1 730 ? -57.481 -27.487 97.026 1.00 65.69 730 GLY A N 1
ATOM 5765 C CA . GLY A 1 730 ? -58.426 -26.504 97.577 1.00 65.69 730 GLY A CA 1
ATOM 5766 C C . GLY A 1 730 ? -57.831 -25.162 98.038 1.00 65.69 730 GLY A C 1
ATOM 5767 O O . GLY A 1 730 ? -58.600 -24.243 98.283 1.00 65.69 730 GLY A O 1
ATOM 5768 N N . HIS A 1 731 ? -56.501 -25.037 98.148 1.00 76.19 731 HIS A N 1
ATOM 5769 C CA . HIS A 1 731 ? -55.807 -23.785 98.491 1.00 76.19 731 HIS A CA 1
ATOM 5770 C C . HIS A 1 731 ? -54.530 -23.533 97.664 1.00 76.19 731 HIS A C 1
ATOM 5772 O O . HIS A 1 731 ? -53.770 -22.613 97.969 1.00 76.19 731 HIS A O 1
ATOM 5778 N N . SER A 1 732 ? -54.234 -24.353 96.648 1.00 80.31 732 SER A N 1
ATOM 5779 C CA . SER A 1 732 ? -53.011 -24.196 95.853 1.00 80.31 732 SER A CA 1
ATOM 5780 C C . SER A 1 732 ? -53.168 -24.647 94.407 1.00 80.31 732 SER A C 1
ATOM 5782 O O . SER A 1 732 ? -53.935 -25.561 94.098 1.00 80.31 732 SER A O 1
ATOM 5784 N N . VAL A 1 733 ? -52.405 -24.018 93.517 1.00 84.31 733 VAL A N 1
ATOM 5785 C CA . VAL A 1 733 ? -52.336 -24.362 92.093 1.00 84.31 733 VAL A CA 1
ATOM 5786 C C . VAL A 1 733 ? -50.874 -24.535 91.709 1.00 84.31 733 VAL A C 1
ATOM 5788 O O . VAL A 1 733 ? -50.044 -23.670 91.981 1.00 84.31 733 VAL A O 1
ATOM 5791 N N . VAL A 1 734 ? -50.562 -25.659 91.072 1.00 85.06 734 VAL A N 1
ATOM 5792 C CA . VAL A 1 734 ? -49.233 -25.946 90.523 1.00 85.06 734 VAL A CA 1
ATOM 5793 C C . VAL A 1 734 ? -49.269 -25.687 89.020 1.00 85.06 734 VAL A C 1
ATOM 5795 O O . VAL A 1 734 ? -50.092 -26.272 88.308 1.00 85.06 734 VAL A O 1
ATOM 5798 N N . LEU A 1 735 ? -48.394 -24.799 88.547 1.00 86.00 735 LEU A N 1
ATOM 5799 C CA . LEU A 1 735 ? -48.280 -24.385 87.149 1.00 86.00 735 LEU A CA 1
ATOM 5800 C C . LEU A 1 735 ? -46.931 -24.798 86.569 1.00 86.00 735 LEU A C 1
ATOM 5802 O O . LEU A 1 735 ? -45.913 -24.718 87.250 1.00 86.00 735 LEU A O 1
ATOM 5806 N N . LYS A 1 736 ? -46.901 -25.165 85.293 1.00 86.00 736 LYS A N 1
ATOM 5807 C CA . LYS A 1 736 ? -45.664 -25.477 84.577 1.00 86.00 736 LYS A CA 1
ATOM 5808 C C . LYS A 1 736 ? -44.920 -24.208 84.155 1.00 86.00 736 LYS A C 1
ATOM 5810 O O . LYS A 1 736 ? -45.524 -23.314 83.560 1.00 86.00 736 LYS A O 1
ATOM 5815 N N . VAL A 1 737 ? -43.614 -24.150 84.415 1.00 84.75 737 VAL A N 1
ATOM 5816 C CA . VAL A 1 737 ? -42.762 -23.014 84.028 1.00 84.75 737 VAL A CA 1
ATOM 5817 C C . VAL A 1 737 ? -42.428 -23.099 82.529 1.00 84.75 737 VAL A C 1
ATOM 5819 O O . VAL A 1 737 ? -41.991 -24.152 82.058 1.00 84.75 737 VAL A O 1
ATOM 5822 N N . PRO A 1 738 ? -42.636 -22.026 81.744 1.00 83.00 738 PRO A N 1
ATOM 5823 C CA . PRO A 1 738 ? -42.310 -22.016 80.324 1.00 83.00 738 PRO A CA 1
ATOM 5824 C C . PRO A 1 738 ? -40.800 -21.864 80.103 1.00 83.00 738 PRO A C 1
ATOM 5826 O O . PRO A 1 738 ? -40.117 -21.158 80.842 1.00 83.00 738 PRO A O 1
ATOM 5829 N N . SER A 1 739 ? -40.282 -22.475 79.036 1.00 78.88 739 SER A N 1
ATOM 5830 C CA . SER A 1 739 ? -38.894 -22.272 78.610 1.00 78.88 739 SER A CA 1
ATOM 5831 C C . SER A 1 739 ? -38.659 -20.817 78.190 1.00 78.88 739 SER A C 1
ATOM 5833 O O . SER A 1 739 ? -39.420 -20.282 77.380 1.00 78.88 739 SER A O 1
ATOM 5835 N N . THR A 1 740 ? -37.599 -20.195 78.700 1.00 77.81 740 THR A N 1
ATOM 5836 C CA . THR A 1 740 ? -37.215 -18.807 78.407 1.00 77.81 740 THR A CA 1
ATOM 5837 C C . THR A 1 740 ? -36.148 -18.732 77.314 1.00 77.81 740 THR A C 1
ATOM 5839 O O . THR A 1 740 ? -35.405 -19.682 77.066 1.00 77.81 740 THR A O 1
ATOM 5842 N N . CYS A 1 741 ? -36.071 -17.592 76.624 1.00 75.81 741 CYS A N 1
ATOM 5843 C CA . CYS A 1 741 ? -35.000 -17.316 75.666 1.00 75.81 741 CYS A CA 1
ATOM 5844 C C . CYS A 1 741 ? -33.824 -16.586 76.343 1.00 75.81 741 CYS A C 1
ATOM 5846 O O . CYS A 1 741 ? -34.052 -15.898 77.339 1.00 75.81 741 CYS A O 1
ATOM 5848 N N . PRO A 1 742 ? -32.608 -16.607 75.762 1.00 76.94 742 PRO A N 1
ATOM 5849 C CA . PRO A 1 742 ? -31.426 -15.949 76.338 1.00 76.94 742 PRO A CA 1
ATOM 5850 C C . PRO A 1 742 ? -31.585 -14.447 76.627 1.00 76.94 742 PRO A C 1
ATOM 5852 O O . PRO A 1 742 ? -30.911 -13.919 77.499 1.00 76.94 742 PRO A O 1
ATOM 5855 N N . ALA A 1 743 ? -32.487 -13.760 75.917 1.00 78.62 743 ALA A N 1
ATOM 5856 C CA . ALA A 1 743 ? -32.806 -12.348 76.145 1.00 78.62 743 ALA A CA 1
ATOM 5857 C C . ALA A 1 743 ? -33.674 -12.076 77.398 1.00 78.62 743 ALA A C 1
ATOM 5859 O O . ALA A 1 743 ? -33.908 -10.917 77.733 1.00 78.62 743 ALA A O 1
ATOM 5860 N N . THR A 1 744 ? -34.185 -13.116 78.071 1.00 83.12 744 THR A N 1
ATOM 5861 C CA . THR A 1 744 ? -35.013 -12.992 79.283 1.00 83.12 744 THR A CA 1
ATOM 5862 C C . THR A 1 744 ? -34.123 -12.991 80.524 1.00 83.12 744 THR A C 1
ATOM 5864 O O . THR A 1 744 ? -33.625 -14.040 80.926 1.00 83.12 744 THR A O 1
ATOM 5867 N N . GLU A 1 745 ? -33.959 -11.835 81.161 1.00 83.06 745 GLU A N 1
ATOM 5868 C CA . GLU A 1 745 ? -33.207 -11.694 82.414 1.00 83.06 745 GLU A CA 1
ATOM 5869 C C . GLU A 1 745 ? -34.015 -12.193 83.620 1.00 83.06 745 GLU A C 1
ATOM 5871 O O . GLU A 1 745 ? -33.464 -12.798 84.538 1.00 83.06 745 GLU A O 1
ATOM 5876 N N . GLU A 1 746 ? -35.338 -12.002 83.605 1.00 84.56 746 GLU A N 1
ATOM 5877 C CA . GLU A 1 746 ? -36.233 -12.427 84.683 1.00 84.56 746 GLU A CA 1
ATOM 5878 C C . GLU A 1 746 ? -37.584 -12.905 84.128 1.00 84.56 746 GLU A C 1
ATOM 5880 O O . GLU A 1 746 ? -38.139 -12.302 83.212 1.00 84.56 746 GLU A O 1
ATOM 5885 N N . LEU A 1 747 ? -38.144 -13.980 84.697 1.00 86.12 747 LEU A N 1
ATOM 5886 C CA . LEU A 1 747 ? -39.508 -14.435 84.408 1.00 86.12 747 LEU A CA 1
ATOM 5887 C C . LEU A 1 747 ? -40.382 -14.233 85.651 1.00 86.12 747 LEU A C 1
ATOM 5889 O O . LEU A 1 747 ? -40.031 -14.688 86.740 1.00 86.12 747 LEU A O 1
ATOM 5893 N N . ARG A 1 748 ? -41.530 -13.573 85.498 1.00 89.06 748 ARG A N 1
ATOM 5894 C CA . ARG A 1 748 ? -42.483 -13.298 86.584 1.00 89.06 748 ARG A CA 1
ATOM 5895 C C . ARG A 1 748 ? -43.828 -13.951 86.285 1.00 89.06 748 ARG A C 1
ATOM 5897 O O . ARG A 1 748 ? -44.332 -13.827 85.175 1.00 89.06 748 ARG A O 1
ATOM 5904 N N . LEU A 1 749 ? -44.422 -14.627 87.262 1.00 88.44 749 LEU A N 1
ATOM 5905 C CA . LEU A 1 749 ? -45.816 -15.060 87.227 1.00 88.44 749 LEU A CA 1
ATOM 5906 C C . LEU A 1 749 ? -46.670 -13.955 87.843 1.00 88.44 749 LEU A C 1
ATOM 5908 O O . LEU A 1 749 ? -46.478 -13.585 89.001 1.00 88.44 749 LEU A O 1
ATOM 5912 N N . LEU A 1 750 ? -47.602 -13.430 87.063 1.00 89.38 750 LEU A N 1
ATOM 5913 C CA . LEU A 1 750 ? -48.587 -12.459 87.500 1.00 89.38 750 LEU A CA 1
ATOM 5914 C C . LEU A 1 750 ? -49.924 -13.165 87.712 1.00 89.38 750 LEU A C 1
ATOM 5916 O O . LEU A 1 750 ? -50.390 -13.889 86.833 1.00 89.38 750 LEU A O 1
ATOM 5920 N N . TYR A 1 751 ? -50.552 -12.941 88.861 1.00 88.69 751 TYR A N 1
ATOM 5921 C CA . TYR A 1 751 ? -51.870 -13.486 89.171 1.00 88.69 751 TYR A CA 1
ATOM 5922 C C . TYR A 1 751 ? -52.726 -12.480 89.935 1.00 88.69 751 TYR A C 1
ATOM 5924 O O . TYR A 1 751 ? -52.214 -11.597 90.625 1.00 88.69 751 TYR A O 1
ATOM 5932 N N . LYS A 1 752 ? -54.043 -12.610 89.812 1.00 88.81 752 LYS A N 1
ATOM 5933 C CA . LYS A 1 752 ? -55.015 -11.815 90.568 1.00 88.81 752 LYS A CA 1
ATOM 5934 C C . LYS A 1 752 ? -56.356 -12.533 90.646 1.00 88.81 752 LYS A C 1
ATOM 5936 O O . LYS A 1 752 ? -56.654 -13.383 89.803 1.00 88.81 752 LYS A O 1
ATOM 5941 N N . MET A 1 753 ? -57.173 -12.195 91.638 1.00 86.06 753 MET A N 1
ATOM 5942 C CA . MET A 1 753 ? -58.584 -12.588 91.598 1.00 86.06 753 MET A CA 1
ATOM 5943 C C . MET A 1 753 ? -59.264 -11.841 90.447 1.00 86.06 753 MET A C 1
ATOM 5945 O O . MET A 1 753 ? -58.920 -10.693 90.167 1.00 86.06 753 MET A O 1
ATOM 5949 N N . LYS A 1 754 ? -60.242 -12.458 89.785 1.00 80.69 754 LYS A N 1
ATOM 5950 C CA . LYS A 1 754 ? -60.940 -11.840 88.641 1.00 80.69 754 LYS A CA 1
ATOM 5951 C C . LYS A 1 754 ? -61.554 -10.465 88.957 1.00 80.69 754 LYS A C 1
ATOM 5953 O O . LYS A 1 754 ? -61.656 -9.607 88.088 1.00 80.69 754 LYS A O 1
ATOM 5958 N N . GLU A 1 755 ? -61.926 -10.241 90.213 1.00 77.44 755 GLU A N 1
ATOM 5959 C CA . GLU A 1 755 ? -62.517 -8.990 90.704 1.00 77.44 755 GLU A CA 1
ATOM 5960 C C . GLU A 1 755 ? -61.465 -7.909 91.048 1.00 77.44 755 GLU A C 1
ATOM 5962 O O . GLU A 1 755 ? -61.807 -6.736 91.210 1.00 77.44 755 GLU A O 1
ATOM 5967 N N . GLU A 1 756 ? -60.176 -8.268 91.122 1.00 82.38 756 GLU A N 1
ATOM 5968 C CA . GLU A 1 756 ? -59.066 -7.351 91.409 1.00 82.38 756 GLU A CA 1
ATOM 5969 C C . GLU A 1 756 ? -58.560 -6.644 90.128 1.00 82.38 756 GLU A C 1
ATOM 5971 O O . GLU A 1 756 ? -58.522 -7.205 89.024 1.00 82.38 756 GLU A O 1
ATOM 5976 N N . LYS A 1 757 ? -58.127 -5.381 90.268 1.00 77.25 757 LYS A N 1
ATOM 5977 C CA . LYS A 1 757 ? -57.502 -4.609 89.173 1.00 77.25 757 LYS A CA 1
ATOM 5978 C C . LYS A 1 757 ? -55.985 -4.777 89.109 1.00 77.25 757 LYS A C 1
ATOM 5980 O O . LYS A 1 757 ? -55.430 -4.782 88.013 1.00 77.25 757 LYS A O 1
ATOM 5985 N N . GLU A 1 758 ? -55.331 -4.893 90.259 1.00 83.44 758 GLU A N 1
ATOM 5986 C CA . GLU A 1 758 ? -53.874 -4.969 90.354 1.00 83.44 758 GLU A CA 1
ATOM 5987 C C . GLU A 1 758 ? -53.382 -6.415 90.272 1.00 83.44 758 GLU A C 1
ATOM 5989 O O . GLU A 1 758 ? -53.983 -7.327 90.835 1.00 83.44 758 GLU A O 1
ATOM 5994 N N . TRP A 1 759 ? -52.275 -6.616 89.556 1.00 86.75 759 TRP A N 1
ATOM 5995 C CA . TRP A 1 759 ? -51.619 -7.913 89.434 1.00 86.75 759 TRP A CA 1
ATOM 5996 C C . TRP A 1 759 ? -50.631 -8.108 90.580 1.00 86.75 759 TRP A C 1
ATOM 5998 O O . TRP A 1 759 ? -49.744 -7.279 90.782 1.00 86.75 759 TRP A O 1
ATOM 6008 N N . LYS A 1 760 ? -50.732 -9.233 91.286 1.00 85.19 760 LYS A N 1
ATOM 6009 C CA . LYS A 1 760 ? -49.694 -9.686 92.217 1.00 85.19 760 LYS A CA 1
ATOM 6010 C C . LYS A 1 760 ? -48.608 -10.382 91.407 1.00 85.19 760 LYS A C 1
ATOM 6012 O O . LYS A 1 760 ? -48.919 -11.114 90.469 1.00 85.19 760 LYS A O 1
ATOM 6017 N N . SER A 1 761 ? -47.344 -10.135 91.739 1.00 85.00 761 SER A N 1
ATOM 6018 C CA . SER A 1 761 ? -46.200 -10.700 91.025 1.00 85.00 761 SER A CA 1
ATOM 6019 C C . SER A 1 761 ? -45.410 -11.666 91.896 1.00 85.00 761 SER A C 1
ATOM 6021 O O . SER A 1 761 ? -45.192 -11.434 93.083 1.00 85.00 761 SER A O 1
ATOM 6023 N N . GLN A 1 762 ? -44.963 -12.758 91.287 1.00 84.12 762 GLN A N 1
ATOM 6024 C CA . GLN A 1 762 ? -44.053 -13.719 91.891 1.00 84.12 762 GLN A CA 1
ATOM 6025 C C . GLN A 1 762 ? -42.930 -14.019 90.902 1.00 84.12 762 GLN A C 1
ATOM 6027 O O . GLN A 1 762 ? -43.188 -14.455 89.780 1.00 84.12 762 GLN A O 1
ATOM 6032 N N . SER A 1 763 ? -41.680 -13.785 91.301 1.00 81.44 763 SER A N 1
ATOM 6033 C CA . SER A 1 763 ? -40.523 -14.152 90.480 1.00 81.44 763 SER A CA 1
ATOM 6034 C C . SER A 1 763 ? -40.415 -15.674 90.376 1.00 81.44 763 SER A C 1
ATOM 6036 O O . SER A 1 763 ? -40.617 -16.401 91.352 1.00 81.44 763 SER A O 1
ATOM 6038 N N . VAL A 1 764 ? -40.109 -16.157 89.176 1.00 81.94 764 VAL A N 1
ATOM 6039 C CA . VAL A 1 764 ? -40.066 -17.581 88.843 1.00 81.94 764 VAL A CA 1
ATOM 6040 C C . VAL A 1 764 ? -38.619 -17.977 88.600 1.00 81.94 764 VAL A C 1
ATOM 6042 O O . VAL A 1 764 ? -37.945 -17.429 87.728 1.00 81.94 764 VAL A O 1
ATOM 6045 N N . LEU A 1 765 ? -38.136 -18.952 89.368 1.00 76.94 765 LEU A N 1
ATOM 6046 C CA . LEU A 1 765 ? -36.820 -19.544 89.151 1.00 76.94 765 LEU A CA 1
ATOM 6047 C C . LEU A 1 765 ? -36.867 -20.411 87.891 1.00 76.94 765 LEU A C 1
ATOM 6049 O O . LEU A 1 765 ? -37.465 -21.483 87.895 1.00 76.94 765 LEU A O 1
ATOM 6053 N N . GLN A 1 766 ? -36.195 -19.959 86.832 1.00 65.25 766 GLN A N 1
ATOM 6054 C CA . GLN A 1 766 ? -36.185 -20.614 85.516 1.00 65.25 766 GLN A CA 1
ATOM 6055 C C . GLN A 1 766 ? -35.578 -22.037 85.526 1.00 65.25 766 GLN A C 1
ATOM 6057 O O . GLN A 1 766 ? -35.680 -22.749 84.536 1.00 65.25 766 GLN A O 1
ATOM 6062 N N . SER A 1 767 ? -34.951 -22.465 86.631 1.00 67.56 767 SER A N 1
ATOM 6063 C CA . SER A 1 767 ? -34.408 -23.819 86.817 1.00 67.56 767 SER A CA 1
ATOM 6064 C C . SER A 1 767 ? -35.434 -24.871 87.252 1.00 67.56 767 SER A C 1
ATOM 6066 O O . SER A 1 767 ? -35.100 -26.052 87.268 1.00 67.56 767 SER A O 1
ATOM 6068 N N . HIS A 1 768 ? -36.640 -24.467 87.661 1.00 75.94 768 HIS A N 1
ATOM 6069 C CA . HIS A 1 768 ? -37.678 -25.381 88.145 1.00 75.94 768 HIS A CA 1
ATOM 6070 C C . HIS A 1 768 ? -38.697 -25.692 87.045 1.00 75.94 768 HIS A C 1
ATOM 6072 O O . HIS A 1 768 ? -39.088 -24.800 86.298 1.00 75.94 768 HIS A O 1
ATOM 6078 N N . ASP A 1 769 ? -39.188 -26.934 87.005 1.00 77.38 769 ASP A N 1
ATOM 6079 C CA . ASP A 1 769 ? -40.206 -27.368 86.035 1.00 77.38 769 ASP A CA 1
ATOM 6080 C C . ASP A 1 769 ? -41.612 -26.834 86.365 1.00 77.38 769 ASP A C 1
ATOM 6082 O O . ASP A 1 769 ? -42.447 -26.645 85.476 1.00 77.38 769 ASP A O 1
ATOM 6086 N N . THR A 1 770 ? -41.878 -26.550 87.643 1.00 83.62 770 THR A N 1
ATOM 6087 C CA . THR A 1 770 ? -43.183 -26.097 88.139 1.00 83.62 770 THR A CA 1
ATOM 6088 C C . THR A 1 770 ? -43.054 -24.960 89.148 1.00 83.62 770 THR A C 1
ATOM 6090 O O . THR A 1 770 ? -42.125 -24.940 89.956 1.00 83.62 770 THR A O 1
ATOM 6093 N N . VAL A 1 771 ? -44.034 -24.058 89.164 1.00 85.12 771 VAL A N 1
ATOM 6094 C CA . VAL A 1 771 ? -44.225 -23.021 90.180 1.00 85.12 771 VAL A CA 1
ATOM 6095 C C . VAL A 1 771 ? -45.540 -23.262 90.918 1.00 85.12 771 VAL A C 1
ATOM 6097 O O . VAL A 1 771 ? -46.591 -23.447 90.306 1.00 85.12 771 VAL A O 1
ATOM 6100 N N . THR A 1 772 ? -45.479 -23.258 92.247 1.00 84.25 772 THR A N 1
ATOM 6101 C CA . THR A 1 772 ? -46.649 -23.468 93.104 1.00 84.25 772 THR A CA 1
ATOM 6102 C C . THR A 1 772 ? -47.133 -22.136 93.655 1.00 84.25 772 THR A C 1
ATOM 6104 O O . THR A 1 772 ? -46.387 -21.436 94.341 1.00 84.25 772 THR A O 1
ATOM 6107 N N . LEU A 1 773 ? -48.396 -21.817 93.385 1.00 82.88 773 LEU A N 1
ATOM 6108 C CA . LEU A 1 773 ? -49.140 -20.760 94.058 1.00 82.88 773 LEU A CA 1
ATOM 6109 C C . LEU A 1 773 ? -49.861 -21.361 95.263 1.00 82.88 773 LEU A C 1
ATOM 6111 O O . LEU A 1 773 ? -50.650 -22.293 95.109 1.00 82.88 773 LEU A O 1
ATOM 6115 N N . ILE A 1 774 ? -49.577 -20.837 96.451 1.00 79.44 774 ILE A N 1
ATOM 6116 C CA . ILE A 1 774 ? -50.212 -21.214 97.722 1.00 79.44 774 ILE A CA 1
ATOM 6117 C C . ILE A 1 774 ? -51.103 -20.072 98.227 1.00 79.44 774 ILE A C 1
ATOM 6119 O O . ILE A 1 774 ? -51.063 -18.972 97.680 1.00 79.44 774 ILE A O 1
ATOM 6123 N N . ASP A 1 775 ? -51.914 -20.346 99.250 1.00 79.56 775 ASP A N 1
ATOM 6124 C CA . ASP A 1 775 ? -52.823 -19.384 99.893 1.00 79.56 775 ASP A CA 1
ATOM 6125 C C . ASP A 1 775 ? -53.918 -18.822 98.965 1.00 79.56 775 ASP A C 1
ATOM 6127 O O . ASP A 1 775 ? -54.399 -17.697 99.129 1.00 79.56 775 ASP A O 1
ATOM 6131 N N . LEU A 1 776 ? -54.352 -19.624 97.988 1.00 83.12 776 LEU A N 1
ATOM 6132 C CA . LEU A 1 776 ? -55.499 -19.290 97.146 1.00 83.12 776 LEU A CA 1
ATOM 6133 C C . LEU A 1 776 ? -56.803 -19.499 97.924 1.00 83.12 776 LEU A C 1
ATOM 6135 O O . LEU A 1 776 ? -56.955 -20.465 98.674 1.00 83.12 776 LEU A O 1
ATOM 6139 N N . SER A 1 777 ? -57.755 -18.589 97.734 1.00 80.06 777 SER A N 1
ATOM 6140 C CA . SER A 1 777 ? -59.069 -18.668 98.366 1.00 80.06 777 SER A CA 1
ATOM 6141 C C . SER A 1 777 ? -59.914 -19.757 97.691 1.00 80.06 777 SER A C 1
ATOM 6143 O O . SER A 1 777 ? -59.998 -19.776 96.457 1.00 80.06 777 SER A O 1
ATOM 6145 N N . PRO A 1 778 ? -60.537 -20.665 98.466 1.00 74.88 778 PRO A N 1
ATOM 6146 C CA . PRO A 1 778 ? -61.422 -21.681 97.910 1.00 74.88 778 PRO A CA 1
ATOM 6147 C C . PRO A 1 778 ? -62.631 -21.031 97.222 1.00 74.88 778 PRO A C 1
ATOM 6149 O O . PRO A 1 778 ? -63.018 -19.905 97.538 1.00 74.88 778 PRO A O 1
ATOM 6152 N N . ASP A 1 779 ? -63.202 -21.732 96.246 1.00 75.25 779 ASP A N 1
ATOM 6153 C CA . ASP A 1 779 ? -64.377 -21.329 95.460 1.00 75.25 779 ASP A CA 1
ATOM 6154 C C . ASP A 1 779 ? -64.224 -19.998 94.687 1.00 75.25 779 ASP A C 1
ATOM 6156 O O . ASP A 1 779 ? -65.212 -19.386 94.283 1.00 75.25 779 ASP A O 1
ATOM 6160 N N . THR A 1 780 ? -62.983 -19.561 94.432 1.00 80.31 780 THR A N 1
ATOM 6161 C CA . THR A 1 780 ? -62.659 -18.279 93.775 1.00 80.31 780 THR A CA 1
ATOM 6162 C C . THR A 1 780 ? -62.059 -18.482 92.374 1.00 80.31 780 THR A C 1
ATOM 6164 O O . THR A 1 780 ? -61.348 -19.460 92.127 1.00 80.31 780 THR A O 1
ATOM 6167 N N . GLU A 1 781 ? -62.350 -17.559 91.446 1.00 85.81 781 GLU A N 1
ATOM 6168 C CA . GLU A 1 781 ? -61.804 -17.528 90.079 1.00 85.81 781 GLU A CA 1
ATOM 6169 C C . GLU A 1 781 ? -60.587 -16.589 89.980 1.00 85.81 781 GLU A C 1
ATOM 6171 O O . GLU A 1 781 ? -60.642 -15.426 90.394 1.00 85.81 781 GLU A O 1
ATOM 6176 N N . TYR A 1 782 ? -59.496 -17.086 89.397 1.00 86.50 782 TYR A N 1
ATOM 6177 C CA . TYR A 1 782 ? -58.225 -16.373 89.254 1.00 86.50 782 TYR A CA 1
ATOM 6178 C C . TYR A 1 782 ? -57.834 -16.176 87.788 1.00 86.50 782 TYR A C 1
ATOM 6180 O O . TYR A 1 782 ? -58.011 -17.081 86.973 1.00 86.50 782 TYR A O 1
ATOM 6188 N N . GLU A 1 783 ? -57.240 -15.018 87.490 1.00 88.31 783 GLU A N 1
ATOM 6189 C CA . GLU A 1 783 ? -56.554 -14.713 86.230 1.00 88.31 783 GLU A CA 1
ATOM 6190 C C . GLU A 1 783 ? -55.038 -14.829 86.427 1.00 88.31 783 GLU A C 1
ATOM 6192 O O . GLU A 1 783 ? -54.499 -14.305 87.406 1.00 88.31 783 GLU A O 1
ATOM 6197 N N . MET A 1 784 ? -54.335 -15.500 85.508 1.00 88.81 784 MET A N 1
ATOM 6198 C CA . MET A 1 784 ? -52.883 -15.726 85.611 1.00 88.81 784 MET A CA 1
ATOM 6199 C C . MET A 1 784 ? -52.172 -15.562 84.258 1.00 88.81 784 MET A C 1
ATOM 6201 O O . MET A 1 784 ? -52.705 -15.990 83.234 1.00 88.81 784 MET A O 1
ATOM 6205 N N . LYS A 1 785 ? -50.960 -14.983 84.247 1.00 90.50 785 LYS A N 1
ATOM 6206 C CA . LYS A 1 785 ? -50.076 -14.851 83.067 1.00 90.50 785 LYS A CA 1
ATOM 6207 C C . LYS A 1 785 ? -48.590 -14.812 83.448 1.00 90.50 785 LYS A C 1
ATOM 6209 O O . LYS A 1 785 ? -48.253 -14.421 84.560 1.00 90.50 785 LYS A O 1
ATOM 6214 N N . TYR A 1 786 ? -47.694 -15.154 82.527 1.00 89.62 786 TYR A N 1
ATOM 6215 C CA . TYR A 1 786 ? -46.249 -14.957 82.682 1.00 89.62 786 TYR A CA 1
ATOM 6216 C C . TYR A 1 786 ? -45.778 -13.664 82.004 1.00 89.62 786 TYR A C 1
ATOM 6218 O O . TYR A 1 786 ? -46.287 -13.295 80.952 1.00 89.62 786 TYR A O 1
ATOM 6226 N N . THR A 1 787 ? -44.758 -13.015 82.559 1.00 87.62 787 THR A N 1
ATOM 6227 C CA . THR A 1 787 ? -44.087 -11.837 81.993 1.00 87.62 787 THR A CA 1
ATOM 6228 C C . THR A 1 787 ? -42.585 -12.096 81.931 1.00 87.62 787 THR A C 1
ATOM 6230 O O . THR A 1 787 ? -41.956 -12.323 82.966 1.00 87.62 787 THR A O 1
ATOM 6233 N N . ALA A 1 788 ? -42.004 -12.050 80.733 1.00 87.31 788 ALA A N 1
ATOM 6234 C CA . ALA A 1 788 ? -40.558 -12.050 80.532 1.00 87.31 788 ALA A CA 1
ATOM 6235 C C . ALA A 1 788 ? -40.032 -10.612 80.554 1.00 87.31 788 ALA A C 1
ATOM 6237 O O . ALA A 1 788 ? -40.548 -9.745 79.848 1.00 87.31 788 ALA A O 1
ATOM 6238 N N . VAL A 1 789 ? -39.003 -10.367 81.359 1.00 85.19 789 VAL A N 1
ATOM 6239 C CA . VAL A 1 789 ? -38.310 -9.084 81.495 1.00 85.19 789 VAL A CA 1
ATOM 6240 C C . VAL A 1 789 ? -36.911 -9.240 80.906 1.00 85.19 789 VAL A C 1
ATOM 6242 O O . VAL A 1 789 ? -36.185 -10.154 81.290 1.00 85.19 789 VAL A O 1
ATOM 6245 N N . GLY A 1 790 ? -36.546 -8.386 79.955 1.00 83.25 790 GLY A N 1
ATOM 6246 C CA . GLY A 1 790 ? -35.213 -8.333 79.350 1.00 83.25 790 GLY A CA 1
ATOM 6247 C C . GLY A 1 790 ? -34.450 -7.061 79.706 1.00 83.25 790 GLY A C 1
ATOM 6248 O O . GLY A 1 790 ? -34.928 -6.233 80.488 1.00 83.25 790 GLY A O 1
ATOM 6249 N N . LYS A 1 791 ? -33.288 -6.887 79.059 1.00 79.75 791 LYS A N 1
ATOM 6250 C CA . LYS A 1 791 ? -32.423 -5.705 79.195 1.00 79.75 791 LYS A CA 1
ATOM 6251 C C . LYS A 1 791 ? -33.212 -4.396 79.073 1.00 79.75 791 LYS A C 1
ATOM 6253 O O . LYS A 1 791 ? -34.180 -4.304 78.316 1.00 79.75 791 LYS A O 1
ATOM 6258 N N . LEU A 1 792 ? -32.782 -3.371 79.812 1.00 79.75 792 LEU A N 1
ATOM 6259 C CA . LEU A 1 792 ? -33.454 -2.063 79.901 1.00 79.75 792 LEU A CA 1
ATOM 6260 C C . LEU A 1 792 ? -34.931 -2.149 80.353 1.00 79.75 792 LEU A C 1
ATOM 6262 O O . LEU A 1 792 ? -35.736 -1.289 79.994 1.00 79.75 792 LEU A O 1
ATOM 6266 N N . ASN A 1 793 ? -35.302 -3.159 81.152 1.00 78.94 793 ASN A N 1
ATOM 6267 C CA . ASN A 1 793 ? -36.676 -3.403 81.618 1.00 78.94 793 ASN A CA 1
ATOM 6268 C C . ASN A 1 793 ? -37.705 -3.577 80.483 1.00 78.94 793 ASN A C 1
ATOM 6270 O O . ASN A 1 793 ? -38.884 -3.255 80.651 1.00 78.94 793 ASN A O 1
ATOM 6274 N N . TYR A 1 794 ? -37.294 -4.097 79.324 1.00 84.12 794 TYR A N 1
ATOM 6275 C CA . TYR A 1 794 ? -38.236 -4.395 78.248 1.00 84.12 794 TYR A CA 1
ATOM 6276 C C . TYR A 1 794 ? -39.069 -5.636 78.601 1.00 84.12 794 TYR A C 1
ATOM 6278 O O . TYR A 1 794 ? -38.520 -6.725 78.764 1.00 84.12 794 TYR A O 1
ATOM 6286 N N . THR A 1 795 ? -40.393 -5.491 78.710 1.00 84.75 795 THR A N 1
ATOM 6287 C CA . THR A 1 795 ? -41.299 -6.573 79.136 1.00 84.75 795 THR A CA 1
ATOM 6288 C C . THR A 1 795 ? -42.188 -7.111 78.013 1.00 84.75 795 THR A C 1
ATOM 6290 O O . THR A 1 795 ? -42.666 -6.355 77.155 1.00 84.75 795 THR A O 1
ATOM 6293 N N . VAL A 1 796 ? -42.426 -8.429 78.040 1.00 84.00 796 VAL A N 1
ATOM 6294 C CA . VAL A 1 796 ? -43.340 -9.158 77.143 1.00 84.00 796 VAL A CA 1
ATOM 6295 C C . VAL A 1 796 ? -44.207 -10.136 77.948 1.00 84.00 796 VAL A C 1
ATOM 6297 O O . VAL A 1 796 ? -43.686 -10.979 78.676 1.00 84.00 796 VAL A O 1
ATOM 6300 N N . ASP A 1 797 ? -45.530 -10.042 77.789 1.00 86.12 797 ASP A N 1
ATOM 6301 C CA . ASP A 1 797 ? -46.527 -10.830 78.531 1.00 86.12 797 ASP A CA 1
ATOM 6302 C C . ASP A 1 797 ? -47.059 -12.037 77.729 1.00 86.12 797 ASP A C 1
ATOM 6304 O O . ASP A 1 797 ? -47.268 -11.946 76.516 1.00 86.12 797 ASP A O 1
ATOM 6308 N N . SER A 1 798 ? -47.346 -13.154 78.409 1.00 88.38 798 SER A N 1
ATOM 6309 C CA . SER A 1 798 ? -48.138 -14.277 77.884 1.00 88.38 798 SER A CA 1
ATOM 6310 C C . SER A 1 798 ? -49.632 -13.941 77.849 1.00 88.38 798 SER A C 1
ATOM 6312 O O . SER A 1 798 ? -50.081 -12.976 78.472 1.00 88.38 798 SER A O 1
ATOM 6314 N N . ASP A 1 799 ? -50.432 -14.784 77.188 1.00 86.06 799 ASP A N 1
ATOM 6315 C CA . ASP A 1 799 ? -51.892 -14.671 77.290 1.00 86.06 799 ASP A CA 1
ATOM 6316 C C . ASP A 1 799 ? -52.378 -15.072 78.698 1.00 86.06 799 ASP A C 1
ATOM 6318 O O . ASP A 1 799 ? -51.675 -15.767 79.442 1.00 86.06 799 ASP A O 1
ATOM 6322 N N . VAL A 1 800 ? -53.568 -14.586 79.069 1.00 85.75 800 VAL A N 1
ATOM 6323 C CA . VAL A 1 800 ? -54.179 -14.770 80.396 1.00 85.75 800 VAL A CA 1
ATOM 6324 C C . VAL A 1 800 ? -55.024 -16.045 80.426 1.00 85.75 800 VAL A C 1
ATOM 6326 O O . VAL A 1 800 ? -55.865 -16.248 79.550 1.00 85.75 800 VAL A O 1
ATOM 6329 N N . ILE A 1 801 ? -54.857 -16.871 81.461 1.00 85.25 801 ILE A N 1
ATOM 6330 C CA . ILE A 1 801 ? -55.709 -18.041 81.729 1.00 85.25 801 ILE A CA 1
ATOM 6331 C C . ILE A 1 801 ? -56.651 -17.802 82.917 1.00 85.25 801 ILE A C 1
ATOM 6333 O O . ILE A 1 801 ? -56.347 -16.984 83.784 1.00 85.25 801 ILE A O 1
ATOM 6337 N N . HIS A 1 802 ? -57.763 -18.546 82.960 1.00 84.12 802 HIS A N 1
ATOM 6338 C CA . HIS A 1 802 ? -58.771 -18.493 84.027 1.00 84.12 802 HIS A CA 1
ATOM 6339 C C . HIS A 1 802 ? -58.902 -19.858 84.702 1.00 84.12 802 HIS A C 1
ATOM 6341 O O . HIS A 1 802 ? -58.921 -20.882 84.016 1.00 84.12 802 HIS A O 1
ATOM 6347 N N . LEU A 1 803 ? -59.005 -19.883 86.029 1.00 82.88 803 LEU A N 1
ATOM 6348 C CA . LEU A 1 803 ? -59.119 -21.129 86.789 1.00 82.88 803 LEU A CA 1
ATOM 6349 C C . LEU A 1 803 ? -59.900 -20.942 88.088 1.00 82.88 803 LEU A C 1
ATOM 6351 O O . LEU A 1 803 ? -59.762 -19.909 88.746 1.00 82.88 803 LEU A O 1
ATOM 6355 N N . ARG A 1 804 ? -60.673 -21.964 88.480 1.00 82.62 804 ARG A N 1
ATOM 6356 C CA . ARG A 1 804 ? -61.429 -21.999 89.741 1.00 82.62 804 ARG A CA 1
ATOM 6357 C C . ARG A 1 804 ? -60.918 -23.089 90.682 1.00 82.62 804 ARG A C 1
ATOM 6359 O O . ARG A 1 804 ? -60.750 -24.243 90.288 1.00 82.62 804 ARG A O 1
ATOM 6366 N N . VAL A 1 805 ? -60.713 -22.728 91.946 1.00 80.56 805 VAL A N 1
ATOM 6367 C CA . VAL A 1 805 ? -60.343 -23.658 93.027 1.00 80.56 805 VAL A CA 1
ATOM 6368 C C . VAL A 1 805 ? -61.618 -24.166 93.714 1.00 80.56 805 VAL A C 1
ATOM 6370 O O . VAL A 1 805 ? -62.493 -23.361 93.998 1.00 80.56 805 VAL A O 1
ATOM 6373 N N . ILE A 1 806 ? -61.755 -25.476 93.964 1.00 76.69 806 ILE A N 1
ATOM 6374 C CA . ILE A 1 806 ? -62.953 -26.086 94.593 1.00 76.69 806 ILE A CA 1
ATOM 6375 C C . ILE A 1 806 ? -62.665 -26.419 96.063 1.00 76.69 806 ILE A C 1
ATOM 6377 O O . ILE A 1 806 ? -61.621 -27.013 96.351 1.00 76.69 806 ILE A O 1
ATOM 6381 N N . ASP A 1 807 ? -63.590 -26.102 96.977 1.00 75.50 807 ASP A N 1
ATOM 6382 C CA . ASP A 1 807 ? -63.495 -26.487 98.394 1.00 75.50 807 ASP A CA 1
ATOM 6383 C C . ASP A 1 807 ? -63.355 -28.013 98.572 1.00 75.50 807 ASP A C 1
ATOM 6385 O O . ASP A 1 807 ? -64.147 -28.822 98.075 1.00 75.50 807 ASP A O 1
ATOM 6389 N N . LYS A 1 808 ? -62.349 -28.407 99.359 1.00 74.12 808 LYS A N 1
ATOM 6390 C CA . LYS A 1 808 ? -62.071 -29.795 99.732 1.00 74.12 808 LYS A CA 1
ATOM 6391 C C . LYS A 1 808 ? -63.263 -30.469 100.419 1.00 74.12 808 LYS A C 1
ATOM 6393 O O . LYS A 1 808 ? -63.533 -31.631 100.137 1.00 74.12 808 LYS A O 1
ATOM 6398 N N . LYS A 1 809 ? -64.030 -29.745 101.242 1.00 75.75 809 LYS A N 1
ATOM 6399 C CA . LYS A 1 809 ? -65.211 -30.297 101.934 1.00 75.75 809 LYS A CA 1
ATOM 6400 C C . LYS A 1 809 ? -66.265 -30.829 100.967 1.00 75.75 809 LYS A C 1
ATOM 6402 O O . LYS A 1 809 ? -66.942 -31.807 101.269 1.00 75.75 809 LYS A O 1
ATOM 6407 N N . LEU A 1 810 ? -66.424 -30.173 99.817 1.00 76.00 810 LEU A N 1
ATOM 6408 C CA . LEU A 1 810 ? -67.401 -30.574 98.811 1.00 76.00 810 LEU A CA 1
ATOM 6409 C C . LEU A 1 810 ? -66.942 -31.828 98.058 1.00 76.00 810 LEU A C 1
ATOM 6411 O O . LEU A 1 810 ? -67.766 -32.671 97.717 1.00 76.00 810 LEU A O 1
ATOM 6415 N N . ILE A 1 811 ? -65.633 -31.972 97.844 1.00 77.19 811 ILE A N 1
ATOM 6416 C CA . ILE A 1 811 ? -65.042 -33.182 97.265 1.00 77.19 811 ILE A CA 1
ATOM 6417 C C . ILE A 1 811 ? -65.231 -34.361 98.231 1.00 77.19 811 ILE A C 1
ATOM 6419 O O . ILE A 1 811 ? -65.775 -35.387 97.823 1.00 77.19 811 ILE A O 1
ATOM 6423 N N . ASP A 1 812 ? -64.915 -34.178 99.515 1.00 77.06 812 ASP A N 1
ATOM 6424 C CA . ASP A 1 812 ? -65.072 -35.213 100.547 1.00 77.06 812 ASP A CA 1
ATOM 6425 C C . ASP A 1 812 ? -66.542 -35.694 100.661 1.00 77.06 812 ASP A C 1
ATOM 6427 O O . ASP A 1 812 ? -66.816 -36.887 100.811 1.00 77.06 812 ASP A O 1
ATOM 6431 N N . ALA A 1 813 ? -67.522 -34.790 100.513 1.00 78.81 813 ALA A N 1
ATOM 6432 C CA . ALA A 1 813 ? -68.948 -35.141 100.521 1.00 78.81 813 ALA A CA 1
ATOM 6433 C C . ALA A 1 813 ? -69.351 -36.077 99.363 1.00 78.81 813 ALA A C 1
ATOM 6435 O O . ALA A 1 813 ? -70.189 -36.961 99.545 1.00 78.81 813 ALA A O 1
ATOM 6436 N N . THR A 1 814 ? -68.746 -35.915 98.181 1.00 81.62 814 THR A N 1
ATOM 6437 C CA . THR A 1 814 ? -69.020 -36.788 97.026 1.00 81.62 814 THR A CA 1
ATOM 6438 C C . THR A 1 814 ? -68.450 -38.197 97.194 1.00 81.62 814 THR A C 1
ATOM 6440 O O . THR A 1 814 ? -69.038 -39.160 96.699 1.00 81.62 814 THR A O 1
ATOM 6443 N N . GLU A 1 815 ? -67.334 -38.334 97.912 1.00 82.25 815 GLU A N 1
ATOM 6444 C CA . GLU A 1 815 ? -66.729 -39.632 98.222 1.00 82.25 815 GLU A CA 1
ATOM 6445 C C . GLU A 1 815 ? -67.580 -40.406 99.237 1.00 82.25 815 GLU A C 1
ATOM 6447 O O . GLU A 1 815 ? -67.864 -41.585 99.018 1.00 82.25 815 GLU A O 1
ATOM 6452 N N . SER A 1 816 ? -68.095 -39.720 100.264 1.00 82.12 816 SER A N 1
ATOM 6453 C CA . SER A 1 816 ? -68.980 -40.297 101.289 1.00 82.12 816 SER A CA 1
ATOM 6454 C C . SER A 1 816 ? -70.206 -41.013 100.696 1.00 82.12 816 SER A C 1
ATOM 6456 O O . SER A 1 816 ? -70.484 -42.162 101.035 1.00 82.12 816 SER A O 1
ATOM 6458 N N . VAL A 1 817 ? -70.903 -40.397 99.731 1.00 82.62 817 VAL A N 1
ATOM 6459 C CA . VAL A 1 817 ? -72.085 -40.997 99.071 1.00 82.62 817 VAL A CA 1
ATOM 6460 C C . VAL A 1 817 ? -71.759 -42.328 98.376 1.00 82.62 817 VAL A C 1
ATOM 6462 O O . VAL A 1 817 ? -72.539 -43.283 98.416 1.00 82.62 817 VAL A O 1
ATOM 6465 N N . LEU A 1 818 ? -70.584 -42.432 97.753 1.00 84.44 818 LEU A N 1
ATOM 6466 C CA . LEU A 1 818 ? -70.153 -43.666 97.093 1.00 84.44 818 LEU A CA 1
ATOM 6467 C C . LEU A 1 818 ? -69.823 -44.772 98.105 1.00 84.44 818 LEU A C 1
ATOM 6469 O O . LEU A 1 818 ? -70.034 -45.954 97.810 1.00 84.44 818 LEU A O 1
ATOM 6473 N N . GLU A 1 819 ? -69.326 -44.419 99.291 1.00 84.12 819 GLU A N 1
ATOM 6474 C CA . GLU A 1 819 ? -69.096 -45.360 100.393 1.00 84.12 819 GLU A CA 1
ATOM 6475 C C . GLU A 1 819 ? -70.407 -45.933 100.950 1.00 84.12 819 GLU A C 1
ATOM 6477 O O . GLU A 1 819 ? -70.478 -47.130 101.240 1.00 84.12 819 GLU A O 1
ATOM 6482 N N . GLU A 1 820 ? -71.480 -45.143 101.028 1.00 84.12 820 GLU A N 1
ATOM 6483 C CA . GLU A 1 820 ? -72.775 -45.625 101.529 1.00 84.12 820 GLU A CA 1
ATOM 6484 C C . GLU A 1 820 ? -73.368 -46.743 100.657 1.00 84.12 820 GLU A C 1
ATOM 6486 O O . GLU A 1 820 ? -73.825 -47.766 101.177 1.00 84.12 820 GLU A O 1
ATOM 6491 N N . LEU A 1 821 ? -73.292 -46.607 99.331 1.00 84.75 821 LEU A N 1
ATOM 6492 C CA . LEU A 1 821 ? -73.757 -47.631 98.387 1.00 84.75 821 LEU A CA 1
ATOM 6493 C C . LEU A 1 821 ? -72.939 -48.935 98.479 1.00 84.75 821 LEU A C 1
ATOM 6495 O O . LEU A 1 821 ? -73.497 -50.021 98.316 1.00 84.75 821 LEU A O 1
ATOM 6499 N N . ASN A 1 822 ? -71.640 -48.861 98.808 1.00 84.69 822 ASN A N 1
ATOM 6500 C CA . ASN A 1 822 ? -70.815 -50.053 99.073 1.00 84.69 822 ASN A CA 1
ATOM 6501 C C . ASN A 1 822 ? -71.328 -50.860 100.281 1.00 84.69 822 ASN A C 1
ATOM 6503 O O . ASN A 1 822 ? -71.290 -52.096 100.290 1.00 84.69 822 ASN A O 1
ATOM 6507 N N . LEU A 1 823 ? -71.802 -50.173 101.323 1.00 84.56 823 LEU A N 1
ATOM 6508 C CA . LEU A 1 823 ? -72.304 -50.825 102.532 1.00 84.56 823 LEU A CA 1
ATOM 6509 C C . LEU A 1 823 ? -73.577 -51.640 102.249 1.00 84.56 823 LEU A C 1
ATOM 6511 O O . LEU A 1 823 ? -73.734 -52.738 102.791 1.00 84.56 823 LEU A O 1
ATOM 6515 N N . ILE A 1 824 ? -74.465 -51.128 101.392 1.00 82.88 824 ILE A N 1
ATOM 6516 C CA . ILE A 1 824 ? -75.700 -51.809 100.966 1.00 82.88 824 ILE A CA 1
ATOM 6517 C C . ILE A 1 824 ? -75.384 -53.094 100.198 1.00 82.88 824 ILE A C 1
ATOM 6519 O O . ILE A 1 824 ? -75.931 -54.153 100.516 1.00 82.88 824 ILE A O 1
ATOM 6523 N N . GLU A 1 825 ? -74.454 -53.026 99.247 1.00 84.31 825 GLU A N 1
ATOM 6524 C CA . GLU A 1 825 ? -73.982 -54.176 98.467 1.00 84.31 825 GLU A CA 1
ATOM 6525 C C . GLU A 1 825 ? -73.449 -55.299 99.378 1.00 84.31 825 GLU A C 1
ATOM 6527 O O . GLU A 1 825 ? -73.794 -56.477 99.227 1.00 84.31 825 GLU A O 1
ATOM 6532 N N . THR A 1 826 ? -72.688 -54.918 100.410 1.00 83.62 826 THR A N 1
ATOM 6533 C CA . THR A 1 826 ? -72.147 -55.849 101.412 1.00 83.62 826 THR A CA 1
ATOM 6534 C C . THR A 1 826 ? -73.256 -56.523 102.232 1.00 83.62 826 THR A C 1
ATOM 6536 O O . THR A 1 826 ? -73.159 -57.709 102.557 1.00 83.62 826 THR A O 1
ATOM 6539 N N . LYS A 1 827 ? -74.325 -55.794 102.581 1.00 83.62 827 LYS A N 1
ATOM 6540 C CA . LYS A 1 827 ? -75.463 -56.342 103.343 1.00 83.62 827 LYS A CA 1
ATOM 6541 C C . LYS A 1 827 ? -76.330 -57.282 102.506 1.00 83.62 827 LYS A C 1
ATOM 6543 O O . LYS A 1 827 ? -76.679 -58.350 103.005 1.00 83.62 827 LYS A O 1
ATOM 6548 N N . CYS A 1 828 ? -76.608 -56.943 101.246 1.00 82.88 828 CYS A N 1
ATOM 6549 C CA . CYS A 1 828 ? -77.319 -57.837 100.324 1.00 82.88 828 CYS A CA 1
ATOM 6550 C C . CYS A 1 828 ? -76.551 -59.151 100.132 1.00 82.88 828 CYS A C 1
ATOM 6552 O O . CYS A 1 828 ? -77.129 -60.229 100.248 1.00 82.88 828 CYS A O 1
ATOM 6554 N N . SER A 1 829 ? -75.227 -59.067 99.957 1.00 84.00 829 SER A N 1
ATOM 6555 C CA . SER A 1 829 ? -74.359 -60.245 99.828 1.00 84.00 829 SER A CA 1
ATOM 6556 C C . SER A 1 829 ? -74.441 -61.185 101.037 1.00 84.00 829 SER A C 1
ATOM 6558 O O . SER A 1 829 ? -74.458 -62.401 100.862 1.00 84.00 829 SER A O 1
ATOM 6560 N N . LYS A 1 830 ? -74.523 -60.645 102.264 1.00 82.25 830 LYS A N 1
ATOM 6561 C CA . LYS A 1 830 ? -74.687 -61.449 103.489 1.00 82.25 830 LYS A CA 1
ATOM 6562 C C . LYS A 1 830 ? -76.052 -62.133 103.564 1.00 82.25 830 LYS A C 1
ATOM 6564 O O . LYS A 1 830 ? -76.113 -63.292 103.955 1.00 82.25 830 LYS A O 1
ATOM 6569 N N . LEU A 1 831 ? -77.125 -61.440 103.180 1.00 78.31 831 LEU A N 1
ATOM 6570 C CA . LEU A 1 831 ? -78.484 -61.992 103.198 1.00 78.31 831 LEU A CA 1
ATOM 6571 C C . LEU A 1 831 ? -78.661 -63.166 102.231 1.00 78.31 831 LEU A C 1
ATOM 6573 O O . LEU A 1 831 ? -79.311 -64.146 102.580 1.00 78.31 831 LEU A O 1
ATOM 6577 N N . MET A 1 832 ? -78.036 -63.116 101.051 1.00 74.88 832 MET A N 1
ATOM 6578 C CA . MET A 1 832 ? -78.076 -64.237 100.099 1.00 74.88 832 MET A CA 1
ATOM 6579 C C . MET A 1 832 ? -77.397 -65.512 100.626 1.00 74.88 832 MET A C 1
ATOM 6581 O O . MET A 1 832 ? -77.687 -66.601 100.142 1.00 74.88 832 MET A O 1
ATOM 6585 N N . GLN A 1 833 ? -76.492 -65.395 101.604 1.00 73.75 833 GLN A N 1
ATOM 6586 C CA . GLN A 1 833 ? -75.770 -66.531 102.186 1.00 73.75 833 GLN A CA 1
ATOM 6587 C C . GLN A 1 833 ? -76.535 -67.223 103.333 1.00 73.75 833 GLN A C 1
ATOM 6589 O O . GLN A 1 833 ? -76.081 -68.264 103.808 1.00 73.75 833 GLN A O 1
ATOM 6594 N N . ASP A 1 834 ? -77.682 -66.699 103.793 1.00 70.06 834 ASP A N 1
ATOM 6595 C CA . ASP A 1 834 ? -78.513 -67.382 104.798 1.00 70.06 834 ASP A CA 1
ATOM 6596 C C . ASP A 1 834 ? -79.257 -68.569 104.160 1.00 70.06 834 ASP A C 1
ATOM 6598 O O . ASP A 1 834 ? -80.018 -68.404 103.204 1.00 70.06 834 ASP A O 1
ATOM 6602 N N . ASN A 1 835 ? -79.092 -69.772 104.728 1.00 57.19 835 ASN A N 1
ATOM 6603 C CA . ASN A 1 835 ? -79.750 -71.009 104.276 1.00 57.19 835 ASN A CA 1
ATOM 6604 C C . ASN A 1 835 ? -81.279 -70.878 104.107 1.00 57.19 835 ASN A C 1
ATOM 6606 O O . ASN A 1 835 ? -81.876 -71.619 103.325 1.00 57.19 835 ASN A O 1
ATOM 6610 N N . SER A 1 836 ? -81.927 -69.951 104.821 1.00 60.31 836 SER A N 1
ATOM 6611 C CA . SER A 1 836 ? -83.361 -69.676 104.665 1.00 60.31 836 SER A CA 1
ATOM 6612 C C . SER A 1 836 ? -83.720 -69.021 103.333 1.00 60.31 836 SER A C 1
ATOM 6614 O O . SER A 1 836 ? -84.679 -69.457 102.703 1.00 60.31 836 SER A O 1
ATOM 6616 N N . ALA A 1 837 ? -82.932 -68.056 102.859 1.00 57.91 837 ALA A N 1
ATOM 6617 C CA . ALA A 1 837 ? -83.149 -67.410 101.567 1.00 57.91 837 ALA A CA 1
ATOM 6618 C C . ALA A 1 837 ? -82.838 -68.369 100.405 1.00 57.91 837 ALA A C 1
ATOM 6620 O O . ALA A 1 837 ? -83.548 -68.378 99.404 1.00 57.91 837 ALA A O 1
ATOM 6621 N N . VAL A 1 838 ? -81.835 -69.242 100.566 1.00 58.38 838 VAL A N 1
ATOM 6622 C CA . VAL A 1 838 ? -81.461 -70.273 99.574 1.00 58.38 838 VAL A CA 1
ATOM 6623 C C . VAL A 1 838 ? -82.574 -71.306 99.369 1.00 58.38 838 VAL A C 1
ATOM 6625 O O . VAL A 1 838 ? -82.767 -71.811 98.265 1.00 58.38 838 VAL A O 1
ATOM 6628 N N . THR A 1 839 ? -83.346 -71.591 100.419 1.00 59.16 839 THR A N 1
ATOM 6629 C CA . THR A 1 839 ? -84.484 -72.515 100.343 1.00 59.16 839 THR A CA 1
ATOM 6630 C C . THR A 1 839 ? -85.678 -71.894 99.598 1.00 59.16 839 THR A C 1
ATOM 6632 O O . THR A 1 839 ? -86.538 -72.637 99.150 1.00 59.16 839 THR A O 1
ATOM 6635 N N . PHE A 1 840 ? -85.733 -70.572 99.376 1.00 69.19 840 PHE A N 1
ATOM 6636 C CA . PHE A 1 840 ? -86.835 -69.898 98.668 1.00 69.19 840 PHE A CA 1
ATOM 6637 C C . PHE A 1 840 ? -86.328 -69.023 97.515 1.00 69.19 840 PHE A C 1
ATOM 6639 O O . PHE A 1 840 ? -86.008 -67.846 97.689 1.00 69.19 840 PHE A O 1
ATOM 6646 N N . ILE A 1 841 ? -86.327 -69.597 96.307 1.00 70.69 841 ILE A N 1
ATOM 6647 C CA . ILE A 1 841 ? -85.777 -68.997 95.076 1.00 70.69 841 ILE A CA 1
ATOM 6648 C C . ILE A 1 841 ? -86.310 -67.572 94.821 1.00 70.69 841 ILE A C 1
ATOM 6650 O O . ILE A 1 841 ? -85.547 -66.702 94.407 1.00 70.69 841 ILE A O 1
ATOM 6654 N N . ALA A 1 842 ? -87.581 -67.298 95.127 1.00 71.75 842 ALA A N 1
ATOM 6655 C CA . ALA A 1 842 ? -88.203 -65.989 94.917 1.00 71.75 842 ALA A CA 1
ATOM 6656 C C . ALA A 1 842 ? -87.615 -64.861 95.793 1.00 71.75 842 ALA A C 1
ATOM 6658 O O . ALA A 1 842 ? -87.408 -63.746 95.312 1.00 71.75 842 ALA A O 1
ATOM 6659 N N . ILE A 1 843 ? -87.305 -65.133 97.070 1.00 74.25 843 ILE A N 1
ATOM 6660 C CA . ILE A 1 843 ? -86.674 -64.146 97.968 1.00 74.25 843 ILE A CA 1
ATOM 6661 C C . ILE A 1 843 ? -85.225 -63.914 97.536 1.00 74.25 843 ILE A C 1
ATOM 6663 O O . ILE A 1 843 ? -84.777 -62.769 97.455 1.00 74.25 843 ILE A O 1
ATOM 6667 N N . HIS A 1 844 ? -84.510 -64.993 97.212 1.00 80.56 844 HIS A N 1
ATOM 6668 C CA . HIS A 1 844 ? -83.139 -64.907 96.721 1.00 80.56 844 HIS A CA 1
ATOM 6669 C C . HIS A 1 844 ? -83.046 -64.074 95.431 1.00 80.56 844 HIS A C 1
ATOM 6671 O O . HIS A 1 844 ? -82.184 -63.201 95.333 1.00 80.56 844 HIS A O 1
ATOM 6677 N N . GLY A 1 845 ? -83.958 -64.285 94.473 1.00 79.31 845 GLY A N 1
ATOM 6678 C CA . GLY A 1 845 ? -84.030 -63.504 93.231 1.00 79.31 845 GLY A CA 1
ATOM 6679 C C . GLY A 1 845 ? -84.186 -62.002 93.485 1.00 79.31 845 GLY A C 1
ATOM 6680 O O . GLY A 1 845 ? -83.408 -61.206 92.969 1.00 79.31 845 GLY A O 1
ATOM 6681 N N . LYS A 1 846 ? -85.092 -61.610 94.389 1.00 83.19 846 LYS A N 1
ATOM 6682 C CA . LYS A 1 846 ? -85.290 -60.199 94.766 1.00 83.19 846 LYS A CA 1
ATOM 6683 C C . LYS A 1 846 ? -84.042 -59.562 95.394 1.00 83.19 846 LYS A C 1
ATOM 6685 O O . LYS A 1 846 ? -83.714 -58.417 95.092 1.00 83.19 846 LYS A O 1
ATOM 6690 N N . ILE A 1 847 ? -83.327 -60.277 96.268 1.00 83.12 847 ILE A N 1
ATOM 6691 C CA . ILE A 1 847 ? -82.081 -59.769 96.883 1.00 83.12 847 ILE A CA 1
ATOM 6692 C C . ILE A 1 847 ? -80.981 -59.613 95.825 1.00 83.12 847 ILE A C 1
ATOM 6694 O O . ILE A 1 847 ? -80.226 -58.637 95.851 1.00 83.12 847 ILE A O 1
ATOM 6698 N N . GLN A 1 848 ? -80.917 -60.539 94.871 1.00 84.69 848 GLN A N 1
ATOM 6699 C CA . GLN A 1 848 ? -79.986 -60.469 93.752 1.00 84.69 848 GLN A CA 1
ATOM 6700 C C . GLN A 1 848 ? -80.272 -59.261 92.843 1.00 84.69 848 GLN A C 1
ATOM 6702 O O . GLN A 1 848 ? -79.332 -58.558 92.461 1.00 84.69 848 GLN A O 1
ATOM 6707 N N . ASP A 1 849 ? -81.541 -58.973 92.552 1.00 85.00 849 ASP A N 1
ATOM 6708 C CA . ASP A 1 849 ? -81.942 -57.809 91.754 1.00 85.00 849 ASP A CA 1
ATOM 6709 C C . ASP A 1 849 ? -81.615 -56.484 92.464 1.00 85.00 849 ASP A C 1
ATOM 6711 O O . ASP A 1 849 ? -81.018 -55.596 91.852 1.00 85.00 849 ASP A O 1
ATOM 6715 N N . MET A 1 850 ? -81.868 -56.378 93.778 1.00 86.00 850 MET A N 1
ATOM 6716 C CA . MET A 1 850 ? -81.477 -55.211 94.593 1.00 86.00 850 MET A CA 1
ATOM 6717 C C . MET A 1 850 ? -79.973 -54.925 94.494 1.00 86.00 850 MET A C 1
ATOM 6719 O O . MET A 1 850 ? -79.540 -53.784 94.290 1.00 86.00 850 MET A O 1
ATOM 6723 N N . MET A 1 851 ? -79.157 -55.975 94.622 1.00 85.88 851 MET A N 1
ATOM 6724 C CA . MET A 1 851 ? -77.702 -55.866 94.544 1.00 85.88 851 MET A CA 1
ATOM 6725 C C . MET A 1 851 ? -77.256 -55.395 93.156 1.00 85.88 851 MET A C 1
ATOM 6727 O O . MET A 1 851 ? -76.442 -54.474 93.044 1.00 85.88 851 MET A O 1
ATOM 6731 N N . ARG A 1 852 ? -77.831 -55.978 92.098 1.00 86.56 852 ARG A N 1
ATOM 6732 C CA . ARG A 1 852 ? -77.544 -55.605 90.710 1.00 86.56 852 ARG A CA 1
ATOM 6733 C C . ARG A 1 852 ? -77.898 -54.144 90.431 1.00 86.56 852 ARG A C 1
ATOM 6735 O O . ARG A 1 852 ? -77.095 -53.432 89.827 1.00 86.56 852 ARG A O 1
ATOM 6742 N N . HIS A 1 853 ? -79.067 -53.682 90.871 1.00 87.12 853 HIS A N 1
ATOM 6743 C CA . HIS A 1 853 ? -79.504 -52.304 90.657 1.00 87.12 853 HIS A CA 1
ATOM 6744 C C . HIS A 1 853 ? -78.573 -51.293 91.346 1.00 87.12 853 HIS A C 1
ATOM 6746 O O . HIS A 1 853 ? -78.120 -50.336 90.710 1.00 87.12 853 HIS A O 1
ATOM 6752 N N . CYS A 1 854 ? -78.206 -51.533 92.611 1.00 85.31 854 CYS A N 1
ATOM 6753 C CA . CYS A 1 854 ? -77.289 -50.665 93.359 1.00 85.31 854 CYS A CA 1
ATOM 6754 C C . CYS A 1 854 ? -75.908 -50.541 92.689 1.00 85.31 854 CYS A C 1
ATOM 6756 O O . CYS A 1 854 ? -75.348 -49.444 92.608 1.00 85.31 854 CYS A O 1
ATOM 6758 N N . GLN A 1 855 ? -75.364 -51.651 92.177 1.00 86.56 855 GLN A N 1
ATOM 6759 C CA . GLN A 1 855 ? -74.064 -51.667 91.496 1.00 86.56 855 GLN A CA 1
ATOM 6760 C C . GLN A 1 855 ? -74.061 -50.807 90.223 1.00 86.56 855 GLN A C 1
ATOM 6762 O O . GLN A 1 855 ? -73.112 -50.051 89.996 1.00 86.56 855 GLN A O 1
ATOM 6767 N N . ILE A 1 856 ? -75.120 -50.893 89.410 1.00 85.75 856 ILE A N 1
ATOM 6768 C CA . ILE A 1 856 ? -75.248 -50.120 88.165 1.00 85.75 856 ILE A CA 1
ATOM 6769 C C . ILE A 1 856 ? -75.315 -48.620 88.474 1.00 85.75 856 ILE A C 1
ATOM 6771 O O . ILE A 1 856 ? -74.567 -47.831 87.893 1.00 85.75 856 ILE A O 1
ATOM 6775 N N . TYR A 1 857 ? -76.167 -48.224 89.422 1.00 88.00 857 TYR A N 1
ATOM 6776 C CA . TYR A 1 857 ? -76.354 -46.820 89.785 1.00 88.00 857 TYR A CA 1
ATOM 6777 C C . TYR A 1 857 ? -75.065 -46.168 90.320 1.00 88.00 857 TYR A C 1
ATOM 6779 O O . TYR A 1 857 ? -74.685 -45.072 89.899 1.00 88.00 857 TYR A O 1
ATOM 6787 N N . LYS A 1 858 ? -74.336 -46.868 91.196 1.00 87.56 858 LYS A N 1
ATOM 6788 C CA . LYS A 1 858 ? -73.072 -46.394 91.781 1.00 87.56 858 LYS A CA 1
ATOM 6789 C C . LYS A 1 858 ? -72.010 -46.062 90.724 1.00 87.56 858 LYS A C 1
ATOM 6791 O O . LYS A 1 858 ? -71.322 -45.046 90.840 1.00 87.56 858 LYS A O 1
ATOM 6796 N N . GLN A 1 859 ? -71.859 -46.906 89.699 1.00 85.62 859 GLN A N 1
ATOM 6797 C CA . GLN A 1 859 ? -70.883 -46.673 88.627 1.00 85.62 859 GLN A CA 1
ATOM 6798 C C . GLN A 1 859 ? -71.218 -45.420 87.806 1.00 85.62 859 GLN A C 1
ATOM 6800 O O . GLN A 1 859 ? -70.320 -44.639 87.476 1.00 85.62 859 GLN A O 1
ATOM 6805 N N . ASP A 1 860 ? -72.499 -45.206 87.503 1.00 84.75 860 ASP A N 1
ATOM 6806 C CA . ASP A 1 860 ? -72.960 -44.021 86.777 1.00 84.75 860 ASP A CA 1
ATOM 6807 C C . ASP A 1 860 ? -72.745 -42.736 87.598 1.00 84.75 860 ASP A C 1
ATOM 6809 O O . ASP A 1 860 ? -72.176 -41.762 87.096 1.00 84.75 860 ASP A O 1
ATOM 6813 N N . LEU A 1 861 ? -73.089 -42.755 88.890 1.00 84.94 861 LEU A N 1
ATOM 6814 C CA . LEU A 1 861 ? -72.905 -41.613 89.789 1.00 84.94 861 LEU A CA 1
ATOM 6815 C C . LEU A 1 861 ? -71.429 -41.192 89.906 1.00 84.94 861 LEU A C 1
ATOM 6817 O O . LEU A 1 861 ? -71.110 -40.010 89.747 1.00 84.94 861 LEU A O 1
ATOM 6821 N N . HIS A 1 862 ? -70.508 -42.146 90.089 1.00 85.50 862 HIS A N 1
ATOM 6822 C CA . HIS A 1 862 ? -69.069 -41.861 90.172 1.00 85.50 862 HIS A CA 1
ATOM 6823 C C . HIS A 1 862 ? -68.532 -41.175 88.903 1.00 85.50 862 HIS A C 1
ATOM 6825 O O . HIS A 1 862 ? -67.755 -40.217 88.968 1.00 85.50 862 HIS A O 1
ATOM 6831 N N . LYS A 1 863 ? -68.978 -41.629 87.724 1.00 85.62 863 LYS A N 1
ATOM 6832 C CA . LYS A 1 863 ? -68.580 -41.041 86.438 1.00 85.62 863 LYS A CA 1
ATOM 6833 C C . LYS A 1 863 ? -69.078 -39.600 86.295 1.00 85.62 863 LYS A C 1
ATOM 6835 O O . LYS A 1 863 ? -68.326 -38.742 85.823 1.00 85.62 863 LYS A O 1
ATOM 6840 N N . ARG A 1 864 ? -70.315 -39.323 86.721 1.00 83.88 864 ARG A N 1
ATOM 6841 C CA . ARG A 1 864 ? -70.908 -37.975 86.693 1.00 83.88 864 ARG A CA 1
ATOM 6842 C C . ARG A 1 864 ? -70.165 -37.007 87.620 1.00 83.88 864 ARG A C 1
ATOM 6844 O O . ARG A 1 864 ? -69.816 -35.920 87.163 1.00 83.88 864 ARG A O 1
ATOM 6851 N N . ILE A 1 865 ? -69.832 -37.423 88.846 1.00 84.69 865 ILE A N 1
ATOM 6852 C CA . ILE A 1 865 ? -69.057 -36.622 89.818 1.00 84.69 865 ILE A CA 1
ATOM 6853 C C . ILE A 1 865 ? -67.702 -36.200 89.225 1.00 84.69 865 ILE A C 1
ATOM 6855 O O . ILE A 1 865 ? -67.390 -35.010 89.153 1.00 84.69 865 ILE A O 1
ATOM 6859 N N . LYS A 1 866 ? -66.914 -37.159 88.717 1.00 84.19 866 LYS A N 1
ATOM 6860 C CA . LYS A 1 866 ? -65.566 -36.895 88.177 1.00 84.19 866 LYS A CA 1
ATOM 6861 C C . LYS A 1 866 ? -65.576 -35.951 86.973 1.00 84.19 866 LYS A C 1
ATOM 6863 O O . LYS A 1 866 ? -64.678 -35.123 86.825 1.00 84.19 866 LYS A O 1
ATOM 6868 N N . SER A 1 867 ? -66.578 -36.077 86.102 1.00 84.31 867 SER A N 1
ATOM 6869 C CA . SER A 1 867 ? -66.748 -35.169 84.964 1.00 84.31 867 SER A CA 1
ATOM 6870 C C . SER A 1 867 ? -67.111 -33.754 85.411 1.00 84.31 867 SER A C 1
ATOM 6872 O O . SER A 1 867 ? -66.648 -32.791 84.809 1.00 84.31 867 SER A O 1
ATOM 6874 N N . MET A 1 868 ? -67.941 -33.623 86.445 1.00 82.44 868 MET A N 1
ATOM 6875 C CA . MET A 1 868 ? -68.442 -32.334 86.910 1.00 82.44 868 MET A CA 1
ATOM 6876 C C . MET A 1 868 ? -67.352 -31.502 87.589 1.00 82.44 868 MET A C 1
ATOM 6878 O O . MET A 1 868 ? -67.230 -30.318 87.291 1.00 82.44 868 MET A O 1
ATOM 6882 N N . ILE A 1 869 ? -66.499 -32.135 88.402 1.00 82.31 869 ILE A N 1
ATOM 6883 C CA . ILE A 1 869 ? -65.344 -31.489 89.051 1.00 82.31 869 ILE A CA 1
ATOM 6884 C C . ILE A 1 869 ? -64.403 -30.851 88.015 1.00 82.31 869 ILE A C 1
ATOM 6886 O O . ILE A 1 869 ? -64.009 -29.698 88.177 1.00 82.31 869 ILE A O 1
ATOM 6890 N N . LYS A 1 870 ? -64.093 -31.555 86.916 1.00 80.44 870 LYS A N 1
ATOM 6891 C CA . LYS A 1 870 ? -63.228 -31.024 85.846 1.00 80.44 870 LYS A CA 1
ATOM 6892 C C . LYS A 1 870 ? -63.821 -29.794 85.155 1.00 80.44 870 LYS A C 1
ATOM 6894 O O . LYS A 1 870 ? -63.114 -28.809 84.973 1.00 80.44 870 LYS A O 1
ATOM 6899 N N . SER A 1 871 ? -65.107 -29.835 84.802 1.00 81.19 871 SER A N 1
ATOM 6900 C CA . SER A 1 871 ? -65.778 -28.684 84.183 1.00 81.19 871 SER A CA 1
ATOM 6901 C C . SER A 1 871 ? -65.865 -27.481 85.126 1.00 81.19 871 SER A C 1
ATOM 6903 O O . SER A 1 871 ? -65.792 -26.347 84.669 1.00 81.19 871 SER A O 1
ATOM 6905 N N . ILE A 1 872 ? -65.979 -27.693 86.441 1.00 80.56 872 ILE A N 1
ATOM 6906 C CA . ILE A 1 872 ? -65.976 -26.590 87.415 1.00 80.56 872 ILE A CA 1
ATOM 6907 C C . ILE A 1 872 ? -64.584 -25.951 87.526 1.00 80.56 872 ILE A C 1
ATOM 6909 O O . ILE A 1 872 ? -64.475 -24.728 87.507 1.00 80.56 872 ILE A O 1
ATOM 6913 N N . GLN A 1 873 ? -63.515 -26.754 87.583 1.00 81.06 873 GLN A N 1
ATOM 6914 C CA . GLN A 1 873 ? -62.129 -26.254 87.629 1.00 81.06 873 GLN A CA 1
ATOM 6915 C C . GLN A 1 873 ? -61.752 -25.429 86.390 1.00 81.06 873 GLN A C 1
ATOM 6917 O O . GLN A 1 873 ? -61.015 -24.450 86.499 1.00 81.06 873 GLN A O 1
ATOM 6922 N N . ALA A 1 874 ? -62.297 -25.801 85.229 1.00 77.75 874 ALA A N 1
ATOM 6923 C CA . ALA A 1 874 ? -62.145 -25.087 83.963 1.00 77.75 874 ALA A CA 1
ATOM 6924 C C . ALA A 1 874 ? -63.094 -23.878 83.803 1.00 77.75 874 ALA A C 1
ATOM 6926 O O . ALA A 1 874 ? -63.172 -23.307 82.719 1.00 77.75 874 ALA A O 1
ATOM 6927 N N . CYS A 1 875 ? -63.835 -23.494 84.853 1.00 77.56 875 CYS A N 1
ATOM 6928 C CA . CYS A 1 875 ? -64.844 -22.427 84.833 1.00 77.56 875 CYS A CA 1
ATOM 6929 C C . CYS A 1 875 ? -66.002 -22.642 83.828 1.00 77.56 875 CYS A C 1
ATOM 6931 O O . CYS A 1 875 ? -66.719 -21.697 83.507 1.00 77.56 875 CYS A O 1
ATOM 6933 N N . GLU A 1 876 ? -66.228 -23.870 83.346 1.00 80.19 876 GLU A N 1
ATOM 6934 C CA . GLU A 1 876 ? -67.315 -24.209 82.410 1.00 80.19 876 GLU A CA 1
ATOM 6935 C C . GLU A 1 876 ? -68.660 -24.420 83.119 1.00 80.19 876 GLU A C 1
ATOM 6937 O O . GLU A 1 876 ? -69.724 -24.252 82.520 1.00 80.19 876 GLU A O 1
ATOM 6942 N N . LYS A 1 877 ? -68.628 -24.849 84.385 1.00 77.00 877 LYS A N 1
ATOM 6943 C CA . LYS A 1 877 ? -69.813 -25.105 85.214 1.00 77.00 877 LYS A CA 1
ATOM 6944 C C . LYS A 1 877 ? -69.653 -24.496 86.597 1.00 77.00 877 LYS A C 1
ATOM 6946 O O . LYS A 1 877 ? -68.547 -24.375 87.114 1.00 77.00 877 LYS A O 1
ATOM 6951 N N . ASP A 1 878 ? -70.778 -24.141 87.202 1.00 80.12 878 ASP A N 1
ATOM 6952 C CA . ASP A 1 878 ? -70.795 -23.599 88.553 1.00 80.12 878 ASP A CA 1
ATOM 6953 C C . ASP A 1 878 ? -70.750 -24.702 89.625 1.00 80.12 878 ASP A C 1
ATOM 6955 O O . ASP A 1 878 ? -71.154 -25.843 89.387 1.00 80.12 878 ASP A O 1
ATOM 6959 N N . ILE A 1 879 ? -70.277 -24.350 90.823 1.00 79.88 879 ILE A N 1
ATOM 6960 C CA . ILE A 1 879 ? -70.180 -25.252 91.979 1.00 79.88 879 ILE A CA 1
ATOM 6961 C C . ILE A 1 879 ? -71.562 -25.798 92.380 1.00 79.88 879 ILE A C 1
ATOM 6963 O O . ILE A 1 879 ? -71.666 -26.943 92.829 1.00 79.88 879 ILE A O 1
ATOM 6967 N N . SER A 1 880 ? -72.630 -25.018 92.174 1.00 78.56 880 SER A N 1
ATOM 6968 C CA . SER A 1 880 ? -74.024 -25.444 92.379 1.00 78.56 880 SER A CA 1
ATOM 6969 C C . SER A 1 880 ? -74.373 -26.746 91.652 1.00 78.56 880 SER A C 1
ATOM 6971 O O . SER A 1 880 ? -75.045 -27.590 92.236 1.00 78.56 880 SER A O 1
ATOM 6973 N N . ALA A 1 881 ? -73.818 -26.993 90.461 1.00 80.06 881 ALA A N 1
ATOM 6974 C CA . ALA A 1 881 ? -74.100 -28.207 89.695 1.00 80.06 881 ALA A CA 1
ATOM 6975 C C . ALA A 1 881 ? -73.687 -29.494 90.433 1.00 80.06 881 ALA A C 1
ATOM 6977 O O . ALA A 1 881 ? -74.366 -30.516 90.328 1.00 80.06 881 ALA A O 1
ATOM 6978 N N . LEU A 1 882 ? -72.589 -29.453 91.199 1.00 82.50 882 LEU A N 1
ATOM 6979 C CA . LEU A 1 882 ? -72.144 -30.604 91.989 1.00 82.50 882 LEU A CA 1
ATOM 6980 C C . LEU A 1 882 ? -73.040 -30.819 93.220 1.00 82.50 882 LEU A C 1
ATOM 6982 O O . LEU A 1 882 ? -73.300 -31.962 93.588 1.00 82.50 882 LEU A O 1
ATOM 6986 N N . LYS A 1 883 ? -73.554 -29.736 93.821 1.00 81.19 883 LYS A N 1
ATOM 6987 C CA . LYS A 1 883 ? -74.530 -29.802 94.924 1.00 81.19 883 LYS A CA 1
ATOM 6988 C C . LYS A 1 883 ? -75.868 -30.376 94.452 1.00 81.19 883 LYS A C 1
ATOM 6990 O O . LYS A 1 883 ? -76.408 -31.255 95.115 1.00 81.19 883 LYS A O 1
ATOM 6995 N N . ASP A 1 884 ? -76.344 -29.954 93.283 1.00 80.62 884 ASP A N 1
ATOM 6996 C CA . ASP A 1 884 ? -77.577 -30.467 92.673 1.00 80.62 884 ASP A CA 1
ATOM 6997 C C . ASP A 1 884 ? -77.478 -31.969 92.363 1.00 80.62 884 ASP A C 1
ATOM 6999 O O . ASP A 1 884 ? -78.443 -32.711 92.545 1.00 80.62 884 ASP A O 1
ATOM 7003 N N . LEU A 1 885 ? -76.301 -32.444 91.933 1.00 83.19 885 LEU A N 1
ATOM 7004 C CA . LEU A 1 885 ? -76.052 -33.867 91.681 1.00 83.19 885 LEU A CA 1
ATOM 7005 C C . LEU A 1 885 ? -76.171 -34.710 92.962 1.00 83.19 885 LEU A C 1
ATOM 7007 O O . LEU A 1 885 ? -76.732 -35.805 92.917 1.00 83.19 885 LEU A O 1
ATOM 7011 N N . LEU A 1 886 ? -75.649 -34.210 94.087 1.00 82.94 886 LEU A N 1
ATOM 7012 C CA . LEU A 1 886 ? -75.756 -34.876 95.389 1.00 82.94 886 LEU A CA 1
ATOM 7013 C C . LEU A 1 886 ? -77.200 -34.863 95.903 1.00 82.94 886 LEU A C 1
ATOM 7015 O O . LEU A 1 886 ? -77.705 -35.900 96.317 1.00 82.94 886 LEU A O 1
ATOM 7019 N N . GLN A 1 887 ? -77.905 -33.739 95.767 1.00 81.44 887 GLN A N 1
ATOM 7020 C CA . GLN A 1 887 ? -79.325 -33.648 96.118 1.00 81.44 887 GLN A CA 1
ATOM 7021 C C . GLN A 1 887 ? -80.182 -34.635 95.303 1.00 81.44 887 GLN A C 1
ATOM 7023 O O . GLN A 1 887 ? -81.068 -35.297 95.840 1.00 81.44 887 GLN A O 1
ATOM 7028 N N . ALA A 1 888 ? -79.894 -34.792 94.008 1.00 80.44 888 ALA A N 1
ATOM 7029 C CA . ALA A 1 888 ? -80.591 -35.750 93.151 1.00 80.44 888 ALA A CA 1
ATOM 7030 C C . ALA A 1 888 ? -80.338 -37.218 93.546 1.00 80.44 888 ALA A C 1
ATOM 7032 O O . ALA A 1 888 ? -81.164 -38.081 93.241 1.00 80.44 888 ALA A O 1
ATOM 7033 N N . HIS A 1 889 ? -79.213 -37.521 94.205 1.00 84.31 889 HIS A N 1
ATOM 7034 C CA . HIS A 1 889 ? -78.963 -38.846 94.771 1.00 84.31 889 HIS A CA 1
ATOM 7035 C C . HIS A 1 889 ? -79.876 -39.130 95.968 1.00 84.31 889 HIS A C 1
ATOM 7037 O O . HIS A 1 889 ? -80.514 -40.186 96.004 1.00 84.31 889 HIS A O 1
ATOM 7043 N N . ASP A 1 890 ? -79.989 -38.179 96.893 1.00 79.94 890 ASP A N 1
ATOM 7044 C CA . ASP A 1 890 ? -80.823 -38.318 98.092 1.00 79.94 890 ASP A CA 1
ATOM 7045 C C . ASP A 1 890 ? -82.311 -38.500 97.753 1.00 79.94 890 ASP A C 1
ATOM 7047 O O . ASP A 1 890 ? -83.039 -39.191 98.463 1.00 79.94 890 ASP A O 1
ATOM 7051 N N . GLU A 1 891 ? -82.761 -37.932 96.632 1.00 79.69 891 GLU A N 1
ATOM 7052 C CA . GLU A 1 891 ? -84.133 -38.060 96.127 1.00 79.69 891 GLU A CA 1
ATOM 7053 C C . GLU A 1 891 ? -84.371 -39.318 95.272 1.00 79.69 891 GLU A C 1
ATOM 7055 O O . GLU A 1 891 ? -85.478 -39.523 94.777 1.00 79.69 891 GLU A O 1
ATOM 7060 N N . SER A 1 892 ? -83.359 -40.161 95.059 1.00 82.38 892 SER A N 1
ATOM 7061 C CA . SER A 1 892 ? -83.453 -41.351 94.203 1.00 82.38 892 SER A CA 1
ATOM 7062 C C . SER A 1 892 ? -83.973 -42.590 94.960 1.00 82.38 892 SER A C 1
ATOM 7064 O O . SER A 1 892 ? -83.855 -42.655 96.187 1.00 82.38 892 SER A O 1
ATOM 7066 N N . PRO A 1 893 ? -84.461 -43.643 94.264 1.00 78.56 893 PRO A N 1
ATOM 7067 C CA . PRO A 1 893 ? -84.814 -44.924 94.898 1.00 78.56 893 PRO A CA 1
ATOM 7068 C C . PRO A 1 893 ? -83.580 -45.719 95.383 1.00 78.56 893 PRO A C 1
ATOM 7070 O O . PRO A 1 893 ? -83.703 -46.841 95.877 1.00 78.56 893 PRO A O 1
ATOM 7073 N N . PHE A 1 894 ? -82.382 -45.140 95.236 1.00 86.31 894 PHE A N 1
ATOM 7074 C CA . PHE A 1 894 ? -81.107 -45.641 95.747 1.00 86.31 894 PHE A CA 1
ATOM 7075 C C . PHE A 1 894 ? -80.638 -44.891 96.998 1.00 86.31 894 PHE A C 1
ATOM 7077 O O . PHE A 1 894 ? -79.491 -45.057 97.414 1.00 86.31 894 PHE A O 1
ATOM 7084 N N . ASN A 1 895 ? -81.490 -44.058 97.603 1.00 83.56 895 ASN A N 1
ATOM 7085 C CA . ASN A 1 895 ? -81.145 -43.414 98.861 1.00 83.56 895 ASN A CA 1
ATOM 7086 C C . ASN A 1 895 ? -80.956 -44.463 99.969 1.00 83.56 895 ASN A C 1
ATOM 7088 O O . ASN A 1 895 ? -81.638 -45.491 100.041 1.00 83.56 895 ASN A O 1
ATOM 7092 N N . LYS A 1 896 ? -80.024 -44.180 100.876 1.00 82.00 896 LYS A N 1
ATOM 7093 C CA . LYS A 1 896 ? -79.628 -45.096 101.948 1.00 82.00 896 LYS A CA 1
ATOM 7094 C C . LYS A 1 896 ? -80.791 -45.570 102.818 1.00 82.00 896 LYS A C 1
ATOM 7096 O O . LYS A 1 896 ? -80.801 -46.730 103.229 1.00 82.00 896 LYS A O 1
ATOM 7101 N N . ASN A 1 897 ? -81.739 -44.691 103.137 1.00 81.88 897 ASN A N 1
ATOM 7102 C CA . ASN A 1 897 ? -82.810 -45.003 104.082 1.00 81.88 897 ASN A CA 1
ATOM 7103 C C . ASN A 1 897 ? -83.766 -46.058 103.522 1.00 81.88 897 ASN A C 1
ATOM 7105 O O . ASN A 1 897 ? -84.120 -46.997 104.239 1.00 81.88 897 ASN A O 1
ATOM 7109 N N . ASP A 1 898 ? -84.148 -45.932 102.255 1.00 82.25 898 ASP A N 1
ATOM 7110 C CA . ASP A 1 898 ? -85.085 -46.856 101.617 1.00 82.25 898 ASP A CA 1
ATOM 7111 C C . ASP A 1 898 ? -84.427 -48.203 101.312 1.00 82.25 898 ASP A C 1
ATOM 7113 O O . ASP A 1 898 ? -85.005 -49.248 101.621 1.00 82.25 898 ASP A O 1
ATOM 7117 N N . LEU A 1 899 ? -83.172 -48.192 100.848 1.00 85.50 899 LEU A N 1
ATOM 7118 C CA . LEU A 1 899 ? -82.372 -49.4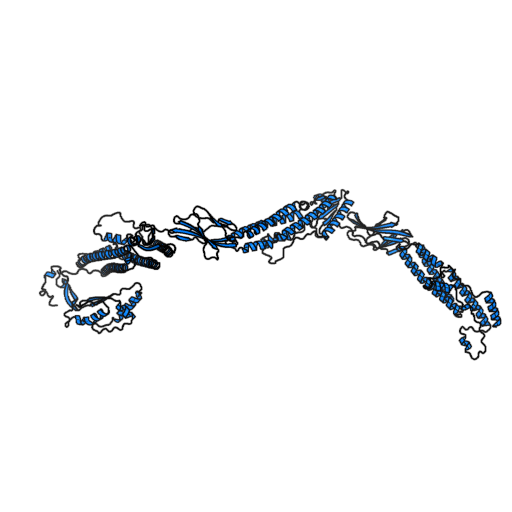08 100.666 1.00 85.50 899 LEU A CA 1
ATOM 7119 C C . LEU A 1 899 ? -82.214 -50.190 101.977 1.00 85.50 899 LEU A C 1
ATOM 7121 O O . LEU A 1 899 ? -82.395 -51.408 102.017 1.00 85.50 899 LEU A O 1
ATOM 7125 N N . MET A 1 900 ? -81.911 -49.494 103.076 1.00 83.00 900 MET A N 1
ATOM 7126 C CA . MET A 1 900 ? -81.759 -50.118 104.390 1.00 83.00 900 MET A CA 1
ATOM 7127 C C . MET A 1 900 ? -83.067 -50.703 104.920 1.00 83.00 900 MET A C 1
ATOM 7129 O O . MET A 1 900 ? -83.057 -51.820 105.436 1.00 83.00 900 MET A O 1
ATOM 7133 N N . LYS A 1 901 ? -84.184 -49.980 104.785 1.00 82.62 901 LYS A N 1
ATOM 7134 C CA . LYS A 1 901 ? -85.506 -50.489 105.178 1.00 82.62 901 LYS A CA 1
ATOM 7135 C C . LYS A 1 901 ? -85.875 -51.737 104.388 1.00 82.62 901 LYS A C 1
ATOM 7137 O O . LYS A 1 901 ? -86.329 -52.707 104.985 1.00 82.62 901 LYS A O 1
ATOM 7142 N N . TRP A 1 902 ? -85.646 -51.730 103.075 1.00 85.56 902 TRP A N 1
ATOM 7143 C CA . TRP A 1 902 ? -85.927 -52.876 102.213 1.00 85.56 902 TRP A CA 1
ATOM 7144 C C . TRP A 1 902 ? -85.150 -54.120 102.650 1.00 85.56 902 TRP A C 1
ATOM 7146 O O . TRP A 1 902 ? -85.733 -55.188 102.823 1.00 85.56 902 TRP A O 1
ATOM 7156 N N . ILE A 1 903 ? -83.851 -53.961 102.920 1.00 84.00 903 ILE A N 1
ATOM 7157 C CA . ILE A 1 903 ? -82.983 -55.027 103.436 1.00 84.00 903 ILE A CA 1
ATOM 7158 C C . ILE A 1 903 ? -83.533 -55.600 104.748 1.00 84.00 903 ILE A C 1
ATOM 7160 O O . ILE A 1 903 ? -83.623 -56.817 104.886 1.00 84.00 903 ILE A O 1
ATOM 7164 N N . THR A 1 904 ? -83.926 -54.744 105.697 1.00 82.56 904 THR A N 1
ATOM 7165 C CA . THR A 1 904 ? -84.489 -55.183 106.985 1.00 82.56 904 THR A CA 1
ATOM 7166 C C . THR A 1 904 ? -85.804 -55.939 106.807 1.00 82.56 904 THR A C 1
ATOM 7168 O O . THR A 1 904 ? -85.973 -57.004 107.393 1.00 82.56 904 THR A O 1
ATOM 7171 N N . VAL A 1 905 ? -86.708 -55.443 105.958 1.00 82.06 905 VAL A N 1
ATOM 7172 C CA . VAL A 1 905 ? -87.986 -56.112 105.672 1.00 82.06 905 VAL A CA 1
ATOM 7173 C C . VAL A 1 905 ? -87.756 -57.502 105.080 1.00 82.06 905 VAL A C 1
ATOM 7175 O O . VAL A 1 905 ? -88.396 -58.464 105.495 1.00 82.06 905 VAL A O 1
ATOM 7178 N N . LYS A 1 906 ? -86.820 -57.640 104.138 1.00 83.38 906 LYS A N 1
ATOM 7179 C CA . LYS A 1 906 ? -86.533 -58.925 103.485 1.00 83.38 906 LYS A CA 1
ATOM 7180 C C . LYS A 1 906 ? -85.856 -59.925 104.420 1.00 83.38 906 LYS A C 1
ATOM 7182 O O . LYS A 1 906 ? -86.153 -61.116 104.345 1.00 83.38 906 LYS A O 1
ATOM 7187 N N . ASP A 1 907 ? -85.013 -59.447 105.332 1.00 81.25 907 ASP A N 1
ATOM 7188 C CA . ASP A 1 907 ? -84.451 -60.264 106.411 1.00 81.25 907 ASP A CA 1
ATOM 7189 C C . ASP A 1 907 ? -85.556 -60.791 107.346 1.00 81.25 907 ASP A C 1
ATOM 7191 O O . ASP A 1 907 ? -85.627 -61.985 107.645 1.00 81.25 907 ASP A O 1
ATOM 7195 N N . GLU A 1 908 ? -86.488 -59.930 107.760 1.00 78.50 908 GLU A N 1
ATOM 7196 C CA . GLU A 1 908 ? -87.632 -60.316 108.593 1.00 78.50 908 GLU A CA 1
ATOM 7197 C C . GLU A 1 908 ? -88.570 -61.310 107.891 1.00 78.50 908 GLU A C 1
ATOM 7199 O O . GLU A 1 908 ? -89.013 -62.281 108.515 1.00 78.50 908 GLU A O 1
ATOM 7204 N N . GLU A 1 909 ? -88.848 -61.108 106.599 1.00 76.69 909 GLU A N 1
ATOM 7205 C CA . GLU A 1 909 ? -89.633 -62.029 105.769 1.00 76.69 909 GLU A CA 1
ATOM 7206 C C . GLU A 1 909 ? -88.961 -63.399 105.672 1.00 76.69 909 GLU A C 1
ATOM 7208 O O . GLU A 1 909 ? -89.599 -64.415 105.960 1.00 76.69 909 GLU A O 1
ATOM 7213 N N . SER A 1 910 ? -87.665 -63.436 105.347 1.00 76.81 910 SER A N 1
ATOM 7214 C CA . SER A 1 910 ? -86.891 -64.680 105.254 1.00 76.81 910 SER A CA 1
ATOM 7215 C C . SER A 1 910 ? -86.896 -65.442 106.582 1.00 76.81 910 SER A C 1
ATOM 7217 O O . SER A 1 910 ? -87.195 -66.638 106.629 1.00 76.81 910 SER A O 1
ATOM 7219 N N . ASN A 1 911 ? -86.657 -64.743 107.694 1.00 77.44 911 ASN A N 1
ATOM 7220 C CA . ASN A 1 911 ? -86.661 -65.330 109.035 1.00 77.44 911 ASN A CA 1
ATOM 7221 C C . ASN A 1 911 ? -88.044 -65.837 109.463 1.00 77.44 911 ASN A C 1
ATOM 7223 O O . ASN A 1 911 ? -88.160 -66.858 110.149 1.00 77.44 911 ASN A O 1
ATOM 7227 N N . SER A 1 912 ? -89.101 -65.132 109.071 1.00 74.44 912 SER A N 1
ATOM 7228 C CA . SER A 1 912 ? -90.479 -65.510 109.375 1.00 74.44 912 SER A CA 1
ATOM 7229 C C . SER A 1 912 ? -90.906 -66.763 108.616 1.00 74.44 912 SER A C 1
ATOM 7231 O O . SER A 1 912 ? -91.443 -67.693 109.223 1.00 74.44 912 SER A O 1
ATOM 7233 N N . VAL A 1 913 ? -90.599 -66.831 107.317 1.00 74.38 913 VAL A N 1
ATOM 7234 C CA . VAL A 1 913 ? -90.842 -68.018 106.485 1.00 74.38 913 VAL A CA 1
ATOM 7235 C C . VAL A 1 913 ? -90.048 -69.209 107.016 1.00 74.38 913 VAL A C 1
ATOM 7237 O O . VAL A 1 913 ? -90.621 -70.278 107.202 1.00 74.38 913 VAL A O 1
ATOM 7240 N N . LYS A 1 914 ? -88.772 -69.017 107.379 1.00 76.50 914 LYS A N 1
ATOM 7241 C CA . LYS A 1 914 ? -87.920 -70.055 107.987 1.00 76.50 914 LYS A CA 1
ATOM 7242 C C . LYS A 1 914 ? -88.572 -70.706 109.208 1.00 76.50 914 LYS A C 1
ATOM 7244 O O . LYS A 1 914 ? -88.608 -71.928 109.309 1.00 76.50 914 LYS A O 1
ATOM 7249 N N . LYS A 1 915 ? -89.111 -69.897 110.129 1.00 75.56 915 LYS A N 1
ATOM 7250 C CA . LYS A 1 915 ? -89.790 -70.400 111.337 1.00 75.56 915 LYS A CA 1
ATOM 7251 C C . LYS A 1 915 ? -91.059 -71.180 111.005 1.00 75.56 915 LYS A C 1
ATOM 7253 O O . LYS A 1 915 ? -91.313 -72.203 111.629 1.00 75.56 915 LYS A O 1
ATOM 7258 N N . PHE A 1 916 ? -91.840 -70.704 110.040 1.00 74.44 916 PHE A N 1
ATOM 7259 C CA . PHE A 1 916 ? -93.089 -71.354 109.647 1.00 74.44 916 PHE A CA 1
ATOM 7260 C C . PHE A 1 916 ? -92.844 -72.693 108.940 1.00 74.44 916 PHE A C 1
ATOM 7262 O O . PHE A 1 916 ? -93.505 -73.689 109.207 1.00 74.44 916 PHE A O 1
ATOM 7269 N N . VAL A 1 917 ? -91.830 -72.735 108.081 1.00 75.25 917 VAL A N 1
ATOM 7270 C CA . VAL A 1 917 ? -91.394 -73.944 107.377 1.00 75.25 917 VAL A CA 1
ATOM 7271 C C . VAL A 1 917 ? -90.862 -74.984 108.354 1.00 75.25 917 VAL A C 1
ATOM 7273 O O . VAL A 1 917 ? -91.189 -76.157 108.221 1.00 75.25 917 VAL A O 1
ATOM 7276 N N . GLN A 1 918 ? -90.122 -74.562 109.384 1.00 75.75 918 GLN A N 1
ATOM 7277 C CA . GLN A 1 918 ? -89.681 -75.474 110.438 1.00 75.75 918 GLN A CA 1
ATOM 7278 C C . GLN A 1 918 ? -90.869 -76.154 111.138 1.00 75.75 918 GLN A C 1
ATOM 7280 O O . GLN A 1 918 ? -90.828 -77.357 111.358 1.00 75.75 918 GLN A O 1
ATOM 7285 N N . GLN A 1 919 ? -91.955 -75.423 111.411 1.00 74.31 919 GLN A N 1
ATOM 7286 C CA . GLN A 1 919 ? -93.163 -75.999 112.020 1.00 74.31 919 GLN A CA 1
ATOM 7287 C C . GLN A 1 919 ? -93.864 -77.021 111.108 1.00 74.31 919 GLN A C 1
ATOM 7289 O O . GLN A 1 919 ? -94.360 -78.040 111.592 1.00 74.31 919 GLN A O 1
ATOM 7294 N N . LEU A 1 920 ? -93.878 -76.779 109.793 1.00 73.31 920 LEU A N 1
ATOM 7295 C CA . LEU A 1 920 ? -94.358 -77.753 108.806 1.00 73.31 920 LEU A CA 1
ATOM 7296 C C . LEU A 1 920 ? -93.485 -79.019 108.813 1.00 73.31 920 LEU A C 1
ATOM 7298 O O . LEU A 1 920 ? -94.020 -80.127 108.874 1.00 73.31 920 LEU A O 1
ATOM 7302 N N . CYS A 1 921 ? -92.157 -78.865 108.831 1.00 76.06 921 CYS A N 1
ATOM 7303 C CA . CYS A 1 921 ? -91.219 -79.989 108.907 1.00 76.06 921 CYS A CA 1
ATOM 7304 C C . CYS A 1 921 ? -91.392 -80.826 110.177 1.00 76.06 921 CYS A C 1
ATOM 7306 O O . CYS A 1 921 ? -91.411 -82.053 110.113 1.00 76.06 921 CYS A O 1
ATOM 7308 N N . ASP A 1 922 ? -91.560 -80.169 111.326 1.00 77.81 922 ASP A N 1
ATOM 7309 C CA . ASP A 1 922 ? -91.731 -80.833 112.623 1.00 77.81 922 ASP A CA 1
ATOM 7310 C C . ASP A 1 922 ? -93.035 -81.660 112.683 1.00 77.81 922 ASP A C 1
ATOM 7312 O O . ASP A 1 922 ? -93.138 -82.603 113.466 1.00 77.81 922 ASP A O 1
ATOM 7316 N N . SER A 1 923 ? -94.009 -81.350 111.817 1.00 73.31 923 SER A N 1
ATOM 7317 C CA . SER A 1 923 ? -95.266 -82.099 111.648 1.00 73.31 923 SER A CA 1
ATOM 7318 C C . SER A 1 923 ? -95.144 -83.281 110.672 1.00 73.31 923 SER A C 1
ATOM 7320 O O . SER A 1 923 ? -96.123 -83.981 110.424 1.00 73.31 923 SER A O 1
ATOM 7322 N N . GLY A 1 924 ? -93.950 -83.519 110.118 1.00 68.75 924 GLY A N 1
ATOM 7323 C CA . GLY A 1 924 ? -93.653 -84.607 109.184 1.00 68.75 924 GLY A CA 1
ATOM 7324 C C . GLY A 1 924 ? -93.674 -84.220 107.701 1.00 68.75 924 GLY A C 1
ATOM 7325 O O . GLY A 1 924 ? -93.531 -85.106 106.861 1.00 68.75 924 GLY A O 1
ATOM 7326 N N . ALA A 1 925 ? -93.844 -82.937 107.356 1.00 72.81 925 ALA A N 1
ATOM 7327 C CA . ALA A 1 925 ? -93.760 -82.480 105.967 1.00 72.81 925 ALA A CA 1
ATOM 7328 C C . ALA A 1 925 ? -92.297 -82.378 105.489 1.00 72.81 925 ALA A C 1
ATOM 7330 O O . ALA A 1 925 ? -91.405 -82.028 106.256 1.00 72.81 925 ALA A O 1
ATOM 7331 N N . GLU A 1 926 ? -92.040 -82.623 104.204 1.00 71.56 926 GLU A N 1
ATOM 7332 C CA . GLU A 1 926 ? -90.722 -82.398 103.599 1.00 71.56 926 GLU A CA 1
ATOM 7333 C C . GLU A 1 926 ? -90.724 -81.123 102.750 1.00 71.56 926 GLU A C 1
ATOM 7335 O O . GLU A 1 926 ? -91.658 -80.859 101.991 1.00 71.56 926 GLU A O 1
ATOM 7340 N N . VAL A 1 927 ? -89.659 -80.326 102.863 1.00 70.62 927 VAL A N 1
ATOM 7341 C CA . VAL A 1 927 ? -89.487 -79.114 102.053 1.00 70.62 927 VAL A CA 1
ATOM 7342 C C . VAL A 1 927 ? -88.875 -79.496 100.721 1.00 70.62 927 VAL A C 1
ATOM 7344 O O . VAL A 1 927 ? -87.757 -80.006 100.663 1.00 70.62 927 VAL A O 1
ATOM 7347 N N . ASN A 1 928 ? -89.589 -79.203 99.639 1.00 68.19 928 ASN A N 1
ATOM 7348 C CA . ASN A 1 928 ? -89.069 -79.359 98.294 1.00 68.19 928 ASN A CA 1
ATOM 7349 C C . ASN A 1 928 ? -89.554 -78.211 97.409 1.00 68.19 928 ASN A C 1
ATOM 7351 O O . ASN A 1 928 ? -90.724 -77.836 97.431 1.00 68.19 928 ASN A O 1
ATOM 7355 N N . ASN A 1 929 ? -88.636 -77.683 96.609 1.00 63.88 929 ASN A N 1
ATOM 7356 C CA . ASN A 1 929 ? -88.895 -76.596 95.672 1.00 63.88 929 ASN A CA 1
ATOM 7357 C C . ASN A 1 929 ? -89.215 -77.100 94.261 1.00 63.88 929 ASN A C 1
ATOM 7359 O O . ASN A 1 929 ? -89.440 -76.297 93.361 1.00 63.88 929 ASN A O 1
ATOM 7363 N N . ASN A 1 930 ? -89.213 -78.419 94.055 1.00 66.31 930 ASN A N 1
ATOM 7364 C CA . ASN A 1 930 ? -89.528 -79.056 92.789 1.00 66.31 930 ASN A CA 1
ATOM 7365 C C . ASN A 1 930 ? -90.606 -80.129 92.985 1.00 66.31 930 ASN A C 1
ATOM 7367 O O . ASN A 1 930 ? -90.325 -81.292 93.296 1.00 66.31 930 ASN A O 1
ATOM 7371 N N . LEU A 1 931 ? -91.858 -79.710 92.807 1.00 63.69 931 LEU A N 1
ATOM 7372 C CA . LEU A 1 931 ? -93.029 -80.561 92.997 1.00 63.69 931 LEU A CA 1
ATOM 7373 C C . LEU A 1 931 ? -93.079 -81.732 92.003 1.00 63.69 931 LEU A C 1
ATOM 7375 O O . LEU A 1 931 ? -93.570 -82.809 92.350 1.00 63.69 931 LEU A O 1
ATOM 7379 N N . ASP A 1 932 ? -92.506 -81.555 90.807 1.00 65.19 932 ASP A N 1
ATOM 7380 C CA . ASP A 1 932 ? -92.491 -82.571 89.748 1.00 65.19 932 ASP A CA 1
ATOM 7381 C C . ASP A 1 932 ? -91.792 -83.859 90.210 1.00 65.19 932 ASP A C 1
ATOM 7383 O O . ASP A 1 932 ? -92.187 -84.965 89.834 1.00 65.19 932 ASP A O 1
ATOM 7387 N N . THR A 1 933 ? -90.807 -83.743 91.105 1.00 64.25 933 THR A N 1
ATOM 7388 C CA . THR A 1 933 ? -90.074 -84.888 91.665 1.00 64.25 933 THR A CA 1
ATOM 7389 C C . THR A 1 933 ? -90.957 -85.825 92.503 1.00 64.25 933 THR A C 1
ATOM 7391 O O . THR A 1 933 ? -90.755 -87.035 92.456 1.00 64.25 933 THR A O 1
ATOM 7394 N N . PHE A 1 934 ? -91.954 -85.302 93.230 1.00 62.44 934 PHE A N 1
ATOM 7395 C CA . PHE A 1 934 ? -92.861 -86.098 94.077 1.00 62.44 934 PHE A CA 1
ATOM 7396 C C . PHE A 1 934 ? -94.083 -86.625 93.322 1.00 62.44 934 PHE A C 1
ATOM 7398 O O . PHE A 1 934 ? -94.543 -87.732 93.590 1.00 62.44 934 PHE A O 1
ATOM 7405 N N . LEU A 1 935 ? -94.579 -85.871 92.335 1.00 63.72 935 LEU A N 1
ATOM 7406 C CA . LEU A 1 935 ? -95.665 -86.312 91.448 1.00 63.72 935 LEU A CA 1
ATOM 7407 C C . LEU A 1 935 ? -95.265 -87.511 90.567 1.00 63.72 935 LEU A C 1
ATOM 7409 O O . LEU A 1 935 ? -96.126 -88.213 90.042 1.00 63.72 935 LEU A O 1
ATOM 7413 N N . SER A 1 936 ? -93.960 -87.753 90.427 1.00 61.75 936 SER A N 1
ATOM 7414 C CA . SER A 1 936 ? -93.386 -88.867 89.668 1.00 61.75 936 SER A CA 1
ATOM 7415 C C . SER A 1 936 ? -93.347 -90.201 90.437 1.00 61.75 936 SER A C 1
ATOM 7417 O O . SER A 1 936 ? -93.092 -91.242 89.826 1.00 61.75 936 SER A O 1
ATOM 7419 N N . ASP A 1 937 ? -93.563 -90.206 91.760 1.00 62.06 937 ASP A N 1
ATOM 7420 C CA . ASP A 1 937 ? -93.441 -91.411 92.591 1.00 62.06 937 ASP A CA 1
ATOM 7421 C C . ASP A 1 937 ? -94.760 -92.203 92.654 1.00 62.06 937 ASP A C 1
ATOM 7423 O O . ASP A 1 937 ? -95.747 -91.801 93.269 1.00 62.06 937 ASP A O 1
ATOM 7427 N N . ILE A 1 938 ? -94.750 -93.395 92.051 1.00 60.16 938 ILE A N 1
ATOM 7428 C CA . ILE A 1 938 ? -95.910 -94.291 91.898 1.00 60.16 938 ILE A CA 1
ATOM 7429 C C . ILE A 1 938 ? -96.452 -94.774 93.264 1.00 60.16 938 ILE A C 1
ATOM 7431 O O . ILE A 1 938 ? -97.577 -95.277 93.349 1.00 60.16 938 ILE A O 1
ATOM 7435 N N . LYS A 1 939 ? -95.676 -94.647 94.353 1.00 56.62 939 LYS A N 1
ATOM 7436 C CA . LYS A 1 939 ? -96.107 -95.023 95.712 1.00 56.62 939 LYS A CA 1
ATOM 7437 C C . LYS A 1 939 ? -96.929 -93.946 96.425 1.00 56.62 939 LYS A C 1
ATOM 7439 O O . LYS A 1 939 ? -97.612 -94.278 97.396 1.00 56.62 939 LYS A O 1
ATOM 7444 N N . VAL A 1 940 ? -96.913 -92.699 95.959 1.00 64.06 940 VAL A N 1
ATOM 7445 C CA . VAL A 1 940 ? -97.651 -91.588 96.576 1.00 64.06 940 VAL A CA 1
ATOM 7446 C C . VAL A 1 940 ? -99.004 -91.439 95.875 1.00 64.06 940 VAL A C 1
ATOM 7448 O O . VAL A 1 940 ? -99.087 -90.988 94.740 1.00 64.06 940 VAL A O 1
ATOM 7451 N N . LYS A 1 941 ? -100.092 -91.865 96.531 1.00 61.22 941 LYS A N 1
ATOM 7452 C CA . LYS A 1 941 ? -101.442 -91.864 95.923 1.00 61.22 941 LYS A CA 1
ATOM 7453 C C . LYS A 1 941 ? -102.141 -90.509 95.961 1.00 61.22 941 LYS A C 1
ATOM 7455 O O . LYS A 1 941 ? -102.850 -90.173 95.023 1.00 61.22 941 LYS A O 1
ATOM 7460 N N . ASN A 1 942 ? -101.964 -89.777 97.055 1.00 65.94 942 ASN A N 1
ATOM 7461 C CA . ASN A 1 942 ? -102.504 -88.440 97.256 1.00 65.94 942 ASN A CA 1
ATOM 7462 C C . ASN A 1 942 ? -101.359 -87.576 97.783 1.00 65.94 942 ASN A C 1
ATOM 7464 O O . ASN A 1 942 ? -100.687 -87.981 98.732 1.00 65.94 942 ASN A O 1
ATOM 7468 N N . LEU A 1 943 ? -101.142 -86.416 97.168 1.00 70.56 943 LEU A N 1
ATOM 7469 C CA . LEU A 1 943 ? -100.148 -85.436 97.593 1.00 70.56 943 LEU A CA 1
ATOM 7470 C C . LEU A 1 943 ? -100.884 -84.188 98.081 1.00 70.56 943 LEU A C 1
ATOM 7472 O O . LEU A 1 943 ? -101.756 -83.671 97.381 1.00 70.56 943 LEU A O 1
ATOM 7476 N N . VAL A 1 944 ? -100.533 -83.717 99.274 1.00 70.94 944 VAL A N 1
ATOM 7477 C CA . VAL A 1 944 ? -101.050 -82.467 99.836 1.00 70.94 944 VAL A CA 1
ATOM 7478 C C . VAL A 1 944 ? -99.870 -81.512 99.953 1.00 70.94 944 VAL A C 1
ATOM 7480 O O . VAL A 1 944 ? -98.854 -81.851 100.556 1.00 70.94 944 VAL A O 1
ATOM 7483 N N . CYS A 1 945 ? -99.978 -80.339 99.333 1.00 71.75 945 CYS A N 1
ATOM 7484 C CA . CYS A 1 945 ? -98.894 -79.360 99.277 1.00 71.75 945 CYS A CA 1
ATOM 7485 C C . CYS A 1 945 ? -99.311 -78.045 99.918 1.00 71.75 945 CYS A C 1
ATOM 7487 O O . CYS A 1 945 ? -100.412 -77.552 99.677 1.00 71.75 945 CYS A O 1
ATOM 7489 N N . TYR A 1 946 ? -98.390 -77.461 100.679 1.00 73.25 946 TYR A N 1
ATOM 7490 C CA . TYR A 1 946 ? -98.527 -76.117 101.215 1.00 73.25 946 TYR A CA 1
ATOM 7491 C C . TYR A 1 946 ? -97.622 -75.172 100.419 1.00 73.25 946 TYR A C 1
ATOM 7493 O O . TYR A 1 946 ? -96.399 -75.279 100.480 1.00 73.25 946 TYR A O 1
ATOM 7501 N N . THR A 1 947 ? -98.209 -74.253 99.652 1.00 71.31 947 THR A N 1
ATOM 7502 C CA . THR A 1 947 ? -97.466 -73.325 98.781 1.00 71.31 947 THR A CA 1
ATOM 7503 C C . THR A 1 947 ? -97.588 -71.881 99.255 1.00 71.31 947 THR A C 1
ATOM 7505 O O . THR A 1 947 ? -98.685 -71.414 99.565 1.00 71.31 947 THR A O 1
ATOM 7508 N N . PHE A 1 948 ? -96.480 -71.138 99.235 1.00 72.44 948 PHE A N 1
ATOM 7509 C CA . PHE A 1 948 ? -96.433 -69.718 99.592 1.00 72.44 948 PHE A CA 1
ATOM 7510 C C . PHE A 1 948 ? -96.601 -68.821 98.358 1.00 72.44 948 PHE A C 1
ATOM 7512 O O . PHE A 1 948 ? -95.628 -68.296 97.827 1.00 72.44 948 PHE A O 1
ATOM 7519 N N . SER A 1 949 ? -97.836 -68.594 97.912 1.00 70.19 949 SER A N 1
ATOM 7520 C CA . SER A 1 949 ? -98.107 -67.790 96.706 1.00 70.19 949 SER A CA 1
ATOM 7521 C C . SER A 1 949 ? -97.671 -66.321 96.809 1.00 70.19 949 SER A C 1
ATOM 7523 O O . SER A 1 949 ? -97.424 -65.676 95.796 1.00 70.19 949 SER A O 1
ATOM 7525 N N . SER A 1 950 ? -97.584 -65.766 98.022 1.00 71.56 950 SER A N 1
ATOM 7526 C CA . SER A 1 950 ? -97.217 -64.357 98.230 1.00 71.56 950 SER A CA 1
ATOM 7527 C C . SER A 1 950 ? -95.726 -64.069 98.026 1.00 71.56 950 SER A C 1
ATOM 7529 O O . SER A 1 950 ? -95.355 -62.906 97.883 1.00 71.56 950 SER A O 1
ATOM 7531 N N . LEU A 1 951 ? -94.865 -65.095 98.003 1.00 72.00 951 LEU A N 1
ATOM 7532 C CA . LEU A 1 951 ? -93.422 -64.916 97.804 1.00 72.00 951 LEU A CA 1
ATOM 7533 C C . LEU A 1 951 ? -93.074 -64.465 96.380 1.00 72.00 951 LEU A C 1
ATOM 7535 O O . LEU A 1 951 ? -92.114 -63.708 96.207 1.00 72.00 951 LEU A O 1
ATOM 7539 N N . ASP A 1 952 ? -93.893 -64.854 95.402 1.00 69.50 952 ASP A N 1
ATOM 7540 C CA . ASP A 1 952 ? -93.703 -64.573 93.974 1.00 69.50 952 ASP A CA 1
ATOM 7541 C C . ASP A 1 952 ? -94.306 -63.234 93.515 1.00 69.50 952 ASP A C 1
ATOM 7543 O O . ASP A 1 952 ? -94.172 -62.857 92.352 1.00 69.50 952 ASP A O 1
ATOM 7547 N N . LEU A 1 953 ? -94.958 -62.481 94.409 1.00 74.00 953 LEU A N 1
ATOM 7548 C CA . LEU A 1 953 ? -95.469 -61.149 94.071 1.00 74.00 953 LEU A CA 1
ATOM 7549 C C . LEU A 1 953 ? -94.308 -60.190 93.746 1.00 74.00 953 LEU A C 1
ATOM 7551 O O . LEU A 1 953 ? -93.293 -60.231 94.445 1.00 74.00 953 LEU A O 1
ATOM 7555 N N . PRO A 1 954 ? -94.423 -59.318 92.730 1.00 71.00 954 PRO A N 1
ATOM 7556 C CA . PRO A 1 954 ? -93.386 -58.333 92.416 1.00 71.00 954 PRO A CA 1
ATOM 7557 C C . PRO A 1 954 ? -93.130 -57.385 93.599 1.00 71.00 954 PRO A C 1
ATOM 7559 O O . PRO A 1 954 ? -94.026 -57.126 94.400 1.00 71.00 954 PRO A O 1
ATOM 7562 N N . ASP A 1 955 ? -91.890 -56.900 93.730 1.00 81.38 955 ASP A N 1
ATOM 7563 C CA . ASP A 1 955 ? -91.509 -55.927 94.762 1.00 81.38 955 ASP A CA 1
ATOM 7564 C C . ASP A 1 955 ? -91.485 -54.518 94.158 1.00 81.38 955 ASP A C 1
ATOM 7566 O O . ASP A 1 955 ? -90.795 -54.259 93.164 1.00 81.38 955 ASP A O 1
ATOM 7570 N N . ASP A 1 956 ? -92.262 -53.614 94.749 1.00 79.50 956 ASP A N 1
ATOM 7571 C CA . ASP A 1 956 ? -92.480 -52.285 94.186 1.00 79.50 956 ASP A CA 1
ATOM 7572 C C . ASP A 1 956 ? -91.192 -51.435 94.181 1.00 79.50 956 ASP A C 1
ATOM 7574 O O . ASP A 1 956 ? -90.947 -50.715 93.214 1.00 79.50 956 ASP A O 1
ATOM 7578 N N . LEU A 1 957 ? -90.310 -51.569 95.188 1.00 82.38 957 LEU A N 1
ATOM 7579 C CA . LEU A 1 957 ? -89.048 -50.811 95.226 1.00 82.38 957 LEU A CA 1
ATOM 7580 C C . LEU A 1 957 ? -88.074 -51.287 94.140 1.00 82.38 957 LEU A C 1
ATOM 7582 O O . LEU A 1 957 ? -87.398 -50.473 93.514 1.00 82.38 957 LEU A O 1
ATOM 7586 N N . LEU A 1 958 ? -88.004 -52.599 93.894 1.00 83.31 958 LEU A N 1
ATOM 7587 C CA . LEU A 1 958 ? -87.180 -53.144 92.809 1.00 83.31 958 LEU A CA 1
ATOM 7588 C C . LEU A 1 958 ? -87.677 -52.684 91.438 1.00 83.31 958 LEU A C 1
ATOM 7590 O O . LEU A 1 958 ? -86.862 -52.365 90.574 1.00 83.31 958 LEU A O 1
ATOM 7594 N N . SER A 1 959 ? -88.996 -52.597 91.270 1.00 81.19 959 SER A N 1
ATOM 7595 C CA . SER A 1 959 ? -89.629 -52.110 90.041 1.00 81.19 959 SER A CA 1
ATOM 7596 C C . SER A 1 959 ? -89.327 -50.625 89.805 1.00 81.19 959 SER A C 1
ATOM 7598 O O . SER A 1 959 ? -88.970 -50.229 88.693 1.00 81.19 959 SER A O 1
ATOM 7600 N N . ASP A 1 960 ? -89.392 -49.807 90.859 1.00 81.00 960 ASP A N 1
ATOM 7601 C CA . ASP A 1 960 ? -89.029 -48.387 90.816 1.00 81.00 960 ASP A CA 1
ATOM 7602 C C . ASP A 1 960 ? -87.541 -48.183 90.483 1.00 81.00 960 ASP A C 1
ATOM 7604 O O . ASP A 1 960 ? -87.188 -47.309 89.686 1.00 81.00 960 ASP A O 1
ATOM 7608 N N . GLN A 1 961 ? -86.658 -49.014 91.041 1.00 85.56 961 GLN A N 1
ATOM 7609 C CA . GLN A 1 961 ? -85.227 -49.000 90.727 1.00 85.56 961 GLN A CA 1
ATOM 7610 C C . GLN A 1 961 ? -84.938 -49.424 89.288 1.00 85.56 961 GLN A C 1
ATOM 7612 O O . GLN A 1 961 ? -84.143 -48.774 88.609 1.00 85.56 961 GLN A O 1
ATOM 7617 N N . GLU A 1 962 ? -85.588 -50.479 88.798 1.00 81.75 962 GLU A N 1
ATOM 7618 C CA . GLU A 1 962 ? -85.436 -50.935 87.417 1.00 81.75 962 GLU A CA 1
ATOM 7619 C C . GLU A 1 962 ? -85.912 -49.858 86.432 1.00 81.75 962 GLU A C 1
ATOM 7621 O O . GLU A 1 962 ? -85.226 -49.560 85.451 1.00 81.75 962 GLU A O 1
ATOM 7626 N N . HIS A 1 963 ? -87.029 -49.187 86.730 1.00 80.19 963 HIS A N 1
ATOM 7627 C CA . HIS A 1 963 ? -87.516 -48.049 85.950 1.00 80.19 963 HIS A CA 1
ATOM 7628 C C . HIS A 1 963 ? -86.545 -46.860 85.990 1.00 80.19 963 HIS A C 1
ATOM 7630 O O . HIS A 1 963 ? -86.312 -46.223 84.961 1.00 80.19 963 HIS A O 1
ATOM 7636 N N . PHE A 1 964 ? -85.974 -46.543 87.155 1.00 79.69 964 PHE A N 1
ATOM 7637 C CA . PHE A 1 964 ? -84.993 -45.465 87.304 1.00 79.69 964 PHE A CA 1
ATOM 7638 C C . PHE A 1 964 ? -83.703 -45.746 86.516 1.00 79.69 964 PHE A C 1
ATOM 7640 O O . PHE A 1 964 ? -83.103 -44.830 85.952 1.00 79.69 964 PHE A O 1
ATOM 7647 N N . LEU A 1 965 ? -83.291 -47.013 86.445 1.00 80.44 965 LEU A N 1
ATOM 7648 C CA . LEU A 1 965 ? -82.112 -47.456 85.704 1.00 80.44 965 LEU A CA 1
ATOM 7649 C C . LEU A 1 965 ? -82.356 -47.617 84.199 1.00 80.44 965 LEU A C 1
ATOM 7651 O O . LEU A 1 965 ? -81.392 -47.583 83.432 1.00 80.44 965 LEU A O 1
ATOM 7655 N N . ASN A 1 966 ? -83.605 -47.793 83.756 1.00 70.31 966 ASN A N 1
ATOM 7656 C CA . ASN A 1 966 ? -83.932 -48.023 82.351 1.00 70.31 966 ASN A CA 1
ATOM 7657 C C . ASN A 1 966 ? -83.988 -46.701 81.554 1.00 70.31 966 ASN A C 1
ATOM 7659 O O . ASN A 1 966 ? -84.928 -45.913 81.712 1.00 70.31 966 ASN A O 1
ATOM 7663 N N . PRO A 1 967 ? -83.066 -46.468 80.599 1.00 57.41 967 PRO A N 1
ATOM 7664 C CA . PRO A 1 967 ? -83.043 -45.230 79.816 1.00 57.41 967 PRO A CA 1
ATOM 7665 C C . PRO A 1 967 ? -84.284 -45.047 78.923 1.00 57.41 967 PRO A C 1
ATOM 7667 O O . PRO A 1 967 ? -84.581 -43.934 78.490 1.00 57.41 967 PRO A O 1
ATOM 7670 N N . SER A 1 968 ? -85.012 -46.132 78.634 1.00 49.91 968 SER A N 1
ATOM 7671 C CA . SER A 1 968 ? -86.128 -46.173 77.676 1.00 49.91 968 SER A CA 1
ATOM 7672 C C . SER A 1 968 ? -87.436 -45.599 78.232 1.00 49.91 968 SER A C 1
ATOM 7674 O O . SER A 1 968 ? -88.282 -45.146 77.460 1.00 49.91 968 SER A O 1
ATOM 7676 N N . ILE A 1 969 ? -87.618 -45.616 79.559 1.00 52.62 969 ILE A N 1
ATOM 7677 C CA . ILE A 1 969 ? -88.885 -45.245 80.219 1.00 52.62 969 ILE A CA 1
ATOM 7678 C C . ILE A 1 969 ? -88.834 -43.817 80.804 1.00 52.62 969 ILE A C 1
ATOM 7680 O O . ILE A 1 969 ? -89.867 -43.200 81.058 1.00 52.62 969 ILE A O 1
ATOM 7684 N N . MET A 1 970 ? -87.650 -43.193 80.849 1.00 45.06 970 MET A N 1
ATOM 7685 C CA . MET A 1 970 ? -87.413 -41.820 81.334 1.00 45.06 970 MET A CA 1
ATOM 7686 C C . MET A 1 970 ? -88.158 -40.678 80.595 1.00 45.06 970 MET A C 1
ATOM 7688 O O . MET A 1 970 ? -87.952 -39.510 80.914 1.00 45.06 970 MET A O 1
ATOM 7692 N N . ARG A 1 971 ? -89.043 -40.958 79.624 1.00 41.72 971 ARG A N 1
ATOM 7693 C CA . ARG A 1 971 ? -89.835 -39.933 78.907 1.00 41.72 971 ARG A CA 1
ATOM 7694 C C . ARG A 1 971 ? -91.326 -39.868 79.254 1.00 41.72 971 ARG A C 1
ATOM 7696 O O . ARG A 1 971 ? -92.008 -38.998 78.717 1.00 41.72 971 ARG A O 1
ATOM 7703 N N . ARG A 1 972 ? -91.855 -40.711 80.143 1.00 41.16 972 ARG A N 1
ATOM 7704 C CA . ARG A 1 972 ? -93.237 -40.574 80.643 1.00 41.16 972 ARG A CA 1
ATOM 7705 C C . ARG A 1 972 ? -93.308 -40.892 82.131 1.00 41.16 972 ARG A C 1
ATOM 7707 O O . ARG A 1 972 ? -93.458 -42.047 82.486 1.00 41.16 972 ARG A O 1
ATOM 7714 N N . ASN A 1 973 ? -93.190 -39.863 82.967 1.00 37.31 973 ASN A N 1
ATOM 7715 C CA . ASN A 1 973 ? -94.066 -39.612 84.120 1.00 37.31 973 ASN A CA 1
ATOM 7716 C C . ASN A 1 973 ? -93.551 -38.376 84.870 1.00 37.31 973 ASN A C 1
ATOM 7718 O O . ASN A 1 973 ? -92.504 -38.397 85.505 1.00 37.31 973 ASN A O 1
ATOM 7722 N N . SER A 1 974 ? -94.303 -37.282 84.761 1.00 37.16 974 SER A N 1
ATOM 7723 C CA . SER A 1 974 ? -94.106 -36.002 85.452 1.00 37.16 974 SER A CA 1
ATOM 7724 C C . SER A 1 974 ? -94.942 -35.897 86.734 1.00 37.16 974 SER A C 1
ATOM 7726 O O . SER A 1 974 ? -95.261 -34.799 87.179 1.00 37.16 974 SER A O 1
ATOM 7728 N N . GLU A 1 975 ? -95.317 -37.025 87.336 1.00 42.31 975 GLU A N 1
ATOM 7729 C CA . GLU A 1 975 ? -95.990 -37.055 88.633 1.00 42.31 975 GLU A CA 1
ATOM 7730 C C . GLU A 1 975 ? -95.021 -37.612 89.676 1.00 42.31 975 GLU A C 1
ATOM 7732 O O . GLU A 1 975 ? -94.663 -38.788 89.636 1.00 42.31 975 GLU A O 1
ATOM 7737 N N . LYS A 1 976 ? -94.590 -36.745 90.606 1.00 48.75 976 LYS A N 1
ATOM 7738 C CA . LYS A 1 976 ? -93.859 -37.118 91.825 1.00 48.75 976 LYS A CA 1
ATOM 7739 C C . LYS A 1 976 ? -94.754 -38.019 92.681 1.00 48.75 976 LYS A C 1
ATOM 7741 O O . LYS A 1 976 ? -95.437 -37.540 93.585 1.00 48.75 976 LYS A O 1
ATOM 7746 N N . LYS A 1 977 ? -94.772 -39.316 92.393 1.00 53.25 977 LYS A N 1
ATOM 7747 C CA . LYS A 1 977 ? -95.191 -40.317 93.372 1.00 53.25 977 LYS A CA 1
ATOM 7748 C C . LYS A 1 977 ? -93.979 -40.645 94.247 1.00 53.25 977 LYS A C 1
ATOM 7750 O O . LYS A 1 977 ? -92.889 -40.797 93.698 1.00 53.25 977 LYS A O 1
ATOM 7755 N N . PRO A 1 978 ? -94.124 -40.696 95.582 1.00 59.00 978 PRO A N 1
ATOM 7756 C CA . PRO A 1 978 ? -93.069 -41.242 96.426 1.00 59.00 978 PRO A CA 1
ATOM 7757 C C . PRO A 1 978 ? -92.784 -42.678 95.979 1.00 59.00 978 PRO A C 1
ATOM 7759 O O . PRO A 1 978 ? -93.730 -43.431 95.736 1.00 59.00 978 PRO A O 1
ATOM 7762 N N . TYR A 1 979 ? -91.499 -43.018 95.843 1.00 64.00 979 TYR A N 1
ATOM 7763 C CA . TYR A 1 979 ? -91.083 -44.380 95.520 1.00 64.00 979 TYR A CA 1
ATOM 7764 C C . TYR A 1 979 ? -91.627 -45.343 96.568 1.00 64.00 979 TYR A C 1
ATOM 7766 O O . TYR A 1 979 ? -91.770 -45.000 97.750 1.00 64.00 979 TYR A O 1
ATOM 7774 N N . ALA A 1 980 ? -91.991 -46.533 96.120 1.00 62.00 980 ALA A N 1
ATOM 7775 C CA . ALA A 1 980 ? -92.637 -47.502 96.969 1.00 62.00 980 ALA A CA 1
ATOM 7776 C C . ALA A 1 980 ? -91.686 -47.965 98.077 1.00 62.00 980 ALA A C 1
ATOM 7778 O O . ALA A 1 980 ? -90.554 -48.382 97.845 1.00 62.00 980 ALA A O 1
ATOM 7779 N N . VAL A 1 981 ? -92.167 -47.907 99.317 1.00 61.28 981 VAL A N 1
ATOM 7780 C CA . VAL A 1 981 ? -91.454 -48.455 100.471 1.00 61.28 981 VAL A CA 1
ATOM 7781 C C . VAL A 1 981 ? -91.815 -49.931 100.568 1.00 61.28 981 VAL A C 1
ATOM 7783 O O . VAL A 1 981 ? -93.002 -50.251 100.602 1.00 61.28 981 VAL A O 1
ATOM 7786 N N . SER A 1 982 ? -90.814 -50.819 100.640 1.00 63.34 982 SER A N 1
ATOM 7787 C CA . SER A 1 982 ? -91.048 -52.263 100.804 1.00 63.34 982 SER A CA 1
ATOM 7788 C C . SER A 1 982 ? -91.985 -52.506 101.984 1.00 63.34 982 SER A C 1
ATOM 7790 O O . SER A 1 982 ? -91.655 -52.170 103.125 1.00 63.34 982 SER A O 1
ATOM 7792 N N . GLN A 1 983 ? -93.163 -53.060 101.714 1.00 64.81 983 GLN A N 1
ATOM 7793 C CA . GLN A 1 983 ? -94.092 -53.486 102.750 1.00 64.81 983 GLN A CA 1
ATOM 7794 C C . GLN A 1 983 ? -93.982 -54.990 102.901 1.00 64.81 983 GLN A C 1
ATOM 7796 O O . GLN A 1 983 ? -93.979 -55.716 101.907 1.00 64.81 983 GLN A O 1
ATOM 7801 N N . THR A 1 984 ? -93.901 -55.459 104.148 1.00 66.31 984 THR A N 1
ATOM 7802 C CA . THR A 1 984 ? -93.885 -56.898 104.363 1.00 66.31 984 THR A CA 1
ATOM 7803 C C . THR A 1 984 ? -95.235 -57.500 103.999 1.00 66.31 984 THR A C 1
ATOM 7805 O O . THR A 1 984 ? -96.279 -57.044 104.474 1.00 66.31 984 THR A O 1
ATOM 7808 N N . TRP A 1 985 ? -95.234 -58.563 103.200 1.00 68.00 985 TRP A N 1
ATOM 7809 C CA . TRP A 1 985 ? -96.460 -59.329 102.967 1.00 68.00 985 TRP A CA 1
ATOM 7810 C C . TRP A 1 985 ? -96.851 -60.152 104.208 1.00 68.00 985 TRP A C 1
ATOM 7812 O O . TRP A 1 985 ? -97.989 -60.600 104.324 1.00 68.00 985 TRP A O 1
ATOM 7822 N N . PHE A 1 986 ? -95.956 -60.325 105.185 1.00 69.31 986 PHE A N 1
ATOM 7823 C CA . PHE A 1 986 ? -96.176 -61.142 106.380 1.00 69.31 986 PHE A CA 1
ATOM 7824 C C . PHE A 1 986 ? -96.971 -60.402 107.477 1.00 69.31 986 PHE A C 1
ATOM 7826 O O . PHE A 1 986 ? -96.538 -60.225 108.619 1.00 69.31 986 PHE A O 1
ATOM 7833 N N . THR A 1 987 ? -98.174 -59.937 107.134 1.00 74.31 987 THR A N 1
ATOM 7834 C CA . THR A 1 987 ? -99.044 -59.171 108.042 1.00 74.31 987 THR A CA 1
ATOM 7835 C C . THR A 1 987 ? -99.688 -60.049 109.123 1.00 74.31 987 THR A C 1
ATOM 7837 O O . THR A 1 987 ? -99.737 -61.273 109.017 1.00 74.31 987 THR A O 1
ATOM 7840 N N . GLY A 1 988 ? -100.213 -59.437 110.194 1.00 66.69 988 GLY A N 1
ATOM 7841 C CA . GLY A 1 988 ? -100.931 -60.162 111.257 1.00 66.69 988 GLY A CA 1
ATOM 7842 C C . GLY A 1 988 ? -102.101 -61.007 110.735 1.00 66.69 988 GLY A C 1
ATOM 7843 O O . GLY A 1 988 ? -102.229 -62.163 111.120 1.00 66.69 988 GLY A O 1
ATOM 7844 N N . SER A 1 989 ? -102.874 -60.467 109.786 1.00 72.25 989 SER A N 1
ATOM 7845 C CA . SER A 1 989 ? -103.986 -61.186 109.149 1.00 72.25 989 SER A CA 1
ATOM 7846 C C . SER A 1 989 ? -103.507 -62.362 108.291 1.00 72.25 989 SER A C 1
ATOM 7848 O O . SER A 1 989 ? -104.106 -63.434 108.328 1.00 72.25 989 SER A O 1
ATOM 7850 N N . ILE A 1 990 ? -102.403 -62.195 107.552 1.00 73.50 990 ILE A N 1
ATOM 7851 C CA . ILE A 1 990 ? -101.825 -63.288 106.759 1.00 73.50 990 ILE A CA 1
ATOM 7852 C C . ILE A 1 990 ? -101.253 -64.372 107.676 1.00 73.50 990 ILE A C 1
ATOM 7854 O O . ILE A 1 990 ? -101.502 -65.545 107.432 1.00 73.50 990 ILE A O 1
ATOM 7858 N N . ARG A 1 991 ? -100.578 -64.008 108.773 1.00 71.50 991 ARG A N 1
ATOM 7859 C CA . ARG A 1 991 ? -100.096 -64.967 109.783 1.00 71.50 991 ARG A CA 1
ATOM 7860 C C . ARG A 1 991 ? -101.210 -65.815 110.380 1.00 71.50 991 ARG A C 1
ATOM 7862 O O . ARG A 1 991 ? -101.009 -67.002 110.613 1.00 71.50 991 ARG A O 1
ATOM 7869 N N . GLU A 1 992 ? -102.353 -65.203 110.656 1.00 75.06 992 GLU A N 1
ATOM 7870 C CA . GLU A 1 992 ? -103.506 -65.890 111.230 1.00 75.06 992 GLU A CA 1
ATOM 7871 C C . GLU A 1 992 ? -104.119 -66.872 110.228 1.00 75.06 992 GLU A C 1
ATOM 7873 O O . GLU A 1 992 ? -104.275 -68.043 110.558 1.00 75.06 992 GLU A O 1
ATOM 7878 N N . LYS A 1 993 ? -104.306 -66.451 108.968 1.00 74.38 993 LYS A N 1
ATOM 7879 C CA . LYS A 1 993 ? -104.720 -67.350 107.878 1.00 74.38 993 LYS A CA 1
ATOM 7880 C C . LYS A 1 993 ? -103.729 -68.478 107.623 1.00 74.38 993 LYS A C 1
ATOM 7882 O O . LYS A 1 993 ? -104.131 -69.604 107.366 1.00 74.38 993 LYS A O 1
ATOM 7887 N N . MET A 1 994 ? -102.431 -68.187 107.678 1.00 76.06 994 MET A N 1
ATOM 7888 C CA . MET A 1 994 ? -101.402 -69.211 107.532 1.00 76.06 994 MET A CA 1
ATOM 7889 C C . MET A 1 994 ? -101.488 -70.228 108.667 1.00 76.06 994 MET A C 1
ATOM 7891 O O . MET A 1 994 ? -101.389 -71.418 108.404 1.00 76.06 994 MET A O 1
ATOM 7895 N N . ARG A 1 995 ? -101.723 -69.783 109.908 1.00 73.25 995 ARG A N 1
ATOM 7896 C CA . ARG A 1 995 ? -101.937 -70.681 111.049 1.00 73.25 995 ARG A CA 1
ATOM 7897 C C . ARG A 1 995 ? -103.194 -71.535 110.875 1.00 73.25 995 ARG A C 1
ATOM 7899 O O . ARG A 1 995 ? -103.096 -72.738 111.063 1.00 73.25 995 ARG A O 1
ATOM 7906 N N . GLU A 1 996 ? -104.321 -70.953 110.461 1.00 78.31 996 GLU A N 1
ATOM 7907 C CA . GLU A 1 996 ? -105.535 -71.721 110.132 1.00 78.31 996 GLU A CA 1
ATOM 7908 C C . GLU A 1 996 ? -105.258 -72.762 109.042 1.00 78.31 996 GLU A C 1
ATOM 7910 O O . GLU A 1 996 ? -105.611 -73.926 109.185 1.00 78.31 996 GLU A O 1
ATOM 7915 N N . HIS A 1 997 ? -104.587 -72.371 107.956 1.00 77.50 997 HIS A N 1
ATOM 7916 C CA . HIS A 1 997 ? -104.241 -73.304 106.888 1.00 77.50 997 HIS A CA 1
ATOM 7917 C C . HIS A 1 997 ? -103.260 -74.386 107.355 1.00 77.50 997 HIS A C 1
ATOM 7919 O O . HIS A 1 997 ? -103.335 -75.503 106.859 1.00 77.50 997 HIS A O 1
ATOM 7925 N N . LEU A 1 998 ? -102.353 -74.078 108.286 1.00 72.12 998 LEU A N 1
ATOM 7926 C CA . LEU A 1 998 ? -101.438 -75.049 108.885 1.00 72.12 998 LEU A CA 1
ATOM 7927 C C . LEU A 1 998 ? -102.187 -76.060 109.755 1.00 72.12 998 LEU A C 1
ATOM 7929 O O . LEU A 1 998 ? -101.919 -77.246 109.635 1.00 72.12 998 LEU A O 1
ATOM 7933 N N . GLU A 1 999 ? -103.145 -75.610 110.568 1.00 76.56 999 GLU A N 1
ATOM 7934 C CA . GLU A 1 999 ? -104.019 -76.495 111.353 1.00 76.56 999 GLU A CA 1
ATOM 7935 C C . GLU A 1 999 ? -104.901 -77.379 110.460 1.00 76.56 999 GLU A C 1
ATOM 7937 O O . GLU A 1 999 ? -105.215 -78.497 110.843 1.00 76.56 999 GLU A O 1
ATOM 7942 N N . ILE A 1 1000 ? -105.294 -76.900 109.271 1.00 75.62 1000 ILE A N 1
ATOM 7943 C CA . ILE A 1 1000 ? -106.009 -77.702 108.260 1.00 75.62 1000 ILE A CA 1
ATOM 7944 C C . ILE A 1 1000 ? -105.066 -78.682 107.540 1.00 75.62 1000 ILE A C 1
ATOM 7946 O O . ILE A 1 1000 ? -105.506 -79.734 107.078 1.00 75.62 1000 ILE A O 1
ATOM 7950 N N . PHE A 1 1001 ? -103.798 -78.303 107.360 1.00 71.38 1001 PHE A N 1
ATOM 7951 C CA . PHE A 1 1001 ? -102.799 -79.098 106.647 1.00 71.38 1001 PHE A CA 1
ATOM 7952 C C . PHE A 1 1001 ? -102.232 -80.243 107.502 1.00 71.38 1001 PHE A C 1
ATOM 7954 O O . PHE A 1 1001 ? -101.876 -81.280 106.942 1.00 71.38 1001 PHE A O 1
ATOM 7961 N N . GLN A 1 1002 ? -102.136 -80.041 108.822 1.00 64.94 1002 GLN A N 1
ATOM 7962 C CA . GLN A 1 1002 ? -101.820 -81.064 109.830 1.00 64.94 1002 GLN A CA 1
ATOM 7963 C C . GLN A 1 1002 ? -102.978 -82.051 110.001 1.00 64.94 1002 GLN A C 1
ATOM 7965 O O . GLN A 1 1002 ? -102.684 -83.262 110.142 1.00 64.94 1002 GLN A O 1
#

InterPro domains:
  IPR003961 Fibronectin type III [PS50853] (389-478)
  IPR003961 Fibronectin type III [SM00060] (387-465)
  IPR003961 Fibronectin type III [SM00060] (717-795)
  IPR003961 Fibronectin type III [cd00063] (387-455)
  IPR013783 Immunoglobulin-like fold [G3DSA:2.60.40.10] (381-475)
  IPR036116 Fibronectin type III superfamily [SSF49265] (386-805)
  IPR040581 SNTX, thioredoxin-like domain [PF18078] (269-385)
  IPR040581 SNTX, thioredoxin-like domain [PF18078] (598-715)
  IPR040581 SNTX, thioredoxin-like domain [PF18078] (928-1001)
  IPR048997 Stonustoxin-like, helical domain [PF21109] (158-250)
  IPR048997 Stonustoxin-like, helical domain [PF21109] (487-581)
  IPR048997 Stonustoxin-like, helical domain [PF21109] (817-911)
  IPR052090 Cytolytic pore-forming toxin [PTHR31594] (1-474)

Radius of gyration: 81.97 Å; chains: 1; bounding box: 192×128×189 Å

Foldseek 3Di:
DVCLDPPNDPCPVQLQPLPDFWDWDDFDWAKDKDKDKDADADPPDDPVLLVVLVVVLVVQVPPDDQQDDDDGPDDPSNVVSQQRIFIDMDMLFDDPDTGTGPVSVVVCRNCVVVRCDPVSVSTDGPDTDIDGCCVSPVSGQHQDDDADPVLVVLLVVLLVLLVVLLVLLVVLCPAPVVVQAVLLVVVSVLSNVLSVLVSVVLVVVCVVVVVCCRRVVDPSVVSVVSSVVCCVALSNNVNSVVLSVQSVVVSVLVVVLVVLLVVLPAARDAPVVVVLPPPQAQKEKEWEFAPSNPDDPSSVRSVVVSDPPPPDDPDPPPPPPPDDRHQDPVLSVLSVVQSVLLSLLSPDPLLPPYHYYYYYHHDPVRHGTFIWMDGRSDPDTDTDDAWDAAAWWDWPDADLFKTKTFGDATDPQFPWKWKWKDFPPDDDTDIDTDDNPDRIDMDGRHDAQTKMWIWMWGAGPSRRIHIHDIAIFHRHHPVLVVLLVVLLVLLVVLLVLLVVLCPFPQNVQAVLLVVVSVLLNVLSVLVSVVLVVVLVVVVVCVRRVVDHPVVSVVSSVVCCQALNHNVQSVQQSVLSSVVSVLVVVLVVLCVVLPAAEDADCLVVLPDQLAFKEKEWEFAASNPDWQSSVRSVCVSDPVNVVDDPDDDRRDRGDHLPDPVLVVLSVVQSVVLSVLCVLCVPPSRYHYHYHYHHDPVRHGIFIWMDGSSDPDTDTQDAWDEWEWWDWDDFAQFKTKTFGTQTDPQFPWKWKWKDFPPDDDTDIDTDDNPDGIDMDGRHHAQTKMKIWMWGAGPSRRIHIYDIAIWHHHHPVLVVLLVVLLVLLVVLLVLLVVLLPPPLCVLPVLLNVVSVLLNVLSVLVSVVLVVVLVVQVVCVGRVNDHPVVSVVSVVVCCQALNHNVLSVQQSVLSSVLSVVVVVLVVVCVVVPDDRDPDVVVVVPDPPCPDDDDDDDPVSNDDFQSSVSSVCVSDPVNVPDDPDPDRRDRGDHPPDPVVVVVSVVVSVVSD

Sequence (1002 aa):
MNHLASGNIAHYEVFDNDTATHVVTAVLYGANACFVFDREVASDEDRNTVEGEVKAAFDKLKGISVGAQIDLSLNDKQKTAVQKMSCTFYGDFQLPSNPTSFEDALRVFADLPKLLGENRELAVPLKVWLYPLDKLHSHAAKLQKDISIGLIKNVESVFENLSTIEMKCSDLLKDTPSLAFAGFCDKIMHMKQNCHIYKLSFMEKLGSLLPKIHGDIEKETALIELLHDHEECPFRGRDLEKWMKGKEQESVIIKTLLRQLTDFGATVEENLDKILIDLEVENVISYTFTSFEWPDVLLSKQKAFLSPSTKGNNSEDAPDFKQKTGFTSDIKKNMKSNLKIFKKLIKSKTCKPAKFIVASKEIKNNPGSCIILYENGSGEATCFTPPLKPACPVTEQISGHSVVLKVSPTCPATEELRLLYKIKEEKDWKSQSVLQSHDTVTLTDLSPDTEYEMKYTAVGKLNYTVDSDVIHLTVIDKKLIDATESVLEELNLIETKCSKLMQDNSAVTFSAIHGKIQDMMRHCQIYKQDLHNRIKSMIKSIQACEKDISALTDLLQAHGESPFNKSNLMKWITVKDEESNSVDKFLQQLCDSGAEVNNNLDTFLSDIKIKNLVCYTFSSLDLPDDLLSDQEHFLNPSIMRRNSEKKPYAVSQTWFTGSIREKMREHLEIFQKLMFLHGDVESVKFLVTSKEHTIHPGSCILLYENGSDEAICFSPPLKPACPVTEQISGHSVVLKVPSTCPATEELRLLYKMKEEKEWKSQSVLQSHDTVTLIDLSPDTEYEMKYTAVGKLNYTVDSDVIHLRVIDKKLIDATESVLEELNLIETKCSKLMQDNSAVTFIAIHGKIQDMMRHCQIYKQDLHKRIKSMIKSIQACEKDISALKDLLQAHDESPFNKNDLMKWITVKDEESNSVKKFVQQLCDSGAEVNNNLDTFLSDIKVKNLVCYTFSSLDLPDDLLSDQEHFLNPSIMRRNSEKKPYAVSQTWFTGSIREKMREHLEIFQ

=== Feature glossary ===
Legend for the data blocks above and below:

— What the protein is —

The amino-acid sequence is the protein's primary structure: the linear order of residues from the N-terminus to the C-terminus, written in one-letter code. Everything else here — the 3D coordinates, the secondary structure, the domain annotations — is ultimately a consequence of this string.

Functional annotations link the protein to curated databases. InterPro entries identify conserved domains and families by matching the sequence against member-database signatures (Pfam, PROSITE, CDD, …). Gene Ontology (GO) terms describe molecular function, biological process, and cellular component in a controlled vocabulary. CATH places the structure in a hierarchical fold classification (Class/Architecture/Topology/Homologous-superfamily). The organism is the source species.

— Where its atoms are —

Atomic coordinates in PDBx/mmCIF format — the same representation the Protein Data Bank distributes. Each line of the _atom_site loop places one backbone atom in Cartesian space (units: ångströms, origin: arbitrary).

The six renders are orthographic views along the three Cartesian axes in both directions. Representation (cartoon, sticks, or surface) and color scheme (sequence-rainbow or by-chain) vary across proteins so the training set covers all the common visualization conventions.

— Local backbone conformation —

Eight-state secondary structure (DSSP): H is the canonical α-helix, G the tighter 3₁₀-helix, I the wider π-helix; E/B are β-structure, T and S are turns and bends, and '-' is everything else. DSSP derives these from the pattern of main-chain N–H···O=C hydrogen bonds, not from the sequence.

Three-state secondary structure (P-SEA) collapses the eight DSSP classes into helix (a), strand (b), and coil (c). P-SEA assigns these from Cα geometry alone — distances and angles — without requiring backbone oxygens, so it works on any Cα trace.

φ (phi) and ψ (psi) are the two rotatable backbone dihedrals per residue: φ is the C(i-1)–N–Cα–C torsion, ψ is the N–Cα–C–N(i+1) torsion, both in degrees on (−180°, 180°]. α-helical residues cluster near (−60°, −45°); β-strand residues near (−120°, +130°). A Ramachandran plot is simply a scatter of (φ, ψ) for every residue.

— Global shape and packing —

The geometric summary reports three shape descriptors. Rg (radius of gyration) measures how spread out the Cα atoms are about their centre of mass; compact globular proteins have small Rg, elongated or unfolded ones large. Cα contacts (<8 Å, |i−j|>4) count long-range residue pairs in spatial proximity — high for tightly packed folds, near zero for rods or random coil. The bounding-box extents give the protein's footprint along x, y, z in Å.

SASA measures how much of the protein is reachable by solvent. It is computed by rolling a water-sized probe over the atomic surface and summing the exposed area (Å²). Per-residue SASA distinguishes core (buried, low SASA) from surface (exposed, high SASA) residues; total SASA is a whole-molecule size measure.

Plot images: a contact map (which residues are close in 3D, as an N×N binary image), a Ramachandran scatter (backbone torsion angles, revealing secondary-structure composition at a glance), and — for AlphaFold structures — a PAE heatmap (pairwise prediction confidence).

— Structural neighborhood —

A 3Di character summarizes, for each residue, the relative orientation of the Cα frame of its nearest spatial neighbor. Because it encodes fold topology rather than chemistry, 3Di alignments detect remote structural similarity that sequence alignment misses.

The Foldseek neighbor list gives the closest experimentally determined structures in the PDB, ranked by structural alignment. TM-score near 1 means near-identical fold; near 0.3 means only rough topology match. This is how one finds what a novel AlphaFold prediction most resembles in the solved-structure universe.

— Confidence and disorder —

For AlphaFold models, the B-factor field carries pLDDT — the model's own estimate of local accuracy on a 0–100 scale. Regions with pLDDT<50 should be treated as essentially unmodeled; they often correspond to intrinsically disordered segments.

Crystallographic B-factors measure how much each atom's electron density is smeared out, in Å². They rise in mobile loops and surface residues and fall in the buried interior. In AlphaFold models this column is repurposed to hold pLDDT instead.

Predicted Aligned Error (PAE) is an AlphaFold confidence matrix: entry (i, j) is the expected error in the position of residue j, in ångströms, when the prediction is superimposed on the true structure at residue i. Low PAE within a block of residues means that block is internally rigid and well-predicted; high PAE between two blocks means their relative placement is uncertain even if each block individually is confident.